Protein AF-0000000078828533 (afdb_homodimer)

Organism: Myxococcus xanthus (strain DK1622) (NCBI:txid246197)

Foldseek 3Di:
DCLPADDPVLVVCCPVPHDPPQKDQPPVVQQVQQAAPQPPARARENIEGEDQDLLVVLVNLQSCLVRLAFEAEGELRHFNFALRHHHPHHYYYYDLNQFDKDQQDPVLQKIKTWFRHQQVVQQVRCVVVQKGQPADDDRSRRGTNQQCQQQQFHDQQCLFVNTQVVFFQWWWWAFSNSDTDTFRPSDPDDDPDDRVSVVRGNNSFLQTGTTMTMTHMDGDDDDKKKKKFADADVVLLLVVLVLVVPDPQKAWRGKKKWAVVLQVLCCVQVVAHDPDPDDHGMMIMTMIGGPHPVVVVVSVVVCVVVVSTPDMDIQPDDVSRVSVVCSVVCRVVSLVVVFDKDKFKKFFDLVCVRVLVVVVVVVCCVPPPPWDWIWMDRSSRRIIMTITGDDPPDDPVRVVVVVVVCVQVSLLSCLVRQMARHDGRHNRQRNQVVRCSNDPPVRLVVVVVSSCVRNVSSNTSANTNHHD/DCLPADDPVLVVCCPVPHDPPQKDQDPVVQQVQQAADQPPARARENIEGEDQDLLVVLVNLQSCLVRLAFEAEGELRHFNFALRHHHPHHYYYYDLNQFDKDQQDPVLQKIKTWFRHQQVVQQVRCVVVQKGQPADDDRSRRGTNQQCQQQQFHDQQCLFVNTQVVFFQWWWWAFSNSDTDTFRPSDPDDDPDDRVSVVRGNNSFLQTGTTMTMTHMDGDDDDKKKKKFADADVVLLLVVLVLVVPDPQKAWRGKKKWAVVLQVLCCVQVVDHDPDPDDHGMMIMTMIGGPHPVVVVVSVVVCVVVVSTPDMDIQPDDVSRVSVVCSVVCRVVSLVVVFDWDKFKKFFDLVCVRVLVVVVVVVCCVPPPPWDWIWMDRSSRRIIMTITGDDPPDDPVRVVVVVVVCVQVSLLSCLVRQMARHDGRHNRQRNQVVRCSNDPPVRLVVVVVSSCVRNVSSNTSANTNHHD

Radius of gyration: 28.6 Å; Cα contacts (8 Å, |Δi|>4): 2169; chains: 2; bounding box: 68×85×72 Å

pLDDT: mean 95.29, std 5.77, range [30.14, 98.94]

InterPro domains:
  IPR004113 FAD-binding oxidoreductase/transferase, type 4, C-terminal [PF02913] (221-465)
  IPR006094 FAD linked oxidase, N-terminal [PF01565] (45-183)
  IPR016164 FAD-linked oxidase-like, C-terminal [SSF55103] (194-466)
  IPR016166 FAD-binding domain, PCMH-type [PS51387] (41-220)
  IPR016167 FAD-binding, type PCMH, subdomain 1 [G3DSA:3.30.43.10] (1-97)
  IPR016169 FAD-binding, type PCMH, subdomain 2 [G3DSA:3.30.465.10] (99-219)
  IPR016171 Vanillyl-alcohol oxidase, C-terminal subdomain 2 [G3DSA:1.10.45.10] (426-466)
  IPR036318 FAD-binding, type PCMH-like superfamily [SSF56176] (9-221)
  IPR051264 FAD-binding Oxidoreductase/Transferase Type 4 [PTHR43716] (22-467)

Nearest PDB structures (foldseek):
  3pm9-assembly3_F  TM=9.648E-01  e=1.696E-54  Rhodopseudomonas palustris
  7qh2-assembly1_F  TM=9.320E-01  e=5.108E-47  Acetobacterium woodii
  5ae3-assembly2_A  TM=8.362E-01  e=2.048E-31  Cavia porcellus
  5ae1-assembly2_C  TM=8.457E-01  e=2.596E-30  Cavia porcellus
  4bc9-assembly2_A  TM=8.239E-01  e=1.025E-30  Cavia porcellus

Structure (mmCIF, N/CA/C/O backbone):
data_AF-0000000078828533-model_v1
#
loop_
_entity.id
_entity.type
_entity.pdbx_description
1 polymer 'Oxidoreductase, FAD-binding'
#
loop_
_atom_site.group_PDB
_atom_site.id
_atom_site.type_symbol
_atom_site.label_atom_id
_atom_site.label_alt_id
_atom_site.label_comp_id
_atom_site.label_asym_id
_atom_site.label_entity_id
_atom_site.label_seq_id
_atom_site.pdbx_PDB_ins_code
_atom_site.Cartn_x
_atom_site.Cartn_y
_atom_site.Cartn_z
_atom_site.occupancy
_atom_site.B_iso_or_equiv
_atom_site.auth_seq_id
_atom_site.auth_comp_id
_atom_site.auth_asym_id
_atom_site.auth_atom_id
_atom_site.pdbx_PDB_model_num
ATOM 1 N N . MET A 1 1 ? -6.504 39.375 -13.406 1 30.14 1 MET A N 1
ATOM 2 C CA . MET A 1 1 ? -6.781 37.969 -13.094 1 30.14 1 MET A CA 1
ATOM 3 C C . MET A 1 1 ? -7.312 37.25 -14.312 1 30.14 1 MET A C 1
ATOM 5 O O . MET A 1 1 ? -8.328 37.625 -14.891 1 30.14 1 MET A O 1
ATOM 9 N N . SER A 1 2 ? -6.484 36.781 -15.164 1 40.72 2 SER A N 1
ATOM 10 C CA . SER A 1 2 ? -6.934 36.469 -16.516 1 40.72 2 SER A CA 1
ATOM 11 C C . SER A 1 2 ? -8.164 35.562 -16.484 1 40.72 2 SER A C 1
ATOM 13 O O . SER A 1 2 ? -8.078 34.406 -16.078 1 40.72 2 SER A O 1
ATOM 15 N N . THR A 1 3 ? -9.172 36 -15.906 1 49.34 3 THR A N 1
ATOM 16 C CA . THR A 1 3 ? -10.508 35.438 -16.031 1 49.34 3 THR A CA 1
ATOM 17 C C . THR A 1 3 ? -10.719 34.844 -17.422 1 49.34 3 THR A C 1
ATOM 19 O O . THR A 1 3 ? -11.234 35.531 -18.312 1 49.34 3 THR A O 1
ATOM 22 N N . ALA A 1 4 ? -9.789 34.125 -17.797 1 56.91 4 ALA A N 1
ATOM 23 C CA . ALA A 1 4 ? -9.836 33.719 -19.188 1 56.91 4 ALA A CA 1
ATOM 24 C C . ALA A 1 4 ? -11.188 33.125 -19.531 1 56.91 4 ALA A C 1
ATOM 26 O O . ALA A 1 4 ? -11.672 32.219 -18.828 1 56.91 4 ALA A O 1
ATOM 27 N N . ALA A 1 5 ? -12 33.75 -20.141 1 81.38 5 ALA A N 1
ATOM 28 C CA . ALA A 1 5 ? -13.297 33.344 -20.672 1 81.38 5 ALA A CA 1
ATOM 29 C C . ALA A 1 5 ? -13.188 32 -21.391 1 81.38 5 ALA A C 1
ATOM 31 O O . ALA A 1 5 ? -12.172 31.719 -22.031 1 81.38 5 ALA A O 1
ATOM 32 N N . LEU A 1 6 ? -13.953 30.953 -20.875 1 94.56 6 LEU A N 1
ATOM 33 C CA . LEU A 1 6 ? -14.07 29.703 -21.609 1 94.56 6 LEU A CA 1
ATOM 34 C C . LEU A 1 6 ? -14.422 29.953 -23.062 1 94.56 6 LEU A C 1
ATOM 36 O O . LEU A 1 6 ? -15.234 30.828 -23.375 1 94.56 6 LEU A O 1
ATOM 40 N N . PRO A 1 7 ? -13.773 29.234 -23.891 1 96.06 7 PRO A N 1
ATOM 41 C CA . PRO A 1 7 ? -14.07 29.406 -25.312 1 96.06 7 PRO A CA 1
ATOM 42 C C . PRO A 1 7 ? -15.539 29.125 -25.641 1 96.06 7 PRO A C 1
ATOM 44 O O . PRO A 1 7 ? -16.141 28.234 -25.062 1 96.06 7 PRO A O 1
ATOM 47 N N . ALA A 1 8 ? -16.016 29.844 -26.672 1 96.12 8 ALA A N 1
ATOM 48 C CA . ALA A 1 8 ? -17.406 29.719 -27.078 1 96.12 8 ALA A CA 1
ATOM 49 C C . ALA A 1 8 ? -17.719 28.312 -27.578 1 96.12 8 ALA A C 1
ATOM 51 O O . ALA A 1 8 ? -18.797 27.781 -27.328 1 96.12 8 ALA A O 1
ATOM 52 N N . ASP A 1 9 ? -16.797 27.781 -28.297 1 96.88 9 ASP A N 1
ATOM 53 C CA . ASP A 1 9 ? -17 26.438 -28.828 1 96.88 9 ASP A CA 1
ATOM 54 C C . ASP A 1 9 ? -17.062 25.406 -27.703 1 96.88 9 ASP A C 1
ATOM 56 O O . ASP A 1 9 ? -17.781 24.406 -27.797 1 96.88 9 ASP A O 1
ATOM 60 N N . PHE A 1 10 ? -16.25 25.609 -26.734 1 97.75 10 PHE A N 1
ATOM 61 C CA . PHE A 1 10 ? -16.297 24.75 -25.562 1 97.75 10 PHE A CA 1
ATOM 62 C C . PHE A 1 10 ? -17.656 24.828 -24.875 1 97.75 10 PHE A C 1
ATOM 64 O O . PHE A 1 10 ? -18.281 23.812 -24.594 1 97.75 10 PHE A O 1
ATOM 71 N N . LEU A 1 11 ? -18.141 26.031 -24.656 1 97.5 11 LEU A N 1
ATOM 72 C CA . LEU A 1 11 ? -19.422 26.234 -24 1 97.5 11 LEU A CA 1
ATOM 73 C C . LEU A 1 11 ? -20.562 25.656 -24.828 1 97.5 11 LEU A C 1
ATOM 75 O O . LEU A 1 11 ? -21.516 25.109 -24.281 1 97.5 11 LEU A O 1
ATOM 79 N N . GLN A 1 12 ? -20.453 25.781 -26.125 1 97.5 12 GLN A N 1
ATOM 80 C CA . GLN A 1 12 ? -21.438 25.203 -27.016 1 97.5 12 GLN A CA 1
ATOM 81 C C . GLN A 1 12 ? -21.453 23.672 -26.906 1 97.5 12 GLN A C 1
ATOM 83 O O . GLN A 1 12 ? -22.516 23.062 -26.828 1 97.5 12 GLN A O 1
ATOM 88 N N . ALA A 1 13 ? -20.219 23.125 -26.859 1 98.06 13 ALA A N 1
ATOM 89 C CA . ALA A 1 13 ? -20.109 21.688 -26.734 1 98.06 13 ALA A CA 1
ATOM 90 C C . ALA A 1 13 ? -20.719 21.203 -25.422 1 98.06 13 ALA A C 1
ATOM 92 O O . ALA A 1 13 ? -21.375 20.156 -25.375 1 98.06 13 ALA A O 1
ATOM 93 N N . ILE A 1 14 ? -20.547 21.922 -24.375 1 98.19 14 ILE A N 1
ATOM 94 C CA . ILE A 1 14 ? -21.109 21.578 -23.062 1 98.19 14 ILE A CA 1
ATOM 95 C C . ILE A 1 14 ? -22.641 21.656 -23.125 1 98.19 14 ILE A C 1
ATOM 97 O O . ILE A 1 14 ? -23.328 20.734 -22.688 1 98.19 14 ILE A O 1
ATOM 101 N N . THR A 1 15 ? -23.156 22.719 -23.719 1 97.19 15 THR A N 1
ATOM 102 C CA . THR A 1 15 ? -24.594 22.922 -23.797 1 97.19 15 THR A CA 1
ATOM 103 C C . THR A 1 15 ? -25.25 21.812 -24.609 1 97.19 15 THR A C 1
ATOM 105 O O . THR A 1 15 ? -26.344 21.359 -24.266 1 97.19 15 THR A O 1
ATOM 108 N N . GLU A 1 16 ? -24.594 21.328 -25.578 1 97.62 16 GLU A N 1
ATOM 109 C CA . GLU A 1 16 ? -25.156 20.328 -26.484 1 97.62 16 GLU A CA 1
ATOM 110 C C . GLU A 1 16 ? -25 18.922 -25.922 1 97.62 16 GLU A C 1
ATOM 112 O O . GLU A 1 16 ? -25.828 18.047 -26.172 1 97.62 16 GLU A O 1
ATOM 117 N N . GLY A 1 17 ? -23.938 18.781 -25.203 1 97.5 17 GLY A N 1
ATOM 118 C CA . GLY A 1 17 ? -23.562 17.406 -24.875 1 97.5 17 GLY A CA 1
ATOM 119 C C . GLY A 1 17 ? -23.891 17.031 -23.453 1 97.5 17 GLY A C 1
ATOM 120 O O . GLY A 1 17 ? -23.828 15.852 -23.094 1 97.5 17 GLY A O 1
ATOM 121 N N . PHE A 1 18 ? -24.234 17.938 -22.609 1 98.38 18 PHE A N 1
ATOM 122 C CA . PHE A 1 18 ? -24.453 17.672 -21.188 1 98.38 18 PHE A CA 1
ATOM 123 C C . PHE A 1 18 ? -25.797 18.25 -20.734 1 98.38 18 PHE A C 1
ATOM 125 O O . PHE A 1 18 ? -26.391 19.078 -21.422 1 98.38 18 PHE A O 1
ATOM 132 N N . PRO A 1 19 ? -26.297 17.766 -19.578 1 97.81 19 PRO A N 1
ATOM 133 C CA . PRO A 1 19 ? -27.531 18.344 -19.031 1 97.81 19 PRO A CA 1
ATOM 134 C C . PRO A 1 19 ? -27.406 19.828 -18.703 1 97.81 19 PRO A C 1
ATOM 136 O O . PRO A 1 19 ? -26.312 20.312 -18.469 1 97.81 19 PRO A O 1
ATOM 139 N N . ALA A 1 20 ? -28.531 20.516 -18.547 1 96.69 20 ALA A N 1
ATOM 140 C CA . ALA A 1 20 ? -28.578 21.969 -18.375 1 96.69 20 ALA A CA 1
ATOM 141 C C . ALA A 1 20 ? -27.938 22.391 -17.062 1 96.69 20 ALA A C 1
ATOM 143 O O . ALA A 1 20 ? -27.359 23.469 -16.953 1 96.69 20 ALA A O 1
ATOM 144 N N . ASP A 1 21 ? -28 21.547 -16.047 1 97.88 21 ASP A N 1
ATOM 145 C CA . ASP A 1 21 ? -27.484 21.891 -14.734 1 97.88 21 ASP A CA 1
ATOM 146 C C . ASP A 1 21 ? -26.062 21.359 -14.531 1 97.88 21 ASP A C 1
ATOM 148 O O . ASP A 1 21 ? -25.578 21.25 -13.398 1 97.88 21 ASP A O 1
ATOM 152 N N . PHE A 1 22 ? -25.422 20.969 -15.648 1 98.38 22 PHE A N 1
ATOM 153 C CA . PHE A 1 22 ? -24.094 20.375 -15.602 1 98.38 22 PHE A CA 1
ATOM 154 C C . PHE A 1 22 ? -23.047 21.422 -15.25 1 98.38 22 PHE A C 1
ATOM 156 O O . PHE A 1 22 ? -22.078 21.141 -14.531 1 98.38 22 PHE A O 1
ATOM 163 N N . LEU A 1 23 ? -23.172 22.562 -15.797 1 98.31 23 LEU A N 1
ATOM 164 C CA . LEU A 1 23 ? -22.188 23.641 -15.648 1 98.31 23 LEU A CA 1
ATOM 165 C C . LEU A 1 23 ? -22.828 24.891 -15.078 1 98.31 23 LEU A C 1
ATOM 167 O O . LEU A 1 23 ? -23.922 25.281 -15.492 1 98.31 23 LEU A O 1
ATOM 171 N N . THR A 1 24 ? -22.188 25.453 -14.094 1 97.62 24 THR A N 1
ATOM 172 C CA . THR A 1 24 ? -22.672 26.719 -13.555 1 97.62 24 THR A CA 1
ATOM 173 C C . THR A 1 24 ? -21.578 27.766 -13.578 1 97.62 24 THR A C 1
ATOM 175 O O . THR A 1 24 ? -20.391 27.453 -13.492 1 97.62 24 THR A O 1
ATOM 178 N N . ARG A 1 25 ? -21.922 29.016 -13.727 1 96.06 25 ARG A N 1
ATOM 179 C CA . ARG A 1 25 ? -21.031 30.172 -13.68 1 96.06 25 ARG A CA 1
ATOM 180 C C . ARG A 1 25 ? -21.578 31.25 -12.75 1 96.06 25 ARG A C 1
ATOM 182 O O . ARG A 1 25 ? -21.172 32.406 -12.844 1 96.06 25 ARG A O 1
ATOM 189 N N . GLU A 1 26 ? -22.484 30.766 -11.898 1 97 26 GLU A N 1
ATOM 190 C CA . GLU A 1 26 ? -23.047 31.672 -10.906 1 97 26 GLU A CA 1
ATOM 191 C C . GLU A 1 26 ? -21.969 32.156 -9.93 1 97 26 GLU A C 1
ATOM 193 O O . GLU A 1 26 ? -21.266 31.328 -9.328 1 97 26 GLU A O 1
ATOM 198 N N . PRO A 1 27 ? -21.875 33.406 -9.719 1 96.44 27 PRO A N 1
ATOM 199 C CA . PRO A 1 27 ? -20.781 33.938 -8.898 1 96.44 27 PRO A CA 1
ATOM 200 C C . PRO A 1 27 ? -20.719 33.312 -7.516 1 96.44 27 PRO A C 1
ATOM 202 O O . PRO A 1 27 ? -19.625 33.031 -7.023 1 96.44 27 PRO A O 1
ATOM 205 N N . GLY A 1 28 ? -21.812 33.125 -6.848 1 96.88 28 GLY A N 1
ATOM 206 C CA . GLY A 1 28 ? -21.812 32.5 -5.535 1 96.88 28 GLY A CA 1
ATOM 207 C C . GLY A 1 28 ? -21.234 31.109 -5.543 1 96.88 28 GLY A C 1
ATOM 208 O O . GLY A 1 28 ? -20.453 30.75 -4.652 1 96.88 28 GLY A O 1
ATOM 209 N N . GLU A 1 29 ? -21.609 30.391 -6.523 1 96.88 29 GLU A N 1
ATOM 210 C CA . GLU A 1 29 ? -21.109 29.031 -6.645 1 96.88 29 GLU A CA 1
ATOM 211 C C . GLU A 1 29 ? -19.641 29.016 -7.031 1 96.88 29 GLU A C 1
ATOM 213 O O . GLU A 1 29 ? -18.875 28.172 -6.559 1 96.88 29 GLU A O 1
ATOM 218 N N . LEU A 1 30 ? -19.281 29.953 -7.891 1 97.44 30 LEU A N 1
ATOM 219 C CA . LEU A 1 30 ? -17.875 30.062 -8.258 1 97.44 30 LEU A CA 1
ATOM 220 C C . LEU A 1 30 ? -17 30.297 -7.027 1 97.44 30 LEU A C 1
ATOM 222 O O . LEU A 1 30 ? -15.977 29.656 -6.848 1 97.44 30 LEU A O 1
ATOM 226 N N . GLN A 1 31 ? -17.438 31.141 -6.145 1 96.06 31 GLN A N 1
ATOM 227 C CA . GLN A 1 31 ? -16.688 31.453 -4.93 1 96.06 31 GLN A CA 1
ATOM 228 C C . GLN A 1 31 ? -16.656 30.281 -3.969 1 96.06 31 GLN A C 1
ATOM 230 O O . GLN A 1 31 ? -15.633 30 -3.348 1 96.06 31 GLN A O 1
ATOM 235 N N . GLU A 1 32 ? -17.75 29.656 -3.914 1 96.19 32 GLU A N 1
ATOM 236 C CA . GLU A 1 32 ? -17.859 28.531 -2.986 1 96.19 32 GLU A CA 1
ATOM 237 C C . GLU A 1 32 ? -17 27.359 -3.434 1 96.19 32 GLU A C 1
ATOM 239 O O . GLU A 1 32 ? -16.203 26.844 -2.65 1 96.19 32 GLU A O 1
ATOM 244 N N . TYR A 1 33 ? -17.109 26.984 -4.691 1 97.56 33 TYR A N 1
ATOM 245 C CA . TYR A 1 33 ? -16.422 25.781 -5.191 1 97.56 33 TYR A CA 1
ATOM 246 C C . TYR A 1 33 ? -14.969 26.078 -5.52 1 97.56 33 TYR A C 1
ATOM 248 O O . TYR A 1 33 ? -14.156 25.156 -5.652 1 97.56 33 TYR A O 1
ATOM 256 N N . GLY A 1 34 ? -14.594 27.328 -5.645 1 97.31 34 GLY A N 1
ATOM 257 C CA . GLY A 1 34 ? -13.242 27.688 -6.043 1 97.31 34 GLY A CA 1
ATOM 258 C C . GLY A 1 34 ? -12.266 27.688 -4.887 1 97.31 34 GLY A C 1
ATOM 259 O O . GLY A 1 34 ? -11.055 27.859 -5.09 1 97.31 34 GLY A O 1
ATOM 260 N N . ARG A 1 35 ? -12.719 27.438 -3.729 1 95.81 35 ARG A N 1
ATOM 261 C CA . ARG A 1 35 ? -11.844 27.516 -2.566 1 95.81 35 ARG A CA 1
ATOM 262 C C . ARG A 1 35 ? -11.914 26.234 -1.741 1 95.81 35 ARG A C 1
ATOM 264 O O . ARG A 1 35 ? -12.828 25.422 -1.909 1 95.81 35 ARG A O 1
ATOM 271 N N . ASP A 1 36 ? -10.922 25.953 -0.98 1 94.56 36 ASP A N 1
ATOM 272 C CA . ASP A 1 36 ? -10.961 24.922 0.059 1 94.56 36 ASP A CA 1
ATOM 273 C C . ASP A 1 36 ? -10.719 25.531 1.438 1 94.56 36 ASP A C 1
ATOM 275 O O . ASP A 1 36 ? -10.883 26.75 1.628 1 94.56 36 ASP A O 1
ATOM 279 N N . TRP A 1 37 ? -10.398 24.812 2.396 1 91 37 TRP A N 1
ATOM 280 C CA . TRP A 1 37 ? -10.422 25.266 3.781 1 91 37 TRP A CA 1
ATOM 281 C C . TRP A 1 37 ? -9.188 26.109 4.098 1 91 37 TRP A C 1
ATOM 283 O O . TRP A 1 37 ? -9.086 26.703 5.176 1 91 37 TRP A O 1
ATOM 293 N N . THR A 1 38 ? -8.164 26.203 3.262 1 87.06 38 THR A N 1
ATOM 294 C CA . THR A 1 38 ? -6.961 26.984 3.496 1 87.06 38 THR A CA 1
ATOM 295 C C . THR A 1 38 ? -7.297 28.484 3.557 1 87.06 38 THR A C 1
ATOM 297 O O . THR A 1 38 ? -6.773 29.203 4.406 1 87.06 38 THR A O 1
ATOM 300 N N . ARG A 1 39 ? -8.047 29.062 2.674 1 82.12 39 ARG A N 1
ATOM 301 C CA . ARG A 1 39 ? -8.57 30.422 2.582 1 82.12 39 ARG A CA 1
ATOM 302 C C . ARG A 1 39 ? -7.438 31.438 2.416 1 82.12 39 ARG A C 1
ATOM 304 O O . ARG A 1 39 ? -7.527 32.562 2.914 1 82.12 39 ARG A O 1
ATOM 311 N N . VAL A 1 40 ? -6.387 31.094 1.858 1 86.25 40 VAL A N 1
ATOM 312 C CA . VAL A 1 40 ? -5.219 31.922 1.622 1 86.25 40 VAL A CA 1
ATOM 313 C C . VAL A 1 40 ? -5.301 32.531 0.226 1 86.25 40 VAL A C 1
ATOM 315 O O . VAL A 1 40 ? -4.902 33.688 0.024 1 86.25 40 VAL A O 1
ATOM 318 N N . TYR A 1 41 ? -5.914 31.828 -0.709 1 91.25 41 TYR A N 1
ATOM 319 C CA . TYR A 1 41 ? -5.957 32.25 -2.105 1 91.25 41 TYR A CA 1
ATOM 320 C C . TYR A 1 41 ? -7.355 32.719 -2.498 1 91.25 41 TYR A C 1
ATOM 322 O O . TYR A 1 41 ? -8.352 32.094 -2.098 1 91.25 41 TYR A O 1
ATOM 330 N N . ALA A 1 42 ? -7.383 33.781 -3.227 1 94.25 42 ALA A N 1
ATOM 331 C CA . ALA A 1 42 ? -8.672 34.219 -3.762 1 94.25 42 ALA A CA 1
ATOM 332 C C . ALA A 1 42 ? -9.133 33.312 -4.891 1 94.25 42 ALA A C 1
ATOM 334 O O . ALA A 1 42 ? -8.406 33.094 -5.867 1 94.25 42 ALA A O 1
ATOM 335 N N . PRO A 1 43 ? -10.281 32.719 -4.738 1 95.69 43 PRO A N 1
ATOM 336 C CA . PRO A 1 43 ? -10.773 31.844 -5.812 1 95.69 43 PRO A CA 1
ATOM 337 C C . PRO A 1 43 ? -11.141 32.625 -7.074 1 95.69 43 PRO A C 1
ATOM 339 O O . PRO A 1 43 ? -11.656 33.75 -6.988 1 95.69 43 PRO A O 1
ATOM 342 N N . ALA A 1 44 ? -10.891 32.094 -8.219 1 96.56 44 ALA A N 1
ATOM 343 C CA . ALA A 1 44 ? -11.219 32.688 -9.508 1 96.56 44 ALA A CA 1
ATOM 344 C C . ALA A 1 44 ? -11.492 31.609 -10.555 1 96.56 44 ALA A C 1
ATOM 346 O O . ALA A 1 44 ? -10.906 31.641 -11.641 1 96.56 44 ALA A O 1
ATOM 347 N N . PRO A 1 45 ? -12.391 30.688 -10.25 1 97.75 45 PRO A N 1
ATOM 348 C CA . PRO A 1 45 ? -12.719 29.672 -11.258 1 97.75 45 PRO A CA 1
ATOM 349 C C . PRO A 1 45 ? -13.523 30.234 -12.422 1 97.75 45 PRO A C 1
ATOM 351 O O . PRO A 1 45 ? -14.281 31.203 -12.25 1 97.75 45 PRO A O 1
ATOM 354 N N . ALA A 1 46 ? -13.328 29.672 -13.594 1 97.5 46 ALA A N 1
ATOM 355 C CA . ALA A 1 46 ? -14.094 30.094 -14.766 1 97.5 46 ALA A CA 1
ATOM 356 C C . ALA A 1 46 ? -15.5 29.516 -14.75 1 97.5 46 ALA A C 1
ATOM 358 O O . ALA A 1 46 ? -16.438 30.125 -15.273 1 97.5 46 ALA A O 1
ATOM 359 N N . ALA A 1 47 ? -15.617 28.328 -14.266 1 98.25 47 ALA A N 1
ATOM 360 C CA . ALA A 1 47 ? -16.875 27.594 -14.18 1 98.25 47 ALA A CA 1
ATOM 361 C C . ALA A 1 47 ? -16.766 26.422 -13.211 1 98.25 47 ALA A C 1
ATOM 363 O O . ALA A 1 47 ? -15.672 26.094 -12.75 1 98.25 47 ALA A O 1
ATOM 364 N N . VAL A 1 48 ? -17.891 25.875 -12.805 1 98.69 48 VAL A N 1
ATOM 365 C CA . VAL A 1 48 ? -17.984 24.656 -12 1 98.69 48 VAL A CA 1
ATOM 366 C C . VAL A 1 48 ? -18.797 23.609 -12.742 1 98.69 48 VAL A C 1
ATOM 368 O O . VAL A 1 48 ? -19.953 23.859 -13.125 1 98.69 48 VAL A O 1
ATOM 371 N N . ALA A 1 49 ? -18.172 22.5 -13.008 1 98.88 49 ALA A N 1
ATOM 372 C CA . ALA A 1 49 ? -18.875 21.359 -13.586 1 98.88 49 ALA A CA 1
ATOM 373 C C . ALA A 1 49 ? -19.328 20.391 -12.5 1 98.88 49 ALA A C 1
ATOM 375 O O . ALA A 1 49 ? -18.609 20.125 -11.539 1 98.88 49 ALA A O 1
ATOM 376 N N . LEU A 1 50 ? -20.562 19.828 -12.625 1 98.75 50 LEU A N 1
ATOM 377 C CA . LEU A 1 50 ? -21.188 18.953 -11.633 1 98.75 50 LEU A CA 1
ATOM 378 C C . LEU A 1 50 ? -21.672 17.656 -12.266 1 98.75 50 LEU A C 1
ATOM 380 O O . LEU A 1 50 ? -22.875 17.422 -12.359 1 98.75 50 LEU A O 1
ATOM 384 N N . PRO A 1 51 ? -20.734 16.766 -12.586 1 98.88 51 PRO A N 1
ATOM 385 C CA . PRO A 1 51 ? -21.125 15.508 -13.219 1 98.88 51 PRO A CA 1
ATOM 386 C C . PRO A 1 51 ? -21.859 14.562 -12.273 1 98.88 51 PRO A C 1
ATOM 388 O O . PRO A 1 51 ? -21.75 14.703 -11.047 1 98.88 51 PRO A O 1
ATOM 391 N N . ARG A 1 52 ? -22.641 13.586 -12.914 1 98.44 52 ARG A N 1
ATOM 392 C CA . ARG A 1 52 ? -23.344 12.562 -12.164 1 98.44 52 ARG A CA 1
ATOM 393 C C . ARG A 1 52 ? -22.797 11.172 -12.469 1 98.44 52 ARG A C 1
ATOM 395 O O . ARG A 1 52 ? -23.078 10.211 -11.758 1 98.44 52 ARG A O 1
ATOM 402 N N . THR A 1 53 ? -21.984 11.109 -13.547 1 98.62 53 THR A N 1
ATOM 403 C CA . THR A 1 53 ? -21.484 9.805 -13.977 1 98.62 53 THR A CA 1
ATOM 404 C C . THR A 1 53 ? -20.031 9.906 -14.43 1 98.62 53 THR A C 1
ATOM 406 O O . THR A 1 53 ? -19.562 10.992 -14.773 1 98.62 53 THR A O 1
ATOM 409 N N . THR A 1 54 ? -19.406 8.742 -14.398 1 98.88 54 THR A N 1
ATOM 410 C CA . THR A 1 54 ? -18.031 8.672 -14.906 1 98.88 54 THR A CA 1
ATOM 411 C C . THR A 1 54 ? -17.984 9.055 -16.375 1 98.88 54 THR A C 1
ATOM 413 O O . THR A 1 54 ? -17.031 9.695 -16.828 1 98.88 54 THR A O 1
ATOM 416 N N . ASP A 1 55 ? -18.953 8.695 -17.109 1 98.75 55 ASP A N 1
ATOM 417 C CA . ASP A 1 55 ? -19.016 9.047 -18.531 1 98.75 55 ASP A CA 1
ATOM 418 C C . ASP A 1 55 ? -19 10.562 -18.719 1 98.75 55 ASP A C 1
ATOM 420 O O . ASP A 1 55 ? -18.297 11.078 -19.594 1 98.75 55 ASP A O 1
ATOM 424 N N . GLU A 1 56 ? -19.781 11.258 -17.906 1 98.88 56 GLU A N 1
ATOM 425 C CA . GLU A 1 56 ? -19.797 12.711 -17.984 1 98.88 56 GLU A CA 1
ATOM 426 C C . GLU A 1 56 ? -18.422 13.297 -17.656 1 98.88 56 GLU A C 1
ATOM 428 O O . GLU A 1 56 ? -17.984 14.242 -18.312 1 98.88 56 GLU A O 1
ATOM 433 N N . VAL A 1 57 ? -17.75 12.758 -16.656 1 98.94 57 VAL A N 1
ATOM 434 C CA . VAL A 1 57 ? -16.406 13.203 -16.312 1 98.94 57 VAL A CA 1
ATOM 435 C C . VAL A 1 57 ? -15.461 12.969 -17.5 1 98.94 57 VAL A C 1
ATOM 437 O O . VAL A 1 57 ? -14.688 13.859 -17.859 1 98.94 57 VAL A O 1
ATOM 440 N N . ALA A 1 58 ? -15.547 11.773 -18.062 1 98.88 58 ALA A N 1
ATOM 441 C CA . ALA A 1 58 ? -14.68 11.398 -19.188 1 98.88 58 ALA A CA 1
ATOM 442 C C . ALA A 1 58 ? -14.875 12.344 -20.375 1 98.88 58 ALA A C 1
ATOM 444 O O . ALA A 1 58 ? -13.898 12.852 -20.938 1 98.88 58 ALA A O 1
ATOM 445 N N . ARG A 1 59 ? -16.078 12.586 -20.75 1 98.75 59 ARG A N 1
ATOM 446 C CA . ARG A 1 59 ? -16.391 13.469 -21.859 1 98.75 59 ARG A CA 1
ATOM 447 C C . ARG A 1 59 ? -15.914 14.891 -21.578 1 98.75 59 ARG A C 1
ATOM 449 O O . ARG A 1 59 ? -15.391 15.562 -22.469 1 98.75 59 ARG A O 1
ATOM 456 N N . LEU A 1 60 ? -16.141 15.336 -20.375 1 98.88 60 LEU A N 1
ATOM 457 C CA . LEU A 1 60 ? -15.688 16.672 -20 1 98.88 60 LEU A CA 1
ATOM 458 C C . LEU A 1 60 ? -14.172 16.797 -20.141 1 98.88 60 LEU A C 1
ATOM 460 O O . LEU A 1 60 ? -13.672 17.75 -20.719 1 98.88 60 LEU A O 1
ATOM 464 N N . LEU A 1 61 ? -13.422 15.852 -19.578 1 98.81 61 LEU A N 1
ATOM 465 C CA . LEU A 1 61 ? -11.961 15.914 -19.609 1 98.81 61 LEU A CA 1
ATOM 466 C C . LEU A 1 61 ? -11.453 15.859 -21.047 1 98.81 61 LEU A C 1
ATOM 468 O O . LEU A 1 61 ? -10.484 16.531 -21.391 1 98.81 61 LEU A O 1
ATOM 472 N N . ALA A 1 62 ? -12.109 15.031 -21.844 1 98.62 62 ALA A N 1
ATOM 473 C CA . ALA A 1 62 ? -11.734 15 -23.266 1 98.62 62 ALA A CA 1
ATOM 474 C C . ALA A 1 62 ? -11.883 16.375 -23.891 1 98.62 62 ALA A C 1
ATOM 476 O O . ALA A 1 62 ? -11 16.812 -24.641 1 98.62 62 ALA A O 1
ATOM 477 N N . LEU A 1 63 ? -12.984 17.047 -23.641 1 98.62 63 LEU A N 1
ATOM 478 C CA . LEU A 1 63 ? -13.219 18.391 -24.156 1 98.62 63 LEU A CA 1
ATOM 479 C C . LEU A 1 63 ? -12.18 19.359 -23.625 1 98.62 63 LEU A C 1
ATOM 481 O O . LEU A 1 63 ? -11.648 20.188 -24.375 1 98.62 63 LEU A O 1
ATOM 485 N N . CYS A 1 64 ? -11.969 19.266 -22.297 1 98.69 64 CYS A N 1
ATOM 486 C CA . CYS A 1 64 ? -10.977 20.141 -21.688 1 98.69 64 CYS A CA 1
ATOM 487 C C . CYS A 1 64 ? -9.602 19.922 -22.297 1 98.69 64 CYS A C 1
ATOM 489 O O . CYS A 1 64 ? -8.859 20.891 -22.531 1 98.69 64 CYS A O 1
ATOM 491 N N . HIS A 1 65 ? -9.266 18.672 -22.5 1 98.19 65 HIS A N 1
ATOM 492 C CA . HIS A 1 65 ? -8 18.328 -23.141 1 98.19 65 HIS A CA 1
ATOM 493 C C . HIS A 1 65 ? -7.906 18.938 -24.531 1 98.19 65 HIS A C 1
ATOM 495 O O . HIS A 1 65 ? -6.871 19.5 -24.906 1 98.19 65 HIS A O 1
ATOM 501 N N . GLN A 1 66 ? -8.938 18.859 -25.281 1 97.62 66 GLN A N 1
ATOM 502 C CA . GLN A 1 66 ? -9 19.391 -26.641 1 97.62 66 GLN A CA 1
ATOM 503 C C . GLN A 1 66 ? -8.859 20.906 -26.641 1 97.62 66 GLN A C 1
ATOM 505 O O . GLN A 1 66 ? -8.18 21.469 -27.5 1 97.62 66 GLN A O 1
ATOM 510 N N . HIS A 1 67 ? -9.43 21.578 -25.703 1 97.62 67 HIS A N 1
ATOM 511 C CA . HIS A 1 67 ? -9.508 23.031 -25.703 1 97.62 67 HIS A CA 1
ATOM 512 C C . HIS A 1 67 ? -8.477 23.641 -24.75 1 97.62 67 HIS A C 1
ATOM 514 O O . HIS A 1 67 ? -8.461 24.844 -24.547 1 97.62 67 HIS A O 1
ATOM 520 N N . HIS A 1 68 ? -7.652 22.812 -24.109 1 97.19 68 HIS A N 1
ATOM 521 C CA . HIS A 1 68 ? -6.598 23.234 -23.203 1 97.19 68 HIS A CA 1
ATOM 522 C C . HIS A 1 68 ? -7.172 24.016 -22.016 1 97.19 68 HIS A C 1
ATOM 524 O O . HIS A 1 68 ? -6.684 25.094 -21.688 1 97.19 68 HIS A O 1
ATOM 530 N N . ILE A 1 69 ? -8.219 23.484 -21.469 1 98.12 69 ILE A N 1
ATOM 531 C CA . ILE A 1 69 ? -8.844 24.078 -20.297 1 98.12 69 ILE A CA 1
ATOM 532 C C . ILE A 1 69 ? -8.336 23.391 -19.031 1 98.12 69 ILE A C 1
ATOM 534 O O . ILE A 1 69 ? -8.453 22.172 -18.891 1 98.12 69 ILE A O 1
ATOM 538 N N . ALA A 1 70 ? -7.75 24.172 -18.156 1 98 70 ALA A N 1
ATOM 539 C CA . ALA A 1 70 ? -7.258 23.656 -16.891 1 98 70 ALA A CA 1
ATOM 540 C C . ALA A 1 70 ? -8.414 23.25 -15.977 1 98 70 ALA A C 1
ATOM 542 O O . ALA A 1 70 ? -9.438 23.938 -15.914 1 98 70 ALA A O 1
ATOM 543 N N . VAL A 1 71 ? -8.219 22.125 -15.305 1 98.69 71 VAL A N 1
ATOM 544 C CA . VAL A 1 71 ? -9.281 21.547 -14.484 1 98.69 71 VAL A CA 1
ATOM 545 C C . VAL A 1 71 ? -8.781 21.344 -13.055 1 98.69 71 VAL A C 1
ATOM 547 O O . VAL A 1 71 ? -7.66 20.859 -12.852 1 98.69 71 VAL A O 1
ATOM 550 N N . VAL A 1 72 ? -9.531 21.719 -12.07 1 98.75 72 VAL A N 1
ATOM 551 C CA . VAL A 1 72 ? -9.258 21.422 -10.664 1 98.75 72 VAL A CA 1
ATOM 552 C C . VAL A 1 72 ? -10.305 20.453 -10.125 1 98.75 72 VAL A C 1
ATOM 554 O O . VAL A 1 72 ? -11.461 20.828 -9.922 1 98.75 72 VAL A O 1
ATOM 557 N N . PRO A 1 73 ? -9.883 19.188 -9.922 1 98.69 73 PRO A N 1
ATOM 558 C CA . PRO A 1 73 ? -10.828 18.281 -9.258 1 98.69 73 PRO A CA 1
ATOM 559 C C . PRO A 1 73 ? -11.172 18.719 -7.84 1 98.69 73 PRO A C 1
ATOM 561 O O . PRO A 1 73 ? -10.305 19.203 -7.113 1 98.69 73 PRO A O 1
ATOM 564 N N . SER A 1 74 ? -12.43 18.531 -7.531 1 98.25 74 SER A N 1
ATOM 565 C CA . SER A 1 74 ? -12.93 19.031 -6.258 1 98.25 74 SER A CA 1
ATOM 566 C C . SER A 1 74 ? -13.789 17.984 -5.555 1 98.25 74 SER A C 1
ATOM 568 O O . SER A 1 74 ? -14.703 17.422 -6.16 1 98.25 74 SER A O 1
ATOM 570 N N . GLY A 1 75 ? -13.461 17.641 -4.336 1 97.12 75 GLY A N 1
ATOM 571 C CA . GLY A 1 75 ? -14.266 16.797 -3.465 1 97.12 75 GLY A CA 1
ATOM 572 C C . GLY A 1 75 ? -14.93 17.578 -2.34 1 97.12 75 GLY A C 1
ATOM 573 O O . GLY A 1 75 ? -15.625 18.562 -2.582 1 97.12 75 GLY A O 1
ATOM 574 N N . GLY A 1 76 ? -14.648 17.203 -1.138 1 96.38 76 GLY A N 1
ATOM 575 C CA . GLY A 1 76 ? -15.258 17.859 0.009 1 96.38 76 GLY A CA 1
ATOM 576 C C . GLY A 1 76 ? -14.609 19.188 0.341 1 96.38 76 GLY A C 1
ATOM 577 O O . GLY A 1 76 ? -15.133 19.953 1.158 1 96.38 76 GLY A O 1
ATOM 578 N N . ARG A 1 77 ? -13.508 19.484 -0.275 1 96.56 77 ARG A N 1
ATOM 579 C CA . ARG A 1 77 ? -12.797 20.75 -0.138 1 96.56 77 ARG A CA 1
ATOM 580 C C . ARG A 1 77 ? -12.469 21.031 1.323 1 96.56 77 ARG A C 1
ATOM 582 O O . ARG A 1 77 ? -12.609 22.172 1.784 1 96.56 77 ARG A O 1
ATOM 589 N N . THR A 1 78 ? -12.062 20.031 2.049 1 94.12 78 THR A N 1
ATOM 590 C CA . THR A 1 78 ? -11.672 20.156 3.449 1 94.12 78 THR A CA 1
ATOM 591 C C . THR A 1 78 ? -10.164 20.297 3.576 1 94.12 78 THR A C 1
ATOM 593 O O . THR A 1 78 ? -9.625 20.328 4.688 1 94.12 78 THR A O 1
ATOM 596 N N . GLY A 1 79 ? -9.477 20.344 2.461 1 93.25 79 GLY A N 1
ATOM 597 C CA . GLY A 1 79 ? -8.023 20.391 2.453 1 93.25 79 GLY A CA 1
ATOM 598 C C . GLY A 1 79 ? -7.469 21.672 3.057 1 93.25 79 GLY A C 1
ATOM 599 O O . GLY A 1 79 ? -8.102 22.719 2.99 1 93.25 79 GLY A O 1
ATOM 600 N N . LEU A 1 80 ? -6.258 21.578 3.549 1 92 80 LEU A N 1
ATOM 601 C CA . LEU A 1 80 ? -5.641 22.688 4.27 1 92 80 LEU A CA 1
ATOM 602 C C . LEU A 1 80 ? -4.359 23.141 3.578 1 92 80 LEU A C 1
ATOM 604 O O . LEU A 1 80 ? -3.572 23.891 4.156 1 92 80 LEU A O 1
ATOM 608 N N . ALA A 1 81 ? -4.176 22.672 2.328 1 94.88 81 ALA A N 1
ATOM 609 C CA . ALA A 1 81 ? -2.926 23.016 1.654 1 94.88 81 ALA A CA 1
ATOM 610 C C . ALA A 1 81 ? -3.189 23.703 0.316 1 94.88 81 ALA A C 1
ATOM 612 O O . ALA A 1 81 ? -2.258 23.984 -0.438 1 94.88 81 ALA A O 1
ATOM 613 N N . GLY A 1 82 ? -4.422 23.953 0.004 1 96.19 82 GLY A N 1
ATOM 614 C CA . GLY A 1 82 ? -4.762 24.641 -1.237 1 96.19 82 GLY A CA 1
ATOM 615 C C . GLY A 1 82 ? -4.793 23.703 -2.436 1 96.19 82 GLY A C 1
ATOM 616 O O . GLY A 1 82 ? -4.617 24.141 -3.572 1 96.19 82 GLY A O 1
ATOM 617 N N . GLY A 1 83 ? -4.996 22.453 -2.195 1 96.44 83 GLY A N 1
ATOM 618 C CA . GLY A 1 83 ? -5.004 21.484 -3.279 1 96.44 83 GLY A CA 1
ATOM 619 C C . GLY A 1 83 ? -6.227 21.578 -4.168 1 96.44 83 GLY A C 1
ATOM 620 O O . GLY A 1 83 ? -6.172 21.25 -5.355 1 96.44 83 GLY A O 1
ATOM 621 N N . ALA A 1 84 ? -7.332 22.062 -3.629 1 97.31 84 ALA A N 1
ATOM 622 C CA . ALA A 1 84 ? -8.586 22.125 -4.379 1 97.31 84 ALA A CA 1
ATOM 623 C C . ALA A 1 84 ? -8.938 23.562 -4.738 1 97.31 84 ALA A C 1
ATOM 625 O O . ALA A 1 84 ? -10.102 23.859 -5.035 1 97.31 84 ALA A O 1
ATOM 626 N N . VAL A 1 85 ? -8 24.469 -4.762 1 97.69 85 VAL A N 1
ATOM 627 C CA . VAL A 1 85 ? -8.266 25.875 -5.035 1 97.69 85 VAL A CA 1
ATOM 628 C C . VAL A 1 85 ? -8.117 26.141 -6.531 1 97.69 85 VAL A C 1
ATOM 630 O O . VAL A 1 85 ? -7.145 25.719 -7.156 1 97.69 85 VAL A O 1
ATOM 633 N N . ALA A 1 86 ? -9.086 26.766 -7.086 1 97.62 86 ALA A N 1
ATOM 634 C CA . ALA A 1 86 ? -9.016 27.312 -8.438 1 97.62 86 ALA A CA 1
ATOM 635 C C . ALA A 1 86 ? -8.82 28.828 -8.391 1 97.62 86 ALA A C 1
ATOM 637 O O . ALA A 1 86 ? -9.766 29.578 -8.133 1 97.62 86 ALA A O 1
ATOM 638 N N . ALA A 1 87 ? -7.602 29.25 -8.742 1 95.19 87 ALA A N 1
ATOM 639 C CA . ALA A 1 87 ? -7.281 30.656 -8.5 1 95.19 87 ALA A CA 1
ATOM 640 C C . ALA A 1 87 ? -6.91 31.359 -9.797 1 95.19 87 ALA A C 1
ATOM 642 O O . ALA A 1 87 ? -6.715 32.594 -9.805 1 95.19 87 ALA A O 1
ATOM 643 N N . ARG A 1 88 ? -6.922 30.656 -10.906 1 95.19 88 ARG A N 1
ATOM 644 C CA . ARG A 1 88 ? -6.371 31.25 -12.117 1 95.19 88 ARG A CA 1
ATOM 645 C C . ARG A 1 88 ? -7.266 30.953 -13.32 1 95.19 88 ARG A C 1
ATOM 647 O O . ARG A 1 88 ? -6.773 30.672 -14.414 1 95.19 88 ARG A O 1
ATOM 654 N N . GLY A 1 89 ? -8.531 30.891 -13.055 1 96.44 89 GLY A N 1
ATOM 655 C CA . GLY A 1 89 ? -9.469 30.719 -14.148 1 96.44 89 GLY A CA 1
ATOM 656 C C . GLY A 1 89 ? -9.688 29.281 -14.539 1 96.44 89 GLY A C 1
ATOM 657 O O . GLY A 1 89 ? -10.203 28.984 -15.617 1 96.44 89 GLY A O 1
ATOM 658 N N . GLU A 1 90 ? -9.352 28.328 -13.695 1 98 90 GLU A N 1
ATOM 659 C CA . GLU A 1 90 ? -9.555 26.906 -13.961 1 98 90 GLU A CA 1
ATOM 660 C C . GLU A 1 90 ? -11.031 26.547 -13.898 1 98 90 GLU A C 1
ATOM 662 O O . GLU A 1 90 ? -11.836 27.266 -13.312 1 98 90 GLU A O 1
ATOM 667 N N . LEU A 1 91 ? -11.344 25.484 -14.578 1 98.62 91 LEU A N 1
ATOM 668 C CA . LEU A 1 91 ? -12.648 24.859 -14.406 1 98.62 91 LEU A CA 1
ATOM 669 C C . LEU A 1 91 ? -12.641 23.922 -13.195 1 98.62 91 LEU A C 1
ATOM 671 O O . LEU A 1 91 ? -11.789 23.047 -13.094 1 98.62 91 LEU A O 1
ATOM 675 N N . VAL A 1 92 ? -13.547 24.156 -12.25 1 98.81 92 VAL A N 1
ATOM 676 C CA . VAL A 1 92 ? -13.68 23.25 -11.117 1 98.81 92 VAL A CA 1
ATOM 677 C C . VAL A 1 92 ? -14.539 22.047 -11.508 1 98.81 92 VAL A C 1
ATOM 679 O O . VAL A 1 92 ? -15.641 22.219 -12.039 1 98.81 92 VAL A O 1
ATOM 682 N N . LEU A 1 93 ? -14 20.875 -11.352 1 98.94 93 LEU A N 1
ATOM 683 C CA . LEU A 1 93 ? -14.75 19.641 -11.539 1 98.94 93 LEU A CA 1
ATOM 684 C C . LEU A 1 93 ? -15.148 19.047 -10.195 1 98.94 93 LEU A C 1
ATOM 686 O O . LEU A 1 93 ? -14.352 18.359 -9.555 1 98.94 93 LEU A O 1
ATOM 690 N N . SER A 1 94 ? -16.359 19.312 -9.758 1 98.81 94 SER A N 1
ATOM 691 C CA . SER A 1 94 ? -16.844 18.828 -8.469 1 98.81 94 SER A CA 1
ATOM 692 C C . SER A 1 94 ? -17.547 17.469 -8.617 1 98.81 94 SER A C 1
ATOM 694 O O . SER A 1 94 ? -18.5 17.344 -9.391 1 98.81 94 SER A O 1
ATOM 696 N N . LEU A 1 95 ? -17.125 16.531 -7.832 1 98.62 95 LEU A N 1
ATOM 697 C CA . LEU A 1 95 ? -17.719 15.188 -7.898 1 98.62 95 LEU A CA 1
ATOM 698 C C . LEU A 1 95 ? -18.797 15.016 -6.84 1 98.62 95 LEU A C 1
ATOM 700 O O . LEU A 1 95 ? -19.234 13.891 -6.57 1 98.62 95 LEU A O 1
ATOM 704 N N . GLN A 1 96 ? -19.312 16.016 -6.305 1 98 96 GLN A N 1
ATOM 705 C CA . GLN A 1 96 ? -20.234 16.016 -5.164 1 98 96 GLN A CA 1
ATOM 706 C C . GLN A 1 96 ? -21.516 15.266 -5.496 1 98 96 GLN A C 1
ATOM 708 O O . GLN A 1 96 ? -22.188 14.75 -4.598 1 98 96 GLN A O 1
ATOM 713 N N . ARG A 1 97 ? -21.875 15.203 -6.797 1 98.56 97 ARG A N 1
ATOM 714 C CA . ARG A 1 97 ? -23.141 14.562 -7.168 1 98.56 97 ARG A CA 1
ATOM 715 C C . ARG A 1 97 ? -22.953 13.07 -7.391 1 98.56 97 ARG A C 1
ATOM 717 O O . ARG A 1 97 ? -23.922 12.344 -7.609 1 98.56 97 ARG A O 1
ATOM 724 N N . MET A 1 98 ? -21.75 12.555 -7.355 1 98.75 98 MET A N 1
ATOM 725 C CA . MET A 1 98 ? -21.438 11.141 -7.527 1 98.75 98 MET A CA 1
ATOM 726 C C . MET A 1 98 ? -21.234 10.461 -6.176 1 98.75 98 MET A C 1
ATOM 728 O O . MET A 1 98 ? -20.109 10.188 -5.773 1 98.75 98 MET A O 1
ATOM 732 N N . THR A 1 99 ? -22.359 10.094 -5.516 1 98.75 99 THR A N 1
ATOM 733 C CA . THR A 1 99 ? -22.297 9.672 -4.121 1 98.75 99 THR A CA 1
ATOM 734 C C . THR A 1 99 ? -22.812 8.242 -3.971 1 98.75 99 THR A C 1
ATOM 736 O O . THR A 1 99 ? -23 7.758 -2.852 1 98.75 99 THR A O 1
ATOM 739 N N . ARG A 1 100 ? -23.047 7.594 -5.027 1 98.69 100 ARG A N 1
ATOM 740 C CA . ARG A 1 100 ? -23.641 6.262 -4.938 1 98.69 100 ARG A CA 1
ATOM 741 C C . ARG A 1 100 ? -22.688 5.289 -4.246 1 98.69 100 ARG A C 1
ATOM 743 O O . ARG A 1 100 ? -21.469 5.336 -4.469 1 98.69 100 ARG A O 1
ATOM 750 N N . MET A 1 101 ? -23.281 4.445 -3.42 1 98.69 101 MET A N 1
ATOM 751 C CA . MET A 1 101 ? -22.578 3.354 -2.762 1 98.69 101 MET A CA 1
ATOM 752 C C . MET A 1 101 ? -23.188 2.004 -3.131 1 98.69 101 MET A C 1
ATOM 754 O O . MET A 1 101 ? -24.391 1.817 -3.023 1 98.69 101 MET A O 1
ATOM 758 N N . GLY A 1 102 ? -22.359 1.106 -3.629 1 98.69 102 GLY A N 1
ATOM 759 C CA . GLY A 1 102 ? -22.828 -0.236 -3.92 1 98.69 102 GLY A CA 1
ATOM 760 C C . GLY A 1 102 ? -23.094 -1.06 -2.674 1 98.69 102 GLY A C 1
ATOM 761 O O . GLY A 1 102 ? -22.906 -0.576 -1.554 1 98.69 102 GLY A O 1
ATOM 762 N N . PRO A 1 103 ? -23.609 -2.293 -2.902 1 98.19 103 PRO A N 1
ATOM 763 C CA . PRO A 1 103 ? -23.797 -3.182 -1.753 1 98.19 103 PRO A CA 1
ATOM 764 C C . PRO A 1 103 ? -22.469 -3.6 -1.115 1 98.19 103 PRO A C 1
ATOM 766 O O . PRO A 1 103 ? -21.453 -3.721 -1.809 1 98.19 103 PRO A O 1
ATOM 769 N N . VAL A 1 104 ? -22.531 -3.805 0.191 1 98.31 104 VAL A N 1
ATOM 770 C CA . VAL A 1 104 ? -21.375 -4.328 0.89 1 98.31 104 VAL A CA 1
ATOM 771 C C . VAL A 1 104 ? -21.203 -5.812 0.577 1 98.31 104 VAL A C 1
ATOM 773 O O . VAL A 1 104 ? -22.141 -6.594 0.722 1 98.31 104 VAL A O 1
ATOM 776 N N . ASP A 1 105 ? -20.031 -6.121 0.043 1 97.31 105 ASP A N 1
ATOM 777 C CA . ASP A 1 105 ? -19.688 -7.523 -0.178 1 97.31 105 ASP A CA 1
ATOM 778 C C . ASP A 1 105 ? -19.188 -8.172 1.109 1 97.31 105 ASP A C 1
ATOM 780 O O . ASP A 1 105 ? -18.047 -7.961 1.514 1 97.31 105 ASP A O 1
ATOM 784 N N . LEU A 1 106 ? -19.938 -9.102 1.673 1 95.19 106 LEU A N 1
ATOM 785 C CA . LEU A 1 106 ? -19.656 -9.656 2.994 1 95.19 106 LEU A CA 1
ATOM 786 C C . LEU A 1 106 ? -18.641 -10.789 2.902 1 95.19 106 LEU A C 1
ATOM 788 O O . LEU A 1 106 ? -18.031 -11.164 3.908 1 95.19 106 LEU A O 1
ATOM 792 N N . LEU A 1 107 ? -18.5 -11.375 1.766 1 94.38 107 LEU A N 1
ATOM 793 C CA . LEU A 1 107 ? -17.484 -12.414 1.6 1 94.38 107 LEU A CA 1
ATOM 794 C C . LEU A 1 107 ? -16.109 -11.805 1.38 1 94.38 107 LEU A C 1
ATOM 796 O O . LEU A 1 107 ? -15.125 -12.242 1.979 1 94.38 107 LEU A O 1
ATOM 800 N N . GLY A 1 108 ? -16.062 -10.75 0.567 1 94.75 108 GLY A N 1
ATOM 801 C CA . GLY A 1 108 ? -14.797 -10.102 0.264 1 94.75 108 GLY A CA 1
ATOM 802 C C . GLY A 1 108 ? -14.461 -8.977 1.22 1 94.75 108 GLY A C 1
ATOM 803 O O . GLY A 1 108 ? -13.328 -8.5 1.247 1 94.75 108 GLY A O 1
ATOM 804 N N . ASN A 1 109 ? -15.461 -8.547 2.047 1 96.94 109 ASN A N 1
ATOM 805 C CA . ASN A 1 109 ? -15.305 -7.355 2.877 1 96.94 109 ASN A CA 1
ATOM 806 C C . ASN A 1 109 ? -14.898 -6.141 2.047 1 96.94 109 ASN A C 1
ATOM 808 O O . ASN A 1 109 ? -13.898 -5.48 2.35 1 96.94 109 ASN A O 1
ATOM 812 N N . THR A 1 110 ? -15.695 -5.82 1.092 1 98.19 110 THR A N 1
ATOM 813 C CA . THR A 1 110 ? -15.438 -4.691 0.21 1 98.19 110 THR A CA 1
ATOM 814 C C . THR A 1 110 ? -16.719 -3.924 -0.087 1 98.19 110 THR A C 1
ATOM 816 O O . THR A 1 110 ? -17.812 -4.434 0.14 1 98.19 110 THR A O 1
ATOM 819 N N . VAL A 1 111 ? -16.578 -2.715 -0.491 1 98.81 111 VAL A N 1
ATOM 820 C CA . VAL A 1 111 ? -17.688 -1.914 -0.99 1 98.81 111 VAL A CA 1
ATOM 821 C C . VAL A 1 111 ? -17.203 -0.994 -2.107 1 98.81 111 VAL A C 1
ATOM 823 O O . VAL A 1 111 ? -16.094 -0.436 -2.027 1 98.81 111 VAL A O 1
ATOM 826 N N . ARG A 1 112 ? -17.906 -0.941 -3.16 1 98.81 112 ARG A N 1
ATOM 827 C CA . ARG A 1 112 ? -17.625 0.001 -4.234 1 98.81 112 ARG A CA 1
ATOM 828 C C . ARG A 1 112 ? -18.438 1.282 -4.074 1 98.81 112 ARG A C 1
ATOM 830 O O . ARG A 1 112 ? -19.656 1.234 -3.92 1 98.81 112 ARG A O 1
ATOM 837 N N . VAL A 1 113 ? -17.766 2.4 -4.094 1 98.88 113 VAL A N 1
ATOM 838 C CA . VAL A 1 113 ? -18.422 3.676 -3.859 1 98.88 113 VAL A CA 1
ATOM 839 C C . VAL A 1 113 ? -17.953 4.703 -4.883 1 98.88 113 VAL A C 1
ATOM 841 O O . VAL A 1 113 ? -16.859 4.57 -5.441 1 98.88 113 VAL A O 1
ATOM 844 N N . GLN A 1 114 ? -18.766 5.664 -5.133 1 98.94 114 GLN A N 1
ATOM 845 C CA . GLN A 1 114 ? -18.375 6.797 -5.969 1 98.94 114 GLN A CA 1
ATOM 846 C C . GLN A 1 114 ? -17.531 7.801 -5.184 1 98.94 114 GLN A C 1
ATOM 848 O O . GLN A 1 114 ? -17.609 7.852 -3.953 1 98.94 114 GLN A O 1
ATOM 853 N N . ALA A 1 115 ? -16.75 8.562 -5.875 1 98.75 115 ALA A N 1
ATOM 854 C CA . ALA A 1 115 ? -15.719 9.43 -5.297 1 98.75 115 ALA A CA 1
ATOM 855 C C . ALA A 1 115 ? -16.344 10.531 -4.449 1 98.75 115 ALA A C 1
ATOM 857 O O . ALA A 1 115 ? -15.711 11.039 -3.516 1 98.75 115 ALA A O 1
ATOM 858 N N . GLY A 1 116 ? -17.5 10.938 -4.711 1 98.81 116 GLY A N 1
ATOM 859 C CA . GLY A 1 116 ? -18.156 12.031 -4 1 98.81 116 GLY A CA 1
ATOM 860 C C . GLY A 1 116 ? -18.797 11.602 -2.699 1 98.81 116 GLY A C 1
ATOM 861 O O . GLY A 1 116 ? -19.312 12.43 -1.951 1 98.81 116 GLY A O 1
ATOM 862 N N . ALA A 1 117 ? -18.75 10.312 -2.418 1 98.81 117 ALA A N 1
ATOM 863 C CA . ALA A 1 117 ? -19.328 9.828 -1.168 1 98.81 117 ALA A CA 1
ATOM 864 C C . ALA A 1 117 ? -18.625 10.438 0.038 1 98.81 117 ALA A C 1
ATOM 866 O O . ALA A 1 117 ? -17.391 10.508 0.078 1 98.81 117 ALA A O 1
ATOM 867 N N . VAL A 1 118 ? -19.453 10.891 0.989 1 98.69 118 VAL A N 1
ATOM 868 C CA . VAL A 1 118 ? -18.922 11.477 2.215 1 98.69 118 VAL A CA 1
ATOM 869 C C . VAL A 1 118 ? -18.359 10.367 3.109 1 98.69 118 VAL A C 1
ATOM 871 O O . VAL A 1 118 ? -18.969 9.312 3.258 1 98.69 118 VAL A O 1
ATOM 874 N N . THR A 1 119 ? -17.25 10.602 3.68 1 98.06 119 THR A N 1
ATOM 875 C CA . THR A 1 119 ? -16.531 9.609 4.469 1 98.06 119 THR A CA 1
ATOM 876 C C . THR A 1 119 ? -17.422 9.039 5.566 1 98.06 119 THR A C 1
ATOM 878 O O . THR A 1 119 ? -17.547 7.82 5.703 1 98.06 119 THR A O 1
ATOM 881 N N . GLU A 1 120 ? -18.078 9.859 6.297 1 97.94 120 GLU A N 1
ATOM 882 C CA . GLU A 1 120 ? -18.938 9.43 7.398 1 97.94 120 GLU A CA 1
ATOM 883 C C . GLU A 1 120 ? -20.094 8.586 6.891 1 97.94 120 GLU A C 1
ATOM 885 O O . GLU A 1 120 ? -20.531 7.641 7.559 1 97.94 120 GLU A O 1
ATOM 890 N N . ALA A 1 121 ? -20.609 8.953 5.789 1 98.56 121 ALA A N 1
ATOM 891 C CA . ALA A 1 121 ? -21.688 8.18 5.203 1 98.56 121 ALA A CA 1
ATOM 892 C C . ALA A 1 121 ? -21.234 6.758 4.879 1 98.56 121 ALA A C 1
ATOM 894 O O . ALA A 1 121 ? -22 5.801 5.027 1 98.56 121 ALA A O 1
ATOM 895 N N . VAL A 1 122 ? -20.016 6.609 4.398 1 98.69 122 VAL A N 1
ATOM 896 C CA . VAL A 1 122 ? -19.453 5.289 4.129 1 98.69 122 VAL A CA 1
ATOM 897 C C . VAL A 1 122 ? -19.375 4.488 5.426 1 98.69 122 VAL A C 1
ATOM 899 O O . VAL A 1 122 ? -19.719 3.299 5.449 1 98.69 122 VAL A O 1
ATOM 902 N N . HIS A 1 123 ? -18.938 5.145 6.508 1 98.12 123 HIS A N 1
ATOM 903 C CA . HIS A 1 123 ? -18.906 4.48 7.809 1 98.12 123 HIS A CA 1
ATOM 904 C C . HIS A 1 123 ? -20.281 3.926 8.18 1 98.12 123 HIS A C 1
ATOM 906 O O . HIS A 1 123 ? -20.406 2.758 8.555 1 98.12 123 HIS A O 1
ATOM 912 N N . HIS A 1 124 ? -21.281 4.746 8.039 1 98.31 124 HIS A N 1
ATOM 913 C CA . HIS A 1 124 ? -22.625 4.336 8.398 1 98.31 124 HIS A CA 1
ATOM 914 C C . HIS A 1 124 ? -23.109 3.195 7.512 1 98.31 124 HIS A C 1
ATOM 916 O O . HIS A 1 124 ? -23.703 2.234 8 1 98.31 124 HIS A O 1
ATOM 922 N N . HIS A 1 125 ? -22.812 3.301 6.215 1 98.56 125 HIS A N 1
ATOM 923 C CA . HIS A 1 125 ? -23.219 2.305 5.234 1 98.56 125 HIS A CA 1
ATOM 924 C C . HIS A 1 125 ? -22.656 0.929 5.574 1 98.56 125 HIS A C 1
ATOM 926 O O . HIS A 1 125 ? -23.344 -0.083 5.406 1 98.56 125 HIS A O 1
ATOM 932 N N . CYS A 1 126 ? -21.484 0.897 6.09 1 98.31 126 CYS A N 1
ATOM 933 C CA . CYS A 1 126 ? -20.781 -0.351 6.367 1 98.31 126 CYS A CA 1
ATOM 934 C C . CYS A 1 126 ? -21.094 -0.854 7.77 1 98.31 126 CYS A C 1
ATOM 936 O O . CYS A 1 126 ? -21.062 -2.061 8.023 1 98.31 126 CYS A O 1
ATOM 938 N N . ALA A 1 127 ? -21.391 0.044 8.688 1 97.62 127 ALA A N 1
ATOM 939 C CA . ALA A 1 127 ? -21.578 -0.288 10.094 1 97.62 127 ALA A CA 1
ATOM 940 C C . ALA A 1 127 ? -22.766 -1.238 10.273 1 97.62 127 ALA A C 1
ATOM 942 O O . ALA A 1 127 ? -22.766 -2.066 11.188 1 97.62 127 ALA A O 1
ATOM 943 N N . GLU A 1 128 ? -23.703 -1.171 9.414 1 95.94 128 GLU A N 1
ATOM 944 C CA . GLU A 1 128 ? -24.875 -2.033 9.461 1 95.94 128 GLU A CA 1
ATOM 945 C C . GLU A 1 128 ? -24.484 -3.504 9.344 1 95.94 128 GLU A C 1
ATOM 947 O O . GLU A 1 128 ? -25.234 -4.387 9.773 1 95.94 128 GLU A O 1
ATOM 952 N N . HIS A 1 129 ? -23.359 -3.736 8.844 1 96.5 129 HIS A N 1
ATOM 953 C CA . HIS A 1 129 ? -22.906 -5.098 8.602 1 96.5 129 HIS A CA 1
ATOM 954 C C . HIS A 1 129 ? -21.766 -5.477 9.547 1 96.5 129 HIS A C 1
ATOM 956 O O . HIS A 1 129 ? -21.094 -6.492 9.352 1 96.5 129 HIS A O 1
ATOM 962 N N . GLY A 1 130 ? -21.453 -4.621 10.508 1 96.19 130 GLY A N 1
ATOM 963 C CA . GLY A 1 130 ? -20.375 -4.879 11.438 1 96.19 130 GLY A CA 1
ATOM 964 C C . GLY A 1 130 ? -19 -4.602 10.852 1 96.19 130 GLY A C 1
ATOM 965 O O . GLY A 1 130 ? -18 -5.086 11.367 1 96.19 130 GLY A O 1
ATOM 966 N N . LEU A 1 131 ? -18.969 -3.904 9.773 1 97.62 131 LEU A N 1
ATOM 967 C CA . LEU A 1 131 ? -17.734 -3.59 9.078 1 97.62 131 LEU A CA 1
ATOM 968 C C . LEU A 1 131 ? -17.484 -2.084 9.055 1 97.62 131 LEU A C 1
ATOM 970 O O . LEU A 1 131 ? -18.375 -1.303 9.398 1 97.62 131 LEU A O 1
ATOM 974 N N . THR A 1 132 ? -16.266 -1.702 8.711 1 97.56 132 THR A N 1
ATOM 975 C CA . THR A 1 132 ? -15.945 -0.285 8.555 1 97.56 132 THR A CA 1
ATOM 976 C C . THR A 1 132 ? -14.797 -0.09 7.578 1 97.56 132 THR A C 1
ATOM 978 O O . THR A 1 132 ? -13.992 -1 7.371 1 97.56 132 THR A O 1
ATOM 981 N N . TRP A 1 133 ? -14.82 1.046 6.875 1 97.75 133 TRP A N 1
ATOM 982 C CA . TRP A 1 133 ? -13.625 1.604 6.254 1 97.75 133 TRP A CA 1
ATOM 983 C C . TRP A 1 133 ? -12.797 2.377 7.273 1 97.75 133 TRP A C 1
ATOM 985 O O . TRP A 1 133 ? -13.25 3.385 7.82 1 97.75 133 TRP A O 1
ATOM 995 N N . PRO A 1 134 ? -11.594 1.906 7.59 1 96.38 134 PRO A N 1
ATOM 996 C CA . PRO A 1 134 ? -10.953 2.414 8.805 1 96.38 134 PRO A CA 1
ATOM 997 C C . PRO A 1 134 ? -10.227 3.74 8.578 1 96.38 134 PRO A C 1
ATOM 999 O O . PRO A 1 134 ? -9.422 4.156 9.406 1 96.38 134 PRO A O 1
ATOM 1002 N N . VAL A 1 135 ? -10.484 4.438 7.531 1 94.38 135 VAL A N 1
ATOM 1003 C CA . VAL A 1 135 ? -10.016 5.801 7.297 1 94.38 135 VAL A CA 1
ATOM 1004 C C . VAL A 1 135 ? -10.898 6.789 8.062 1 94.38 135 VAL A C 1
ATOM 1006 O O . VAL A 1 135 ? -12.094 6.891 7.805 1 94.38 135 VAL A O 1
ATOM 1009 N N . ASP A 1 136 ? -10.227 7.484 8.992 1 89.88 136 ASP A N 1
ATOM 1010 C CA . ASP A 1 136 ? -10.992 8.312 9.914 1 89.88 136 ASP A CA 1
ATOM 1011 C C . ASP A 1 136 ? -10.203 9.555 10.32 1 89.88 136 ASP A C 1
ATOM 1013 O O . ASP A 1 136 ? -9.008 9.469 10.617 1 89.88 136 ASP A O 1
ATOM 1017 N N . PHE A 1 137 ? -10.859 10.625 10.273 1 87.75 137 PHE A N 1
ATOM 1018 C CA . PHE A 1 137 ? -10.281 11.883 10.727 1 87.75 137 PHE A CA 1
ATOM 1019 C C . PHE A 1 137 ? -11.375 12.914 10.977 1 87.75 137 PHE A C 1
ATOM 1021 O O . PHE A 1 137 ? -12.555 12.641 10.781 1 87.75 137 PHE A O 1
ATOM 1028 N N . ALA A 1 138 ? -11.008 14.031 11.5 1 81.12 138 ALA A N 1
ATOM 1029 C CA . ALA A 1 138 ? -11.922 15.031 12.055 1 81.12 138 ALA A CA 1
ATOM 1030 C C . ALA A 1 138 ? -12.922 15.5 11 1 81.12 138 ALA A C 1
ATOM 1032 O O . ALA A 1 138 ? -14.094 15.742 11.305 1 81.12 138 ALA A O 1
ATOM 1033 N N . SER A 1 139 ? -12.562 15.562 9.766 1 89.38 139 SER A N 1
ATOM 1034 C CA . SER A 1 139 ? -13.398 16.125 8.719 1 89.38 139 SER A CA 1
ATOM 1035 C C . SER A 1 139 ? -14.258 15.055 8.055 1 89.38 139 SER A C 1
ATOM 1037 O O . SER A 1 139 ? -14.789 15.266 6.965 1 89.38 139 SER A O 1
ATOM 1039 N N . LYS A 1 140 ? -14.43 13.891 8.641 1 92.81 140 LYS A N 1
ATOM 1040 C CA . LYS A 1 140 ? -15.117 12.758 8.023 1 92.81 140 LYS A CA 1
ATOM 1041 C C . LYS A 1 140 ? -16.562 13.117 7.672 1 92.81 140 LYS A C 1
ATOM 1043 O O . LYS A 1 140 ? -17.156 12.5 6.793 1 92.81 140 LYS A O 1
ATOM 1048 N N . GLY A 1 141 ? -17.125 14.18 8.25 1 95.25 141 GLY A N 1
ATOM 1049 C CA . GLY A 1 141 ? -18.5 14.578 7.973 1 95.25 141 GLY A CA 1
ATOM 1050 C C . GLY A 1 141 ? -18.641 15.32 6.656 1 95.25 141 GLY A C 1
ATOM 1051 O O . GLY A 1 141 ? -19.75 15.438 6.125 1 95.25 141 GLY A O 1
ATOM 1052 N N . SER A 1 142 ? -17.484 15.805 6.164 1 96.19 142 SER A N 1
ATOM 1053 C CA . SER A 1 142 ? -17.578 16.594 4.941 1 96.19 142 SER A CA 1
ATOM 1054 C C . SER A 1 142 ? -16.562 16.141 3.906 1 96.19 142 SER A C 1
ATOM 1056 O O . SER A 1 142 ? -16.703 16.406 2.715 1 96.19 142 SER A O 1
ATOM 1058 N N . SER A 1 143 ? -15.516 15.492 4.324 1 96.5 143 SER A N 1
ATOM 1059 C CA . SER A 1 143 ? -14.562 14.953 3.361 1 96.5 143 SER A CA 1
ATOM 1060 C C . SER A 1 143 ? -15.195 13.852 2.523 1 96.5 143 SER A C 1
ATOM 1062 O O . SER A 1 143 ? -16.156 13.211 2.953 1 96.5 143 SER A O 1
ATOM 1064 N N . THR A 1 144 ? -14.703 13.703 1.348 1 98.25 144 THR A N 1
ATOM 1065 C CA . THR A 1 144 ? -15.242 12.688 0.443 1 98.25 144 THR A CA 1
ATOM 1066 C C . THR A 1 144 ? -14.188 11.641 0.11 1 98.25 144 THR A C 1
ATOM 1068 O O . THR A 1 144 ? -12.992 11.891 0.271 1 98.25 144 THR A O 1
ATOM 1071 N N . VAL A 1 145 ? -14.617 10.484 -0.35 1 98.62 145 VAL A N 1
ATOM 1072 C CA . VAL A 1 145 ? -13.766 9.344 -0.645 1 98.62 145 VAL A CA 1
ATOM 1073 C C . VAL A 1 145 ? -12.703 9.742 -1.67 1 98.62 145 VAL A C 1
ATOM 1075 O O . VAL A 1 145 ? -11.516 9.484 -1.475 1 98.62 145 VAL A O 1
ATOM 1078 N N . GLY A 1 146 ? -13.117 10.398 -2.725 1 98.62 146 GLY A N 1
ATOM 1079 C CA . GLY A 1 146 ? -12.172 10.805 -3.748 1 98.62 146 GLY A CA 1
ATOM 1080 C C . GLY A 1 146 ? -11.07 11.703 -3.219 1 98.62 146 GLY A C 1
ATOM 1081 O O . GLY A 1 146 ? -9.891 11.516 -3.545 1 98.62 146 GLY A O 1
ATOM 1082 N N . GLY A 1 147 ? -11.461 12.695 -2.428 1 97.69 147 GLY A N 1
ATOM 1083 C CA . GLY A 1 147 ? -10.477 13.578 -1.834 1 97.69 147 GLY A CA 1
ATOM 1084 C C . GLY A 1 147 ? -9.523 12.867 -0.893 1 97.69 147 GLY A C 1
ATOM 1085 O O . GLY A 1 147 ? -8.312 13.125 -0.907 1 97.69 147 GLY A O 1
ATOM 1086 N N . ASN A 1 148 ? -10.086 11.961 -0.076 1 97.75 148 ASN A N 1
ATOM 1087 C CA . ASN A 1 148 ? -9.266 11.195 0.853 1 97.75 148 ASN A CA 1
ATOM 1088 C C . ASN A 1 148 ? -8.203 10.383 0.119 1 97.75 148 ASN A C 1
ATOM 1090 O O . ASN A 1 148 ? -7.043 10.336 0.54 1 97.75 148 ASN A O 1
ATOM 1094 N N . ILE A 1 149 ? -8.609 9.742 -0.985 1 98.5 149 ILE A N 1
ATOM 1095 C CA . ILE A 1 149 ? -7.695 8.898 -1.748 1 98.5 149 ILE A CA 1
ATOM 1096 C C . ILE A 1 149 ? -6.672 9.773 -2.471 1 98.5 149 ILE A C 1
ATOM 1098 O O . ILE A 1 149 ? -5.477 9.484 -2.457 1 98.5 149 ILE A O 1
ATOM 1102 N N . ALA A 1 150 ? -7.086 10.922 -3.029 1 97.88 150 ALA A N 1
ATOM 1103 C CA . ALA A 1 150 ? -6.219 11.805 -3.807 1 97.88 150 ALA A CA 1
ATOM 1104 C C . ALA A 1 150 ? -5.141 12.43 -2.924 1 97.88 150 ALA A C 1
ATOM 1106 O O . ALA A 1 150 ? -4.086 12.836 -3.414 1 97.88 150 ALA A O 1
ATOM 1107 N N . THR A 1 151 ? -5.367 12.484 -1.639 1 96.56 151 THR A N 1
ATOM 1108 C CA . THR A 1 151 ? -4.387 13.078 -0.737 1 96.56 151 THR A CA 1
ATOM 1109 C C . THR A 1 151 ? -3.748 12.016 0.148 1 96.56 151 THR A C 1
ATOM 1111 O O . THR A 1 151 ? -2.906 12.32 0.993 1 96.56 151 THR A O 1
ATOM 1114 N N . ASN A 1 152 ? -4.148 10.758 -0.07 1 97.31 152 ASN A N 1
ATOM 1115 C CA . ASN A 1 152 ? -3.715 9.688 0.823 1 97.31 152 ASN A CA 1
ATOM 1116 C C . ASN A 1 152 ? -3.865 10.086 2.289 1 97.31 152 ASN A C 1
ATOM 1118 O O . ASN A 1 152 ? -2.91 10 3.061 1 97.31 152 ASN A O 1
ATOM 1122 N N . ALA A 1 153 ? -4.988 10.492 2.617 1 93.81 153 ALA A N 1
ATOM 1123 C CA . ALA A 1 153 ? -5.262 11.086 3.926 1 93.81 153 ALA A CA 1
ATOM 1124 C C . ALA A 1 153 ? -5.062 10.062 5.043 1 93.81 153 ALA A C 1
ATOM 1126 O O . ALA A 1 153 ? -5.328 8.867 4.855 1 93.81 153 ALA A O 1
ATOM 1127 N N . GLY A 1 154 ? -4.539 10.516 6.137 1 90.25 154 GLY A N 1
ATOM 1128 C CA . GLY A 1 154 ? -4.34 9.727 7.34 1 90.25 154 GLY A CA 1
ATOM 1129 C C . GLY A 1 154 ? -4.578 10.508 8.617 1 90.25 154 GLY A C 1
ATOM 1130 O O . GLY A 1 154 ? -4.25 11.695 8.695 1 90.25 154 GLY A O 1
ATOM 1131 N N . GLY A 1 155 ? -5.176 9.898 9.609 1 86.75 155 GLY A N 1
ATOM 1132 C CA . GLY A 1 155 ? -5.492 10.539 10.875 1 86.75 155 GLY A CA 1
ATOM 1133 C C . GLY A 1 155 ? -4.926 9.805 12.078 1 86.75 155 GLY A C 1
ATOM 1134 O O . GLY A 1 155 ? -3.807 9.281 12.023 1 86.75 155 GLY A O 1
ATOM 1135 N N . VAL A 1 156 ? -5.641 9.836 13.164 1 89.19 156 VAL A N 1
ATOM 1136 C CA . VAL A 1 156 ? -5.172 9.383 14.469 1 89.19 156 VAL A CA 1
ATOM 1137 C C . VAL A 1 156 ? -5.098 7.863 14.5 1 89.19 156 VAL A C 1
ATOM 1139 O O . VAL A 1 156 ? -4.391 7.285 15.328 1 89.19 156 VAL A O 1
ATOM 1142 N N . LYS A 1 157 ? -5.703 7.199 13.555 1 92.62 157 LYS A N 1
ATOM 1143 C CA . LYS A 1 157 ? -5.793 5.742 13.633 1 92.62 157 LYS A CA 1
ATOM 1144 C C . LYS A 1 157 ? -4.773 5.078 12.719 1 92.62 157 LYS A C 1
ATOM 1146 O O . LYS A 1 157 ? -4.762 3.854 12.578 1 92.62 157 LYS A O 1
ATOM 1151 N N . VAL A 1 158 ? -3.896 5.84 12.117 1 94.31 158 VAL A N 1
ATOM 1152 C CA . VAL A 1 158 ? -2.926 5.316 11.164 1 94.31 158 VAL A CA 1
ATOM 1153 C C . VAL A 1 158 ? -2.014 4.305 11.852 1 94.31 158 VAL A C 1
ATOM 1155 O O . VAL A 1 158 ? -1.603 3.314 11.25 1 94.31 158 VAL A O 1
ATOM 1158 N N . ILE A 1 159 ? -1.747 4.535 13.117 1 94.44 159 ILE A N 1
ATOM 1159 C CA . ILE A 1 159 ? -0.854 3.639 13.844 1 94.44 159 ILE A CA 1
ATOM 1160 C C . ILE A 1 159 ? -1.415 2.219 13.828 1 94.44 159 ILE A C 1
ATOM 1162 O O . ILE A 1 159 ? -0.658 1.246 13.812 1 94.44 159 ILE A O 1
ATOM 1166 N N . ARG A 1 160 ? -2.68 2.113 13.773 1 94.5 160 ARG A N 1
ATOM 1167 C CA . ARG A 1 160 ? -3.324 0.805 13.797 1 94.5 160 ARG A CA 1
ATOM 1168 C C . ARG A 1 160 ? -3.615 0.319 12.375 1 94.5 160 ARG A C 1
ATOM 1170 O O . ARG A 1 160 ? -3.34 -0.835 12.047 1 94.5 160 ARG A O 1
ATOM 1177 N N . TYR A 1 161 ? -4.121 1.177 11.547 1 95.19 161 TYR A N 1
ATOM 1178 C CA . TYR A 1 161 ? -4.734 0.726 10.305 1 95.19 161 TYR A CA 1
ATOM 1179 C C . TYR A 1 161 ? -3.904 1.151 9.094 1 95.19 161 TYR A C 1
ATOM 1181 O O . TYR A 1 161 ? -4.168 0.72 7.973 1 95.19 161 TYR A O 1
ATOM 1189 N N . GLY A 1 162 ? -2.91 1.945 9.281 1 94.38 162 GLY A N 1
ATOM 1190 C CA . GLY A 1 162 ? -2.152 2.465 8.156 1 94.38 162 GLY A CA 1
ATOM 1191 C C . GLY A 1 162 ? -2.869 3.58 7.418 1 94.38 162 GLY A C 1
ATOM 1192 O O . GLY A 1 162 ? -3.844 4.141 7.922 1 94.38 162 GLY A O 1
ATOM 1193 N N . LEU A 1 163 ? -2.342 3.928 6.293 1 95.88 163 LEU A N 1
ATOM 1194 C CA . LEU A 1 163 ? -2.842 5.051 5.508 1 95.88 163 LEU A CA 1
ATOM 1195 C C . LEU A 1 163 ? -3.967 4.609 4.582 1 95.88 163 LEU A C 1
ATOM 1197 O O . LEU A 1 163 ? -4.199 3.41 4.406 1 95.88 163 LEU A O 1
ATOM 1201 N N . THR A 1 164 ? -4.652 5.613 3.98 1 97.25 164 THR A N 1
ATOM 1202 C CA . THR A 1 164 ? -5.758 5.383 3.057 1 97.25 164 THR A CA 1
ATOM 1203 C C . THR A 1 164 ? -5.348 4.414 1.952 1 97.25 164 THR A C 1
ATOM 1205 O O . THR A 1 164 ? -6.133 3.551 1.553 1 97.25 164 THR A O 1
ATOM 1208 N N . ARG A 1 165 ? -4.164 4.477 1.511 1 96.94 165 ARG A N 1
ATOM 1209 C CA . ARG A 1 165 ? -3.643 3.674 0.408 1 96.94 165 ARG A CA 1
ATOM 1210 C C . ARG A 1 165 ? -3.836 2.184 0.675 1 96.94 165 ARG A C 1
ATOM 1212 O O . ARG A 1 165 ? -4.09 1.409 -0.25 1 96.94 165 ARG A O 1
ATOM 1219 N N . GLN A 1 166 ? -3.773 1.752 1.852 1 96.12 166 GLN A N 1
ATOM 1220 C CA . GLN A 1 166 ? -3.855 0.342 2.219 1 96.12 166 GLN A CA 1
ATOM 1221 C C . GLN A 1 166 ? -5.293 -0.163 2.15 1 96.12 166 GLN A C 1
ATOM 1223 O O . GLN A 1 166 ? -5.535 -1.372 2.174 1 96.12 166 GLN A O 1
ATOM 1228 N N . TRP A 1 167 ? -6.215 0.715 2.018 1 98 167 TRP A N 1
ATOM 1229 C CA . TRP A 1 167 ? -7.621 0.349 2.143 1 98 167 TRP A CA 1
ATOM 1230 C C . TRP A 1 167 ? -8.375 0.621 0.844 1 98 167 TRP A C 1
ATOM 1232 O O . TRP A 1 167 ? -9.594 0.792 0.85 1 98 167 TRP A O 1
ATOM 1242 N N . VAL A 1 168 ? -7.609 0.762 -0.22 1 98.56 168 VAL A N 1
ATOM 1243 C CA . VAL A 1 168 ? -8.164 0.914 -1.561 1 98.56 168 VAL A CA 1
ATOM 1244 C C . VAL A 1 168 ? -7.762 -0.279 -2.426 1 98.56 168 VAL A C 1
ATOM 1246 O O . VAL A 1 168 ? -6.598 -0.412 -2.809 1 98.56 168 VAL A O 1
ATOM 1249 N N . LEU A 1 169 ? -8.711 -1.093 -2.805 1 98.38 169 LEU A N 1
ATOM 1250 C CA . LEU A 1 169 ? -8.414 -2.262 -3.627 1 98.38 169 LEU A CA 1
ATOM 1251 C C . LEU A 1 169 ? -8.469 -1.913 -5.109 1 98.38 169 LEU A C 1
ATOM 1253 O O . LEU A 1 169 ? -7.703 -2.461 -5.906 1 98.38 169 LEU A O 1
ATOM 1257 N N . GLY A 1 170 ? -9.383 -1.068 -5.438 1 98.62 170 GLY A N 1
ATOM 1258 C CA . GLY A 1 170 ? -9.547 -0.708 -6.836 1 98.62 170 GLY A CA 1
ATOM 1259 C C . GLY A 1 170 ? -9.953 0.741 -7.035 1 98.62 170 GLY A C 1
ATOM 1260 O O . GLY A 1 170 ? -10.484 1.374 -6.125 1 98.62 170 GLY A O 1
ATOM 1261 N N . LEU A 1 171 ? -9.672 1.228 -8.219 1 98.88 171 LEU A N 1
ATOM 1262 C CA . LEU A 1 171 ? -10.039 2.59 -8.594 1 98.88 171 LEU A CA 1
ATOM 1263 C C . LEU A 1 171 ? -10.617 2.627 -10.008 1 98.88 171 LEU A C 1
ATOM 1265 O O . LEU A 1 171 ? -10.188 1.865 -10.875 1 98.88 171 LEU A O 1
ATOM 1269 N N . GLN A 1 172 ? -11.57 3.436 -10.164 1 98.88 172 GLN A N 1
ATOM 1270 C CA . GLN A 1 172 ? -11.906 3.955 -11.492 1 98.88 172 GLN A CA 1
ATOM 1271 C C . GLN A 1 172 ? -11.398 5.383 -11.664 1 98.88 172 GLN A C 1
ATOM 1273 O O . GLN A 1 172 ? -11.648 6.242 -10.812 1 98.88 172 GLN A O 1
ATOM 1278 N N . VAL A 1 173 ? -10.617 5.602 -12.695 1 98.88 173 VAL A N 1
AT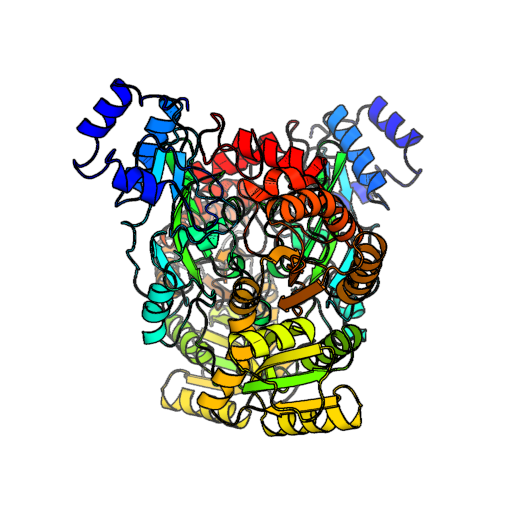OM 1279 C CA . VAL A 1 173 ? -9.969 6.887 -12.906 1 98.88 173 VAL A CA 1
ATOM 1280 C C . VAL A 1 173 ? -10.188 7.352 -14.344 1 98.88 173 VAL A C 1
ATOM 1282 O O . VAL A 1 173 ? -10.18 6.539 -15.273 1 98.88 173 VAL A O 1
ATOM 1285 N N . VAL A 1 174 ? -10.438 8.625 -14.5 1 98.94 174 VAL A N 1
ATOM 1286 C CA . VAL A 1 174 ? -10.469 9.227 -15.828 1 98.94 174 VAL A CA 1
ATOM 1287 C C . VAL A 1 174 ? -9.172 9.992 -16.078 1 98.94 174 VAL A C 1
ATOM 1289 O O . VAL A 1 174 ? -8.781 10.836 -15.273 1 98.94 174 VAL A O 1
ATOM 1292 N N . THR A 1 175 ? -8.484 9.688 -17.141 1 98.5 175 THR A N 1
ATOM 1293 C CA . THR A 1 175 ? -7.227 10.336 -17.484 1 98.5 175 THR A CA 1
ATOM 1294 C C . THR A 1 175 ? -7.473 11.734 -18.062 1 98.5 175 THR A C 1
ATOM 1296 O O . THR A 1 175 ? -8.617 12.109 -18.328 1 98.5 175 THR A O 1
ATOM 1299 N N . ALA A 1 176 ? -6.406 12.453 -18.281 1 98.12 176 ALA A N 1
ATOM 1300 C CA . ALA A 1 176 ? -6.484 13.805 -18.828 1 98.12 176 ALA A CA 1
ATOM 1301 C C . ALA A 1 176 ? -7.098 13.789 -20.219 1 98.12 176 ALA A C 1
ATOM 1303 O O . ALA A 1 176 ? -7.711 14.766 -20.656 1 98.12 176 ALA A O 1
ATOM 1304 N N . GLN A 1 177 ? -7.004 12.672 -20.891 1 97.94 177 GLN A N 1
ATOM 1305 C CA . GLN A 1 177 ? -7.484 12.562 -22.266 1 97.94 177 GLN A CA 1
ATOM 1306 C C . GLN A 1 177 ? -8.914 12.039 -22.312 1 97.94 177 GLN A C 1
ATOM 1308 O O . GLN A 1 177 ? -9.484 11.852 -23.391 1 97.94 177 GLN A O 1
ATOM 1313 N N . GLY A 1 178 ? -9.453 11.758 -21.188 1 98.5 178 GLY A N 1
ATOM 1314 C CA . GLY A 1 178 ? -10.844 11.32 -21.125 1 98.5 178 GLY A CA 1
ATOM 1315 C C . GLY A 1 178 ? -10.992 9.812 -21.172 1 98.5 178 GLY A C 1
ATOM 1316 O O . GLY A 1 178 ? -12.094 9.305 -21.422 1 98.5 178 GLY A O 1
ATOM 1317 N N . GLU A 1 179 ? -9.93 9.117 -20.984 1 98.19 179 GLU A N 1
ATOM 1318 C CA . GLU A 1 179 ? -9.992 7.656 -20.953 1 98.19 179 GLU A CA 1
ATOM 1319 C C . GLU A 1 179 ? -10.352 7.152 -19.547 1 98.19 179 GLU A C 1
ATOM 1321 O O . GLU A 1 179 ? -9.82 7.645 -18.547 1 98.19 179 GLU A O 1
ATOM 1326 N N . VAL A 1 180 ? -11.297 6.18 -19.516 1 98.62 180 VAL A N 1
ATOM 1327 C CA . VAL A 1 180 ? -11.68 5.582 -18.234 1 98.62 180 VAL A CA 1
ATOM 1328 C C . VAL A 1 180 ? -10.812 4.363 -17.953 1 98.62 180 VAL A C 1
ATOM 1330 O O . VAL A 1 180 ? -10.711 3.453 -18.781 1 98.62 180 VAL A O 1
ATOM 1333 N N . LEU A 1 181 ? -10.125 4.355 -16.844 1 98.56 181 LEU A N 1
ATOM 1334 C CA . LEU A 1 181 ? -9.352 3.219 -16.375 1 98.56 181 LEU A CA 1
ATOM 1335 C C . LEU A 1 181 ? -10.086 2.494 -15.25 1 98.56 181 LEU A C 1
ATOM 1337 O O . LEU A 1 181 ? -10.609 3.129 -14.328 1 98.56 181 LEU A O 1
ATOM 1341 N N . GLU A 1 182 ? -10.266 1.213 -15.391 1 98.12 182 GLU A N 1
ATOM 1342 C CA . GLU A 1 182 ? -10.711 0.326 -14.32 1 98.12 182 GLU A CA 1
ATOM 1343 C C . GLU A 1 182 ? -9.547 -0.478 -13.75 1 98.12 182 GLU A C 1
ATOM 1345 O O . GLU A 1 182 ? -9.062 -1.421 -14.383 1 98.12 182 GLU A O 1
ATOM 1350 N N . LEU A 1 183 ? -9.188 -0.1 -12.516 1 98.38 183 LEU A N 1
ATOM 1351 C CA . LEU A 1 183 ? -7.922 -0.6 -11.992 1 98.38 183 LEU A CA 1
ATOM 1352 C C . LEU A 1 183 ? -8.156 -1.593 -10.859 1 98.38 183 LEU A C 1
ATOM 1354 O O . LEU A 1 183 ? -8.805 -1.261 -9.859 1 98.38 183 LEU A O 1
ATOM 1358 N N . ASN A 1 184 ? -7.73 -2.844 -10.984 1 98.06 184 ASN A N 1
ATOM 1359 C CA . ASN A 1 184 ? -7.488 -3.885 -9.992 1 98.06 184 ASN A CA 1
ATOM 1360 C C . ASN A 1 184 ? -8.789 -4.477 -9.469 1 98.06 184 ASN A C 1
ATOM 1362 O O . ASN A 1 184 ? -8.805 -5.594 -8.945 1 98.06 184 ASN A O 1
ATOM 1366 N N . GLY A 1 185 ? -9.961 -3.748 -9.484 1 97.25 185 GLY A N 1
ATOM 1367 C CA . GLY A 1 185 ? -11.211 -4.27 -8.961 1 97.25 185 GLY A CA 1
ATOM 1368 C C . GLY A 1 185 ? -11.141 -4.609 -7.484 1 97.25 185 GLY A C 1
ATOM 1369 O O . GLY A 1 185 ? -10.688 -3.799 -6.672 1 97.25 185 GLY A O 1
ATOM 1370 N N . ALA A 1 186 ? -11.648 -5.777 -7.113 1 97.88 186 ALA A N 1
ATOM 1371 C CA . ALA A 1 186 ? -11.719 -6.191 -5.711 1 97.88 186 ALA A CA 1
ATOM 1372 C C . ALA A 1 186 ? -10.625 -7.211 -5.391 1 97.88 186 ALA A C 1
ATOM 1374 O O . ALA A 1 186 ? -10.742 -7.965 -4.418 1 97.88 186 ALA A O 1
ATOM 1375 N N . LEU A 1 187 ? -9.562 -7.23 -6.156 1 97.69 187 LEU A N 1
ATOM 1376 C CA . LEU A 1 187 ? -8.523 -8.234 -5.988 1 97.69 187 LEU A CA 1
ATOM 1377 C C . LEU A 1 187 ? -7.578 -7.855 -4.852 1 97.69 187 LEU A C 1
ATOM 1379 O O . LEU A 1 187 ? -7.07 -6.73 -4.812 1 97.69 187 LEU A O 1
ATOM 1383 N N . GLU A 1 188 ? -7.336 -8.836 -3.977 1 96.12 188 GLU A N 1
ATOM 1384 C CA . GLU A 1 188 ? -6.289 -8.68 -2.969 1 96.12 188 GLU A CA 1
ATOM 1385 C C . GLU A 1 188 ? -4.906 -8.938 -3.562 1 96.12 188 GLU A C 1
ATOM 1387 O O . GLU A 1 188 ? -3.975 -8.164 -3.344 1 96.12 188 GLU A O 1
ATOM 1392 N N . LYS A 1 189 ? -4.809 -10.031 -4.305 1 96.62 189 LYS A N 1
ATOM 1393 C CA . LYS A 1 189 ? -3.564 -10.406 -4.977 1 96.62 189 LYS A CA 1
ATOM 1394 C C . LYS A 1 189 ? -3.656 -10.164 -6.48 1 96.62 189 LYS A C 1
ATOM 1396 O O . LYS A 1 189 ? -4.594 -10.625 -7.133 1 96.62 189 LYS A O 1
ATOM 1401 N N . ASN A 1 190 ? -2.766 -9.43 -6.992 1 97.19 190 ASN A N 1
ATOM 1402 C CA . ASN A 1 190 ? -2.625 -9.148 -8.414 1 97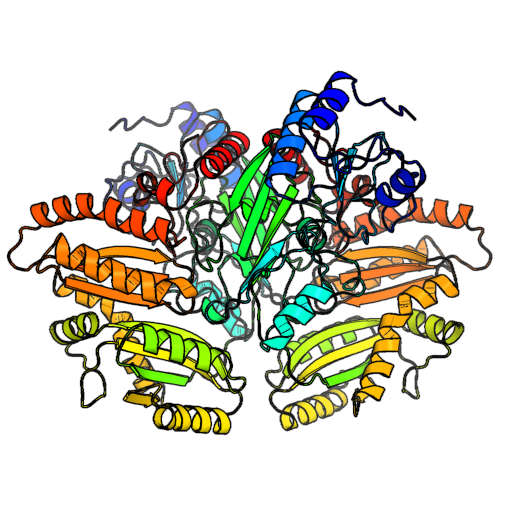.19 190 ASN A CA 1
ATOM 1403 C C . ASN A 1 190 ? -1.187 -8.789 -8.773 1 97.19 190 ASN A C 1
ATOM 1405 O O . ASN A 1 190 ? -0.76 -7.648 -8.594 1 97.19 190 ASN A O 1
ATOM 1409 N N . ASN A 1 191 ? -0.459 -9.766 -9.289 1 96.5 191 ASN A N 1
ATOM 1410 C CA . ASN A 1 191 ? 0.948 -9.562 -9.617 1 96.5 191 ASN A CA 1
ATOM 1411 C C . ASN A 1 191 ? 1.16 -9.469 -11.133 1 96.5 191 ASN A C 1
ATOM 1413 O O . ASN A 1 191 ? 2.033 -10.148 -11.68 1 96.5 191 ASN A O 1
ATOM 1417 N N . THR A 1 192 ? 0.384 -8.617 -11.758 1 96.56 192 THR A N 1
ATOM 1418 C CA . THR A 1 192 ? 0.451 -8.484 -13.211 1 96.56 192 THR A CA 1
ATOM 1419 C C . THR A 1 192 ? 1.122 -7.168 -13.602 1 96.56 192 THR A C 1
ATOM 1421 O O . THR A 1 192 ? 0.629 -6.449 -14.477 1 96.56 192 THR A O 1
ATOM 1424 N N . GLY A 1 193 ? 2.229 -6.883 -12.977 1 93.69 193 GLY A N 1
ATOM 1425 C CA . GLY A 1 193 ? 2.998 -5.695 -13.312 1 93.69 193 GLY A CA 1
ATOM 1426 C C . GLY A 1 193 ? 2.803 -4.562 -12.328 1 93.69 193 GLY A C 1
ATOM 1427 O O . GLY A 1 193 ? 2.357 -4.781 -11.195 1 93.69 193 GLY A O 1
ATOM 1428 N N . THR A 1 194 ? 3.24 -3.379 -12.75 1 95.31 194 THR A N 1
ATOM 1429 C CA . THR A 1 194 ? 3.15 -2.188 -11.914 1 95.31 194 THR A CA 1
ATOM 1430 C C . THR A 1 194 ? 1.702 -1.904 -11.531 1 95.31 194 THR A C 1
ATOM 1432 O O . THR A 1 194 ? 0.805 -1.973 -12.375 1 95.31 194 THR A O 1
ATOM 1435 N N . ASP A 1 195 ? 1.496 -1.635 -10.266 1 97.12 195 ASP A N 1
ATOM 1436 C CA . ASP A 1 195 ? 0.164 -1.318 -9.758 1 97.12 195 ASP A CA 1
ATOM 1437 C C . ASP A 1 195 ? -0.222 0.121 -10.094 1 97.12 195 ASP A C 1
ATOM 1439 O O . ASP A 1 195 ? 0.162 1.052 -9.383 1 97.12 195 ASP A O 1
ATOM 1443 N N . LEU A 1 196 ? -1.033 0.303 -11.047 1 97.94 196 LEU A N 1
ATOM 1444 C CA . LEU A 1 196 ? -1.354 1.621 -11.586 1 97.94 196 LEU A CA 1
ATOM 1445 C C . LEU A 1 196 ? -2.203 2.418 -10.602 1 97.94 196 LEU A C 1
ATOM 1447 O O . LEU A 1 196 ? -2.213 3.65 -10.641 1 97.94 196 LEU A O 1
ATOM 1451 N N . ARG A 1 197 ? -2.955 1.766 -9.688 1 97.12 197 ARG A N 1
ATOM 1452 C CA . ARG A 1 197 ? -3.721 2.471 -8.664 1 97.12 197 ARG A CA 1
ATOM 1453 C C . ARG A 1 197 ? -2.832 3.434 -7.879 1 97.12 197 ARG A C 1
ATOM 1455 O O . ARG A 1 197 ? -3.244 4.551 -7.566 1 97.12 197 ARG A O 1
ATOM 1462 N N . GLN A 1 198 ? -1.685 3.023 -7.664 1 97.62 198 GLN A N 1
ATOM 1463 C CA . GLN A 1 198 ? -0.768 3.715 -6.766 1 97.62 198 GLN A CA 1
ATOM 1464 C C . GLN A 1 198 ? -0.338 5.059 -7.348 1 97.62 198 GLN A C 1
ATOM 1466 O O . GLN A 1 198 ? 0.041 5.969 -6.605 1 97.62 198 GLN A O 1
ATOM 1471 N N . LEU A 1 199 ? -0.427 5.266 -8.648 1 97.5 199 LEU A N 1
ATOM 1472 C CA . LEU A 1 199 ? -0.093 6.527 -9.297 1 97.5 199 LEU A CA 1
ATOM 1473 C C . LEU A 1 199 ? -1.059 7.629 -8.875 1 97.5 199 LEU A C 1
ATOM 1475 O O . LEU A 1 199 ? -0.668 8.789 -8.758 1 97.5 199 LEU A O 1
ATOM 1479 N N . PHE A 1 200 ? -2.248 7.215 -8.633 1 98.44 200 PHE A N 1
ATOM 1480 C CA . PHE A 1 200 ? -3.305 8.203 -8.453 1 98.44 200 PHE A CA 1
ATOM 1481 C C . PHE A 1 200 ? -3.521 8.492 -6.969 1 98.44 200 PHE A C 1
ATOM 1483 O O . PHE A 1 200 ? -3.969 9.586 -6.605 1 98.44 200 PHE A O 1
ATOM 1490 N N . ILE A 1 201 ? -3.201 7.535 -6.152 1 98.31 201 ILE A N 1
ATOM 1491 C CA . ILE A 1 201 ? -3.316 7.738 -4.711 1 98.31 201 ILE A CA 1
ATOM 1492 C C . ILE A 1 201 ? -2.244 8.719 -4.242 1 98.31 201 ILE A C 1
ATOM 1494 O O . ILE A 1 201 ? -1.048 8.469 -4.41 1 98.31 201 ILE A O 1
ATOM 1498 N N . GLY A 1 202 ? -2.674 9.844 -3.67 1 97.44 202 GLY A N 1
ATOM 1499 C CA . GLY A 1 202 ? -1.738 10.844 -3.188 1 97.44 202 GLY A CA 1
ATOM 1500 C C . GLY A 1 202 ? -1.32 11.836 -4.258 1 97.44 202 GLY A C 1
ATOM 1501 O O . GLY A 1 202 ? -0.518 12.734 -4 1 97.44 202 GLY A O 1
ATOM 1502 N N . SER A 1 203 ? -1.96 11.805 -5.43 1 97.56 203 SER A N 1
ATOM 1503 C CA . SER A 1 203 ? -1.52 12.641 -6.547 1 97.56 203 SER A CA 1
ATOM 1504 C C . SER A 1 203 ? -2.16 14.023 -6.488 1 97.56 203 SER A C 1
ATOM 1506 O O . SER A 1 203 ? -1.781 14.914 -7.246 1 97.56 203 SER A O 1
ATOM 1508 N N . GLU A 1 204 ? -3.143 14.203 -5.629 1 97.88 204 GLU A N 1
ATOM 1509 C CA . GLU A 1 204 ? -3.885 15.445 -5.465 1 97.88 204 GLU A CA 1
ATOM 1510 C C . GLU A 1 204 ? -4.578 15.852 -6.762 1 97.88 204 GLU A C 1
ATOM 1512 O O . GLU A 1 204 ? -4.688 17.031 -7.07 1 97.88 204 GLU A O 1
ATOM 1517 N N . GLY A 1 205 ? -4.941 14.82 -7.57 1 97.88 205 GLY A N 1
ATOM 1518 C CA . GLY A 1 205 ? -5.691 15.094 -8.789 1 97.88 205 GLY A CA 1
ATOM 1519 C C . GLY A 1 205 ? -4.82 15.594 -9.922 1 97.88 205 GLY A C 1
ATOM 1520 O O . GLY A 1 205 ? -5.328 16.078 -10.938 1 97.88 205 GLY A O 1
ATOM 1521 N N . THR A 1 206 ? -3.561 15.531 -9.805 1 98.12 206 THR A N 1
ATOM 1522 C CA . THR A 1 206 ? -2.656 16.078 -10.812 1 98.12 206 THR A CA 1
ATOM 1523 C C . THR A 1 206 ? -2.426 15.07 -11.938 1 98.12 206 THR A C 1
ATOM 1525 O O . THR A 1 206 ? -1.892 15.422 -12.992 1 98.12 206 THR A O 1
ATOM 1528 N N . LEU A 1 207 ? -2.889 13.797 -11.727 1 98.06 207 LEU A N 1
ATOM 1529 C CA . LEU A 1 207 ? -2.561 12.773 -12.719 1 98.06 207 LEU A CA 1
ATOM 1530 C C . LEU A 1 207 ? -3.824 12.148 -13.289 1 98.06 207 LEU A C 1
ATOM 1532 O O . LEU A 1 207 ? -3.77 11.445 -14.305 1 98.06 207 LEU A O 1
ATOM 1536 N N . GLY A 1 208 ? -4.875 12.359 -12.719 1 98.44 208 GLY A N 1
ATOM 1537 C CA . GLY A 1 208 ? -6.164 11.805 -13.109 1 98.44 208 GLY A CA 1
ATOM 1538 C C . GLY A 1 208 ? -7.266 12.109 -12.109 1 98.44 208 GLY A C 1
ATOM 1539 O O . GLY A 1 208 ? -7 12.602 -11.008 1 98.44 208 GLY A O 1
ATOM 1540 N N . VAL A 1 209 ? -8.484 11.844 -12.531 1 98.88 209 VAL A N 1
ATOM 1541 C CA . VAL A 1 209 ? -9.641 12.102 -11.672 1 98.88 209 VAL A CA 1
ATOM 1542 C C . VAL A 1 209 ? -10.25 10.781 -11.219 1 98.88 209 VAL A C 1
ATOM 1544 O O . VAL A 1 209 ? -10.703 9.984 -12.047 1 98.88 209 VAL A O 1
ATOM 1547 N N . ILE A 1 210 ? -10.25 10.555 -9.93 1 98.94 210 ILE A N 1
ATOM 1548 C CA . ILE A 1 210 ? -10.867 9.367 -9.352 1 98.94 210 ILE A CA 1
ATOM 1549 C C . ILE A 1 210 ? -12.391 9.523 -9.352 1 98.94 210 ILE A C 1
ATOM 1551 O O . ILE A 1 210 ? -12.914 10.516 -8.836 1 98.94 210 ILE A O 1
ATOM 1555 N N . THR A 1 211 ? -13.078 8.531 -9.922 1 98.94 211 THR A N 1
ATOM 1556 C CA . THR A 1 211 ? -14.531 8.641 -9.969 1 98.94 211 THR A CA 1
ATOM 1557 C C . THR A 1 211 ? -15.188 7.59 -9.078 1 98.94 211 THR A C 1
ATOM 1559 O O . THR A 1 211 ? -16.281 7.816 -8.547 1 98.94 211 THR A O 1
ATOM 1562 N N . GLU A 1 212 ? -14.531 6.441 -8.938 1 98.88 212 GLU A N 1
ATOM 1563 C CA . GLU A 1 212 ? -15.016 5.387 -8.047 1 98.88 212 GLU A CA 1
ATOM 1564 C C . GLU A 1 212 ? -13.852 4.656 -7.387 1 98.88 212 GLU A C 1
ATOM 1566 O O . GLU A 1 212 ? -12.711 4.738 -7.852 1 98.88 212 GLU A O 1
ATOM 1571 N N . ALA A 1 213 ? -14.195 4.012 -6.301 1 98.88 213 ALA A N 1
ATOM 1572 C CA . ALA A 1 213 ? -13.203 3.209 -5.586 1 98.88 213 ALA A CA 1
ATOM 1573 C C . ALA A 1 213 ? -13.836 1.954 -4.992 1 98.88 213 ALA A C 1
ATOM 1575 O O . ALA A 1 213 ? -14.992 1.983 -4.547 1 98.88 213 ALA A O 1
ATOM 1576 N N . THR A 1 214 ? -13.141 0.831 -5.086 1 98.88 214 THR A N 1
ATOM 1577 C CA . THR A 1 214 ? -13.43 -0.348 -4.273 1 98.88 214 THR A CA 1
ATOM 1578 C C . THR A 1 214 ? -12.633 -0.321 -2.975 1 98.88 214 THR A C 1
ATOM 1580 O O . THR A 1 214 ? -11.406 -0.42 -2.992 1 98.88 214 THR A O 1
ATOM 1583 N N . LEU A 1 215 ? -13.375 -0.185 -1.916 1 98.88 215 LEU A N 1
ATOM 1584 C CA . LEU A 1 215 ? -12.75 -0.016 -0.608 1 98.88 215 LEU A CA 1
ATOM 1585 C C . LEU A 1 215 ? -12.688 -1.346 0.136 1 98.88 215 LEU A C 1
ATOM 1587 O O . LEU A 1 215 ? -13.633 -2.131 0.102 1 98.88 215 LEU A O 1
ATOM 1591 N N . LYS A 1 216 ? -11.555 -1.612 0.678 1 98.31 216 LYS A N 1
ATOM 1592 C CA . LYS A 1 216 ? -11.375 -2.736 1.593 1 98.31 216 LYS A CA 1
ATOM 1593 C C . LYS A 1 216 ? -11.914 -2.404 2.982 1 98.31 216 LYS A C 1
ATOM 1595 O O . LYS A 1 216 ? -11.703 -1.302 3.49 1 98.31 216 LYS A O 1
ATOM 1600 N N . LEU A 1 217 ? -12.664 -3.322 3.555 1 98 217 LEU A N 1
ATOM 1601 C CA . LEU A 1 217 ? -13.297 -3.1 4.852 1 98 217 LEU A CA 1
ATOM 1602 C C . LEU A 1 217 ? -12.695 -4.012 5.914 1 98 217 LEU A C 1
ATOM 1604 O O . LEU A 1 217 ? -12.07 -5.023 5.586 1 98 217 LEU A O 1
ATOM 1608 N N . THR A 1 218 ? -12.812 -3.674 7.121 1 96.31 218 THR A N 1
ATOM 1609 C CA . THR A 1 218 ? -12.43 -4.477 8.273 1 96.31 218 THR A CA 1
ATOM 1610 C C . THR A 1 218 ? -13.523 -4.453 9.344 1 96.31 218 THR A C 1
ATOM 1612 O O . THR A 1 218 ? -14.508 -3.73 9.203 1 96.31 218 THR A O 1
ATOM 1615 N N . GLN A 1 219 ? -13.375 -5.238 10.336 1 95 219 GLN A N 1
ATOM 1616 C CA . GLN A 1 219 ? -14.359 -5.312 11.406 1 95 219 GLN A CA 1
ATOM 1617 C C . GLN A 1 219 ? -14.414 -4.008 12.195 1 95 219 GLN A C 1
ATOM 1619 O O . GLN A 1 219 ? -13.383 -3.354 12.391 1 95 219 GLN A O 1
ATOM 1624 N N . LEU A 1 220 ? -15.586 -3.646 12.648 1 94.56 220 LEU A N 1
ATOM 1625 C CA . LEU A 1 220 ? -15.688 -2.559 13.617 1 94.56 220 LEU A CA 1
ATOM 1626 C C . LEU A 1 220 ? -14.836 -2.844 14.852 1 94.56 220 LEU A C 1
ATOM 1628 O O . LEU A 1 220 ? -14.844 -3.961 15.367 1 94.56 220 LEU A O 1
ATOM 1632 N N . PRO A 1 221 ? -14.062 -1.866 15.188 1 90.75 221 PRO A N 1
ATOM 1633 C CA . PRO A 1 221 ? -13.273 -2.109 16.406 1 90.75 221 PRO A CA 1
ATOM 1634 C C . PRO A 1 221 ? -14.148 -2.354 17.625 1 90.75 221 PRO A C 1
ATOM 1636 O O . PRO A 1 221 ? -15.266 -1.833 17.703 1 90.75 221 PRO A O 1
ATOM 1639 N N . GLY A 1 222 ? -13.641 -3.139 18.547 1 89.25 222 GLY A N 1
ATOM 1640 C CA . GLY A 1 222 ? -14.32 -3.357 19.812 1 89.25 222 GLY A CA 1
ATOM 1641 C C . GLY A 1 222 ? -14.195 -2.189 20.766 1 89.25 222 GLY A C 1
ATOM 1642 O O . GLY A 1 222 ? -13.984 -1.052 20.344 1 89.25 222 GLY A O 1
ATOM 1643 N N . LYS A 1 223 ? -14.43 -2.465 22.031 1 91.19 223 LYS A N 1
ATOM 1644 C CA . LYS A 1 223 ? -14.297 -1.445 23.062 1 91.19 223 LYS A CA 1
ATOM 1645 C C . LYS A 1 223 ? -12.883 -0.878 23.109 1 91.19 223 LYS A C 1
ATOM 1647 O O . LYS A 1 223 ? -11.906 -1.632 23.109 1 91.19 223 LYS A O 1
ATOM 1652 N N . GLN A 1 224 ? -12.828 0.429 23.141 1 94.44 224 GLN A N 1
ATOM 1653 C CA . GLN A 1 224 ? -11.555 1.127 23.219 1 94.44 224 GLN A CA 1
ATOM 1654 C C . GLN A 1 224 ? -11.305 1.675 24.625 1 94.44 224 GLN A C 1
ATOM 1656 O O . GLN A 1 224 ? -12.141 2.385 25.172 1 94.44 224 GLN A O 1
ATOM 1661 N N . ASP A 1 225 ? -10.18 1.327 25.156 1 96.88 225 ASP A N 1
ATOM 1662 C CA . ASP A 1 225 ? -9.727 1.932 26.406 1 96.88 225 ASP A CA 1
ATOM 1663 C C . ASP A 1 225 ? -8.891 3.18 26.141 1 96.88 225 ASP A C 1
ATOM 1665 O O . ASP A 1 225 ? -8.086 3.207 25.203 1 96.88 225 ASP A O 1
ATOM 1669 N N . VAL A 1 226 ? -9.148 4.188 26.922 1 97.88 226 VAL A N 1
ATOM 1670 C CA . VAL A 1 226 ? -8.43 5.445 26.766 1 97.88 226 VAL A CA 1
ATOM 1671 C C . VAL A 1 226 ? -7.613 5.75 28.016 1 97.88 226 VAL A C 1
ATOM 1673 O O . VAL A 1 226 ? -8.125 5.648 29.141 1 97.88 226 VAL A O 1
ATOM 1676 N N . PHE A 1 227 ? -6.395 6.086 27.844 1 97.94 227 PHE A N 1
ATOM 1677 C CA . PHE A 1 227 ? -5.461 6.402 28.922 1 97.94 227 PHE A CA 1
ATOM 1678 C C . PHE A 1 227 ? -4.816 7.766 28.703 1 97.94 227 PHE A C 1
ATOM 1680 O O . PHE A 1 227 ? -4.605 8.172 27.547 1 97.94 227 PHE A O 1
ATOM 1687 N N . LEU A 1 228 ? -4.582 8.438 29.75 1 98.31 228 LEU A N 1
ATOM 1688 C CA . LEU A 1 228 ? -3.744 9.633 29.734 1 98.31 228 LEU A CA 1
ATOM 1689 C C . LEU A 1 228 ? -2.562 9.477 30.688 1 98.31 228 LEU A C 1
ATOM 1691 O O . LEU A 1 228 ? -2.74 9.102 31.844 1 98.31 228 LEU A O 1
ATOM 1695 N N . PHE A 1 229 ? -1.369 9.734 30.172 1 98.38 229 PHE A N 1
ATOM 1696 C CA . PHE A 1 229 ? -0.16 9.617 30.969 1 98.38 229 PHE A CA 1
ATOM 1697 C C . PHE A 1 229 ? 0.593 10.938 31.016 1 98.38 229 PHE A C 1
ATOM 1699 O O . PHE A 1 229 ? 0.646 11.664 30.031 1 98.38 229 PHE A O 1
ATOM 1706 N N . ALA A 1 230 ? 1.143 11.281 32.188 1 98.06 230 ALA A N 1
ATOM 1707 C CA . ALA A 1 230 ? 2.123 12.352 32.312 1 98.06 230 ALA A CA 1
ATOM 1708 C C . ALA A 1 230 ? 3.547 11.805 32.25 1 98.06 230 ALA A C 1
ATOM 1710 O O . ALA A 1 230 ? 3.873 10.82 32.906 1 98.06 230 ALA A O 1
ATOM 1711 N N . VAL A 1 231 ? 4.344 12.367 31.406 1 97.88 231 VAL A N 1
ATOM 1712 C CA . VAL A 1 231 ? 5.734 11.961 31.25 1 97.88 231 VAL A CA 1
ATOM 1713 C C . VAL A 1 231 ? 6.637 13.188 31.219 1 97.88 231 VAL A C 1
ATOM 1715 O O . VAL A 1 231 ? 6.207 14.273 30.812 1 97.88 231 VAL A O 1
ATOM 1718 N N . PRO A 1 232 ? 7.914 13.07 31.609 1 96.19 232 PRO A N 1
ATOM 1719 C CA . PRO A 1 232 ? 8.727 14.25 31.891 1 96.19 232 PRO A CA 1
ATOM 1720 C C . PRO A 1 232 ? 9.234 14.93 30.609 1 96.19 232 PRO A C 1
ATOM 1722 O O . PRO A 1 232 ? 9.57 16.109 30.625 1 96.19 232 PRO A O 1
ATOM 1725 N N . ASP A 1 233 ? 9.422 14.18 29.531 1 96.19 233 ASP A N 1
ATOM 1726 C CA . ASP A 1 233 ? 10 14.742 28.312 1 96.19 233 ASP A CA 1
ATOM 1727 C C . ASP A 1 233 ? 9.68 13.867 27.109 1 96.19 233 ASP A C 1
ATOM 1729 O O . ASP A 1 233 ? 8.984 12.852 27.234 1 96.19 233 ASP A O 1
ATOM 1733 N N . VAL A 1 234 ? 10.164 14.305 25.922 1 96.62 234 VAL A N 1
ATOM 1734 C CA . VAL A 1 234 ? 9.883 13.609 24.672 1 96.62 234 VAL A CA 1
ATOM 1735 C C . VAL A 1 234 ? 10.523 12.227 24.688 1 96.62 234 VAL A C 1
ATOM 1737 O O . VAL A 1 234 ? 9.961 11.266 24.172 1 96.62 234 VAL A O 1
ATOM 1740 N N . ALA A 1 235 ? 11.711 12.141 25.234 1 96.44 235 ALA A N 1
ATOM 1741 C CA . ALA A 1 235 ? 12.367 10.844 25.359 1 96.44 235 ALA A CA 1
ATOM 1742 C C . ALA A 1 235 ? 11.484 9.844 26.094 1 96.44 235 ALA A C 1
ATOM 1744 O O . ALA A 1 235 ? 11.398 8.68 25.703 1 96.44 235 ALA A O 1
ATOM 1745 N N . ALA A 1 236 ? 10.867 10.32 27.156 1 97.19 236 ALA A N 1
ATOM 1746 C CA . ALA A 1 236 ? 9.969 9.461 27.938 1 97.19 236 ALA A CA 1
ATOM 1747 C C . ALA A 1 236 ? 8.734 9.086 27.125 1 97.19 236 ALA A C 1
ATOM 1749 O O . ALA A 1 236 ? 8.211 7.98 27.266 1 97.19 236 ALA A O 1
ATOM 1750 N N . VAL A 1 237 ? 8.203 10 26.312 1 98.06 237 VAL A N 1
ATOM 1751 C CA . VAL A 1 237 ? 7.086 9.711 25.406 1 98.06 237 VAL A CA 1
ATOM 1752 C C . VAL A 1 237 ? 7.434 8.516 24.531 1 98.06 237 VAL A C 1
ATOM 1754 O O . VAL A 1 237 ? 6.633 7.59 24.375 1 98.06 237 VAL A O 1
ATOM 1757 N N . LEU A 1 238 ? 8.648 8.508 24 1 97.38 238 LEU A N 1
ATOM 1758 C CA . LEU A 1 238 ? 9.07 7.488 23.047 1 97.38 238 LEU A CA 1
ATOM 1759 C C . LEU A 1 238 ? 9.398 6.18 23.75 1 97.38 238 LEU A C 1
ATOM 1761 O O . LEU A 1 238 ? 9.172 5.098 23.203 1 97.38 238 LEU A O 1
ATOM 1765 N N . ARG A 1 239 ? 9.945 6.246 24.938 1 96.69 239 ARG A N 1
ATOM 1766 C CA . ARG A 1 239 ? 10.18 5.039 25.734 1 96.69 239 ARG A CA 1
ATOM 1767 C C . ARG A 1 239 ? 8.867 4.332 26.047 1 96.69 239 ARG A C 1
ATOM 1769 O O . ARG A 1 239 ? 8.773 3.105 25.953 1 96.69 239 ARG A O 1
ATOM 1776 N N . LEU A 1 240 ? 7.902 5.133 26.453 1 97.88 240 LEU A N 1
ATOM 1777 C CA . LEU A 1 240 ? 6.578 4.578 26.719 1 97.88 240 LEU A CA 1
ATOM 1778 C C . LEU A 1 240 ? 6 3.939 25.453 1 97.88 240 LEU A C 1
ATOM 1780 O O . LEU A 1 240 ? 5.402 2.863 25.516 1 97.88 240 LEU A O 1
ATOM 1784 N N . PHE A 1 241 ? 6.227 4.578 24.375 1 97.62 241 PHE A N 1
ATOM 1785 C CA . PHE A 1 241 ? 5.738 4.062 23.109 1 97.62 241 PHE A CA 1
ATOM 1786 C C . PHE A 1 241 ? 6.355 2.701 22.812 1 97.62 241 PHE A C 1
ATOM 1788 O O . PHE A 1 241 ? 5.645 1.759 22.453 1 97.62 241 PHE A O 1
ATOM 1795 N N . ARG A 1 242 ? 7.633 2.635 22.875 1 96 242 ARG A N 1
ATOM 1796 C CA . ARG A 1 242 ? 8.352 1.39 22.609 1 96 242 ARG A CA 1
ATOM 1797 C C . ARG A 1 242 ? 7.844 0.272 23.516 1 96 242 ARG A C 1
ATOM 1799 O O . ARG A 1 242 ? 7.637 -0.856 23.062 1 96 242 ARG A O 1
ATOM 1806 N N . ASP A 1 243 ? 7.633 0.614 24.734 1 96.69 243 ASP A N 1
ATOM 1807 C CA . ASP A 1 243 ? 7.156 -0.369 25.703 1 96.69 243 ASP A CA 1
ATOM 1808 C C . ASP A 1 243 ? 5.738 -0.831 25.359 1 96.69 243 ASP A C 1
ATOM 1810 O O . ASP A 1 243 ? 5.445 -2.027 25.406 1 96.69 243 ASP A O 1
ATOM 1814 N N . ALA A 1 244 ? 4.863 0.106 25.047 1 96.56 244 ALA A N 1
ATOM 1815 C CA . ALA A 1 244 ? 3.475 -0.201 24.719 1 96.56 244 ALA A CA 1
ATOM 1816 C C . ALA A 1 244 ? 3.383 -1.086 23.484 1 96.56 244 ALA A C 1
ATOM 1818 O O . ALA A 1 244 ? 2.592 -2.031 23.453 1 96.56 244 ALA A O 1
ATOM 1819 N N . ARG A 1 245 ? 4.148 -0.83 22.5 1 94.38 245 ARG A N 1
ATOM 1820 C CA . ARG A 1 245 ? 4.082 -1.524 21.219 1 94.38 245 ARG A CA 1
ATOM 1821 C C . ARG A 1 245 ? 4.512 -2.98 21.375 1 94.38 245 ARG A C 1
ATOM 1823 O O . ARG A 1 245 ? 4.168 -3.82 20.531 1 94.38 245 ARG A O 1
ATOM 1830 N N . ARG A 1 246 ? 5.227 -3.283 22.391 1 92.38 246 ARG A N 1
ATOM 1831 C CA . ARG A 1 246 ? 5.734 -4.637 22.609 1 92.38 246 ARG A CA 1
ATOM 1832 C C . ARG A 1 246 ? 4.699 -5.504 23.312 1 92.38 246 ARG A C 1
ATOM 1834 O O . ARG A 1 246 ? 4.855 -6.723 23.391 1 92.38 246 ARG A O 1
ATOM 1841 N N . GLN A 1 247 ? 3.66 -4.828 23.766 1 91.62 247 GLN A N 1
ATOM 1842 C CA . GLN A 1 247 ? 2.668 -5.574 24.531 1 91.62 247 GLN A CA 1
ATOM 1843 C C . GLN A 1 247 ? 1.74 -6.363 23.625 1 91.62 247 GLN A C 1
ATOM 1845 O O . GLN A 1 247 ? 1.313 -5.859 22.578 1 91.62 247 GLN A O 1
ATOM 1850 N N . ASN A 1 248 ? 1.421 -7.562 24.016 1 87.5 248 ASN A N 1
ATOM 1851 C CA . ASN A 1 248 ? 0.431 -8.375 23.312 1 87.5 248 ASN A CA 1
ATOM 1852 C C . ASN A 1 248 ? -0.946 -8.258 23.953 1 87.5 248 ASN A C 1
ATOM 1854 O O . ASN A 1 248 ? -1.944 -8.703 23.375 1 87.5 248 ASN A O 1
ATOM 1858 N N . ALA A 1 249 ? -0.965 -7.617 25.078 1 90.31 249 ALA A N 1
ATOM 1859 C CA . ALA A 1 249 ? -2.182 -7.539 25.875 1 90.31 249 ALA A CA 1
ATOM 1860 C C . ALA A 1 249 ? -3.213 -6.625 25.234 1 90.31 249 ALA A C 1
ATOM 1862 O O . ALA A 1 249 ? -4.395 -6.656 25.578 1 90.31 249 ALA A O 1
ATOM 1863 N N . PHE A 1 250 ? -2.809 -5.777 24.344 1 93 250 PHE A N 1
ATOM 1864 C CA . PHE A 1 250 ? -3.719 -4.848 23.688 1 93 250 PHE A CA 1
ATOM 1865 C C . PHE A 1 250 ? -3.178 -4.43 22.328 1 93 250 PHE A C 1
ATOM 1867 O O . PHE A 1 250 ? -2.016 -4.691 22 1 93 250 PHE A O 1
ATOM 1874 N N . SER A 1 251 ? -4.008 -3.887 21.516 1 93.19 251 SER A N 1
ATOM 1875 C CA . SER A 1 251 ? -3.652 -3.275 20.25 1 93.19 251 SER A CA 1
ATOM 1876 C C . SER A 1 251 ? -3.846 -1.763 20.281 1 93.19 251 SER A C 1
ATOM 1878 O O . SER A 1 251 ? -4.93 -1.279 20.609 1 93.19 251 SER A O 1
ATOM 1880 N N . ILE A 1 252 ? -2.809 -1.049 19.969 1 96.44 252 ILE A N 1
ATOM 1881 C CA . ILE A 1 252 ? -2.85 0.408 20.031 1 96.44 252 ILE A CA 1
ATOM 1882 C C . ILE A 1 252 ? -3.668 0.953 18.859 1 96.44 252 ILE A C 1
ATOM 1884 O O . ILE A 1 252 ? -3.443 0.576 17.703 1 96.44 252 ILE A O 1
ATOM 1888 N N . SER A 1 253 ? -4.629 1.836 19.125 1 95.81 253 SER A N 1
ATOM 1889 C CA . SER A 1 253 ? -5.438 2.473 18.094 1 95.81 253 SER A CA 1
ATOM 1890 C C . SER A 1 253 ? -5.039 3.932 17.906 1 95.81 253 SER A C 1
ATOM 1892 O O . SER A 1 253 ? -5.238 4.5 16.828 1 95.81 253 SER A O 1
ATOM 1894 N N . ALA A 1 254 ? -4.52 4.5 18.906 1 96.56 254 ALA A N 1
ATOM 1895 C CA . ALA A 1 254 ? -4.023 5.871 18.844 1 96.56 254 ALA A CA 1
ATOM 1896 C C . ALA A 1 254 ? -2.922 6.102 19.875 1 96.56 254 ALA A C 1
ATOM 1898 O O . ALA A 1 254 ? -2.984 5.574 20.984 1 96.56 254 ALA A O 1
ATOM 1899 N N . TYR A 1 255 ? -1.945 6.824 19.562 1 97.81 255 TYR A N 1
ATOM 1900 C CA . TYR A 1 255 ? -0.858 7.262 20.422 1 97.81 255 TYR A CA 1
ATOM 1901 C C . TYR A 1 255 ? -0.525 8.727 20.188 1 97.81 255 TYR A C 1
ATOM 1903 O O . TYR A 1 255 ? 0.32 9.047 19.344 1 97.81 255 TYR A O 1
ATOM 1911 N N . GLU A 1 256 ? -1.087 9.578 21 1 97.75 256 GLU A N 1
ATOM 1912 C CA . GLU A 1 256 ? -1.007 11.023 20.828 1 97.75 256 GLU A CA 1
ATOM 1913 C C . GLU A 1 256 ? -0.075 11.648 21.859 1 97.75 256 GLU A C 1
ATOM 1915 O O . GLU A 1 256 ? 0.065 11.125 22.969 1 97.75 256 GLU A O 1
ATOM 1920 N N . PHE A 1 257 ? 0.534 12.711 21.375 1 96.88 257 PHE A N 1
ATOM 1921 C CA . PHE A 1 257 ? 1.477 13.461 22.188 1 96.88 257 PHE A CA 1
ATOM 1922 C C . PHE A 1 257 ? 1.133 14.945 22.188 1 96.88 257 PHE A C 1
ATOM 1924 O O . PHE A 1 257 ? 0.735 15.492 21.156 1 96.88 257 PHE A O 1
ATOM 1931 N N . PHE A 1 258 ? 1.197 15.586 23.406 1 98 258 PHE A N 1
ATOM 1932 C CA . PHE A 1 258 ? 1.154 17.047 23.438 1 98 258 PHE A CA 1
ATOM 1933 C C . PHE A 1 258 ? 1.934 17.578 24.641 1 98 258 PHE A C 1
ATOM 1935 O O . PHE A 1 258 ? 2.111 16.875 25.641 1 98 258 PHE A O 1
ATOM 1942 N N . THR A 1 259 ? 2.389 18.797 24.609 1 97.75 259 THR A N 1
ATOM 1943 C CA . THR A 1 259 ? 3.258 19.391 25.625 1 97.75 259 THR A CA 1
ATOM 1944 C C . THR A 1 259 ? 2.449 20.219 26.609 1 97.75 259 THR A C 1
ATOM 1946 O O . THR A 1 259 ? 1.266 20.484 26.391 1 97.75 259 THR A O 1
ATOM 1949 N N . ASP A 1 260 ? 3.146 20.641 27.656 1 96.88 260 ASP A N 1
ATOM 1950 C CA . ASP A 1 260 ? 2.564 21.5 28.688 1 96.88 260 ASP A CA 1
ATOM 1951 C C . ASP A 1 260 ? 2.123 22.844 28.125 1 96.88 260 ASP A C 1
ATOM 1953 O O . ASP A 1 260 ? 1.155 23.438 28.594 1 96.88 260 ASP A O 1
ATOM 1957 N N . ARG A 1 261 ? 2.783 23.281 27.125 1 96.25 261 ARG A N 1
ATOM 1958 C CA . ARG A 1 261 ? 2.4 24.531 26.484 1 96.25 261 ARG A CA 1
ATOM 1959 C C . ARG A 1 261 ? 1.028 24.422 25.828 1 96.25 261 ARG A C 1
ATOM 1961 O O . ARG A 1 261 ? 0.23 25.359 25.891 1 96.25 261 ARG A O 1
ATOM 1968 N N . CYS A 1 262 ? 0.758 23.281 25.156 1 97.44 262 CYS A N 1
ATOM 1969 C CA . CYS A 1 262 ? -0.576 23.031 24.641 1 97.44 262 CYS A CA 1
ATOM 1970 C C . CYS A 1 262 ? -1.611 23.016 25.75 1 97.44 262 CYS A C 1
ATOM 1972 O O . CYS A 1 262 ? -2.682 23.609 25.625 1 97.44 262 CYS A O 1
ATOM 1974 N N . MET A 1 263 ? -1.256 22.406 26.844 1 96.38 263 MET A N 1
ATOM 1975 C CA . MET A 1 263 ? -2.164 22.281 27.984 1 96.38 263 MET A CA 1
ATOM 1976 C C . MET A 1 263 ? -2.486 23.656 28.578 1 96.38 263 MET A C 1
ATOM 1978 O O . MET A 1 263 ? -3.625 23.906 28.969 1 96.38 263 MET A O 1
ATOM 1982 N N . ALA A 1 264 ? -1.508 24.469 28.656 1 95.56 264 ALA A N 1
ATOM 1983 C CA . ALA A 1 264 ? -1.707 25.812 29.172 1 95.56 264 ALA A CA 1
ATOM 1984 C C . ALA A 1 264 ? -2.719 26.578 28.328 1 95.56 264 ALA A C 1
ATOM 1986 O O . ALA A 1 264 ? -3.559 27.312 28.859 1 95.56 264 ALA A O 1
ATOM 1987 N N . ARG A 1 265 ? -2.602 26.406 27.031 1 96.19 265 ARG A N 1
ATOM 1988 C CA . ARG A 1 265 ? -3.525 27.078 26.141 1 96.19 265 ARG A CA 1
ATOM 1989 C C . ARG A 1 265 ? -4.934 26.516 26.266 1 96.19 265 ARG A C 1
ATOM 1991 O O . ARG A 1 265 ? -5.918 27.25 26.172 1 96.19 265 ARG A O 1
ATOM 1998 N N . LEU A 1 266 ? -5.062 25.25 26.406 1 96.38 266 LEU A N 1
ATOM 1999 C CA . LEU A 1 266 ? -6.348 24.609 26.672 1 96.38 266 LEU A CA 1
ATOM 2000 C C . LEU A 1 266 ? -6.984 25.172 27.938 1 96.38 266 LEU A C 1
ATOM 2002 O O . LEU A 1 266 ? -8.188 25.438 27.969 1 96.38 266 LEU A O 1
ATOM 2006 N N . GLY A 1 267 ? -6.176 25.344 28.938 1 95.88 267 GLY A N 1
ATOM 2007 C CA . GLY A 1 267 ? -6.645 25.922 30.188 1 95.88 267 GLY A CA 1
ATOM 2008 C C . GLY A 1 267 ? -7.16 27.328 30.031 1 95.88 267 GLY A C 1
ATOM 2009 O O . GLY A 1 267 ? -8.203 27.688 30.594 1 95.88 267 GLY A O 1
ATOM 2010 N N . ARG A 1 268 ? -6.508 28.125 29.297 1 94.88 268 ARG A N 1
ATOM 2011 C CA . ARG A 1 268 ? -6.871 29.516 29.094 1 94.88 268 ARG A CA 1
ATOM 2012 C C . ARG A 1 268 ? -8.156 29.641 28.281 1 94.88 268 ARG A C 1
ATOM 2014 O O . ARG A 1 268 ? -8.977 30.516 28.531 1 94.88 268 ARG A O 1
ATOM 2021 N N . HIS A 1 269 ? -8.289 28.781 27.297 1 95.38 269 HIS A N 1
ATOM 2022 C CA . HIS A 1 269 ? -9.391 28.891 26.344 1 95.38 269 HIS A CA 1
ATOM 2023 C C . HIS A 1 269 ? -10.609 28.109 26.828 1 95.38 269 HIS A C 1
ATOM 2025 O O . HIS A 1 269 ? -11.703 28.672 26.938 1 95.38 269 HIS A O 1
ATOM 2031 N N . ARG A 1 270 ? -10.43 26.859 27.219 1 95.12 270 ARG A N 1
ATOM 2032 C CA . ARG A 1 270 ? -11.547 25.953 27.453 1 95.12 270 ARG A CA 1
ATOM 2033 C C . ARG A 1 270 ? -11.641 25.594 28.938 1 95.12 270 ARG A C 1
ATOM 2035 O O . ARG A 1 270 ? -12.492 24.797 29.328 1 95.12 270 ARG A O 1
ATOM 2042 N N . LYS A 1 271 ? -10.766 26 29.719 1 94.31 271 LYS A N 1
ATOM 2043 C CA . LYS A 1 271 ? -10.703 25.719 31.141 1 94.31 271 LYS A CA 1
ATOM 2044 C C . LYS A 1 271 ? -10.508 24.219 31.391 1 94.31 271 LYS A C 1
ATOM 2046 O O . LYS A 1 271 ? -11.094 23.672 32.344 1 94.31 271 LYS A O 1
ATOM 2051 N N . LEU A 1 272 ? -9.828 23.625 30.516 1 92.06 272 LEU A N 1
ATOM 2052 C CA . LEU A 1 272 ? -9.508 22.203 30.656 1 92.06 272 LEU A CA 1
ATOM 2053 C C . LEU A 1 272 ? -8.164 22.031 31.359 1 92.06 272 LEU A C 1
ATOM 2055 O O . LEU A 1 272 ? -7.23 22.797 31.141 1 92.06 272 LEU A O 1
ATOM 2059 N N . ARG A 1 273 ? -8.164 21.078 32.281 1 89.19 273 ARG A N 1
ATOM 2060 C CA . ARG A 1 273 ? -6.945 20.719 33 1 89.19 273 ARG A CA 1
ATOM 2061 C C . ARG A 1 273 ? -6.738 19.203 32.969 1 89.19 273 ARG A C 1
ATOM 2063 O O . ARG A 1 273 ? -7.703 18.438 32.906 1 89.19 273 ARG A O 1
ATOM 2070 N N . PRO A 1 274 ? -5.43 18.891 32.969 1 87.44 274 PRO A N 1
ATOM 2071 C CA . PRO A 1 274 ? -5.223 17.438 33.125 1 87.44 274 PRO A CA 1
ATOM 2072 C C . PRO A 1 274 ? -5.652 16.938 34.5 1 87.44 274 PRO A C 1
ATOM 2074 O O . PRO A 1 274 ? -5.625 17.688 35.469 1 87.44 274 PRO A O 1
ATOM 2077 N N . PRO A 1 275 ? -6.039 15.695 34.469 1 91.06 275 PRO A N 1
ATOM 2078 C CA . PRO A 1 275 ? -6.484 15.109 35.719 1 91.06 275 PRO A CA 1
ATOM 2079 C C . PRO A 1 275 ? -5.32 14.68 36.625 1 91.06 275 PRO A C 1
ATOM 2081 O O . PRO A 1 275 ? -5.344 13.586 37.188 1 91.06 275 PRO A O 1
ATOM 2084 N N . PHE A 1 276 ? -4.312 15.469 36.688 1 93.81 276 PHE A N 1
ATOM 2085 C CA . PHE A 1 276 ? -3.137 15.188 37.5 1 93.81 276 PHE A CA 1
ATOM 2086 C C . PHE A 1 276 ? -2.879 16.328 38.469 1 93.81 276 PHE A C 1
ATOM 2088 O O . PHE A 1 276 ? -3.188 17.484 38.188 1 93.81 276 PHE A O 1
ATOM 2095 N N . GLU A 1 277 ? -2.342 15.992 39.594 1 89.81 277 GLU A N 1
ATOM 2096 C CA . GLU A 1 277 ? -2.037 16.984 40.625 1 89.81 277 GLU A CA 1
ATOM 2097 C C . GLU A 1 277 ? -0.831 17.828 40.219 1 89.81 277 GLU A C 1
ATOM 2099 O O . GLU A 1 277 ? -0.818 19.047 40.438 1 89.81 277 GLU A O 1
ATOM 2104 N N . THR A 1 278 ? 0.11 17.203 39.656 1 90.38 278 THR A N 1
ATOM 2105 C CA . THR A 1 278 ? 1.344 17.875 39.25 1 90.38 278 THR A CA 1
ATOM 2106 C C . THR A 1 278 ? 1.431 17.984 37.75 1 90.38 278 THR A C 1
ATOM 2108 O O . THR A 1 278 ? 1.235 16.984 37.031 1 90.38 278 THR A O 1
ATOM 2111 N N . PRO A 1 279 ? 1.706 19.203 37.344 1 91.12 279 PRO A N 1
ATOM 2112 C CA . PRO A 1 279 ? 1.897 19.359 35.906 1 91.12 279 PRO A CA 1
ATOM 2113 C C . PRO A 1 279 ? 3.125 18.609 35.375 1 91.12 279 PRO A C 1
ATOM 2115 O O . PRO A 1 279 ? 4.059 18.344 36.156 1 91.12 279 PRO A O 1
ATOM 2118 N N . SER A 1 280 ? 3.082 18.234 34.156 1 96.31 280 SER A N 1
ATOM 2119 C CA . SER A 1 280 ? 4.188 17.562 33.469 1 96.31 280 SER A CA 1
ATOM 2120 C C . SER A 1 280 ? 4.535 18.281 32.188 1 96.31 280 SER A C 1
ATOM 2122 O O . SER A 1 280 ? 3.727 19.031 31.641 1 96.31 280 SER A O 1
ATOM 2124 N N . GLU A 1 281 ? 5.691 18.031 31.672 1 96.5 281 GLU A N 1
ATOM 2125 C CA . GLU A 1 281 ? 6.117 18.688 30.438 1 96.5 281 GLU A CA 1
ATOM 2126 C C . GLU A 1 281 ? 5.434 18.062 29.219 1 96.5 281 GLU A C 1
ATOM 2128 O O . GLU A 1 281 ? 5.176 18.75 28.234 1 96.5 281 GLU A O 1
ATOM 2133 N N . CYS A 1 282 ? 5.184 16.781 29.297 1 97.81 282 CYS A N 1
ATOM 2134 C CA . CYS A 1 282 ? 4.559 16.062 28.188 1 97.81 282 CYS A CA 1
ATOM 2135 C C . CYS A 1 282 ? 3.414 15.188 28.672 1 97.81 282 CYS A C 1
ATOM 2137 O O . CYS A 1 282 ? 3.4 14.766 29.828 1 97.81 282 CYS A O 1
ATOM 2139 N N . TYR A 1 283 ? 2.512 14.953 27.797 1 98.31 283 TYR A N 1
ATOM 2140 C CA . TYR A 1 283 ? 1.371 14.07 28.031 1 98.31 283 TYR A CA 1
ATOM 2141 C C . TYR A 1 283 ? 1.172 13.125 26.859 1 98.31 283 TYR A C 1
ATOM 2143 O O . TYR A 1 283 ? 1.445 13.477 25.703 1 98.31 283 TYR A O 1
ATOM 2151 N N . VAL A 1 284 ? 0.759 11.891 27.156 1 98.56 284 VAL A N 1
ATOM 2152 C CA . VAL A 1 284 ? 0.46 10.883 26.141 1 98.56 284 VAL A CA 1
ATOM 2153 C C . VAL A 1 284 ? -0.987 10.422 26.297 1 98.56 284 VAL A C 1
ATOM 2155 O O . VAL A 1 284 ? -1.396 9.969 27.359 1 98.56 284 VAL A O 1
ATOM 2158 N N . LEU A 1 285 ? -1.754 10.641 25.281 1 98.25 285 LEU A N 1
ATOM 2159 C CA . LEU A 1 285 ? -3.076 10.031 25.172 1 98.25 285 LEU A CA 1
ATOM 2160 C C . LEU A 1 285 ? -3.018 8.734 24.375 1 98.25 285 LEU A C 1
ATOM 2162 O O . LEU A 1 285 ? -2.66 8.75 23.188 1 98.25 285 LEU A O 1
ATOM 2166 N N . LEU A 1 286 ? -3.305 7.621 25 1 98.19 286 LEU A N 1
ATOM 2167 C CA . LEU A 1 286 ? -3.238 6.293 24.406 1 98.19 286 LEU A CA 1
ATOM 2168 C C . LEU A 1 286 ? -4.625 5.66 24.328 1 98.19 286 LEU A C 1
ATOM 2170 O O . LEU A 1 286 ? -5.367 5.66 25.312 1 98.19 286 LEU A O 1
ATOM 2174 N N . GLU A 1 287 ? -5.023 5.309 23.172 1 97.44 287 GLU A N 1
ATOM 2175 C CA . GLU A 1 287 ? -6.223 4.504 22.953 1 97.44 287 GLU A CA 1
ATOM 2176 C C . GLU A 1 287 ? -5.863 3.1 22.469 1 97.44 287 GLU A C 1
ATOM 2178 O O . GLU A 1 287 ? -5.008 2.936 21.594 1 97.44 287 GLU A O 1
ATOM 2183 N N . ALA A 1 288 ? -6.465 2.086 23.109 1 96.69 288 ALA A N 1
ATOM 2184 C CA . ALA A 1 288 ? -6.109 0.708 22.781 1 96.69 288 ALA A CA 1
ATOM 2185 C C . ALA A 1 288 ? -7.301 -0.226 22.984 1 96.69 288 ALA A C 1
ATOM 2187 O O . ALA A 1 288 ? -8.219 0.086 23.734 1 96.69 288 ALA A O 1
ATOM 2188 N N . GLU A 1 289 ? -7.297 -1.248 22.219 1 93.69 289 GLU A N 1
ATOM 2189 C CA . GLU A 1 289 ? -8.25 -2.342 22.391 1 93.69 289 GLU A CA 1
ATOM 2190 C C . GLU A 1 289 ? -7.641 -3.482 23.203 1 93.69 289 GLU A C 1
ATOM 2192 O O . GLU A 1 289 ? -6.695 -4.133 22.75 1 93.69 289 GLU A O 1
ATOM 2197 N N . ALA A 1 290 ? -8.234 -3.777 24.328 1 92.38 290 ALA A N 1
ATOM 2198 C CA . ALA A 1 290 ? -7.695 -4.793 25.234 1 92.38 290 ALA A CA 1
ATOM 2199 C C . ALA A 1 290 ? -8.008 -6.199 24.719 1 92.38 290 ALA A C 1
ATOM 2201 O O . ALA A 1 290 ? -9.117 -6.465 24.266 1 92.38 290 ALA A O 1
ATOM 2202 N N . LYS A 1 291 ? -7.047 -7.031 24.781 1 85.06 291 LYS A N 1
ATOM 2203 C CA . LYS A 1 291 ? -7.195 -8.461 24.531 1 85.06 291 LYS A CA 1
ATOM 2204 C C . LYS A 1 291 ? -7.219 -9.242 25.844 1 85.06 291 LYS A C 1
ATOM 2206 O O . LYS A 1 291 ? -7.832 -10.305 25.938 1 85.06 291 LYS A O 1
ATOM 2211 N N . ASP A 1 292 ? -6.512 -8.719 26.781 1 88.25 292 ASP A N 1
ATOM 2212 C CA . ASP A 1 292 ? -6.402 -9.281 28.125 1 88.25 292 ASP A CA 1
ATOM 2213 C C . ASP A 1 292 ? -6.414 -8.18 29.172 1 88.25 292 ASP A C 1
ATOM 2215 O O . ASP A 1 292 ? -5.375 -7.598 29.484 1 88.25 292 ASP A O 1
ATOM 2219 N N . ALA A 1 293 ? -7.578 -7.98 29.766 1 89.44 293 ALA A N 1
ATOM 2220 C CA . ALA A 1 293 ? -7.77 -6.875 30.703 1 89.44 293 ALA A CA 1
ATOM 2221 C C . ALA A 1 293 ? -6.82 -6.988 31.891 1 89.44 293 ALA A C 1
ATOM 2223 O O . ALA A 1 293 ? -6.293 -5.98 32.375 1 89.44 293 ALA A O 1
ATOM 2224 N N . ALA A 1 294 ? -6.66 -8.18 32.312 1 92 294 ALA A N 1
ATOM 2225 C CA . ALA A 1 294 ? -5.781 -8.391 33.469 1 92 294 ALA A CA 1
ATOM 2226 C C . ALA A 1 294 ? -4.336 -8.047 33.094 1 92 294 ALA A C 1
ATOM 2228 O O . ALA A 1 294 ? -3.623 -7.441 33.906 1 92 294 ALA A O 1
ATOM 2229 N N . ALA A 1 295 ? -3.939 -8.445 31.953 1 92.25 295 ALA A N 1
ATOM 2230 C CA . ALA A 1 295 ? -2.582 -8.141 31.516 1 92.25 295 ALA A CA 1
ATOM 2231 C C . ALA A 1 295 ? -2.389 -6.641 31.312 1 92.25 295 ALA A C 1
ATOM 2233 O O . ALA A 1 295 ? -1.303 -6.109 31.578 1 92.25 295 ALA A O 1
ATOM 2234 N N . VAL A 1 296 ? -3.396 -5.953 30.875 1 94.5 296 VAL A N 1
ATOM 2235 C CA . VAL A 1 296 ? -3.342 -4.504 30.719 1 94.5 296 VAL A CA 1
ATOM 2236 C C . VAL A 1 296 ? -3.141 -3.844 32.094 1 94.5 296 VAL A C 1
ATOM 2238 O O . VAL A 1 296 ? -2.312 -2.939 32.219 1 94.5 296 VAL A O 1
ATOM 2241 N N . GLU A 1 297 ? -3.879 -4.27 33.031 1 93.94 297 GLU A N 1
ATOM 2242 C CA . GLU A 1 297 ? -3.736 -3.736 34.375 1 93.94 297 GLU A CA 1
ATOM 2243 C C . GLU A 1 297 ? -2.326 -3.965 34.938 1 93.94 297 GLU A C 1
ATOM 2245 O O . GLU A 1 297 ? -1.754 -3.088 35.562 1 93.94 297 GLU A O 1
ATOM 2250 N N . GLY A 1 298 ? -1.882 -5.168 34.688 1 95.19 298 GLY A N 1
ATOM 2251 C CA . GLY A 1 298 ? -0.513 -5.461 35.094 1 95.19 298 GLY A CA 1
ATOM 2252 C C . GLY A 1 298 ? 0.504 -4.547 34.438 1 95.19 298 GLY A C 1
ATOM 2253 O O . GLY A 1 298 ? 1.433 -4.066 35.094 1 95.19 298 GLY A O 1
ATOM 2254 N N . TRP A 1 299 ? 0.307 -4.289 33.156 1 96.06 299 TRP A N 1
ATOM 2255 C CA . TRP A 1 299 ? 1.182 -3.389 32.406 1 96.06 299 TRP A CA 1
ATOM 2256 C C . TRP A 1 299 ? 1.135 -1.98 33 1 96.06 299 TRP A C 1
ATOM 2258 O O . TRP A 1 299 ? 2.178 -1.371 33.25 1 96.06 299 TRP A O 1
ATOM 2268 N N . LEU A 1 300 ? -0.012 -1.51 33.281 1 95.38 300 LEU A N 1
ATOM 2269 C CA . LEU A 1 300 ? -0.183 -0.175 33.844 1 95.38 300 LEU A CA 1
ATOM 2270 C C . LEU A 1 300 ? 0.553 -0.049 35.188 1 95.38 300 LEU A C 1
ATOM 2272 O O . LEU A 1 300 ? 1.243 0.943 35.438 1 95.38 300 LEU A O 1
ATOM 2276 N N . GLY A 1 301 ? 0.361 -1.025 35.969 1 94.56 301 GLY A N 1
ATOM 2277 C CA . GLY A 1 301 ? 1.068 -1.028 37.25 1 94.56 301 GLY A CA 1
ATOM 2278 C C . GLY A 1 301 ? 2.576 -1.021 37.094 1 94.56 301 GLY A C 1
ATOM 2279 O O . GLY A 1 301 ? 3.281 -0.346 37.844 1 94.56 301 GLY A O 1
ATOM 2280 N N . SER A 1 302 ? 3.051 -1.718 36.156 1 96.06 302 SER A N 1
ATOM 2281 C CA . SER A 1 302 ? 4.488 -1.846 35.938 1 96.06 302 SER A CA 1
ATOM 2282 C C . SER A 1 302 ? 5.102 -0.529 35.469 1 96.06 302 SER A C 1
ATOM 2284 O O . SER A 1 302 ? 6.297 -0.297 35.656 1 96.06 302 SER A O 1
ATOM 2286 N N . LEU A 1 303 ? 4.301 0.279 34.812 1 96.31 303 LEU A N 1
ATOM 2287 C CA . LEU A 1 303 ? 4.801 1.537 34.25 1 96.31 303 LEU A CA 1
ATOM 2288 C C . LEU A 1 303 ? 5.309 2.447 35.375 1 96.31 303 LEU A C 1
ATOM 2290 O O . LEU A 1 303 ? 6.32 3.133 35.219 1 96.31 303 LEU A O 1
ATOM 2294 N N . PHE A 1 304 ? 4.621 2.404 36.438 1 92.38 304 PHE A N 1
ATOM 2295 C CA . PHE A 1 304 ? 4.992 3.227 37.594 1 92.38 304 PHE A CA 1
ATOM 2296 C C . PHE A 1 304 ? 6.246 2.684 38.281 1 92.38 304 PHE A C 1
ATOM 2298 O O . PHE A 1 304 ? 7.152 3.445 38.625 1 92.38 304 PHE A O 1
ATOM 2305 N N . GLU A 1 305 ? 6.191 1.388 38.375 1 93.94 305 GLU A N 1
ATOM 2306 C CA . GLU A 1 305 ? 7.328 0.733 39 1 93.94 305 GLU A CA 1
ATOM 2307 C C . GLU A 1 305 ? 8.617 0.979 38.219 1 93.94 305 GLU A C 1
ATOM 2309 O O . GLU A 1 305 ? 9.68 1.157 38.812 1 93.94 305 GLU A O 1
ATOM 2314 N N . ARG A 1 306 ? 8.477 1.027 36.969 1 94.88 306 ARG A N 1
ATOM 2315 C CA . ARG A 1 306 ? 9.641 1.176 36.094 1 94.88 306 ARG A CA 1
ATOM 2316 C C . ARG A 1 306 ? 9.891 2.643 35.75 1 94.88 306 ARG A C 1
ATOM 2318 O O . ARG A 1 306 ? 10.742 2.959 34.938 1 94.88 306 ARG A O 1
ATOM 2325 N N . GLU A 1 307 ? 9.164 3.535 36.312 1 93.56 307 GLU A N 1
ATOM 2326 C CA . GLU A 1 307 ? 9.289 4.984 36.188 1 93.56 307 GLU A CA 1
ATOM 2327 C C . GLU A 1 307 ? 9.195 5.434 34.75 1 93.56 307 GLU A C 1
ATOM 2329 O O . GLU A 1 307 ? 9.953 6.305 34.312 1 93.56 307 GLU A O 1
ATOM 2334 N N . LEU A 1 308 ? 8.359 4.766 34.031 1 95.44 308 LEU A N 1
ATOM 2335 C CA . LEU A 1 308 ? 8.133 5.145 32.625 1 95.44 308 LEU A CA 1
ATOM 2336 C C . LEU A 1 308 ? 7.133 6.293 32.531 1 95.44 308 LEU A C 1
ATOM 2338 O O . LEU A 1 308 ? 7.062 6.98 31.516 1 95.44 308 LEU A O 1
ATOM 2342 N N . VAL A 1 309 ? 6.328 6.41 33.594 1 97 309 VAL A N 1
ATOM 2343 C CA . VAL A 1 309 ? 5.375 7.512 33.688 1 97 309 VAL A CA 1
ATOM 2344 C C . VAL A 1 309 ? 5.426 8.125 35.062 1 97 309 VAL A C 1
ATOM 2346 O O . VAL A 1 309 ? 5.816 7.461 36.031 1 97 309 VAL A O 1
ATOM 2349 N N . THR A 1 310 ? 5.113 9.391 35.156 1 96.12 310 THR A N 1
ATOM 2350 C CA . THR A 1 310 ? 5.062 10.055 36.438 1 96.12 310 THR A CA 1
ATOM 2351 C C . THR A 1 310 ? 3.645 10.016 37.031 1 96.12 310 THR A C 1
ATOM 2353 O O . THR A 1 310 ? 3.457 10.086 38.25 1 96.12 310 THR A O 1
ATOM 2356 N N . ASP A 1 311 ? 2.652 9.945 36.125 1 96.44 311 ASP A N 1
ATOM 2357 C CA . ASP A 1 311 ? 1.244 9.828 36.5 1 96.44 311 ASP A CA 1
ATOM 2358 C C . ASP A 1 311 ? 0.424 9.258 35.344 1 96.44 311 ASP A C 1
ATOM 2360 O O . ASP A 1 311 ? 0.906 9.172 34.219 1 96.44 311 ASP A O 1
ATOM 2364 N N . GLY A 1 312 ? -0.8 8.727 35.688 1 96.19 312 GLY A N 1
ATOM 2365 C CA . GLY A 1 312 ? -1.643 8.133 34.688 1 96.19 312 GLY A CA 1
ATOM 2366 C C . GLY A 1 312 ? -3.07 7.902 35.125 1 96.19 312 GLY A C 1
ATOM 2367 O O . GLY A 1 312 ? -3.32 7.691 36.312 1 96.19 312 GLY A O 1
ATOM 2368 N N . VAL A 1 313 ? -3.965 8.008 34.219 1 95.69 313 VAL A N 1
ATOM 2369 C CA . VAL A 1 313 ? -5.367 7.73 34.5 1 95.69 313 VAL A CA 1
ATOM 2370 C C . VAL A 1 313 ? -5.977 6.918 33.344 1 95.69 313 VAL A C 1
ATOM 2372 O O . VAL A 1 313 ? -5.633 7.121 32.188 1 95.69 313 VAL A O 1
ATOM 2375 N N . GLN A 1 314 ? -6.793 6 33.625 1 96 314 GLN A N 1
ATOM 2376 C CA . GLN A 1 314 ? -7.621 5.262 32.688 1 96 314 GLN A CA 1
ATOM 2377 C C . GLN A 1 314 ? -9.07 5.73 32.75 1 96 314 GLN A C 1
ATOM 2379 O O . GLN A 1 314 ? -9.656 5.828 33.844 1 96 314 GLN A O 1
ATOM 2384 N N . ALA A 1 315 ? -9.609 5.969 31.578 1 96.94 315 ALA A N 1
ATOM 2385 C CA . ALA A 1 315 ? -11.016 6.352 31.531 1 96.94 315 ALA A CA 1
ATOM 2386 C C . ALA A 1 315 ? -11.906 5.203 32 1 96.94 315 ALA A C 1
ATOM 2388 O O . ALA A 1 315 ? -11.727 4.059 31.594 1 96.94 315 ALA A O 1
ATOM 2389 N N . GLN A 1 316 ? -12.875 5.441 32.875 1 92.56 316 GLN A N 1
ATOM 2390 C CA . GLN A 1 316 ? -13.773 4.434 33.438 1 92.56 316 GLN A CA 1
ATOM 2391 C C . GLN A 1 316 ? -15.07 4.363 32.625 1 92.56 316 GLN A C 1
ATOM 2393 O O . GLN A 1 316 ? -15.961 3.574 32.938 1 92.56 316 GLN A O 1
ATOM 2398 N N . GLY A 1 317 ? -15.203 4.961 31.562 1 92.56 317 GLY A N 1
ATOM 2399 C CA . GLY A 1 317 ? -16.375 4.961 30.703 1 92.56 317 GLY A CA 1
ATOM 2400 C C . GLY A 1 317 ? -16.266 5.914 29.531 1 92.56 317 GLY A C 1
ATOM 2401 O O . GLY A 1 317 ? -15.242 6.586 29.375 1 92.56 317 GLY A O 1
ATOM 2402 N N . ALA A 1 318 ? -17.344 5.918 28.844 1 93.88 318 ALA A N 1
ATOM 2403 C CA . ALA A 1 318 ? -17.359 6.676 27.594 1 93.88 318 ALA A CA 1
ATOM 2404 C C . ALA A 1 318 ? -17.219 8.172 27.859 1 93.88 318 ALA A C 1
ATOM 2406 O O . ALA A 1 318 ? -16.562 8.891 27.109 1 93.88 318 ALA A O 1
ATOM 2407 N N . ALA A 1 319 ? -17.859 8.641 28.844 1 95.25 319 ALA A N 1
ATOM 2408 C CA . ALA A 1 319 ? -17.828 10.062 29.172 1 95.25 319 ALA A CA 1
ATOM 2409 C C . ALA A 1 319 ? -16.406 10.508 29.531 1 95.25 319 ALA A C 1
ATOM 2411 O O . ALA A 1 319 ? -15.938 11.531 29.047 1 95.25 319 ALA A O 1
ATOM 2412 N N . GLN A 1 320 ? -15.805 9.758 30.391 1 96.12 320 GLN A N 1
ATOM 2413 C CA . GLN A 1 320 ? -14.438 10.094 30.781 1 96.12 320 GLN A CA 1
ATOM 2414 C C . GLN A 1 320 ? -13.477 9.977 29.594 1 96.12 320 GLN A C 1
ATOM 2416 O O . GLN A 1 320 ? -12.531 10.75 29.484 1 96.12 320 GLN A O 1
ATOM 2421 N N . ALA A 1 321 ? -13.695 8.938 28.812 1 97.06 321 ALA A N 1
ATOM 2422 C CA . ALA A 1 321 ? -12.906 8.805 27.594 1 97.06 321 ALA A CA 1
ATOM 2423 C C . ALA A 1 321 ? -13.023 10.047 26.719 1 97.06 321 ALA A C 1
ATOM 2425 O O . ALA A 1 321 ? -12.023 10.555 26.219 1 97.06 321 ALA A O 1
ATOM 2426 N N . ALA A 1 322 ? -14.203 10.508 26.562 1 95.38 322 ALA A N 1
ATOM 2427 C CA . ALA A 1 322 ? -14.453 11.703 25.766 1 95.38 322 ALA A CA 1
ATOM 2428 C C . ALA A 1 322 ? -13.75 12.922 26.375 1 95.38 322 ALA A C 1
ATOM 2430 O O . ALA A 1 322 ? -13.258 13.781 25.656 1 95.38 322 ALA A O 1
ATOM 2431 N N . GLU A 1 323 ? -13.734 13.016 27.625 1 95.81 323 GLU A N 1
ATOM 2432 C CA . GLU A 1 323 ? -13.062 14.117 28.312 1 95.81 323 GLU A CA 1
ATOM 2433 C C . GLU A 1 323 ? -11.562 14.102 28.047 1 95.81 323 GLU A C 1
ATOM 2435 O O . GLU A 1 323 ? -10.953 15.148 27.828 1 95.81 323 GLU A O 1
ATOM 2440 N N . LEU A 1 324 ? -11.023 12.953 28.156 1 97.12 324 LEU A N 1
ATOM 2441 C CA . LEU A 1 324 ? -9.594 12.836 27.891 1 97.12 324 LEU A CA 1
ATOM 2442 C C . LEU A 1 324 ? -9.281 13.188 26.438 1 97.12 324 LEU A C 1
ATOM 2444 O O . LEU A 1 324 ? -8.32 13.914 26.172 1 97.12 324 LEU A O 1
ATOM 2448 N N . TRP A 1 325 ? -10.102 12.719 25.547 1 96 325 TRP A N 1
ATOM 2449 C CA . TRP A 1 325 ? -9.898 13.016 24.141 1 96 325 TRP A CA 1
ATOM 2450 C C . TRP A 1 325 ? -10.078 14.508 23.859 1 96 325 TRP A C 1
ATOM 2452 O O . TRP A 1 325 ? -9.422 15.07 22.984 1 96 325 TRP A O 1
ATOM 2462 N N . ALA A 1 326 ? -10.93 15.125 24.578 1 95.12 326 ALA A N 1
ATOM 2463 C CA . ALA A 1 326 ? -11.195 16.547 24.406 1 95.12 326 ALA A CA 1
ATOM 2464 C C . ALA A 1 326 ? -9.922 17.375 24.625 1 95.12 326 ALA A C 1
ATOM 2466 O O . ALA A 1 326 ? -9.742 18.422 24 1 95.12 326 ALA A O 1
ATOM 2467 N N . LEU A 1 327 ? -9.055 16.906 25.516 1 96.19 327 LEU A N 1
ATOM 2468 C CA . LEU A 1 327 ? -7.773 17.578 25.719 1 96.19 327 LEU A CA 1
ATOM 2469 C C . LEU A 1 327 ? -6.977 17.656 24.422 1 96.19 327 LEU A C 1
ATOM 2471 O O . LEU A 1 327 ? -6.465 18.703 24.062 1 96.19 327 LEU A O 1
ATOM 2475 N N . ARG A 1 328 ? -6.945 16.531 23.766 1 95.44 328 ARG A N 1
ATOM 2476 C CA . ARG A 1 328 ? -6.184 16.453 22.516 1 95.44 328 ARG A CA 1
ATOM 2477 C C . ARG A 1 328 ? -6.922 17.156 21.391 1 95.44 328 ARG A C 1
ATOM 2479 O O . ARG A 1 328 ? -6.316 17.906 20.625 1 95.44 328 ARG A O 1
ATOM 2486 N N . GLU A 1 329 ? -8.156 16.938 21.203 1 92.12 329 GLU A N 1
ATOM 2487 C CA . GLU A 1 329 ? -8.953 17.422 20.094 1 92.12 329 GLU A CA 1
ATOM 2488 C C . GLU A 1 329 ? -9.18 18.938 20.188 1 92.12 329 GLU A C 1
ATOM 2490 O O . GLU A 1 329 ? -9.445 19.594 19.188 1 92.12 329 GLU A O 1
ATOM 2495 N N . GLY A 1 330 ? -9.062 19.469 21.344 1 93.75 330 GLY A N 1
ATOM 2496 C CA . GLY A 1 330 ? -9.312 20.875 21.562 1 93.75 330 GLY A CA 1
ATOM 2497 C C . GLY A 1 330 ? -8.078 21.734 21.344 1 93.75 330 GLY A C 1
ATOM 2498 O O . GLY A 1 330 ? -8.164 22.969 21.344 1 93.75 330 GLY A O 1
ATOM 2499 N N . ILE A 1 331 ? -6.949 21.141 21.125 1 96 331 ILE A N 1
ATOM 2500 C CA . ILE A 1 331 ? -5.676 21.859 21.125 1 96 331 ILE A CA 1
ATOM 2501 C C . ILE A 1 331 ? -5.652 22.875 19.984 1 96 331 ILE A C 1
ATOM 2503 O O . ILE A 1 331 ? -5.426 24.062 20.219 1 96 331 ILE A O 1
ATOM 2507 N N . SER A 1 332 ? -5.898 22.469 18.766 1 93.25 332 SER A N 1
ATOM 2508 C CA . SER A 1 332 ? -5.789 23.359 17.625 1 93.25 332 SER A CA 1
ATOM 2509 C C . SER A 1 332 ? -6.676 24.578 17.781 1 93.25 332 SER A C 1
ATOM 2511 O O . SER A 1 332 ? -6.23 25.719 17.562 1 93.25 332 SER A O 1
ATOM 2513 N N . GLU A 1 333 ? -7.879 24.359 18.188 1 93.12 333 GLU A N 1
ATOM 2514 C CA . GLU A 1 333 ? -8.805 25.469 18.406 1 93.12 333 GLU A CA 1
ATOM 2515 C C . GLU A 1 333 ? -8.312 26.391 19.516 1 93.12 333 GLU A C 1
ATOM 2517 O O . GLU A 1 333 ? -8.414 27.609 19.406 1 93.12 333 GLU A O 1
ATOM 2522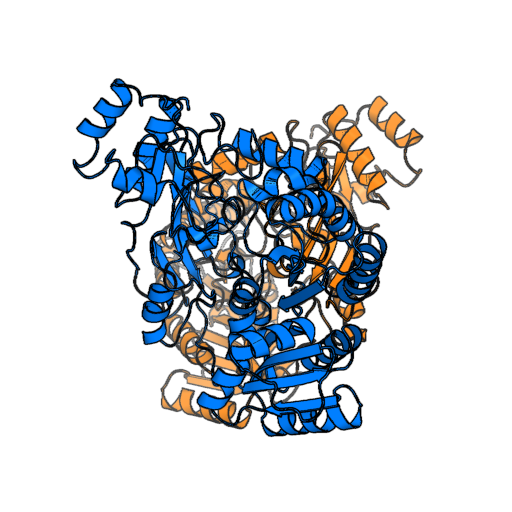 N N . SER A 1 334 ? -7.832 25.797 20.562 1 96.31 334 SER A N 1
ATOM 2523 C CA . SER A 1 334 ? -7.367 26.578 21.719 1 96.31 334 SER A CA 1
ATOM 2524 C C . SER A 1 334 ? -6.148 27.422 21.344 1 96.31 334 SER A C 1
ATOM 2526 O O . SER A 1 334 ? -5.996 28.547 21.844 1 96.31 334 SER A O 1
ATOM 2528 N N . LEU A 1 335 ? -5.262 26.875 20.547 1 96.19 335 LEU A N 1
ATOM 2529 C CA . LEU A 1 335 ? -4.125 27.656 20.078 1 96.19 335 LEU A CA 1
ATOM 2530 C C . LEU A 1 335 ? -4.586 28.875 19.297 1 96.19 335 LEU A C 1
ATOM 2532 O O . LEU A 1 335 ? -4.121 30 19.531 1 96.19 335 LEU A O 1
ATOM 2536 N N . SER A 1 336 ? -5.496 28.672 18.438 1 93.12 336 SER A N 1
ATOM 2537 C CA . SER A 1 336 ? -6.016 29.766 17.609 1 93.12 336 SER A CA 1
ATOM 2538 C C . SER A 1 336 ? -6.766 30.781 18.453 1 93.12 336 SER A C 1
ATOM 2540 O O . SER A 1 336 ? -6.703 31.984 18.172 1 93.12 336 SER A O 1
ATOM 2542 N N . ALA A 1 337 ? -7.449 30.328 19.422 1 93.81 337 ALA A N 1
ATOM 2543 C CA . ALA A 1 337 ? -8.266 31.188 20.266 1 93.81 337 ALA A CA 1
ATOM 2544 C C . ALA A 1 337 ? -7.391 32.031 21.188 1 93.81 337 ALA A C 1
ATOM 2546 O O . ALA A 1 337 ? -7.785 33.125 21.609 1 93.81 337 ALA A O 1
ATOM 2547 N N . THR A 1 338 ? -6.277 31.562 21.516 1 93.81 338 THR A N 1
ATOM 2548 C CA . THR A 1 338 ? -5.457 32.25 22.516 1 93.81 338 THR A CA 1
ATOM 2549 C C . THR A 1 338 ? -4.273 32.938 21.859 1 93.81 338 THR A C 1
ATOM 2551 O O . THR A 1 338 ? -3.459 33.562 22.547 1 93.81 338 THR A O 1
ATOM 2554 N N . GLY A 1 339 ? -4.227 32.844 20.656 1 90.69 339 GLY A N 1
ATOM 2555 C CA . GLY A 1 339 ? -3.176 33.469 19.859 1 90.69 339 GLY A CA 1
ATOM 2556 C C . GLY A 1 339 ? -3.158 33 18.422 1 90.69 339 GLY A C 1
ATOM 2557 O O . GLY A 1 339 ? -3.922 32.125 18.031 1 90.69 339 GLY A O 1
ATOM 2558 N N . LEU A 1 340 ? -2.348 33.625 17.578 1 90.25 340 LEU A N 1
ATOM 2559 C CA . LEU A 1 340 ? -2.195 33.25 16.188 1 90.25 340 LEU A CA 1
ATOM 2560 C C . LEU A 1 340 ? -1.061 32.219 16.031 1 90.25 340 LEU A C 1
ATOM 2562 O O . LEU A 1 340 ? 0.105 32.562 16.266 1 90.25 340 LEU A O 1
ATOM 2566 N N . PRO A 1 341 ? -1.433 30.984 15.688 1 93.69 341 PRO A N 1
ATOM 2567 C CA . PRO A 1 341 ? -0.376 30 15.453 1 93.69 341 PRO A CA 1
ATOM 2568 C C . PRO A 1 341 ? 0.121 29.984 14.008 1 93.69 341 PRO A C 1
ATOM 2570 O O . PRO A 1 341 ? -0.657 30.25 13.086 1 93.69 341 PRO A O 1
ATOM 2573 N N . HIS A 1 342 ? 1.386 29.859 13.844 1 93.56 342 HIS A N 1
ATOM 2574 C CA . HIS A 1 342 ? 1.968 29.406 12.586 1 93.56 342 HIS A CA 1
ATOM 2575 C C . HIS A 1 342 ? 2.168 27.891 12.57 1 93.56 342 HIS A C 1
ATOM 2577 O O . HIS A 1 342 ? 3.1 27.391 13.195 1 93.56 342 HIS A O 1
ATOM 2583 N N . LYS A 1 343 ? 1.318 27.266 11.836 1 92.94 343 LYS A N 1
ATOM 2584 C CA . LYS A 1 343 ? 1.171 25.812 11.961 1 92.94 343 LYS A CA 1
ATOM 2585 C C . LYS A 1 343 ? 2.002 25.078 10.906 1 92.94 343 LYS A C 1
ATOM 2587 O O . LYS A 1 343 ? 2.041 25.5 9.742 1 92.94 343 LYS A O 1
ATOM 2592 N N . ASN A 1 344 ? 2.672 24.031 11.312 1 94.19 344 ASN A N 1
ATOM 2593 C CA . ASN A 1 344 ? 3.346 23.078 10.43 1 94.19 344 ASN A CA 1
ATOM 2594 C C . ASN A 1 344 ? 3.01 21.641 10.789 1 94.19 344 ASN A C 1
ATOM 2596 O O . ASN A 1 344 ? 3.025 21.266 11.969 1 94.19 344 ASN A O 1
ATOM 2600 N N . ASP A 1 345 ? 2.598 20.953 9.805 1 95.75 345 ASP A N 1
ATOM 2601 C CA . ASP A 1 345 ? 2.336 19.516 9.898 1 95.75 345 ASP A CA 1
ATOM 2602 C C . ASP A 1 345 ? 3.445 18.719 9.227 1 95.75 345 ASP A C 1
ATOM 2604 O O . ASP A 1 345 ? 3.449 18.547 8 1 95.75 345 ASP A O 1
ATOM 2608 N N . ILE A 1 346 ? 4.379 18.156 10.039 1 97.44 346 ILE A N 1
ATOM 2609 C CA . ILE A 1 346 ? 5.543 17.469 9.492 1 97.44 346 ILE A CA 1
ATOM 2610 C C . ILE A 1 346 ? 5.562 16.016 9.961 1 97.44 346 ILE A C 1
ATOM 2612 O O . ILE A 1 346 ? 4.797 15.633 10.852 1 97.44 346 ILE A O 1
ATOM 2616 N N . SER A 1 347 ? 6.324 15.227 9.305 1 97.94 347 SER A N 1
ATOM 2617 C CA . SER A 1 347 ? 6.57 13.859 9.75 1 97.94 347 SER A CA 1
ATOM 2618 C C . SER A 1 347 ? 8.062 13.555 9.812 1 97.94 347 SER A C 1
ATOM 2620 O O . SER A 1 347 ? 8.859 14.156 9.078 1 97.94 347 SER A O 1
ATOM 2622 N N . LEU A 1 348 ? 8.43 12.742 10.734 1 98.12 348 LEU A N 1
ATOM 2623 C CA . LEU A 1 348 ? 9.797 12.273 10.961 1 98.12 348 LEU A CA 1
ATOM 2624 C C . LEU A 1 348 ? 9.82 10.773 11.211 1 98.12 348 LEU A C 1
ATOM 2626 O O . LEU A 1 348 ? 8.828 10.195 11.664 1 98.12 348 LEU A O 1
ATOM 2630 N N . PRO A 1 349 ? 11 10.148 10.805 1 97.75 349 PRO A N 1
ATOM 2631 C CA . PRO A 1 349 ? 11.172 8.828 11.422 1 97.75 349 PRO A CA 1
ATOM 2632 C C . PRO A 1 349 ? 11.078 8.867 12.945 1 97.75 349 PRO A C 1
ATOM 2634 O O . PRO A 1 349 ? 11.625 9.781 13.578 1 97.75 349 PRO A O 1
ATOM 2637 N N . VAL A 1 350 ? 10.383 7.906 13.477 1 96.75 350 VAL A N 1
ATOM 2638 C CA . VAL A 1 350 ? 10.125 7.902 14.914 1 96.75 350 VAL A CA 1
ATOM 2639 C C . VAL A 1 350 ? 11.453 7.945 15.672 1 96.75 350 VAL A C 1
ATOM 2641 O O . VAL A 1 350 ? 11.57 8.656 16.672 1 96.75 350 VAL A O 1
ATOM 2644 N N . ALA A 1 351 ? 12.43 7.309 15.156 1 94.25 351 ALA A N 1
ATOM 2645 C CA . ALA A 1 351 ? 13.734 7.227 15.797 1 94.25 351 ALA A CA 1
ATOM 2646 C C . ALA A 1 351 ? 14.398 8.602 15.867 1 94.25 351 ALA A C 1
ATOM 2648 O O . ALA A 1 351 ? 15.281 8.828 16.703 1 94.25 351 ALA A O 1
ATOM 2649 N N . GLY A 1 352 ? 14.008 9.523 15.039 1 95.12 352 GLY A N 1
ATOM 2650 C CA . GLY A 1 352 ? 14.641 10.836 14.977 1 95.12 352 GLY A CA 1
ATOM 2651 C C . GLY A 1 352 ? 13.875 11.906 15.727 1 95.12 352 GLY A C 1
ATOM 2652 O O . GLY A 1 352 ? 14.352 13.031 15.867 1 95.12 352 GLY A O 1
ATOM 2653 N N . LEU A 1 353 ? 12.773 11.57 16.359 1 97.12 353 LEU A N 1
ATOM 2654 C CA . LEU A 1 353 ? 11.852 12.555 16.906 1 97.12 353 LEU A CA 1
ATOM 2655 C C . LEU A 1 353 ? 12.477 13.273 18.094 1 97.12 353 LEU A C 1
ATOM 2657 O O . LEU A 1 353 ? 12.359 14.5 18.219 1 97.12 353 LEU A O 1
ATOM 2661 N N . GLU A 1 354 ? 13.164 12.531 19.016 1 96.56 354 GLU A N 1
ATOM 2662 C CA . GLU A 1 354 ? 13.766 13.148 20.188 1 96.56 354 GLU A CA 1
ATOM 2663 C C . GLU A 1 354 ? 14.82 14.172 19.797 1 96.56 354 GLU A C 1
ATOM 2665 O O . GLU A 1 354 ? 14.781 15.32 20.25 1 96.56 354 GLU A O 1
ATOM 2670 N N . ALA A 1 355 ? 15.695 13.75 18.922 1 97.75 355 ALA A N 1
ATOM 2671 C CA . ALA A 1 355 ? 16.766 14.641 18.469 1 97.75 355 ALA A CA 1
ATOM 2672 C C . ALA A 1 355 ? 16.188 15.844 17.734 1 97.75 355 ALA A C 1
ATOM 2674 O O . ALA A 1 355 ? 16.656 16.969 17.906 1 97.75 355 ALA A O 1
ATOM 2675 N N . PHE A 1 356 ? 15.219 15.648 16.922 1 98.06 356 PHE A N 1
ATOM 2676 C CA . PHE A 1 356 ? 14.594 16.734 16.188 1 98.06 356 PHE A CA 1
ATOM 2677 C C . PHE A 1 356 ? 13.984 17.766 17.125 1 98.06 356 PHE A C 1
ATOM 2679 O O . PHE A 1 356 ? 14.227 18.953 16.984 1 98.06 356 PHE A O 1
ATOM 2686 N N . CYS A 1 357 ? 13.172 17.281 18.078 1 97.12 357 CYS A N 1
ATOM 2687 C CA . CYS A 1 357 ? 12.5 18.188 19 1 97.12 357 CYS A CA 1
ATOM 2688 C C . CYS A 1 357 ? 13.508 19.016 19.797 1 97.12 357 CYS A C 1
ATOM 2690 O O . CYS A 1 357 ? 13.32 20.219 20 1 97.12 357 CYS A O 1
ATOM 2692 N N . ALA A 1 358 ? 14.562 18.375 20.25 1 96.94 358 ALA A N 1
ATOM 2693 C CA . ALA A 1 358 ? 15.602 19.062 20.984 1 96.94 358 ALA A CA 1
ATOM 2694 C C . ALA A 1 358 ? 16.266 20.141 20.141 1 96.94 358 ALA A C 1
ATOM 2696 O O . ALA A 1 358 ? 16.453 21.281 20.594 1 96.94 358 ALA A O 1
ATOM 2697 N N . GLU A 1 359 ? 16.562 19.828 18.922 1 97.44 359 GLU A N 1
ATOM 2698 C CA . GLU A 1 359 ? 17.219 20.766 18.047 1 97.44 359 GLU A CA 1
ATOM 2699 C C . GLU A 1 359 ? 16.281 21.906 17.641 1 97.44 359 GLU A C 1
ATOM 2701 O O . GLU A 1 359 ? 16.703 23.047 17.484 1 97.44 359 GLU A O 1
ATOM 2706 N N . LEU A 1 360 ? 15.031 21.531 17.375 1 96.25 360 LEU A N 1
ATOM 2707 C CA . LEU A 1 360 ? 14.031 22.547 17.078 1 96.25 360 LEU A CA 1
ATOM 2708 C C . LEU A 1 360 ? 13.945 23.578 18.188 1 96.25 360 LEU A C 1
ATOM 2710 O O . LEU A 1 360 ? 13.953 24.781 17.922 1 96.25 360 LEU A O 1
ATOM 2714 N N . GLU A 1 361 ? 13.859 23.094 19.406 1 94.06 361 GLU A N 1
ATOM 2715 C CA . GLU A 1 361 ? 13.781 24 20.562 1 94.06 361 GLU A CA 1
ATOM 2716 C C . GLU A 1 361 ? 15.016 24.875 20.656 1 94.06 361 GLU A C 1
ATOM 2718 O O . GLU A 1 361 ? 14.914 26.078 20.906 1 94.06 361 GLU A O 1
ATOM 2723 N N . ALA A 1 362 ? 16.141 24.281 20.516 1 94.94 362 ALA A N 1
ATOM 2724 C CA . ALA A 1 362 ? 17.391 25.016 20.594 1 94.94 362 ALA A CA 1
ATOM 2725 C C . ALA A 1 362 ? 17.453 26.094 19.5 1 94.94 362 ALA A C 1
ATOM 2727 O O . ALA A 1 362 ? 17.859 27.234 19.766 1 94.94 362 ALA A O 1
ATOM 2728 N N . LEU A 1 363 ? 17.109 25.734 18.344 1 93.44 363 LEU A N 1
ATOM 2729 C CA . LEU A 1 363 ? 17.141 26.641 17.203 1 93.44 363 LEU A CA 1
ATOM 2730 C C . LEU A 1 363 ? 16.203 27.828 17.422 1 93.44 363 LEU A C 1
ATOM 2732 O O . LEU A 1 363 ? 16.609 28.984 17.219 1 93.44 363 LEU A O 1
ATOM 2736 N N . PHE A 1 364 ? 15 27.578 17.797 1 90.5 364 PHE A N 1
ATOM 2737 C CA . PHE A 1 364 ? 14.008 28.641 17.953 1 90.5 364 PHE A CA 1
ATOM 2738 C C . PHE A 1 364 ? 14.328 29.516 19.156 1 90.5 364 PHE A C 1
ATOM 2740 O O . PHE A 1 364 ? 14.109 30.719 19.125 1 90.5 364 PHE A O 1
ATOM 2747 N N . SER A 1 365 ? 14.844 28.906 20.203 1 90.94 365 SER A N 1
ATOM 2748 C CA . SER A 1 365 ? 15.242 29.672 21.375 1 90.94 365 SER A CA 1
ATOM 2749 C C . SER A 1 365 ? 16.359 30.656 21.047 1 90.94 365 SER A C 1
ATOM 2751 O O . SER A 1 365 ? 16.406 31.766 21.578 1 90.94 365 SER A O 1
ATOM 2753 N N . ALA A 1 366 ? 17.188 30.25 20.203 1 92.38 366 ALA A N 1
ATOM 2754 C CA . ALA A 1 366 ? 18.328 31.078 19.828 1 92.38 366 ALA A CA 1
ATOM 2755 C C . ALA A 1 366 ? 17.922 32.188 18.844 1 92.38 366 ALA A C 1
ATOM 2757 O O . ALA A 1 366 ? 18.297 33.344 19.016 1 92.38 366 ALA A O 1
ATOM 2758 N N . ARG A 1 367 ? 17.141 31.906 17.906 1 89.88 367 ARG A N 1
ATOM 2759 C CA . ARG A 1 367 ? 16.859 32.812 16.812 1 89.88 367 ARG A CA 1
ATOM 2760 C C . ARG A 1 367 ? 15.633 33.656 17.094 1 89.88 367 ARG A C 1
ATOM 2762 O O . ARG A 1 367 ? 15.539 34.812 16.641 1 89.88 367 ARG A O 1
ATOM 2769 N N . TYR A 1 368 ? 14.734 33.031 17.812 1 87.19 368 TYR A N 1
ATOM 2770 C CA . TYR A 1 368 ? 13.469 33.719 18.078 1 87.19 368 TYR A CA 1
ATOM 2771 C C . TYR A 1 368 ? 13.141 33.688 19.562 1 87.19 368 TYR A C 1
ATOM 2773 O O . TYR A 1 368 ? 12.125 33.094 19.969 1 87.19 368 TYR A O 1
ATOM 2781 N N . PRO A 1 369 ? 13.984 34.438 20.328 1 87.06 369 PRO A N 1
ATOM 2782 C CA . PRO A 1 369 ? 13.75 34.406 21.766 1 87.06 369 PRO A CA 1
ATOM 2783 C C . PRO A 1 369 ? 12.359 34.906 22.156 1 87.06 369 PRO A C 1
ATOM 2785 O O . PRO A 1 369 ? 11.883 35.906 21.609 1 87.06 369 PRO A O 1
ATOM 2788 N N . GLY A 1 370 ? 11.672 34.125 23.016 1 85.06 370 GLY A N 1
ATOM 2789 C CA . GLY A 1 370 ? 10.359 34.5 23.516 1 85.06 370 GLY A CA 1
ATOM 2790 C C . GLY A 1 370 ? 9.219 33.844 22.766 1 85.06 370 GLY A C 1
ATOM 2791 O O . GLY A 1 370 ? 8.07 33.906 23.203 1 85.06 370 GLY A O 1
ATOM 2792 N N . TRP A 1 371 ? 9.531 33.281 21.594 1 89.44 371 TRP A N 1
ATOM 2793 C CA . TRP A 1 371 ? 8.484 32.594 20.859 1 89.44 371 TRP A CA 1
ATOM 2794 C C . TRP A 1 371 ? 8.125 31.281 21.531 1 89.44 371 TRP A C 1
ATOM 2796 O O . TRP A 1 371 ? 9.008 30.562 22.031 1 89.44 371 TRP A O 1
ATOM 2806 N N . GLU A 1 372 ? 6.902 31.094 21.641 1 93.12 372 GLU A N 1
ATOM 2807 C CA . GLU A 1 372 ? 6.406 29.844 22.203 1 93.12 372 GLU A CA 1
ATOM 2808 C C . GLU A 1 372 ? 6.117 28.828 21.109 1 93.12 372 GLU A C 1
ATOM 2810 O O . GLU A 1 372 ? 5.512 29.156 20.078 1 93.12 372 GLU A O 1
ATOM 2815 N N . ILE A 1 373 ? 6.637 27.609 21.297 1 95.38 373 ILE A N 1
ATOM 2816 C CA . ILE A 1 373 ? 6.348 26.5 20.391 1 95.38 373 ILE A CA 1
ATOM 2817 C C . ILE A 1 373 ? 5.449 25.484 21.094 1 95.38 373 ILE A C 1
ATOM 2819 O O . ILE A 1 373 ? 5.82 24.922 22.125 1 95.38 373 ILE A O 1
ATOM 2823 N N . CYS A 1 374 ? 4.293 25.281 20.562 1 97.19 374 CYS A N 1
ATOM 2824 C CA . CYS A 1 374 ? 3.381 24.234 21.016 1 97.19 374 CYS A CA 1
ATOM 2825 C C . CYS A 1 374 ? 3.467 23 20.125 1 97.19 374 CYS A C 1
ATOM 2827 O O . CYS A 1 374 ? 3.227 23.078 18.922 1 97.19 374 CYS A O 1
ATOM 2829 N N . LEU A 1 375 ? 3.816 21.891 20.734 1 97.75 375 LEU A N 1
ATOM 2830 C CA . LEU A 1 375 ? 3.977 20.641 20 1 97.75 375 LEU A CA 1
ATOM 2831 C C . LEU A 1 375 ? 2.898 19.625 20.406 1 97.75 375 LEU A C 1
ATOM 2833 O O . LEU A 1 375 ? 2.602 19.469 21.578 1 97.75 375 LEU A O 1
ATOM 2837 N N . PHE A 1 376 ? 2.26 19.047 19.438 1 97.56 376 PHE A N 1
ATOM 2838 C CA . PHE A 1 376 ? 1.391 17.891 19.609 1 97.56 376 PHE A CA 1
ATOM 2839 C C . PHE A 1 376 ? 1.335 17.062 18.328 1 97.56 376 PHE A C 1
ATOM 2841 O O . PHE A 1 376 ? 1.864 17.469 17.297 1 97.56 376 PHE A O 1
ATOM 2848 N N . GLY A 1 377 ? 0.808 15.828 18.406 1 95.88 377 GLY A N 1
ATOM 2849 C CA . GLY A 1 377 ? 0.684 15.07 17.172 1 95.88 377 GLY A CA 1
ATOM 2850 C C . GLY A 1 377 ? 0.492 13.586 17.391 1 95.88 377 GLY A C 1
ATOM 2851 O O . GLY A 1 377 ? 0.406 13.133 18.531 1 95.88 377 GLY A O 1
ATOM 2852 N N . HIS A 1 378 ? 0.315 12.891 16.25 1 95 378 HIS A N 1
ATOM 2853 C CA . HIS A 1 378 ? 0.3 11.43 16.203 1 95 378 HIS A CA 1
ATOM 2854 C C . HIS A 1 378 ? 1.716 10.859 16.203 1 95 378 HIS A C 1
ATOM 2856 O O . HIS A 1 378 ? 2.154 10.258 15.227 1 95 378 HIS A O 1
ATOM 2862 N N . ILE A 1 379 ? 2.355 10.969 17.312 1 93.75 379 ILE A N 1
ATOM 2863 C CA . ILE A 1 379 ? 3.801 10.789 17.375 1 93.75 379 ILE A CA 1
ATOM 2864 C C . ILE A 1 379 ? 4.148 9.32 17.125 1 93.75 379 ILE A C 1
ATOM 2866 O O . ILE A 1 379 ? 5.25 9.008 16.672 1 93.75 379 ILE A O 1
ATOM 2870 N N . GLY A 1 380 ? 3.207 8.469 17.375 1 92.75 380 GLY A N 1
ATOM 2871 C CA . GLY A 1 380 ? 3.428 7.051 17.141 1 92.75 380 GLY A CA 1
ATOM 2872 C C . GLY A 1 380 ? 3.668 6.715 15.68 1 92.75 380 G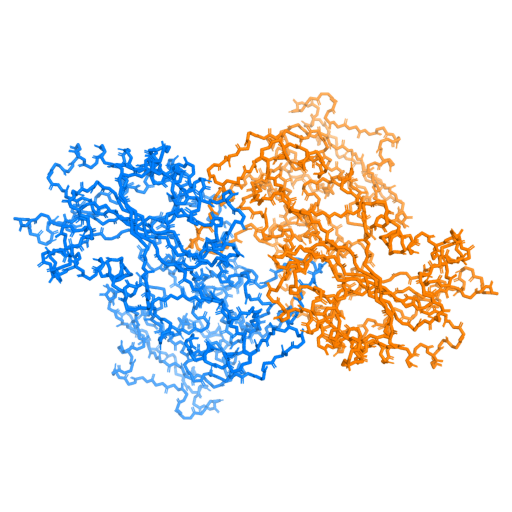LY A C 1
ATOM 2873 O O . GLY A 1 380 ? 4.211 5.656 15.359 1 92.75 380 GLY A O 1
ATOM 2874 N N . ASP A 1 381 ? 3.215 7.555 14.844 1 94.56 381 ASP A N 1
ATOM 2875 C CA . ASP A 1 381 ? 3.477 7.32 13.43 1 94.56 381 ASP A CA 1
ATOM 2876 C C . ASP A 1 381 ? 4.355 8.422 12.844 1 94.56 381 ASP A C 1
ATOM 2878 O O . ASP A 1 381 ? 4.406 8.602 11.625 1 94.56 381 ASP A O 1
ATOM 2882 N N . GLY A 1 382 ? 4.988 9.18 13.695 1 96.69 382 GLY A N 1
ATOM 2883 C CA . GLY A 1 382 ? 6.016 10.125 13.289 1 96.69 382 GLY A CA 1
ATOM 2884 C C . GLY A 1 382 ? 5.457 11.484 12.898 1 96.69 382 GLY A C 1
ATOM 2885 O O . GLY A 1 382 ? 6.188 12.344 12.406 1 96.69 382 GLY A O 1
ATOM 2886 N N . ASN A 1 383 ? 4.195 11.711 13.141 1 97.44 383 ASN A N 1
ATOM 2887 C CA . ASN A 1 383 ? 3.533 12.961 12.773 1 97.44 383 ASN A CA 1
ATOM 2888 C C . ASN A 1 383 ? 3.613 13.984 13.898 1 97.44 383 ASN A C 1
ATOM 2890 O O . ASN A 1 383 ? 3.189 13.719 15.023 1 97.44 383 ASN A O 1
ATOM 2894 N N . LEU A 1 384 ? 4.156 15.133 13.602 1 97.44 384 LEU A N 1
ATOM 2895 C CA . LEU A 1 384 ? 4.344 16.203 14.586 1 97.44 384 LEU A CA 1
ATOM 2896 C C . LEU A 1 384 ? 3.76 17.516 14.07 1 97.44 384 LEU A C 1
ATOM 2898 O O . LEU A 1 384 ? 4.098 17.969 12.969 1 97.44 384 LEU A O 1
ATOM 2902 N N . HIS A 1 385 ? 2.854 18.016 14.836 1 97.06 385 HIS A N 1
ATOM 2903 C CA . HIS A 1 385 ? 2.357 19.375 14.594 1 97.06 385 HIS A CA 1
ATOM 2904 C C . HIS A 1 385 ? 3.184 20.406 15.344 1 97.06 385 HIS A C 1
ATOM 2906 O O . HIS A 1 385 ? 3.199 20.406 16.578 1 97.06 385 HIS A O 1
ATOM 2912 N N . VAL A 1 386 ? 3.807 21.234 14.609 1 96.94 386 VAL A N 1
ATOM 2913 C CA . VAL A 1 386 ? 4.625 22.312 15.164 1 96.94 386 VAL A CA 1
ATOM 2914 C C . VAL A 1 386 ? 3.887 23.641 15.031 1 96.94 386 VAL A C 1
ATOM 2916 O O . VAL A 1 386 ? 3.637 24.109 13.914 1 96.94 386 VAL A O 1
ATOM 2919 N N . ASN A 1 387 ? 3.561 24.219 16.156 1 96.5 387 ASN A N 1
ATOM 2920 C CA . ASN A 1 387 ? 2.852 25.484 16.156 1 96.5 387 ASN A CA 1
ATOM 2921 C C . ASN A 1 387 ? 3.676 26.578 16.844 1 96.5 387 ASN A C 1
ATOM 2923 O O . ASN A 1 387 ? 3.889 26.547 18.047 1 96.5 387 ASN A O 1
ATOM 2927 N N . VAL A 1 388 ? 4.141 27.516 16.062 1 94.62 388 VAL A N 1
ATOM 2928 C CA . VAL A 1 388 ? 4.801 28.688 16.594 1 94.62 388 VAL A CA 1
ATOM 2929 C C . VAL A 1 388 ? 3.758 29.766 16.922 1 94.62 388 VAL A C 1
ATOM 2931 O O . VAL A 1 388 ? 3.025 30.219 16.047 1 94.62 388 VAL A O 1
ATOM 2934 N N . MET A 1 389 ? 3.754 30.156 18.156 1 95.31 389 MET A N 1
ATOM 2935 C CA . MET A 1 389 ? 2.719 31.078 18.609 1 95.31 389 MET A CA 1
ATOM 2936 C C . MET A 1 389 ? 3.193 32.531 18.484 1 95.31 389 MET A C 1
ATOM 2938 O O . MET A 1 389 ? 4.328 32.844 18.844 1 95.31 389 MET A O 1
ATOM 2942 N N . LYS A 1 390 ? 2.314 33.344 18 1 93.25 390 LYS A N 1
ATOM 2943 C CA . LYS A 1 390 ? 2.613 34.75 17.969 1 93.25 390 LYS A CA 1
ATOM 2944 C C . LYS A 1 390 ? 2.768 35.344 19.375 1 93.25 390 LYS A C 1
ATOM 2946 O O . LYS A 1 390 ? 1.883 35.156 20.219 1 93.25 390 LYS A O 1
ATOM 2951 N N . PRO A 1 391 ? 3.85 36.031 19.562 1 91.5 391 PRO A N 1
ATOM 2952 C CA . PRO A 1 391 ? 3.908 36.781 20.828 1 91.5 391 PRO A CA 1
ATOM 2953 C C . PRO A 1 391 ? 2.793 37.812 20.969 1 91.5 391 PRO A C 1
ATOM 2955 O O . PRO A 1 391 ? 2.424 38.438 19.984 1 91.5 391 PRO A O 1
ATOM 2958 N N . ASP A 1 392 ? 2.336 37.969 22.156 1 88.06 392 ASP A N 1
ATOM 2959 C CA . ASP A 1 392 ? 1.19 38.844 22.391 1 88.06 392 ASP A CA 1
ATOM 2960 C C . ASP A 1 392 ? 1.474 40.25 21.906 1 88.06 392 ASP A C 1
ATOM 2962 O O . ASP A 1 392 ? 0.597 40.906 21.344 1 88.06 392 ASP A O 1
ATOM 2966 N N . ALA A 1 393 ? 2.652 40.719 22.062 1 89.62 393 ALA A N 1
ATOM 2967 C CA . ALA A 1 393 ? 2.992 42.125 21.797 1 89.62 393 ALA A CA 1
ATOM 2968 C C . ALA A 1 393 ? 3.354 42.312 20.328 1 89.62 393 ALA A C 1
ATOM 2970 O O . ALA A 1 393 ? 3.457 43.469 19.844 1 89.62 393 ALA A O 1
ATOM 2971 N N . MET A 1 394 ? 3.457 41.312 19.594 1 91.56 394 MET A N 1
ATOM 2972 C CA . MET A 1 394 ? 3.908 41.406 18.203 1 91.56 394 MET A CA 1
ATOM 2973 C C . MET A 1 394 ? 2.725 41.562 17.266 1 91.56 394 MET A C 1
ATOM 2975 O O . MET A 1 394 ? 1.678 40.938 17.453 1 91.56 394 MET A O 1
ATOM 2979 N N . ASP A 1 395 ? 2.914 42.438 16.312 1 93.69 395 ASP A N 1
ATOM 2980 C CA . ASP A 1 395 ? 1.902 42.625 15.281 1 93.69 395 ASP A CA 1
ATOM 2981 C C . ASP A 1 395 ? 1.789 41.406 14.375 1 93.69 395 ASP A C 1
ATOM 2983 O O . ASP A 1 395 ? 2.785 40.75 14.102 1 93.69 395 ASP A O 1
ATOM 2987 N N . LYS A 1 396 ? 0.56 41.188 13.914 1 91 396 LYS A N 1
ATOM 2988 C CA . LYS A 1 396 ? 0.277 40.031 13.07 1 91 396 LYS A CA 1
ATOM 2989 C C . LYS A 1 396 ? 1.16 40 11.828 1 91 396 LYS A C 1
ATOM 2991 O O . LYS A 1 396 ? 1.742 39 11.477 1 91 396 LYS A O 1
ATOM 2996 N N . ALA A 1 397 ? 1.246 41.094 11.148 1 91.69 397 ALA A N 1
ATOM 2997 C CA . ALA A 1 397 ? 2.02 41.188 9.914 1 91.69 397 ALA A CA 1
ATOM 2998 C C . ALA A 1 397 ? 3.498 40.906 10.172 1 91.69 397 ALA A C 1
ATOM 3000 O O . ALA A 1 397 ? 4.164 40.25 9.367 1 91.69 397 ALA A O 1
ATOM 3001 N N . GLU A 1 398 ? 3.959 41.469 11.258 1 92.06 398 GLU A N 1
ATOM 3002 C CA . GLU A 1 398 ? 5.344 41.219 11.648 1 92.06 398 GLU A CA 1
ATOM 3003 C C . GLU A 1 398 ? 5.582 39.75 11.953 1 92.06 398 GLU A C 1
ATOM 3005 O O . GLU A 1 398 ? 6.594 39.156 11.531 1 92.06 398 GLU A O 1
ATOM 3010 N N . PHE A 1 399 ? 4.664 39.156 12.672 1 92.56 399 PHE A N 1
ATOM 3011 C CA . PHE A 1 399 ? 4.754 37.75 13.008 1 92.56 399 PHE A CA 1
ATOM 3012 C C . PHE A 1 399 ? 4.777 36.906 11.75 1 92.56 399 PHE A C 1
ATOM 3014 O O . PHE A 1 399 ? 5.621 36 11.609 1 92.56 399 PHE A O 1
ATOM 3021 N N . LEU A 1 400 ? 3.947 37.156 10.789 1 88.56 400 LEU A N 1
ATOM 3022 C CA . LEU A 1 400 ? 3.857 36.406 9.547 1 88.56 400 LEU A CA 1
ATOM 3023 C C . LEU A 1 400 ? 5.137 36.562 8.734 1 88.56 400 LEU A C 1
ATOM 3025 O O . LEU A 1 400 ? 5.594 35.594 8.102 1 88.56 400 LEU A O 1
ATOM 3029 N N . ALA A 1 401 ? 5.691 37.719 8.758 1 89.31 401 ALA A N 1
ATOM 3030 C CA . ALA A 1 401 ? 6.953 37.938 8.055 1 89.31 401 ALA A CA 1
ATOM 3031 C C . ALA A 1 401 ? 8.086 37.125 8.664 1 89.31 401 ALA A C 1
ATOM 3033 O O . ALA A 1 401 ? 8.898 36.562 7.945 1 89.31 401 ALA A O 1
ATOM 3034 N N . HIS A 1 402 ? 8.047 37.094 9.961 1 88.75 402 HIS A N 1
ATOM 3035 C CA . HIS A 1 402 ? 9.094 36.344 10.656 1 88.75 402 HIS A CA 1
ATOM 3036 C C . HIS A 1 402 ? 8.938 34.844 10.438 1 88.75 402 HIS A C 1
ATOM 3038 O O . HIS A 1 402 ? 9.93 34.125 10.305 1 88.75 402 HIS A O 1
ATOM 3044 N N . THR A 1 403 ? 7.699 34.438 10.461 1 88.88 403 THR A N 1
ATOM 3045 C CA . THR A 1 403 ? 7.477 33 10.281 1 88.88 403 THR A CA 1
ATOM 3046 C C . THR A 1 403 ? 7.848 32.562 8.867 1 88.88 403 THR A C 1
ATOM 3048 O O . THR A 1 403 ? 8.336 31.438 8.664 1 88.88 403 THR A O 1
ATOM 3051 N N . LYS A 1 404 ? 7.637 33.344 7.934 1 86.38 404 LYS A N 1
ATOM 3052 C CA . LYS A 1 404 ? 8.062 33.031 6.566 1 86.38 404 LYS A CA 1
ATOM 3053 C C . LYS A 1 404 ? 9.578 32.875 6.484 1 86.38 404 LYS A C 1
ATOM 3055 O O . LYS A 1 404 ? 10.07 32.062 5.707 1 86.38 404 LYS A O 1
ATOM 3060 N N . GLN A 1 405 ? 10.195 33.625 7.293 1 87.25 405 GLN A N 1
ATOM 3061 C CA . GLN A 1 405 ? 11.656 33.531 7.336 1 87.25 405 GLN A CA 1
ATOM 3062 C C . GLN A 1 405 ? 12.094 32.312 8.141 1 87.25 405 GLN A C 1
ATOM 3064 O O . GLN A 1 405 ? 13.18 31.766 7.906 1 87.25 405 GLN A O 1
ATOM 3069 N N . ALA A 1 406 ? 11.305 31.891 9.031 1 90.38 406 ALA A N 1
ATOM 3070 C CA . ALA A 1 406 ? 11.641 30.781 9.914 1 90.38 406 ALA A CA 1
ATOM 3071 C C . ALA A 1 406 ? 11.367 29.438 9.25 1 90.38 406 ALA A C 1
ATOM 3073 O O . ALA A 1 406 ? 12.016 28.438 9.562 1 90.38 406 ALA A O 1
ATOM 3074 N N . ASP A 1 407 ? 10.492 29.391 8.281 1 93.06 407 ASP A N 1
ATOM 3075 C CA . ASP A 1 407 ? 10.047 28.141 7.652 1 93.06 407 ASP A CA 1
ATOM 3076 C C . ASP A 1 407 ? 11.219 27.422 6.996 1 93.06 407 ASP A C 1
ATOM 3078 O O . ASP A 1 407 ? 11.43 26.234 7.238 1 93.06 407 ASP A O 1
ATOM 3082 N N . PRO A 1 408 ? 12.047 28.125 6.223 1 93.44 408 PRO A N 1
ATOM 3083 C CA . PRO A 1 408 ? 13.188 27.422 5.617 1 93.44 408 PRO A CA 1
ATOM 3084 C C . PRO A 1 408 ? 14.102 26.781 6.656 1 93.44 408 PRO A C 1
ATOM 3086 O O . PRO A 1 408 ? 14.625 25.672 6.43 1 93.44 408 PRO A O 1
ATOM 3089 N N . THR A 1 409 ? 14.273 27.469 7.742 1 92.69 409 THR A N 1
ATOM 3090 C CA . THR A 1 409 ? 15.109 26.922 8.805 1 92.69 409 THR A CA 1
ATOM 3091 C C . THR A 1 409 ? 14.484 25.656 9.398 1 92.69 409 THR A C 1
ATOM 3093 O O . THR A 1 409 ? 15.18 24.672 9.617 1 92.69 409 THR A O 1
ATOM 3096 N N . MET A 1 410 ? 13.266 25.766 9.664 1 94.5 410 MET A N 1
ATOM 3097 C CA . MET A 1 410 ? 12.547 24.609 10.203 1 94.5 410 MET A CA 1
ATOM 3098 C C . MET A 1 410 ? 12.57 23.453 9.211 1 94.5 410 MET A C 1
ATOM 3100 O O . MET A 1 410 ? 12.859 22.312 9.594 1 94.5 410 MET A O 1
ATOM 3104 N N . PHE A 1 411 ? 12.328 23.688 7.934 1 97.25 411 PHE A N 1
ATOM 3105 C CA . PHE A 1 411 ? 12.25 22.625 6.934 1 97.25 411 PHE A CA 1
ATOM 3106 C C . PHE A 1 411 ? 13.633 22.047 6.656 1 97.25 411 PHE A C 1
ATOM 3108 O O . PHE A 1 411 ? 13.758 20.844 6.359 1 97.25 411 PHE A O 1
ATOM 3115 N N . ALA A 1 412 ? 14.672 22.875 6.742 1 97.19 412 ALA A N 1
ATOM 3116 C CA . ALA A 1 412 ? 16.031 22.344 6.652 1 97.19 412 ALA A CA 1
ATOM 3117 C C . ALA A 1 412 ? 16.297 21.344 7.77 1 97.19 412 ALA A C 1
ATOM 3119 O O . ALA A 1 412 ? 16.984 20.328 7.555 1 97.19 412 ALA A O 1
ATOM 3120 N N . LEU A 1 413 ? 15.805 21.703 8.938 1 97.5 413 LEU A N 1
ATOM 3121 C CA . LEU A 1 413 ? 15.945 20.781 10.07 1 97.5 413 LEU A CA 1
ATOM 3122 C C . LEU A 1 413 ? 15.172 19.5 9.812 1 97.5 413 LEU A C 1
ATOM 3124 O O . LEU A 1 413 ? 15.664 18.406 10.117 1 97.5 413 LEU A O 1
ATOM 3128 N N . VAL A 1 414 ? 13.938 19.609 9.273 1 98.25 414 VAL A N 1
ATOM 3129 C CA . VAL A 1 414 ? 13.141 18.438 8.906 1 98.25 414 VAL A CA 1
ATOM 3130 C C . VAL A 1 414 ? 13.914 17.578 7.914 1 98.25 414 VAL A C 1
ATOM 3132 O O . VAL A 1 414 ? 14.008 16.359 8.086 1 98.25 414 VAL A O 1
ATOM 3135 N N . GLN A 1 415 ? 14.477 18.188 6.941 1 98.12 415 GLN A N 1
ATOM 3136 C CA . GLN A 1 415 ? 15.273 17.5 5.93 1 98.12 415 GLN A CA 1
ATOM 3137 C C . GLN A 1 415 ? 16.469 16.797 6.559 1 98.12 415 GLN A C 1
ATOM 3139 O O . GLN A 1 415 ? 16.75 15.641 6.23 1 98.12 415 GLN A O 1
ATOM 3144 N N . LYS A 1 416 ? 17.156 17.484 7.457 1 97.94 416 LYS A N 1
ATOM 3145 C CA . LYS A 1 416 ? 18.328 16.938 8.141 1 97.94 416 LYS A CA 1
ATOM 3146 C C . LYS A 1 416 ? 17.984 15.633 8.844 1 97.94 416 LYS A C 1
ATOM 3148 O O . LYS A 1 416 ? 18.797 14.703 8.859 1 97.94 416 LYS A O 1
ATOM 3153 N N . HIS A 1 417 ? 16.797 15.586 9.344 1 98 417 HIS A N 1
ATOM 3154 C CA . HIS A 1 417 ? 16.406 14.422 10.133 1 98 417 HIS A CA 1
ATOM 3155 C C . HIS A 1 417 ? 15.633 13.414 9.289 1 98 417 HIS A C 1
ATOM 3157 O O . HIS A 1 417 ? 15.008 12.5 9.828 1 98 417 HIS A O 1
ATOM 3163 N N . GLY A 1 418 ? 15.656 13.555 7.977 1 97.44 418 GLY A N 1
ATOM 3164 C CA . GLY A 1 418 ? 15.016 12.609 7.074 1 97.44 418 GLY A CA 1
ATOM 3165 C C . GLY A 1 418 ? 13.5 12.672 7.125 1 97.44 418 GLY A C 1
ATOM 3166 O O . GLY A 1 418 ? 12.828 11.656 6.914 1 97.44 418 GLY A O 1
ATOM 3167 N N . GLY A 1 419 ? 12.961 13.844 7.441 1 98.19 419 GLY A N 1
ATOM 3168 C CA . GLY A 1 419 ? 11.516 13.992 7.57 1 98.19 419 GLY A CA 1
ATOM 3169 C C . GLY A 1 419 ? 10.852 14.508 6.309 1 98.19 419 GLY A C 1
ATOM 3170 O O . GLY A 1 419 ? 11.453 14.477 5.23 1 98.19 419 GLY A O 1
ATOM 3171 N N . SER A 1 420 ? 9.57 14.805 6.453 1 98.25 420 SER A N 1
ATOM 3172 C CA . SER A 1 420 ? 8.734 15.344 5.383 1 98.25 420 SER A CA 1
ATOM 3173 C C . SER A 1 420 ? 8.016 16.609 5.828 1 98.25 420 SER A C 1
ATOM 3175 O O . SER A 1 420 ? 7.598 16.734 6.984 1 98.25 420 SER A O 1
ATOM 3177 N N . ILE A 1 421 ? 7.844 17.5 4.895 1 97.81 421 ILE A N 1
ATOM 3178 C CA . ILE A 1 421 ? 7.238 18.797 5.203 1 97.81 421 ILE A CA 1
ATOM 3179 C C . ILE A 1 421 ? 5.719 18.656 5.25 1 97.81 421 ILE A C 1
ATOM 3181 O O . ILE A 1 421 ? 5.012 19.594 5.594 1 97.81 421 ILE A O 1
ATOM 3185 N N . SER A 1 422 ? 5.211 17.484 4.906 1 97.19 422 SER A N 1
ATOM 3186 C CA . SER A 1 422 ? 3.775 17.234 4.949 1 97.19 422 SER A CA 1
ATOM 3187 C C . SER A 1 422 ? 3.475 15.805 5.395 1 97.19 422 SER A C 1
ATOM 3189 O O . SER A 1 422 ? 3.818 14.844 4.699 1 97.19 422 SER A O 1
ATOM 3191 N N . ALA A 1 423 ? 2.732 15.727 6.484 1 95.75 423 ALA A N 1
ATOM 3192 C CA . ALA A 1 423 ? 2.365 14.414 7.012 1 95.75 423 ALA A CA 1
ATOM 3193 C C . ALA A 1 423 ? 0.973 14.008 6.543 1 95.75 423 ALA A C 1
ATOM 3195 O O . ALA A 1 423 ? 0.7 12.82 6.348 1 95.75 423 ALA A O 1
ATOM 3196 N N . GLU A 1 424 ? 0.078 14.961 6.363 1 91.12 424 GLU A N 1
ATOM 3197 C CA . GLU A 1 424 ? -1.322 14.578 6.219 1 91.12 424 GLU A CA 1
ATOM 3198 C C . GLU A 1 424 ? -2.008 15.391 5.125 1 91.12 424 GLU A C 1
ATOM 3200 O O . GLU A 1 424 ? -2.834 14.859 4.379 1 91.12 424 GLU A O 1
ATOM 3205 N N . HIS A 1 425 ? -1.594 16.609 4.906 1 89.81 425 HIS A N 1
ATOM 3206 C CA . HIS A 1 425 ? -2.479 17.547 4.211 1 89.81 425 HIS A CA 1
ATOM 3207 C C . HIS A 1 425 ? -2.043 17.734 2.764 1 89.81 425 HIS A C 1
ATOM 3209 O O . HIS A 1 425 ? -2.553 18.625 2.074 1 89.81 425 HIS A O 1
ATOM 3215 N N . GLY A 1 426 ? -1.105 17.031 2.357 1 95 426 GLY A N 1
ATOM 3216 C CA . GLY A 1 426 ? -0.644 17.188 0.988 1 95 426 GLY A CA 1
ATOM 3217 C C . GLY A 1 426 ? 0.253 18.391 0.793 1 95 426 GLY A C 1
ATOM 3218 O O . GLY A 1 426 ? 0.763 18.953 1.764 1 95 426 GLY A O 1
ATOM 3219 N N . VAL A 1 427 ? 0.503 18.75 -0.443 1 97.06 427 VAL A N 1
ATOM 3220 C CA . VAL A 1 427 ? 1.389 19.844 -0.81 1 97.06 427 VAL A CA 1
ATOM 3221 C C . VAL A 1 427 ? 0.561 21.047 -1.274 1 97.06 427 VAL A C 1
ATOM 3223 O O . VAL A 1 427 ? 0.717 22.156 -0.758 1 97.06 427 VAL A O 1
ATOM 3226 N N . GLY A 1 428 ? -0.377 20.719 -2.182 1 96.25 428 GLY A N 1
ATOM 3227 C CA . GLY A 1 428 ? -1.193 21.797 -2.738 1 96.25 428 GLY A CA 1
ATOM 3228 C C . GLY A 1 428 ? -0.375 22.953 -3.268 1 96.25 428 GLY A C 1
ATOM 3229 O O . GLY A 1 428 ? 0.646 22.75 -3.93 1 96.25 428 GLY A O 1
ATOM 3230 N N . LEU A 1 429 ? -0.96 24.125 -3.16 1 95.44 429 LEU A N 1
ATOM 3231 C CA . LEU A 1 429 ? -0.294 25.359 -3.545 1 95.44 429 LEU A CA 1
ATOM 3232 C C . LEU A 1 429 ? 0.631 25.859 -2.434 1 95.44 429 LEU A C 1
ATOM 3234 O O . LEU A 1 429 ? 1.702 26.406 -2.707 1 95.44 429 LEU A O 1
ATOM 3238 N N . LEU A 1 430 ? 0.318 25.531 -1.237 1 93 430 LEU A N 1
ATOM 3239 C CA . LEU A 1 430 ? 0.907 26.172 -0.066 1 93 430 LEU A CA 1
ATOM 3240 C C . LEU A 1 430 ? 2.316 25.656 0.189 1 93 430 LEU A C 1
ATOM 3242 O O . LEU A 1 430 ? 3.189 26.391 0.637 1 93 430 LEU A O 1
ATOM 3246 N N . LYS A 1 431 ? 2.521 24.406 -0.066 1 94.56 431 LYS A N 1
ATOM 3247 C CA . LYS A 1 431 ? 3.787 23.797 0.342 1 94.56 431 LYS A CA 1
ATOM 3248 C C . LYS A 1 431 ? 4.676 23.516 -0.866 1 94.56 431 LYS A C 1
ATOM 3250 O O . LYS A 1 431 ? 5.785 23 -0.719 1 94.56 431 LYS A O 1
ATOM 3255 N N . LYS A 1 432 ? 4.246 23.859 -1.996 1 95.19 432 LYS A N 1
ATOM 3256 C CA . LYS A 1 432 ? 4.93 23.531 -3.242 1 95.19 432 LYS A CA 1
ATOM 3257 C C . LYS A 1 432 ? 6.363 24.062 -3.238 1 95.19 432 LYS A C 1
ATOM 3259 O O . LYS A 1 432 ? 7.297 23.344 -3.598 1 95.19 432 LYS A O 1
ATOM 3264 N N . ASP A 1 433 ? 6.57 25.25 -2.773 1 94.31 433 ASP A N 1
ATOM 3265 C CA . ASP A 1 433 ? 7.875 25.906 -2.824 1 94.31 433 ASP A CA 1
ATOM 3266 C C . ASP A 1 433 ? 8.859 25.234 -1.86 1 94.31 433 ASP A C 1
ATOM 3268 O O . ASP A 1 433 ? 10.07 25.438 -1.963 1 94.31 433 ASP A O 1
ATOM 3272 N N . TYR A 1 434 ? 8.359 24.484 -0.917 1 95.94 434 TYR A N 1
ATOM 3273 C CA . TYR A 1 434 ? 9.203 23.875 0.103 1 95.94 434 TYR A CA 1
ATOM 3274 C C . TYR A 1 434 ? 9.414 22.391 -0.178 1 95.94 434 TYR A C 1
ATOM 3276 O O . TYR A 1 434 ? 10.109 21.703 0.569 1 95.94 434 TYR A O 1
ATOM 3284 N N . LEU A 1 435 ? 8.859 21.891 -1.266 1 97 435 LEU A N 1
ATOM 3285 C CA . LEU A 1 435 ? 8.852 20.469 -1.571 1 97 435 LEU A CA 1
ATOM 3286 C C . LEU A 1 435 ? 10.266 19.922 -1.646 1 97 435 LEU A C 1
ATOM 3288 O O . LEU A 1 435 ? 10.508 18.75 -1.311 1 97 435 LEU A O 1
ATOM 3292 N N . GLY A 1 436 ? 11.211 20.766 -2.027 1 97.06 436 GLY A N 1
ATOM 3293 C CA . GLY A 1 436 ? 12.594 20.359 -2.18 1 97.06 436 GLY A CA 1
ATOM 3294 C C . GLY A 1 436 ? 13.234 19.891 -0.878 1 97.06 436 GLY A C 1
ATOM 3295 O O . GLY A 1 436 ? 14.242 19.188 -0.888 1 97.06 436 GLY A O 1
ATOM 3296 N N . TYR A 1 437 ? 12.648 20.266 0.27 1 97.5 437 TYR A N 1
ATOM 3297 C CA . TYR A 1 437 ? 13.18 19.844 1.564 1 97.5 437 TYR A CA 1
ATOM 3298 C C . TYR A 1 437 ? 12.82 18.406 1.863 1 97.5 437 TYR A C 1
ATOM 3300 O O . TYR A 1 437 ? 13.422 17.781 2.74 1 97.5 437 TYR A O 1
ATOM 3308 N N . SER A 1 438 ? 11.828 17.875 1.153 1 96.5 438 SER A N 1
ATOM 3309 C CA . SER A 1 438 ? 11.391 16.5 1.374 1 96.5 438 SER A CA 1
ATOM 3310 C C . SER A 1 438 ? 11.727 15.617 0.183 1 96.5 438 SER A C 1
ATOM 3312 O O . SER A 1 438 ? 11.82 14.391 0.319 1 96.5 438 SER A O 1
ATOM 3314 N N . ARG A 1 439 ? 11.797 16.203 -0.947 1 96.81 439 ARG A N 1
ATOM 3315 C CA . ARG A 1 439 ? 12.047 15.461 -2.18 1 96.81 439 ARG A CA 1
ATOM 3316 C C . ARG A 1 439 ? 13.352 15.906 -2.832 1 96.81 439 ARG A C 1
ATOM 3318 O O . ARG A 1 439 ? 13.547 17.094 -3.078 1 96.81 439 ARG A O 1
ATOM 3325 N N . ALA A 1 440 ? 14.195 14.898 -3.152 1 96.81 440 ALA A N 1
ATOM 3326 C CA . ALA A 1 440 ? 15.445 15.211 -3.832 1 96.81 440 ALA A CA 1
ATOM 3327 C C . ALA A 1 440 ? 15.195 15.656 -5.27 1 96.81 440 ALA A C 1
ATOM 3329 O O . ALA A 1 440 ? 14.141 15.367 -5.84 1 96.81 440 ALA A O 1
ATOM 3330 N N . PRO A 1 441 ? 16.172 16.391 -5.855 1 96.75 441 PRO A N 1
ATOM 3331 C CA . PRO A 1 441 ? 16.016 16.875 -7.23 1 96.75 441 PRO A CA 1
ATOM 3332 C C . PRO A 1 441 ? 15.672 15.75 -8.211 1 96.75 441 PRO A C 1
ATOM 3334 O O . PRO A 1 441 ? 14.82 15.93 -9.094 1 96.75 441 PRO A O 1
ATOM 3337 N N . ALA A 1 442 ? 16.297 14.625 -8.062 1 96.62 442 ALA A N 1
ATOM 3338 C CA . ALA A 1 442 ? 16.031 13.492 -8.953 1 96.62 442 ALA A CA 1
ATOM 3339 C C . ALA A 1 442 ? 14.594 13 -8.805 1 96.62 442 ALA A C 1
ATOM 3341 O O . ALA A 1 442 ? 13.969 12.586 -9.781 1 96.62 442 ALA A O 1
ATOM 3342 N N . GLU A 1 443 ? 14.094 12.992 -7.609 1 97 443 GLU A N 1
ATOM 3343 C CA . GLU A 1 443 ? 12.703 12.625 -7.383 1 97 443 GLU A CA 1
ATOM 3344 C C . GLU A 1 443 ? 11.75 13.602 -8.062 1 97 443 GLU A C 1
ATOM 3346 O O . GLU A 1 443 ? 10.781 13.195 -8.703 1 97 443 GLU A O 1
ATOM 3351 N N . LEU A 1 444 ? 12.055 14.867 -7.844 1 97.19 444 LEU A N 1
ATOM 3352 C CA . LEU A 1 444 ? 11.219 15.898 -8.445 1 97.19 444 LEU A CA 1
ATOM 3353 C C . LEU A 1 444 ? 11.219 15.789 -9.961 1 97.19 444 LEU A C 1
ATOM 3355 O O . LEU A 1 444 ? 10.18 15.961 -10.602 1 97.19 444 LEU A O 1
ATOM 3359 N N . ALA A 1 445 ? 12.359 15.5 -10.531 1 96.75 445 ALA A N 1
ATOM 3360 C CA . ALA A 1 445 ? 12.453 15.297 -11.977 1 96.75 445 ALA A CA 1
ATOM 3361 C C . ALA A 1 445 ? 11.57 14.133 -12.43 1 96.75 445 ALA A C 1
ATOM 3363 O O . ALA A 1 445 ? 10.914 14.219 -13.469 1 96.75 445 ALA A O 1
ATOM 3364 N N . LEU A 1 446 ? 11.578 13.117 -11.656 1 96.44 446 LEU A N 1
ATOM 3365 C CA . LEU A 1 446 ? 10.758 11.961 -11.992 1 96.44 446 LEU A CA 1
ATOM 3366 C C . LEU A 1 446 ? 9.273 12.297 -11.883 1 96.44 446 LEU A C 1
ATOM 3368 O O . LEU A 1 446 ? 8.477 11.875 -12.727 1 96.44 446 LEU A O 1
ATOM 3372 N N . LEU A 1 447 ? 8.891 13.031 -10.844 1 97 447 LEU A N 1
ATOM 3373 C CA . LEU A 1 447 ? 7.5 13.469 -10.711 1 97 447 LEU A CA 1
ATOM 3374 C C . LEU A 1 447 ? 7.07 14.281 -11.93 1 97 447 LEU A C 1
ATOM 3376 O O . LEU A 1 447 ? 5.965 14.102 -12.445 1 97 447 LEU A O 1
ATOM 3380 N N . ARG A 1 448 ? 7.938 15.141 -12.367 1 96.94 448 ARG A N 1
ATOM 3381 C CA . ARG A 1 448 ? 7.641 15.945 -13.555 1 96.94 448 ARG A CA 1
ATOM 3382 C C . ARG A 1 448 ? 7.516 15.062 -14.789 1 96.94 448 ARG A C 1
ATOM 3384 O O . ARG A 1 448 ? 6.645 15.289 -15.633 1 96.94 448 ARG A O 1
ATOM 3391 N N . THR A 1 449 ? 8.406 14.086 -14.883 1 96.06 449 THR A N 1
ATOM 3392 C CA . THR A 1 449 ? 8.336 13.133 -15.984 1 96.06 449 THR A CA 1
ATOM 3393 C C . THR A 1 449 ? 6.98 12.43 -16.016 1 96.06 449 THR A C 1
ATOM 3395 O O . THR A 1 449 ? 6.355 12.32 -17.062 1 96.06 449 THR A O 1
ATOM 3398 N N . LEU A 1 450 ? 6.516 12.016 -14.891 1 96.12 450 LEU A N 1
ATOM 3399 C CA . LEU A 1 450 ? 5.227 11.336 -14.781 1 96.12 450 LEU A CA 1
ATOM 3400 C C . LEU A 1 450 ? 4.086 12.289 -15.141 1 96.12 450 LEU A C 1
ATOM 3402 O O . LEU A 1 450 ? 3.166 11.914 -15.867 1 96.12 450 LEU A O 1
ATOM 3406 N N . LYS A 1 451 ? 4.188 13.523 -14.609 1 97.44 451 LYS A N 1
ATOM 3407 C CA . LYS A 1 451 ? 3.166 14.531 -14.898 1 97.44 451 LYS A CA 1
ATOM 3408 C C . LYS A 1 451 ? 3.053 14.781 -16.406 1 97.44 451 LYS A C 1
ATOM 3410 O O . LYS A 1 451 ? 1.949 14.789 -16.953 1 97.44 451 LYS A O 1
ATOM 3415 N N . ARG A 1 452 ? 4.133 14.883 -17.078 1 96.38 452 ARG A N 1
ATOM 3416 C CA . ARG A 1 452 ? 4.141 15.141 -18.516 1 96.38 452 ARG A CA 1
ATOM 3417 C C . ARG A 1 452 ? 3.602 13.938 -19.281 1 96.38 452 ARG A C 1
ATOM 3419 O O . ARG A 1 452 ? 2.896 14.102 -20.281 1 96.38 452 ARG A O 1
ATOM 3426 N N . ALA A 1 453 ? 3.953 12.812 -18.781 1 95.19 453 ALA A N 1
ATOM 3427 C CA . ALA A 1 453 ? 3.557 11.594 -19.484 1 95.19 453 ALA A CA 1
ATOM 3428 C C . ALA A 1 453 ? 2.055 11.352 -19.359 1 95.19 453 ALA A C 1
ATOM 3430 O O . ALA A 1 453 ? 1.414 10.898 -20.312 1 95.19 453 ALA A O 1
ATOM 3431 N N . LEU A 1 454 ? 1.466 11.656 -18.234 1 96.62 454 LEU A N 1
ATOM 3432 C CA . LEU A 1 454 ? 0.077 11.305 -17.969 1 96.62 454 LEU A CA 1
ATOM 3433 C C . LEU A 1 454 ? -0.852 12.477 -18.266 1 96.62 454 LEU A C 1
ATOM 3435 O O . LEU A 1 454 ? -2.053 12.289 -18.469 1 96.62 454 LEU A O 1
ATOM 3439 N N . ASP A 1 455 ? -0.364 13.617 -18.281 1 97.12 455 ASP A N 1
ATOM 3440 C CA . ASP A 1 455 ? -1.101 14.844 -18.562 1 97.12 455 ASP A CA 1
ATOM 3441 C C . ASP A 1 455 ? -0.316 15.75 -19.516 1 97.12 455 ASP A C 1
ATOM 3443 O O . ASP A 1 455 ? 0.097 16.844 -19.141 1 97.12 455 ASP A O 1
ATOM 3447 N N . PRO A 1 456 ? -0.228 15.336 -20.734 1 95.62 456 PRO A N 1
ATOM 3448 C CA . PRO A 1 456 ? 0.678 16 -21.672 1 95.62 456 PRO A CA 1
ATOM 3449 C C . PRO A 1 456 ? 0.301 17.453 -21.922 1 95.62 456 PRO A C 1
ATOM 3451 O O . PRO A 1 456 ? 1.159 18.266 -22.281 1 95.62 456 PRO A O 1
ATOM 3454 N N . ARG A 1 457 ? -0.919 17.859 -21.75 1 96.88 457 ARG A N 1
ATOM 3455 C CA . ARG A 1 457 ? -1.319 19.25 -21.969 1 96.88 457 ARG A CA 1
ATOM 3456 C C . ARG A 1 457 ? -1.331 20.031 -20.656 1 96.88 457 ARG A C 1
ATOM 3458 O O . ARG A 1 457 ? -1.614 21.234 -20.641 1 96.88 457 ARG A O 1
ATOM 3465 N N . GLY A 1 458 ? -1.104 19.375 -19.547 1 97.31 458 GLY A N 1
ATOM 3466 C CA . GLY A 1 458 ? -0.983 20.016 -18.25 1 97.31 458 GLY A CA 1
ATOM 3467 C C . GLY A 1 458 ? -2.297 20.578 -17.734 1 97.31 458 GLY A C 1
ATOM 3468 O O . GLY A 1 458 ? -2.32 21.641 -17.109 1 97.31 458 GLY A O 1
ATOM 3469 N N . ILE A 1 459 ? -3.355 19.906 -18.016 1 98.06 459 ILE A N 1
ATOM 3470 C CA . ILE A 1 459 ? -4.645 20.5 -17.703 1 98.06 459 ILE A CA 1
ATOM 3471 C C . ILE A 1 459 ? -5.074 20.094 -16.297 1 98.06 459 ILE A C 1
ATOM 3473 O O . ILE A 1 459 ? -5.934 20.734 -15.688 1 98.06 459 ILE A O 1
ATOM 3477 N N . LEU A 1 460 ? -4.516 19.031 -15.742 1 98.5 460 LEU A N 1
ATOM 3478 C CA . LEU A 1 460 ? -5.031 18.5 -14.492 1 98.5 460 LEU A CA 1
ATOM 3479 C C . LEU A 1 460 ? -4.387 19.188 -13.289 1 98.5 460 LEU A C 1
ATOM 3481 O O . LEU A 1 460 ? -3.184 19.047 -13.062 1 98.5 460 LEU A O 1
ATOM 3485 N N . ASN A 1 461 ? -5.141 19.891 -12.578 1 98.25 461 ASN A N 1
ATOM 3486 C CA . ASN A 1 461 ? -4.797 20.594 -11.344 1 98.25 461 ASN A CA 1
ATOM 3487 C C . ASN A 1 461 ? -3.441 21.281 -11.461 1 98.25 461 ASN A C 1
ATOM 3489 O O . ASN A 1 461 ? -2.566 21.094 -10.617 1 98.25 461 ASN A O 1
ATOM 3493 N N . PRO A 1 462 ? -3.348 22.141 -12.391 1 96.81 462 PRO A N 1
ATOM 3494 C CA . PRO A 1 462 ? -2.053 22.781 -12.633 1 96.81 462 PRO A CA 1
ATOM 3495 C C . PRO A 1 462 ? -1.585 23.625 -11.461 1 96.81 462 PRO A C 1
ATOM 3497 O O . PRO A 1 462 ? -2.402 24.281 -10.797 1 96.81 462 PRO A O 1
ATOM 3500 N N . GLY A 1 463 ? -0.295 23.641 -11.266 1 95.06 463 GLY A N 1
ATOM 3501 C CA . GLY A 1 463 ? 0.31 24.484 -10.234 1 95.06 463 GLY A CA 1
ATOM 3502 C C . GLY A 1 463 ? 0.461 23.766 -8.906 1 95.06 463 GLY A C 1
ATOM 3503 O O . GLY A 1 463 ? 1.17 24.25 -8.016 1 95.06 463 GLY A O 1
ATOM 3504 N N . LYS A 1 464 ? -0.187 22.688 -8.758 1 97 464 LYS A N 1
ATOM 3505 C CA . LYS A 1 464 ? -0.102 21.938 -7.508 1 97 464 LYS A CA 1
ATOM 3506 C C . LYS A 1 464 ? 1.008 20.891 -7.562 1 97 464 LYS A C 1
ATOM 3508 O O . LYS A 1 464 ? 1.206 20.25 -8.594 1 97 464 LYS A O 1
ATOM 3513 N N . VAL A 1 465 ? 1.776 20.656 -6.473 1 95.88 465 VAL A N 1
ATOM 3514 C CA . VAL A 1 465 ? 2.85 19.688 -6.266 1 95.88 465 VAL A CA 1
ATOM 3515 C C . VAL A 1 465 ? 4.008 20 -7.215 1 95.88 465 VAL A C 1
ATOM 3517 O O . VAL A 1 465 ? 4.945 20.719 -6.852 1 95.88 465 VAL A O 1
ATOM 3520 N N . VAL A 1 466 ? 3.857 19.672 -8.516 1 93.62 466 VAL A N 1
ATOM 3521 C CA . VAL A 1 466 ? 4.898 19.969 -9.492 1 93.62 466 VAL A CA 1
ATOM 3522 C C . VAL A 1 466 ? 4.273 20.562 -10.75 1 93.62 466 VAL A C 1
ATOM 3524 O O . VAL A 1 466 ? 3.125 20.266 -11.086 1 93.62 466 VAL A O 1
ATOM 3527 N N . ASP A 1 467 ? 5.082 21.422 -11.367 1 88.75 467 ASP A N 1
ATOM 3528 C CA . ASP A 1 467 ? 4.699 21.922 -12.68 1 88.75 467 ASP A CA 1
ATOM 3529 C C . ASP A 1 467 ? 5.223 21.016 -13.789 1 88.75 467 ASP A C 1
ATOM 3531 O O . ASP A 1 467 ? 6.219 20.312 -13.609 1 88.75 467 ASP A O 1
ATOM 3535 N N . ALA A 1 468 ? 4.398 20.906 -14.852 1 79.62 468 ALA A N 1
ATOM 3536 C CA . ALA A 1 468 ? 4.871 20.078 -15.945 1 79.62 468 ALA A CA 1
ATOM 3537 C C . ALA A 1 468 ? 6.227 20.547 -16.469 1 79.62 468 ALA A C 1
ATOM 3539 O O . ALA A 1 468 ? 6.559 21.734 -16.344 1 79.62 468 ALA A O 1
ATOM 3540 N N . MET B 1 1 ? 21.312 -17.391 -32.281 1 30.36 1 MET B N 1
ATOM 3541 C CA . MET B 1 1 ? 21.109 -16.766 -30.969 1 30.36 1 MET B CA 1
ATOM 3542 C C . MET B 1 1 ? 21.938 -15.5 -30.828 1 30.36 1 MET B C 1
ATOM 3544 O O . MET B 1 1 ? 23.172 -15.539 -30.984 1 30.36 1 MET B O 1
ATOM 3548 N N . SER B 1 2 ? 21.484 -14.422 -31.312 1 40.59 2 SER B N 1
ATOM 3549 C CA . SER B 1 2 ? 22.406 -13.32 -31.547 1 40.59 2 SER B CA 1
ATOM 3550 C C . SER B 1 2 ? 23.25 -13.023 -30.312 1 40.59 2 SER B C 1
ATOM 3552 O O . SER B 1 2 ? 22.734 -12.57 -29.297 1 40.59 2 SER B O 1
ATOM 3554 N N . THR B 1 3 ? 23.969 -13.945 -29.875 1 49.53 3 THR B N 1
ATOM 3555 C CA . THR B 1 3 ? 25.047 -13.789 -28.922 1 49.53 3 THR B CA 1
ATOM 3556 C C . THR B 1 3 ? 25.734 -12.438 -29.078 1 49.53 3 THR B C 1
ATOM 3558 O O . THR B 1 3 ? 26.75 -12.328 -29.766 1 49.53 3 THR B O 1
ATOM 3561 N N . ALA B 1 4 ? 24.938 -11.492 -29.172 1 57.22 4 ALA B N 1
ATOM 3562 C CA . ALA B 1 4 ? 25.516 -10.211 -29.547 1 57.22 4 ALA B CA 1
ATOM 3563 C C . ALA B 1 4 ? 26.703 -9.852 -28.656 1 57.22 4 ALA B C 1
ATOM 3565 O O . ALA B 1 4 ? 26.578 -9.898 -27.422 1 57.22 4 ALA B O 1
ATOM 3566 N N . ALA B 1 5 ? 27.812 -9.969 -29.062 1 81.31 5 ALA B N 1
ATOM 3567 C CA . ALA B 1 5 ? 29.078 -9.602 -28.422 1 81.31 5 ALA B CA 1
ATOM 3568 C C . ALA B 1 5 ? 29.016 -8.188 -27.859 1 81.31 5 ALA B C 1
ATOM 3570 O O . ALA B 1 5 ? 28.375 -7.305 -28.438 1 81.31 5 ALA B O 1
ATOM 3571 N N . LEU B 1 6 ? 29.188 -8.07 -26.469 1 94.62 6 LEU B N 1
ATOM 3572 C CA . LEU B 1 6 ? 29.328 -6.754 -25.859 1 94.62 6 LEU B CA 1
ATOM 3573 C C . LEU B 1 6 ? 30.375 -5.926 -26.609 1 94.62 6 LEU B C 1
ATOM 3575 O O . LEU B 1 6 ? 31.406 -6.449 -27.016 1 94.62 6 LEU B O 1
ATOM 3579 N N . PRO B 1 7 ? 30.031 -4.711 -26.797 1 96 7 PRO B N 1
ATOM 3580 C CA . PRO B 1 7 ? 31 -3.846 -27.484 1 96 7 PRO B CA 1
ATOM 3581 C C . PRO B 1 7 ? 32.344 -3.76 -26.766 1 96 7 PRO B C 1
ATOM 3583 O O . PRO B 1 7 ? 32.375 -3.754 -25.531 1 96 7 PRO B O 1
ATOM 3586 N N . ALA B 1 8 ? 33.406 -3.578 -27.578 1 96.06 8 ALA B N 1
ATOM 3587 C CA . ALA B 1 8 ? 34.75 -3.529 -27.047 1 96.06 8 ALA B CA 1
ATOM 3588 C C . ALA B 1 8 ? 34.938 -2.324 -26.125 1 96.06 8 ALA B C 1
ATOM 3590 O O . ALA B 1 8 ? 35.594 -2.416 -25.094 1 96.06 8 ALA B O 1
ATOM 3591 N N . ASP B 1 9 ? 34.375 -1.254 -26.516 1 96.88 9 ASP B N 1
ATOM 3592 C CA . ASP B 1 9 ? 34.5 -0.045 -25.703 1 96.88 9 ASP B CA 1
ATOM 3593 C C . ASP B 1 9 ? 33.781 -0.202 -24.359 1 96.88 9 ASP B C 1
ATOM 3595 O O . ASP B 1 9 ? 34.219 0.334 -23.344 1 96.88 9 ASP B O 1
ATOM 3599 N N . PHE B 1 10 ? 32.656 -0.857 -24.406 1 97.75 10 PHE B N 1
ATOM 3600 C CA . PHE B 1 10 ? 31.969 -1.172 -23.172 1 97.75 10 PHE B CA 1
ATOM 3601 C C . PHE B 1 10 ? 32.812 -2.035 -22.266 1 97.75 10 PHE B C 1
ATOM 3603 O O . PHE B 1 10 ? 33 -1.728 -21.078 1 97.75 10 PHE B O 1
ATOM 3610 N N . LEU B 1 11 ? 33.406 -3.076 -22.781 1 97.56 11 LEU B N 1
ATOM 3611 C CA . LEU B 1 11 ? 34.25 -3.986 -22.016 1 97.56 11 LEU B CA 1
ATOM 3612 C C . LEU B 1 11 ? 35.469 -3.264 -21.469 1 97.56 11 LEU B C 1
ATOM 3614 O O . LEU B 1 11 ? 35.906 -3.529 -20.344 1 97.56 11 LEU B O 1
ATOM 3618 N N . GLN B 1 12 ? 36 -2.387 -22.266 1 97.5 12 GLN B N 1
ATOM 3619 C CA . GLN B 1 12 ? 37.156 -1.587 -21.812 1 97.5 12 GLN B CA 1
ATOM 3620 C C . GLN B 1 12 ? 36.75 -0.687 -20.641 1 97.5 12 GLN B C 1
ATOM 3622 O O . GLN B 1 12 ? 37.5 -0.587 -19.656 1 97.5 12 GLN B O 1
ATOM 3627 N N . ALA B 1 13 ? 35.562 -0.073 -20.797 1 98.06 13 ALA B N 1
ATOM 3628 C CA . ALA B 1 13 ? 35.062 0.787 -19.734 1 98.06 13 ALA B CA 1
ATOM 3629 C C . ALA B 1 13 ? 34.875 -0.004 -18.438 1 98.06 13 ALA B C 1
ATOM 3631 O O . ALA B 1 13 ? 35.188 0.49 -17.344 1 98.06 13 ALA B O 1
ATOM 3632 N N . ILE B 1 14 ? 34.406 -1.193 -18.531 1 98.19 14 ILE B N 1
ATOM 3633 C CA . ILE B 1 14 ? 34.188 -2.051 -17.359 1 98.19 14 ILE B CA 1
ATOM 3634 C C . ILE B 1 14 ? 35.531 -2.396 -16.734 1 98.19 14 ILE B C 1
ATOM 3636 O O . ILE B 1 14 ? 35.719 -2.277 -15.523 1 98.19 14 ILE B O 1
ATOM 3640 N N . THR B 1 15 ? 36.5 -2.775 -17.562 1 97.19 15 THR B N 1
ATOM 3641 C CA . THR B 1 15 ? 37.812 -3.17 -17.094 1 97.19 15 THR B CA 1
ATOM 3642 C C . THR B 1 15 ? 38.5 -2.014 -16.359 1 97.19 15 THR B C 1
ATOM 3644 O O . THR B 1 15 ? 39.188 -2.217 -15.352 1 97.19 15 THR B O 1
ATOM 3647 N N . GLU B 1 16 ? 38.281 -0.86 -16.797 1 97.62 16 GLU B N 1
ATOM 3648 C CA . GLU B 1 16 ? 38.969 0.316 -16.266 1 97.62 16 GLU B CA 1
ATOM 3649 C C . GLU B 1 16 ? 38.25 0.853 -15.031 1 97.62 16 GLU B C 1
ATOM 3651 O O . GLU B 1 16 ? 38.875 1.408 -14.133 1 97.62 16 GLU B O 1
ATOM 3656 N N . GLY B 1 17 ? 36.969 0.68 -15.062 1 97.5 17 GLY B N 1
ATOM 3657 C CA . GLY B 1 17 ? 36.188 1.406 -14.07 1 97.5 17 GLY B CA 1
ATOM 3658 C C . GLY B 1 17 ? 35.719 0.533 -12.922 1 97.5 17 GLY B C 1
ATOM 3659 O O . GLY B 1 17 ? 35.219 1.038 -11.914 1 97.5 17 GLY B O 1
ATOM 3660 N N . PHE B 1 18 ? 35.812 -0.76 -13.008 1 98.38 18 PHE B N 1
ATOM 3661 C CA . PHE B 1 18 ? 35.281 -1.675 -12 1 98.38 18 PHE B CA 1
ATOM 3662 C C . PHE B 1 18 ? 36.344 -2.686 -11.578 1 98.38 18 PHE B C 1
ATOM 3664 O O . PHE B 1 18 ? 37.375 -2.848 -12.258 1 98.38 18 PHE B O 1
ATOM 3671 N N . PRO B 1 19 ? 36.125 -3.324 -10.414 1 97.81 19 PRO B N 1
ATOM 3672 C CA . PRO B 1 19 ? 37.062 -4.371 -9.984 1 97.81 19 PRO B CA 1
ATOM 3673 C C . PRO B 1 19 ? 37.125 -5.535 -10.961 1 97.81 19 PRO B C 1
ATOM 3675 O O . PRO B 1 19 ? 36.188 -5.777 -11.719 1 97.81 19 PRO B O 1
ATOM 3678 N N . ALA B 1 20 ? 38.188 -6.359 -10.859 1 96.75 20 ALA B N 1
ATOM 3679 C CA . ALA B 1 20 ? 38.469 -7.43 -11.812 1 96.75 20 ALA B CA 1
ATOM 3680 C C . ALA B 1 20 ? 37.406 -8.508 -11.766 1 96.75 20 ALA B C 1
ATOM 3682 O O . ALA B 1 20 ? 37.094 -9.148 -12.773 1 96.75 20 ALA B O 1
ATOM 3683 N N . ASP B 1 21 ? 36.781 -8.711 -10.617 1 97.88 21 ASP B N 1
ATOM 3684 C CA . ASP B 1 21 ? 35.812 -9.781 -10.445 1 97.88 21 ASP B CA 1
ATOM 3685 C C . ASP B 1 21 ? 34.375 -9.266 -10.617 1 97.88 21 ASP B C 1
ATOM 3687 O O . ASP B 1 21 ? 33.406 -9.914 -10.211 1 97.88 21 ASP B O 1
ATOM 3691 N N . PHE B 1 22 ? 34.281 -8.062 -11.195 1 98.38 22 PHE B N 1
ATOM 3692 C CA . PHE B 1 22 ? 32.969 -7.41 -11.352 1 98.38 22 PHE B CA 1
ATOM 3693 C C . PHE B 1 22 ? 32.156 -8.102 -12.438 1 98.38 22 PHE B C 1
ATOM 3695 O O . PHE B 1 22 ? 30.938 -8.219 -12.312 1 98.38 22 PHE B O 1
ATOM 3702 N N . LEU B 1 23 ? 32.781 -8.469 -13.492 1 98.31 23 LEU B N 1
ATOM 3703 C CA . LEU B 1 23 ? 32.094 -9.031 -14.664 1 98.31 23 LEU B CA 1
ATOM 3704 C C . LEU B 1 23 ? 32.656 -10.406 -15 1 98.31 23 LEU B C 1
ATOM 3706 O O . LEU B 1 23 ? 33.875 -10.602 -14.992 1 98.31 23 LEU B O 1
ATOM 3710 N N . THR B 1 24 ? 31.781 -11.336 -15.211 1 97.69 24 THR B N 1
ATOM 3711 C CA . THR B 1 24 ? 32.25 -12.656 -15.641 1 97.69 24 THR B CA 1
ATOM 3712 C C . THR B 1 24 ? 31.547 -13.062 -16.938 1 97.69 24 THR B C 1
ATOM 3714 O O . THR B 1 24 ? 30.422 -12.648 -17.203 1 97.69 24 THR B O 1
ATOM 3717 N N . ARG B 1 25 ? 32.219 -13.844 -17.75 1 96.12 25 ARG B N 1
ATOM 3718 C CA . ARG B 1 25 ? 31.688 -14.414 -19 1 96.12 25 ARG B CA 1
ATOM 3719 C C . ARG B 1 25 ? 31.969 -15.914 -19.062 1 96.12 25 ARG B C 1
ATOM 3721 O O . ARG B 1 25 ? 31.938 -16.5 -20.141 1 96.12 25 ARG B O 1
ATOM 3728 N N . GLU B 1 26 ? 32.219 -16.438 -17.859 1 97 26 GLU B N 1
ATOM 3729 C CA . GLU B 1 26 ? 32.438 -17.875 -17.766 1 97 26 GLU B CA 1
ATOM 3730 C C . GLU B 1 26 ? 31.172 -18.641 -18.125 1 97 26 GLU B C 1
ATOM 3732 O O . GLU B 1 26 ? 30.109 -18.391 -17.562 1 97 26 GLU B O 1
ATOM 3737 N N . PRO B 1 27 ? 31.281 -19.594 -18.969 1 96.5 27 PRO B N 1
ATOM 3738 C CA . PRO B 1 27 ? 30.094 -20.297 -19.469 1 96.5 27 PRO B CA 1
ATOM 3739 C C . PRO B 1 27 ? 29.234 -20.875 -18.359 1 96.5 27 PRO B C 1
ATOM 3741 O O . PRO B 1 27 ? 28.016 -20.797 -18.406 1 96.5 27 PRO B O 1
ATOM 3744 N N . GLY B 1 28 ? 29.828 -21.5 -17.375 1 96.88 28 GLY B N 1
ATOM 3745 C CA . GLY B 1 28 ? 29.062 -22.062 -16.266 1 96.88 28 GLY B CA 1
ATOM 3746 C C . GLY B 1 28 ? 28.25 -21.016 -15.523 1 96.88 28 GLY B C 1
ATOM 3747 O O . GLY B 1 28 ? 27.094 -21.25 -15.18 1 96.88 28 GLY B O 1
ATOM 3748 N N . GLU B 1 29 ? 28.875 -19.922 -15.305 1 96.88 29 GLU B N 1
ATOM 3749 C CA . GLU B 1 29 ? 28.203 -18.828 -14.609 1 96.88 29 GLU B CA 1
ATOM 3750 C C . GLU B 1 29 ? 27.109 -18.203 -15.484 1 96.88 29 GLU B C 1
ATOM 3752 O O . GLU B 1 29 ? 26.047 -17.844 -14.992 1 96.88 29 GLU B O 1
ATOM 3757 N N . LEU B 1 30 ? 27.422 -18.109 -16.766 1 97.44 30 LEU B N 1
ATOM 3758 C CA . LEU B 1 30 ? 26.422 -17.578 -17.672 1 97.44 30 LEU B CA 1
ATOM 3759 C C . LEU B 1 30 ? 25.156 -18.438 -17.641 1 97.44 30 LEU B C 1
ATOM 3761 O O . LEU B 1 30 ? 24.047 -17.922 -17.562 1 97.44 30 LEU B O 1
ATOM 3765 N N . GLN B 1 31 ? 25.297 -19.719 -17.609 1 96 31 GLN B N 1
ATOM 3766 C CA . GLN B 1 31 ? 24.172 -20.656 -17.594 1 96 31 GLN B CA 1
ATOM 3767 C C . GLN B 1 31 ? 23.438 -20.578 -16.25 1 96 31 GLN B C 1
ATOM 3769 O O . GLN B 1 31 ? 22.203 -20.625 -16.219 1 96 31 GLN B O 1
ATOM 3774 N N . GLU B 1 32 ? 24.188 -20.469 -15.273 1 96.12 32 GLU B N 1
ATOM 3775 C CA . GLU B 1 32 ? 23.594 -20.438 -13.938 1 96.12 32 GLU B CA 1
ATOM 3776 C C . GLU B 1 32 ? 22.797 -19.156 -13.711 1 96.12 32 GLU B C 1
ATOM 3778 O O . GLU B 1 32 ? 21.641 -19.203 -13.305 1 96.12 32 GLU B O 1
ATOM 3783 N N . TYR B 1 33 ? 23.391 -18.031 -14.016 1 97.56 33 TYR B N 1
ATOM 3784 C CA . TYR B 1 33 ? 22.781 -16.734 -13.711 1 97.56 33 TYR B CA 1
ATOM 3785 C C . TYR B 1 33 ? 21.766 -16.359 -14.773 1 97.56 33 TYR B C 1
ATOM 3787 O O . TYR B 1 33 ? 20.922 -15.477 -14.547 1 97.56 33 TYR B O 1
ATOM 3795 N N . GLY B 1 34 ? 21.781 -16.969 -15.914 1 97.25 34 GLY B N 1
ATOM 3796 C CA . GLY B 1 34 ? 20.891 -16.609 -17 1 97.25 34 GLY B CA 1
ATOM 3797 C C . GLY B 1 34 ? 19.516 -17.234 -16.891 1 97.25 34 GLY B C 1
ATOM 3798 O O . GLY B 1 34 ? 18.625 -16.938 -17.688 1 97.25 34 GLY B O 1
ATOM 3799 N N . ARG B 1 35 ? 19.297 -18.016 -15.914 1 95.75 35 ARG B N 1
ATOM 3800 C CA . ARG B 1 35 ? 18.031 -18.719 -15.797 1 95.75 35 ARG B CA 1
ATOM 3801 C C . ARG B 1 35 ? 17.406 -18.516 -14.422 1 95.75 35 ARG B C 1
ATOM 3803 O O . ARG B 1 35 ? 18.094 -18.094 -13.484 1 95.75 35 ARG B O 1
ATOM 3810 N N . ASP B 1 36 ? 16.156 -18.672 -14.305 1 94.38 36 ASP B N 1
ATOM 3811 C CA . ASP B 1 36 ? 15.461 -18.781 -13.023 1 94.38 36 ASP B CA 1
ATOM 3812 C C . ASP B 1 36 ? 14.75 -20.125 -12.891 1 94.38 36 ASP B C 1
ATOM 3814 O O . ASP B 1 36 ? 15.094 -21.078 -13.594 1 94.38 36 ASP B O 1
ATOM 3818 N N . TRP B 1 37 ? 13.844 -20.281 -12.039 1 90.88 37 TRP B N 1
ATOM 3819 C CA . TRP B 1 37 ? 13.328 -21.609 -11.68 1 90.88 37 TRP B CA 1
ATOM 3820 C C . TRP B 1 37 ? 12.328 -22.094 -12.711 1 90.88 37 TRP B C 1
ATOM 3822 O O . TRP B 1 37 ? 11.891 -23.25 -12.664 1 90.88 37 TRP B O 1
ATOM 3832 N N . THR B 1 38 ? 11.852 -21.344 -13.688 1 86.94 38 THR B N 1
ATOM 3833 C CA . THR B 1 38 ? 10.898 -21.766 -14.711 1 86.94 38 THR B CA 1
ATOM 3834 C C . THR B 1 38 ? 11.508 -22.828 -15.617 1 86.94 38 THR B C 1
ATOM 3836 O O . THR B 1 38 ? 10.844 -23.797 -15.977 1 86.94 38 THR B O 1
ATOM 3839 N N . ARG B 1 39 ? 12.695 -22.719 -16.125 1 81.5 39 ARG B N 1
ATOM 3840 C CA . ARG B 1 39 ? 13.5 -23.641 -16.938 1 81.5 39 ARG B CA 1
ATOM 3841 C C . ARG B 1 39 ? 12.844 -23.891 -18.281 1 81.5 39 ARG B C 1
ATOM 3843 O O . ARG B 1 39 ? 12.977 -24.984 -18.844 1 81.5 39 ARG B O 1
ATOM 3850 N N . VAL B 1 40 ? 12.109 -23.016 -18.781 1 86.06 40 VAL B N 1
ATOM 3851 C CA . VAL B 1 40 ? 11.414 -23.109 -20.062 1 86.06 40 VAL B CA 1
ATOM 3852 C C . VAL B 1 40 ? 12.281 -22.516 -21.172 1 86.06 40 VAL B C 1
ATOM 3854 O O . VAL B 1 40 ? 12.289 -23 -22.297 1 86.06 40 VAL B O 1
ATOM 3857 N N . TYR B 1 41 ? 13.078 -21.516 -20.828 1 91.06 41 TYR B N 1
ATOM 3858 C CA . TYR B 1 41 ? 13.875 -20.781 -21.812 1 91.06 41 TYR B CA 1
ATOM 3859 C C . TYR B 1 41 ? 15.352 -21.109 -21.672 1 91.06 41 TYR B C 1
ATOM 3861 O O . TYR B 1 41 ? 15.867 -21.234 -20.562 1 91.06 41 TYR B O 1
ATOM 3869 N N . ALA B 1 42 ? 15.977 -21.266 -22.797 1 94.12 42 ALA B N 1
ATOM 3870 C CA . ALA B 1 42 ? 17.422 -21.453 -22.766 1 94.12 42 ALA B CA 1
ATOM 3871 C C . ALA B 1 42 ? 18.141 -20.141 -22.438 1 94.12 42 ALA B C 1
ATOM 3873 O O . ALA B 1 42 ? 17.938 -19.125 -23.109 1 94.12 42 ALA B O 1
ATOM 3874 N N . PRO B 1 43 ? 18.906 -20.141 -21.391 1 95.62 43 PRO B N 1
ATOM 3875 C CA . PRO B 1 43 ? 19.641 -18.922 -21.062 1 95.62 43 PRO B CA 1
ATOM 3876 C C . PRO B 1 43 ? 20.719 -18.578 -22.094 1 95.62 43 PRO B C 1
ATOM 3878 O O . PRO B 1 43 ? 21.375 -19.469 -22.625 1 95.62 43 PRO B O 1
ATOM 3881 N N . ALA B 1 44 ? 20.906 -17.344 -22.406 1 96.44 44 ALA B N 1
ATOM 3882 C CA . ALA B 1 44 ? 21.938 -16.859 -23.328 1 96.44 44 ALA B CA 1
ATOM 3883 C C . ALA B 1 44 ? 22.406 -15.461 -22.938 1 96.44 44 ALA B C 1
ATOM 3885 O O . ALA B 1 44 ? 22.422 -14.547 -23.766 1 96.44 44 ALA B O 1
ATOM 3886 N N . PRO B 1 45 ? 22.828 -15.281 -21.688 1 97.75 45 PRO B N 1
ATOM 3887 C CA . PRO B 1 45 ? 23.344 -13.969 -21.297 1 97.75 45 PRO B CA 1
ATOM 3888 C C . PRO B 1 45 ? 24.703 -13.664 -21.922 1 97.75 45 PRO B C 1
ATOM 3890 O O . PRO B 1 45 ? 25.484 -14.586 -22.188 1 97.75 45 PRO B O 1
ATOM 3893 N N . ALA B 1 46 ? 24.953 -12.391 -22.156 1 97.5 46 ALA B N 1
ATOM 3894 C CA . ALA B 1 46 ? 26.234 -11.977 -22.703 1 97.5 46 ALA B CA 1
ATOM 3895 C C . ALA B 1 46 ? 27.312 -11.945 -21.609 1 97.5 46 ALA B C 1
ATOM 3897 O O . ALA B 1 46 ? 28.484 -12.164 -21.891 1 97.5 46 ALA B O 1
ATOM 3898 N N . ALA B 1 47 ? 26.906 -11.578 -20.469 1 98.31 47 ALA B N 1
ATOM 3899 C CA . ALA B 1 47 ? 27.781 -11.453 -19.297 1 98.31 47 ALA B CA 1
ATOM 3900 C C . ALA B 1 47 ? 26.969 -11.383 -18.016 1 98.31 47 ALA B C 1
ATOM 3902 O O . ALA B 1 47 ? 25.75 -11.258 -18.047 1 98.31 47 ALA B O 1
ATOM 3903 N N . VAL B 1 48 ? 27.625 -11.57 -16.875 1 98.69 48 VAL B N 1
ATOM 3904 C CA . VAL B 1 48 ? 27.047 -11.398 -15.547 1 98.69 48 VAL B CA 1
ATOM 3905 C C . VAL B 1 48 ? 27.844 -10.367 -14.766 1 98.69 48 VAL B C 1
ATOM 3907 O O . VAL B 1 48 ? 29.062 -10.508 -14.602 1 98.69 48 VAL B O 1
ATOM 3910 N N . ALA B 1 49 ? 27.172 -9.312 -14.375 1 98.88 49 ALA B N 1
ATOM 3911 C CA . ALA B 1 49 ? 27.797 -8.32 -13.508 1 98.88 49 ALA B CA 1
ATOM 3912 C C . ALA B 1 49 ? 27.453 -8.586 -12.039 1 98.88 49 ALA B C 1
ATOM 3914 O O . ALA B 1 49 ? 26.328 -8.945 -11.719 1 98.88 49 ALA B O 1
ATOM 3915 N N . LEU B 1 50 ? 28.438 -8.406 -11.117 1 98.75 50 LEU B N 1
ATOM 3916 C CA . LEU B 1 50 ? 28.312 -8.719 -9.695 1 98.75 50 LEU B CA 1
ATOM 3917 C C . LEU B 1 50 ? 28.719 -7.527 -8.836 1 98.75 50 LEU B C 1
ATOM 3919 O O . LEU B 1 50 ? 29.734 -7.582 -8.141 1 98.75 50 LEU B O 1
ATOM 3923 N N . PRO B 1 51 ? 27.891 -6.504 -8.789 1 98.88 51 PRO B N 1
ATOM 3924 C CA . PRO B 1 51 ? 28.219 -5.316 -8.008 1 98.88 51 PRO B CA 1
ATOM 3925 C C . PRO B 1 51 ? 28.203 -5.574 -6.5 1 98.88 51 PRO B C 1
ATOM 3927 O O . PRO B 1 51 ? 27.562 -6.531 -6.047 1 98.88 51 PRO B O 1
ATOM 3930 N N . ARG B 1 52 ? 28.938 -4.656 -5.75 1 98.5 52 ARG B N 1
ATOM 3931 C CA . ARG B 1 52 ? 28.969 -4.703 -4.293 1 98.5 52 ARG B CA 1
ATOM 3932 C C . ARG B 1 52 ? 28.312 -3.461 -3.689 1 98.5 52 ARG B C 1
ATOM 3934 O O . ARG B 1 52 ? 28.016 -3.428 -2.494 1 98.5 52 ARG B O 1
ATOM 3941 N N . THR B 1 53 ? 28.125 -2.447 -4.543 1 98.62 53 THR B N 1
ATOM 3942 C CA . THR B 1 53 ? 27.594 -1.183 -4.035 1 98.62 53 THR B CA 1
ATOM 3943 C C . THR B 1 53 ? 26.594 -0.584 -5.016 1 98.62 53 THR B C 1
ATOM 3945 O O . THR B 1 53 ? 26.594 -0.922 -6.199 1 98.62 53 THR B O 1
ATOM 3948 N N . THR B 1 54 ? 25.766 0.284 -4.449 1 98.88 54 THR B N 1
ATOM 3949 C CA . THR B 1 54 ? 24.812 1.009 -5.289 1 98.88 54 THR B CA 1
ATOM 3950 C C . THR B 1 54 ? 25.547 1.85 -6.332 1 98.88 54 THR B C 1
ATOM 3952 O O . THR B 1 54 ? 25.094 1.975 -7.469 1 98.88 54 THR B O 1
ATOM 3955 N N . ASP B 1 55 ? 26.641 2.391 -5.977 1 98.75 55 ASP B N 1
ATOM 3956 C CA . ASP B 1 55 ? 27.438 3.184 -6.91 1 98.75 55 ASP B CA 1
ATOM 3957 C C . ASP B 1 55 ? 27.859 2.352 -8.117 1 98.75 55 ASP B C 1
ATOM 3959 O O . ASP B 1 55 ? 27.781 2.82 -9.258 1 98.75 55 ASP B O 1
ATOM 3963 N N . GLU B 1 56 ? 28.297 1.132 -7.852 1 98.81 56 GLU B N 1
ATOM 3964 C CA . GLU B 1 56 ? 28.688 0.245 -8.945 1 98.81 56 GLU B CA 1
ATOM 3965 C C . GLU B 1 56 ? 27.5 -0.053 -9.859 1 98.81 56 GLU B C 1
ATOM 3967 O O . GLU B 1 56 ? 27.641 -0.082 -11.078 1 98.81 56 GLU B O 1
ATOM 3972 N N . VAL B 1 57 ? 26.328 -0.275 -9.281 1 98.94 57 VAL B N 1
ATOM 3973 C CA . VAL B 1 57 ? 25.109 -0.512 -10.062 1 98.94 57 VAL B CA 1
ATOM 3974 C C . VAL B 1 57 ? 24.812 0.713 -10.922 1 98.94 57 VAL B C 1
ATOM 3976 O O . VAL B 1 57 ? 24.516 0.585 -12.117 1 98.94 57 VAL B O 1
ATOM 3979 N N . ALA B 1 58 ? 24.875 1.886 -10.289 1 98.88 58 ALA B N 1
ATOM 3980 C CA . ALA B 1 58 ? 24.578 3.139 -10.977 1 98.88 58 ALA B CA 1
ATOM 3981 C C . ALA B 1 58 ? 25.5 3.352 -12.172 1 98.88 58 ALA B C 1
ATOM 3983 O O . ALA B 1 58 ? 25.047 3.656 -13.273 1 98.88 58 ALA B O 1
ATOM 3984 N N . ARG B 1 59 ? 26.766 3.195 -11.969 1 98.75 59 ARG B N 1
ATOM 3985 C CA . ARG B 1 59 ? 27.75 3.377 -13.031 1 98.75 59 ARG B CA 1
ATOM 3986 C C . ARG B 1 59 ? 27.547 2.361 -14.156 1 98.75 59 ARG B C 1
ATOM 3988 O O . ARG B 1 59 ? 27.672 2.697 -15.336 1 98.75 59 ARG B O 1
ATOM 3995 N N . LEU B 1 60 ? 27.266 1.133 -13.773 1 98.88 60 LEU B N 1
ATOM 3996 C CA . LEU B 1 60 ? 27.016 0.108 -14.781 1 98.88 60 LEU B CA 1
ATOM 3997 C C . LEU B 1 60 ? 25.812 0.483 -15.641 1 98.88 60 LEU B C 1
ATOM 3999 O O . LEU B 1 60 ? 25.875 0.398 -16.875 1 98.88 60 LEU B O 1
ATOM 4003 N N . LEU B 1 61 ? 24.688 0.85 -15.016 1 98.81 61 LEU B N 1
ATOM 4004 C CA . LEU B 1 61 ? 23.469 1.167 -15.758 1 98.81 61 LEU B CA 1
ATOM 4005 C C . LEU B 1 61 ? 23.688 2.367 -16.672 1 98.81 61 LEU B C 1
ATOM 4007 O O . LEU B 1 61 ? 23.188 2.404 -17.797 1 98.81 61 LEU B O 1
ATOM 4011 N N . ALA B 1 62 ? 24.438 3.336 -16.156 1 98.62 62 ALA B N 1
ATOM 4012 C CA . ALA B 1 62 ? 24.781 4.477 -17.016 1 98.62 62 ALA B CA 1
ATOM 4013 C C . ALA B 1 62 ? 25.5 4.023 -18.266 1 98.62 62 ALA B C 1
ATOM 4015 O O . ALA B 1 62 ? 25.203 4.484 -19.375 1 98.62 62 ALA B O 1
ATOM 4016 N N . LEU B 1 63 ? 26.484 3.15 -18.109 1 98.62 63 LEU B N 1
ATOM 4017 C CA . LEU B 1 63 ? 27.234 2.615 -19.25 1 98.62 63 LEU B CA 1
ATOM 4018 C C . LEU B 1 63 ? 26.312 1.824 -20.172 1 98.62 63 LEU B C 1
ATOM 4020 O O . LEU B 1 63 ? 26.391 1.961 -21.406 1 98.62 63 LEU B O 1
ATOM 4024 N N . CYS B 1 64 ? 25.5 0.97 -19.547 1 98.69 64 CYS B N 1
ATOM 4025 C CA . CYS B 1 64 ? 24.562 0.184 -20.344 1 98.69 64 CYS B CA 1
ATOM 4026 C C . CYS B 1 64 ? 23.625 1.089 -21.141 1 98.69 64 CYS B C 1
ATOM 4028 O O . CYS B 1 64 ? 23.312 0.806 -22.297 1 98.69 64 CYS B O 1
ATOM 4030 N N . HIS B 1 65 ? 23.141 2.119 -20.484 1 98.19 65 HIS B N 1
ATOM 4031 C CA . HIS B 1 65 ? 22.281 3.09 -21.141 1 98.19 65 HIS B CA 1
ATOM 4032 C C . HIS B 1 65 ? 22.984 3.736 -22.328 1 98.19 65 HIS B C 1
ATOM 4034 O O . HIS B 1 65 ? 22.406 3.885 -23.406 1 98.19 65 HIS B O 1
ATOM 4040 N N . GLN B 1 66 ? 24.203 4.102 -22.156 1 97.62 66 GLN B N 1
ATOM 4041 C CA . GLN B 1 66 ? 25.016 4.738 -23.203 1 97.62 66 GLN B CA 1
ATOM 4042 C C . GLN B 1 66 ? 25.234 3.793 -24.375 1 97.62 66 GLN B C 1
ATOM 4044 O O . GLN B 1 66 ? 25.188 4.211 -25.531 1 97.62 66 GLN B O 1
ATOM 4049 N N . HIS B 1 67 ? 25.422 2.553 -24.125 1 97.62 67 HIS B N 1
ATOM 4050 C CA . HIS B 1 67 ? 25.828 1.596 -25.156 1 97.62 67 HIS B CA 1
ATOM 4051 C C . HIS B 1 67 ? 24.641 0.748 -25.594 1 97.62 67 HIS B C 1
ATOM 4053 O O . HIS B 1 67 ? 24.797 -0.186 -26.391 1 97.62 67 HIS B O 1
ATOM 4059 N N . HIS B 1 68 ? 23.453 0.995 -25.062 1 97.25 68 HIS B N 1
ATOM 4060 C CA . HIS B 1 68 ? 22.219 0.295 -25.422 1 97.25 68 HIS B CA 1
ATOM 4061 C C . HIS B 1 68 ? 22.328 -1.197 -25.125 1 97.25 68 HIS B C 1
ATOM 4063 O O . HIS B 1 68 ? 22 -2.029 -25.969 1 97.25 68 HIS B O 1
ATOM 4069 N N . ILE B 1 69 ? 22.859 -1.494 -23.969 1 98.12 69 ILE B N 1
ATOM 4070 C CA . ILE B 1 69 ? 22.969 -2.877 -23.531 1 98.12 69 ILE B CA 1
ATOM 4071 C C . ILE B 1 69 ? 21.797 -3.232 -22.625 1 98.12 69 ILE B C 1
ATOM 4073 O O . ILE B 1 69 ? 21.562 -2.578 -21.609 1 98.12 69 ILE B O 1
ATOM 4077 N N . ALA B 1 70 ? 21.062 -4.262 -23.031 1 98.06 70 ALA B N 1
ATOM 4078 C CA . ALA B 1 70 ? 19.938 -4.734 -22.25 1 98.06 70 ALA B CA 1
ATOM 4079 C C . ALA B 1 70 ? 20.406 -5.402 -20.969 1 98.06 70 ALA B C 1
ATOM 4081 O O . ALA B 1 70 ? 21.406 -6.125 -20.953 1 98.06 70 ALA B O 1
ATOM 4082 N N . VAL B 1 71 ? 19.672 -5.113 -19.891 1 98.69 71 VAL B N 1
ATOM 4083 C CA . VAL B 1 71 ? 20.062 -5.594 -18.578 1 98.69 71 VAL B CA 1
ATOM 4084 C C . VAL B 1 71 ? 18.922 -6.379 -17.938 1 98.69 71 VAL B C 1
ATOM 4086 O O . VAL B 1 71 ? 17.766 -5.961 -18 1 98.69 71 VAL B O 1
ATOM 4089 N N . VAL B 1 72 ? 19.188 -7.52 -17.375 1 98.75 72 VAL B N 1
ATOM 4090 C CA . VAL B 1 72 ? 18.234 -8.297 -16.578 1 98.75 72 VAL B CA 1
ATOM 4091 C C . VAL B 1 72 ? 18.656 -8.297 -15.117 1 98.75 72 VAL B C 1
ATOM 4093 O O . VAL B 1 72 ? 19.625 -8.945 -14.75 1 98.75 72 VAL B O 1
ATOM 4096 N N . PRO B 1 73 ? 17.906 -7.527 -14.289 1 98.69 73 PRO B N 1
ATOM 4097 C CA . PRO B 1 73 ? 18.203 -7.641 -12.859 1 98.69 73 PRO B CA 1
ATOM 4098 C C . PRO B 1 73 ? 17.938 -9.039 -12.305 1 98.69 73 PRO B C 1
ATOM 4100 O O . PRO B 1 73 ? 16.969 -9.688 -12.711 1 98.69 73 PRO B O 1
ATOM 4103 N N . SER B 1 74 ? 18.812 -9.438 -11.438 1 98.25 74 SER B N 1
ATOM 4104 C CA . SER B 1 74 ? 18.766 -10.805 -10.93 1 98.25 74 SER B CA 1
ATOM 4105 C C . SER B 1 74 ? 18.938 -10.836 -9.414 1 98.25 74 SER B C 1
ATOM 4107 O O . SER B 1 74 ? 19.875 -10.242 -8.875 1 98.25 74 SER B O 1
ATOM 4109 N N . GLY B 1 75 ? 18 -11.43 -8.703 1 97.19 75 GLY B N 1
ATOM 4110 C CA . GLY B 1 75 ? 18.109 -11.711 -7.281 1 97.19 75 GLY B CA 1
ATOM 4111 C C . GLY B 1 75 ? 18.328 -13.18 -6.977 1 97.19 75 GLY B C 1
ATOM 4112 O O . GLY B 1 75 ? 19.25 -13.797 -7.496 1 97.19 75 GLY B O 1
ATOM 4113 N N . GLY B 1 76 ? 17.438 -13.758 -6.238 1 96.38 76 GLY B N 1
ATOM 4114 C CA . GLY B 1 76 ? 17.578 -15.156 -5.871 1 96.38 76 GLY B CA 1
ATOM 4115 C C . GLY B 1 76 ? 17.172 -16.109 -6.98 1 96.38 76 GLY B C 1
ATOM 4116 O O . GLY B 1 76 ? 17.406 -17.312 -6.887 1 96.38 76 GLY B O 1
ATOM 4117 N N . ARG B 1 77 ? 16.578 -15.594 -8.016 1 96.56 77 ARG B N 1
ATOM 4118 C CA . ARG B 1 77 ? 16.188 -16.344 -9.203 1 96.56 77 ARG B CA 1
ATOM 4119 C C . ARG B 1 77 ? 15.297 -17.531 -8.836 1 96.56 77 ARG B C 1
ATOM 4121 O O . ARG B 1 77 ? 15.461 -18.625 -9.367 1 96.56 77 ARG B O 1
ATOM 4128 N N . THR B 1 78 ? 14.383 -17.328 -7.922 1 94.12 78 THR B N 1
ATOM 4129 C CA . THR B 1 78 ? 13.43 -18.344 -7.504 1 94.12 78 THR B CA 1
ATOM 4130 C C . THR B 1 78 ? 12.109 -18.188 -8.25 1 94.12 78 THR B C 1
ATOM 4132 O O . THR B 1 78 ? 11.141 -18.891 -7.965 1 94.12 78 THR B O 1
ATOM 4135 N N . GLY B 1 79 ? 12.055 -17.25 -9.156 1 93.25 79 GLY B N 1
ATOM 4136 C CA . GLY B 1 79 ? 10.82 -16.938 -9.867 1 93.25 79 GLY B CA 1
ATOM 4137 C C . GLY B 1 79 ? 10.352 -18.062 -10.766 1 93.25 79 GLY B C 1
ATOM 4138 O O . GLY B 1 79 ? 11.164 -18.844 -11.281 1 93.25 79 GLY B O 1
ATOM 4139 N N . LEU B 1 80 ? 9.062 -18.094 -11.016 1 92 80 LEU B N 1
ATOM 4140 C CA . LEU B 1 80 ? 8.445 -19.188 -11.75 1 92 80 LEU B CA 1
ATOM 4141 C C . LEU B 1 80 ? 7.781 -18.688 -13.023 1 92 80 LEU B C 1
ATOM 4143 O O . LEU B 1 80 ? 7.008 -19.406 -13.656 1 92 80 LEU B O 1
ATOM 4147 N N . ALA B 1 81 ? 8.102 -17.438 -13.398 1 94.88 81 ALA B N 1
ATOM 4148 C CA . ALA B 1 81 ? 7.422 -16.875 -14.562 1 94.88 81 ALA B CA 1
ATOM 4149 C C . ALA B 1 81 ? 8.43 -16.406 -15.609 1 94.88 81 ALA B C 1
ATOM 4151 O O . ALA B 1 81 ? 8.047 -15.828 -16.625 1 94.88 81 ALA B O 1
ATOM 4152 N N . GLY B 1 82 ? 9.695 -16.625 -15.383 1 96.12 82 GLY B N 1
ATOM 4153 C CA . GLY B 1 82 ? 10.719 -16.234 -16.344 1 96.12 82 GLY B CA 1
ATOM 4154 C C . GLY B 1 82 ? 11.094 -14.758 -16.234 1 96.12 82 GLY B C 1
ATOM 4155 O O . GLY B 1 82 ? 11.57 -14.172 -17.219 1 96.12 82 GLY B O 1
ATOM 4156 N N . GLY B 1 83 ? 10.859 -14.172 -15.102 1 96.44 83 GLY B N 1
ATOM 4157 C CA . GLY B 1 83 ? 11.156 -12.758 -14.938 1 96.44 83 GLY B CA 1
ATOM 4158 C C . GLY B 1 83 ? 12.641 -12.461 -14.891 1 96.44 83 GLY B C 1
ATOM 4159 O O . GLY B 1 83 ? 13.07 -11.367 -15.266 1 96.44 83 GLY B O 1
ATOM 4160 N N . ALA B 1 84 ? 13.445 -13.406 -14.453 1 97.25 84 ALA B N 1
ATOM 4161 C CA . ALA B 1 84 ? 14.875 -13.18 -14.289 1 97.25 84 ALA B CA 1
ATOM 4162 C C . ALA B 1 84 ? 15.672 -13.93 -15.352 1 97.25 84 ALA B C 1
ATOM 4164 O O . ALA B 1 84 ? 16.875 -14.18 -15.18 1 97.25 84 ALA B O 1
ATOM 4165 N N . VAL B 1 85 ? 15.094 -14.281 -16.469 1 97.62 85 VAL B N 1
ATOM 4166 C CA . VAL B 1 85 ? 15.766 -15.047 -17.516 1 97.62 85 VAL B CA 1
ATOM 4167 C C . VAL B 1 85 ? 16.406 -14.094 -18.516 1 97.62 85 VAL B C 1
ATOM 4169 O O . VAL B 1 85 ? 15.766 -13.141 -18.969 1 97.62 85 VAL B O 1
ATOM 4172 N N . ALA B 1 86 ? 17.625 -14.312 -18.797 1 97.62 86 ALA B N 1
ATOM 4173 C CA . ALA B 1 86 ? 18.312 -13.68 -19.906 1 97.62 86 ALA B CA 1
ATOM 4174 C C . ALA B 1 86 ? 18.484 -14.641 -21.078 1 97.62 86 ALA B C 1
ATOM 4176 O O . ALA B 1 86 ? 19.328 -15.531 -21.047 1 97.62 86 ALA B O 1
ATOM 4177 N N . ALA B 1 87 ? 17.703 -14.383 -22.141 1 95.06 87 ALA B N 1
ATOM 4178 C CA . ALA B 1 87 ? 17.641 -15.391 -23.188 1 95.06 87 ALA B CA 1
ATOM 4179 C C . ALA B 1 87 ? 18.094 -14.82 -24.531 1 95.06 87 ALA B C 1
ATOM 4181 O O . ALA B 1 87 ? 18.203 -15.547 -25.516 1 95.06 87 ALA B O 1
ATOM 4182 N N . ARG B 1 88 ? 18.453 -13.555 -24.547 1 95.12 88 ARG B N 1
ATOM 4183 C CA . ARG B 1 88 ? 18.688 -12.922 -25.844 1 95.12 88 ARG B CA 1
ATOM 4184 C C . ARG B 1 88 ? 19.953 -12.055 -25.812 1 95.12 88 ARG B C 1
ATOM 4186 O O . ARG B 1 88 ? 19.969 -10.969 -26.391 1 95.12 88 ARG B O 1
ATOM 4193 N N . GLY B 1 89 ? 20.891 -12.484 -25.031 1 96.38 89 GLY B N 1
ATOM 4194 C CA . GLY B 1 89 ? 22.156 -11.789 -25.016 1 96.38 89 GLY B CA 1
ATOM 4195 C C . GLY B 1 89 ? 22.203 -10.625 -24.047 1 96.38 89 GLY B C 1
ATOM 4196 O O . GLY B 1 89 ? 23.078 -9.773 -24.141 1 96.38 89 GLY B O 1
ATOM 4197 N N . GLU B 1 90 ? 21.297 -10.562 -23.094 1 98 90 GLU B N 1
ATOM 4198 C CA . GLU B 1 90 ? 21.266 -9.492 -22.109 1 98 90 GLU B CA 1
ATOM 4199 C C . GLU B 1 90 ? 22.422 -9.633 -21.109 1 98 90 GLU B C 1
ATOM 4201 O O . GLU B 1 90 ? 23 -10.719 -20.984 1 98 90 GLU B O 1
ATOM 4206 N N . LEU B 1 91 ? 22.766 -8.523 -20.531 1 98.62 91 LEU B N 1
ATOM 4207 C CA . LEU B 1 91 ? 23.656 -8.547 -19.375 1 98.62 91 LEU B CA 1
ATOM 4208 C C . LEU B 1 91 ? 22.875 -8.828 -18.094 1 98.62 91 LEU B C 1
ATOM 4210 O O . LEU B 1 91 ? 21.891 -8.141 -17.797 1 98.62 91 LEU B O 1
ATOM 4214 N N . VAL B 1 92 ? 23.25 -9.875 -17.375 1 98.81 92 VAL B N 1
ATOM 4215 C CA . VAL B 1 92 ? 22.641 -10.148 -16.094 1 98.81 92 VAL B CA 1
ATOM 4216 C C . VAL B 1 92 ? 23.281 -9.289 -15.008 1 98.81 92 VAL B C 1
ATOM 4218 O O . VAL B 1 92 ? 24.516 -9.266 -14.875 1 98.81 92 VAL B O 1
ATOM 4221 N N . LEU B 1 93 ? 22.484 -8.523 -14.328 1 98.94 93 LEU B N 1
ATOM 4222 C CA . LEU B 1 93 ? 22.938 -7.762 -13.164 1 98.94 93 LEU B CA 1
ATOM 4223 C C . LEU B 1 93 ? 22.5 -8.445 -11.867 1 98.94 93 LEU B C 1
ATOM 4225 O O . LEU B 1 93 ? 21.375 -8.273 -11.414 1 98.94 93 LEU B O 1
ATOM 4229 N N . SER B 1 94 ? 23.406 -9.211 -11.273 1 98.81 94 SER B N 1
ATOM 4230 C CA . SER B 1 94 ? 23.094 -9.945 -10.047 1 98.81 94 SER B CA 1
ATOM 4231 C C . SER B 1 94 ? 23.453 -9.125 -8.812 1 98.81 94 SER B C 1
ATOM 4233 O O . SER B 1 94 ? 24.594 -8.688 -8.664 1 98.81 94 SER B O 1
ATOM 4235 N N . LEU B 1 95 ? 22.516 -9 -7.922 1 98.69 95 LEU B N 1
ATOM 4236 C CA . LEU B 1 95 ? 22.75 -8.227 -6.707 1 98.69 95 LEU B CA 1
ATOM 4237 C C . LEU B 1 95 ? 23.141 -9.133 -5.547 1 98.69 95 LEU B C 1
ATOM 4239 O O . LEU B 1 95 ? 23.125 -8.711 -4.391 1 98.69 95 LEU B O 1
ATOM 4243 N N . GLN B 1 96 ? 23.562 -10.297 -5.773 1 97.94 96 GLN B N 1
ATOM 4244 C CA . GLN B 1 96 ? 23.812 -11.328 -4.773 1 97.94 96 GLN B CA 1
ATOM 4245 C C . GLN B 1 96 ? 24.891 -10.906 -3.789 1 97.94 96 GLN B C 1
ATOM 4247 O O . GLN B 1 96 ? 24.922 -11.383 -2.652 1 97.94 96 GLN B O 1
ATOM 4252 N N . ARG B 1 97 ? 25.781 -9.992 -4.23 1 98.56 97 ARG B N 1
ATOM 4253 C CA . ARG B 1 97 ? 26.891 -9.602 -3.359 1 98.56 97 ARG B CA 1
ATOM 4254 C C . ARG B 1 97 ? 26.5 -8.43 -2.463 1 98.56 97 ARG B C 1
ATOM 4256 O O . ARG B 1 97 ? 27.266 -8.031 -1.584 1 98.56 97 ARG B O 1
ATOM 4263 N N . MET B 1 98 ? 25.344 -7.848 -2.635 1 98.75 98 MET B N 1
ATOM 4264 C CA . MET B 1 98 ? 24.828 -6.742 -1.831 1 98.75 98 MET B CA 1
ATOM 4265 C C . MET B 1 98 ? 23.875 -7.25 -0.755 1 98.75 98 MET B C 1
ATOM 4267 O O . MET B 1 98 ? 22.656 -7.109 -0.886 1 98.75 98 MET B O 1
ATOM 4271 N N . THR B 1 99 ? 24.438 -7.75 0.372 1 98.75 99 THR B N 1
ATOM 4272 C CA . THR B 1 99 ? 23.641 -8.477 1.35 1 98.75 99 THR B CA 1
ATOM 4273 C C . THR B 1 99 ? 23.688 -7.789 2.711 1 98.75 99 THR B C 1
ATOM 4275 O O . THR B 1 99 ? 23.219 -8.336 3.707 1 98.75 99 THR B O 1
ATOM 4278 N N . ARG B 1 100 ? 24.25 -6.656 2.766 1 98.69 100 ARG B N 1
ATOM 4279 C CA . ARG B 1 100 ? 24.406 -5.996 4.059 1 98.69 100 ARG B CA 1
ATOM 4280 C C . ARG B 1 100 ? 23.047 -5.66 4.664 1 98.69 100 ARG B C 1
ATOM 4282 O O . ARG B 1 100 ? 22.125 -5.246 3.955 1 98.69 100 ARG B O 1
ATOM 4289 N N . MET B 1 101 ? 22.969 -5.855 5.969 1 98.69 101 MET B N 1
ATOM 4290 C CA . MET B 1 101 ? 21.797 -5.465 6.762 1 98.69 101 MET B CA 1
ATOM 4291 C C . MET B 1 101 ? 22.188 -4.469 7.848 1 98.69 101 MET B C 1
ATOM 4293 O O . MET B 1 101 ? 23.141 -4.707 8.602 1 98.69 101 MET B O 1
ATOM 4297 N N . GLY B 1 102 ? 21.531 -3.338 7.867 1 98.69 102 GLY B N 1
ATOM 4298 C CA . GLY B 1 102 ? 21.766 -2.371 8.93 1 98.69 102 GLY B CA 1
ATOM 4299 C C . GLY B 1 102 ? 21.219 -2.809 10.273 1 98.69 102 GLY B C 1
ATOM 4300 O O . GLY B 1 102 ? 20.641 -3.895 10.391 1 98.69 102 GLY B O 1
ATOM 4301 N N . PRO B 1 103 ? 21.484 -1.966 11.297 1 98.19 103 PRO B N 1
ATOM 4302 C CA . PRO B 1 103 ? 20.891 -2.273 12.609 1 98.19 103 PRO B CA 1
ATOM 4303 C C . PRO B 1 103 ? 19.375 -2.17 12.617 1 98.19 103 PRO B C 1
ATOM 4305 O O . PRO B 1 103 ? 18.797 -1.353 11.891 1 98.19 103 PRO B O 1
ATOM 4308 N N . VAL B 1 104 ? 18.766 -3.002 13.445 1 98.31 104 VAL B N 1
ATOM 4309 C CA . VAL B 1 104 ? 17.328 -2.91 13.633 1 98.31 104 VAL B CA 1
ATOM 4310 C C . VAL B 1 104 ? 17 -1.687 14.484 1 98.31 104 VAL B C 1
ATOM 4312 O O . VAL B 1 104 ? 17.547 -1.506 15.57 1 98.31 104 VAL B O 1
ATOM 4315 N N . ASP B 1 105 ? 16.188 -0.83 13.898 1 97.31 105 ASP B N 1
ATOM 4316 C CA . ASP B 1 105 ? 15.672 0.313 14.648 1 97.31 105 ASP B CA 1
ATOM 4317 C C . ASP B 1 105 ? 14.492 -0.092 15.531 1 97.31 105 ASP B C 1
ATOM 4319 O O . ASP B 1 105 ? 13.375 -0.266 15.039 1 97.31 105 ASP B O 1
ATOM 4323 N N . LEU B 1 106 ? 14.664 -0.081 16.844 1 95.19 106 LEU B N 1
ATOM 4324 C CA . LEU B 1 106 ? 13.68 -0.624 17.766 1 95.19 106 LEU B CA 1
ATOM 4325 C C . LEU B 1 106 ? 12.602 0.408 18.078 1 95.19 106 LEU B C 1
ATOM 4327 O O . LEU B 1 106 ? 11.523 0.058 18.562 1 95.19 106 LEU B O 1
ATOM 4331 N N . LEU B 1 107 ? 12.883 1.65 17.875 1 94.31 107 LEU B N 1
ATOM 4332 C CA . LEU B 1 107 ? 11.867 2.674 18.078 1 94.31 107 LEU B CA 1
ATOM 4333 C C . LEU B 1 107 ? 10.93 2.756 16.891 1 94.31 107 LEU B C 1
ATOM 4335 O O . LEU B 1 107 ? 9.703 2.83 17.047 1 94.31 107 LEU B O 1
ATOM 4339 N N . GLY B 1 108 ? 11.5 2.676 15.688 1 94.75 108 GLY B N 1
ATOM 4340 C CA . GLY B 1 108 ? 10.703 2.77 14.469 1 94.75 108 GLY B CA 1
ATOM 4341 C C . GLY B 1 108 ? 10.219 1.423 13.969 1 94.75 108 GLY B C 1
ATOM 4342 O O . GLY B 1 108 ? 9.344 1.354 13.109 1 94.75 108 GLY B O 1
ATOM 4343 N N . ASN B 1 109 ? 10.789 0.314 14.539 1 96.94 109 ASN B N 1
ATOM 4344 C CA . ASN B 1 109 ? 10.531 -1.023 14.016 1 96.94 109 ASN B CA 1
ATOM 4345 C C . ASN B 1 109 ? 10.852 -1.106 12.523 1 96.94 109 ASN B C 1
ATOM 4347 O O . ASN B 1 109 ? 10.008 -1.528 11.727 1 96.94 109 ASN B O 1
ATOM 4351 N N . THR B 1 110 ? 12.055 -0.797 12.18 1 98.19 110 THR B N 1
ATOM 4352 C CA . THR B 1 110 ? 12.492 -0.822 10.789 1 98.19 110 THR B CA 1
ATOM 4353 C C . THR B 1 110 ? 13.906 -1.393 10.68 1 98.19 110 THR B C 1
ATOM 4355 O O . THR B 1 110 ? 14.625 -1.478 11.68 1 98.19 110 THR B O 1
ATOM 4358 N N . VAL B 1 111 ? 14.234 -1.843 9.531 1 98.81 111 VAL B N 1
ATOM 4359 C CA . VAL B 1 111 ? 15.602 -2.246 9.211 1 98.81 111 VAL B CA 1
ATOM 4360 C C . VAL B 1 111 ? 15.914 -1.909 7.758 1 98.81 111 VAL B C 1
ATOM 4362 O O . VAL B 1 111 ? 15.07 -2.076 6.875 1 98.81 111 VAL B O 1
ATOM 4365 N N . ARG B 1 112 ? 17.031 -1.34 7.527 1 98.81 112 ARG B N 1
ATOM 4366 C CA . ARG B 1 112 ? 17.5 -1.094 6.168 1 98.81 112 ARG B CA 1
ATOM 4367 C C . ARG B 1 112 ? 18.406 -2.221 5.691 1 98.81 112 ARG B C 1
ATOM 4369 O O . ARG B 1 112 ? 19.375 -2.578 6.371 1 98.81 112 ARG B O 1
ATOM 4376 N N . VAL B 1 113 ? 18.094 -2.779 4.555 1 98.88 113 VAL B N 1
ATOM 4377 C CA . VAL B 1 113 ? 18.844 -3.924 4.051 1 98.88 113 VAL B CA 1
ATOM 4378 C C . VAL B 1 113 ? 19.141 -3.732 2.566 1 98.88 113 VAL B C 1
ATOM 4380 O O . VAL B 1 113 ? 18.438 -2.988 1.876 1 98.88 113 VAL B O 1
ATOM 4383 N N . GLN B 1 114 ? 20.172 -4.355 2.117 1 98.94 114 GLN B N 1
ATOM 4384 C CA . GLN B 1 114 ? 20.5 -4.383 0.693 1 98.94 114 GLN B CA 1
ATOM 4385 C C . GLN B 1 114 ? 19.641 -5.414 -0.04 1 98.94 114 GLN B C 1
ATOM 4387 O O . GLN B 1 114 ? 19.141 -6.363 0.569 1 98.94 114 GLN B O 1
ATOM 4392 N N . ALA B 1 115 ? 19.453 -5.219 -1.312 1 98.75 115 ALA B N 1
ATOM 4393 C CA . ALA B 1 115 ? 18.516 -5.965 -2.133 1 98.75 115 ALA B CA 1
ATOM 4394 C C . ALA B 1 115 ? 18.906 -7.438 -2.227 1 98.75 115 ALA B C 1
ATOM 4396 O O . ALA B 1 115 ? 18.047 -8.297 -2.424 1 98.75 115 ALA B O 1
ATOM 4397 N N . GLY B 1 116 ? 20.109 -7.766 -2.107 1 98.81 116 GLY B N 1
ATOM 4398 C CA . GLY B 1 116 ? 20.578 -9.133 -2.25 1 98.81 116 GLY B CA 1
ATOM 4399 C C . GLY B 1 116 ? 20.422 -9.953 -0.983 1 98.81 116 GLY B C 1
ATOM 4400 O O . GLY B 1 116 ? 20.703 -11.156 -0.973 1 98.81 116 GLY B O 1
ATOM 4401 N N . ALA B 1 117 ? 19.953 -9.32 0.077 1 98.81 117 ALA B N 1
ATOM 4402 C CA . ALA B 1 117 ? 19.766 -10.055 1.324 1 98.81 117 ALA B CA 1
ATOM 4403 C C . ALA B 1 117 ? 18.734 -11.172 1.146 1 98.81 117 ALA B C 1
ATOM 4405 O O . ALA B 1 117 ? 17.672 -10.961 0.543 1 98.81 117 ALA B O 1
ATOM 4406 N N . VAL B 1 118 ? 19.094 -12.352 1.673 1 98.69 118 VAL B N 1
ATOM 4407 C CA . VAL B 1 118 ? 18.203 -13.5 1.609 1 98.69 118 VAL B CA 1
ATOM 4408 C C . VAL B 1 118 ? 17.062 -13.312 2.6 1 98.69 118 VAL B C 1
ATOM 4410 O O . VAL B 1 118 ? 17.266 -12.883 3.734 1 98.69 118 VAL B O 1
ATOM 4413 N N . THR B 1 119 ? 15.898 -13.625 2.189 1 98.12 119 THR B N 1
ATOM 4414 C CA . THR B 1 119 ? 14.688 -13.398 2.973 1 98.12 119 THR B CA 1
ATOM 4415 C C . THR B 1 119 ? 14.812 -14.039 4.352 1 98.12 119 THR B C 1
ATOM 4417 O O . THR B 1 119 ? 14.578 -13.375 5.367 1 98.12 119 THR B O 1
ATOM 4420 N N . GLU B 1 120 ? 15.203 -15.25 4.434 1 98 120 GLU B N 1
ATOM 4421 C CA . GLU B 1 120 ? 15.328 -15.969 5.695 1 98 120 GLU B CA 1
ATOM 4422 C C . GLU B 1 120 ? 16.375 -15.32 6.602 1 98 120 GLU B C 1
ATOM 4424 O O . GLU B 1 120 ? 16.219 -15.297 7.824 1 98 120 GLU B O 1
ATOM 4429 N N . ALA B 1 121 ? 17.406 -14.875 6.02 1 98.62 121 ALA B N 1
ATOM 4430 C CA . ALA B 1 121 ? 18.438 -14.188 6.801 1 98.62 121 ALA B CA 1
ATOM 4431 C C . ALA B 1 121 ? 17.875 -12.93 7.465 1 98.62 121 ALA B C 1
ATOM 4433 O O . ALA B 1 121 ? 18.234 -12.594 8.594 1 98.62 121 ALA B O 1
ATOM 4434 N N . VAL B 1 122 ? 17.016 -12.211 6.762 1 98.69 122 VAL B N 1
ATOM 4435 C CA . VAL B 1 122 ? 16.359 -11.031 7.328 1 98.69 122 VAL B CA 1
ATOM 4436 C C . VAL B 1 122 ? 15.508 -11.445 8.523 1 98.69 122 VAL B C 1
ATOM 4438 O O . VAL B 1 122 ? 15.508 -10.773 9.555 1 98.69 122 VAL B O 1
ATOM 4441 N N . HIS B 1 123 ? 14.781 -12.562 8.383 1 98.19 123 HIS B N 1
ATOM 4442 C CA . HIS B 1 123 ? 14 -13.078 9.492 1 98.19 123 HIS B CA 1
ATOM 4443 C C . HIS B 1 123 ? 14.875 -13.305 10.727 1 98.19 123 HIS B C 1
ATOM 4445 O O . HIS B 1 123 ? 14.531 -12.852 11.82 1 98.19 123 HIS B O 1
ATOM 4451 N N . HIS B 1 124 ? 15.969 -13.953 10.523 1 98.31 124 HIS B N 1
ATOM 4452 C CA . HIS B 1 124 ? 16.859 -14.266 11.633 1 98.31 124 HIS B CA 1
ATOM 4453 C C . HIS B 1 124 ? 17.438 -12.992 12.25 1 98.31 124 HIS B C 1
ATOM 4455 O O . HIS B 1 124 ? 17.5 -12.867 13.477 1 98.31 124 HIS B O 1
ATOM 4461 N N . HIS B 1 125 ? 17.797 -12.047 11.383 1 98.56 125 HIS B N 1
ATOM 4462 C CA . HIS B 1 125 ? 18.391 -10.781 11.812 1 98.56 125 HIS B CA 1
ATOM 4463 C C . HIS B 1 125 ? 17.438 -10.016 12.727 1 98.56 125 HIS B C 1
ATOM 4465 O O . HIS B 1 125 ? 17.859 -9.398 13.703 1 98.56 125 HIS B O 1
ATOM 4471 N N . CYS B 1 126 ? 16.172 -10.094 12.453 1 98.31 126 CYS B N 1
ATOM 4472 C CA . CYS B 1 126 ? 15.164 -9.336 13.18 1 98.31 126 CYS B CA 1
ATOM 4473 C C . CYS B 1 126 ? 14.664 -10.109 14.391 1 98.31 126 CYS B C 1
ATOM 4475 O O . CYS B 1 126 ? 14.258 -9.508 15.391 1 98.31 126 CYS B O 1
ATOM 4477 N N . ALA B 1 127 ? 14.695 -11.422 14.336 1 97.62 127 ALA B N 1
ATOM 4478 C CA . ALA B 1 127 ? 14.133 -12.281 15.367 1 97.62 127 ALA B CA 1
ATOM 4479 C C . ALA B 1 127 ? 14.844 -12.07 16.703 1 97.62 127 ALA B C 1
ATOM 4481 O O . ALA B 1 127 ? 14.234 -12.211 17.766 1 97.62 127 ALA B O 1
ATOM 4482 N N . GLU B 1 128 ? 16.047 -11.703 16.656 1 95.94 128 GLU B N 1
ATOM 4483 C CA . GLU B 1 128 ? 16.844 -11.453 17.859 1 95.94 128 GLU B CA 1
ATOM 4484 C C . GLU B 1 128 ? 16.234 -10.336 18.703 1 95.94 128 GLU B C 1
ATOM 4486 O O . GLU B 1 128 ? 16.469 -10.25 19.906 1 95.94 128 GLU B O 1
ATOM 4491 N N . HIS B 1 129 ? 15.438 -9.57 18.109 1 96.5 129 HIS B N 1
ATOM 4492 C CA . HIS B 1 129 ? 14.852 -8.414 18.766 1 96.5 129 HIS B CA 1
ATOM 4493 C C . HIS B 1 129 ? 13.352 -8.602 18.984 1 96.5 129 HIS B C 1
ATOM 4495 O O . HIS B 1 129 ? 12.641 -7.652 19.312 1 96.5 129 HIS B O 1
ATOM 4501 N N . GLY B 1 130 ? 12.844 -9.781 18.688 1 96.25 130 GLY B N 1
ATOM 4502 C CA . GLY B 1 130 ? 11.422 -10.055 18.828 1 96.25 130 GLY B CA 1
ATOM 4503 C C . GLY B 1 130 ? 10.594 -9.484 17.688 1 96.25 130 GLY B C 1
ATOM 4504 O O . GLY B 1 130 ? 9.375 -9.32 17.828 1 96.25 130 GLY B O 1
ATOM 4505 N N . LEU B 1 131 ? 11.219 -9.133 16.625 1 97.62 131 LEU B N 1
ATOM 4506 C CA . LEU B 1 131 ? 10.555 -8.547 15.469 1 97.62 131 LEU B CA 1
ATOM 4507 C C . LEU B 1 131 ? 10.703 -9.438 14.242 1 97.62 131 LEU B C 1
ATOM 4509 O O . LEU B 1 131 ? 11.484 -10.391 14.25 1 97.62 131 LEU B O 1
ATOM 4513 N N . THR B 1 132 ? 9.914 -9.148 13.227 1 97.62 132 THR B N 1
ATOM 4514 C CA . THR B 1 132 ? 10.047 -9.875 11.969 1 97.62 132 THR B CA 1
ATOM 4515 C C . THR B 1 132 ? 9.555 -9.031 10.797 1 97.62 132 THR B C 1
ATOM 4517 O O . THR B 1 132 ? 8.758 -8.109 10.984 1 97.62 132 THR B O 1
ATOM 4520 N N . TRP B 1 133 ? 10.172 -9.25 9.633 1 97.75 133 TRP B N 1
ATOM 4521 C CA . TRP B 1 133 ? 9.562 -8.891 8.352 1 97.75 133 TRP B CA 1
ATOM 4522 C C . TRP B 1 133 ? 8.555 -9.945 7.91 1 97.75 133 TRP B C 1
ATOM 4524 O O . TRP B 1 133 ? 8.922 -11.094 7.66 1 97.75 133 TRP B O 1
ATOM 4534 N N . PRO B 1 134 ? 7.273 -9.602 7.852 1 96.44 134 PRO B N 1
ATOM 4535 C CA . PRO B 1 134 ? 6.273 -10.664 7.789 1 96.44 134 PRO B CA 1
ATOM 4536 C C . PRO B 1 134 ? 6.062 -11.195 6.371 1 96.44 134 PRO B C 1
ATOM 4538 O O . PRO B 1 134 ? 5.082 -11.898 6.109 1 96.44 134 PRO B O 1
ATOM 4541 N N . VAL B 1 135 ? 6.922 -10.938 5.457 1 94.5 135 VAL B N 1
ATOM 4542 C CA . VAL B 1 135 ? 6.934 -11.539 4.125 1 94.5 135 VAL B CA 1
ATOM 4543 C C . VAL B 1 135 ? 7.547 -12.938 4.195 1 94.5 135 VAL B C 1
ATOM 4545 O O . VAL B 1 135 ? 8.719 -13.094 4.562 1 94.5 135 VAL B O 1
ATOM 4548 N N . ASP B 1 136 ? 6.707 -13.898 3.838 1 90.06 136 ASP B N 1
ATOM 4549 C CA . ASP B 1 136 ? 7.109 -15.289 4.051 1 90.06 136 ASP B CA 1
ATOM 4550 C C . ASP B 1 136 ? 6.527 -16.203 2.971 1 90.06 136 ASP B C 1
ATOM 4552 O O . ASP B 1 136 ? 5.352 -16.094 2.625 1 90.06 136 ASP B O 1
ATOM 4556 N N . PHE B 1 137 ? 7.355 -17.016 2.465 1 87.81 137 PHE B N 1
ATOM 4557 C CA . PHE B 1 137 ? 6.938 -18.016 1.497 1 87.81 137 PHE B CA 1
ATOM 4558 C C . PHE B 1 137 ? 7.98 -19.125 1.374 1 87.81 137 PHE B C 1
ATOM 4560 O O . PHE B 1 137 ? 9.023 -19.078 2.035 1 87.81 137 PHE B O 1
ATOM 4567 N N . ALA B 1 138 ? 7.695 -20.125 0.642 1 81.56 138 ALA B N 1
ATOM 4568 C CA . ALA B 1 138 ? 8.438 -21.391 0.619 1 81.56 138 ALA B CA 1
ATOM 4569 C C . ALA B 1 138 ? 9.898 -21.156 0.224 1 81.56 138 ALA B C 1
ATOM 4571 O O . ALA B 1 138 ? 10.805 -21.797 0.753 1 81.56 138 ALA B O 1
ATOM 4572 N N . SER B 1 139 ? 10.18 -20.219 -0.597 1 89.5 139 SER B N 1
ATOM 4573 C CA . SER B 1 139 ? 11.523 -20.016 -1.134 1 89.5 139 SER B CA 1
ATOM 4574 C C . SER B 1 139 ? 12.312 -19.031 -0.282 1 89.5 139 SER B C 1
ATOM 4576 O O . SER B 1 139 ? 13.32 -18.484 -0.734 1 89.5 139 SER B O 1
ATOM 4578 N N . LYS B 1 140 ? 11.93 -18.734 0.943 1 93 140 LYS B N 1
ATOM 4579 C CA . LYS B 1 140 ? 12.547 -17.719 1.776 1 93 140 LYS B CA 1
ATOM 4580 C C . LYS B 1 140 ? 14.023 -18.016 2.014 1 93 140 LYS B C 1
ATOM 4582 O O . LYS B 1 140 ? 14.805 -17.109 2.309 1 93 140 LYS B O 1
ATOM 4587 N N . GLY B 1 141 ? 14.477 -19.25 1.793 1 95.38 141 GLY B N 1
ATOM 4588 C CA . GLY B 1 141 ? 15.875 -19.609 2.004 1 95.38 141 GLY B CA 1
ATOM 4589 C C . GLY B 1 141 ? 16.781 -19.156 0.879 1 95.38 141 GLY B C 1
ATOM 4590 O O . GLY B 1 141 ? 18 -19.078 1.048 1 95.38 141 GLY B O 1
ATOM 4591 N N . SER B 1 142 ? 16.141 -18.844 -0.263 1 96.19 142 SER B N 1
ATOM 4592 C CA . SER B 1 142 ? 16.969 -18.469 -1.406 1 96.19 142 SER B CA 1
ATOM 4593 C C . SER B 1 142 ? 16.469 -17.188 -2.062 1 96.19 142 SER B C 1
ATOM 4595 O O . SER B 1 142 ? 17.203 -16.531 -2.789 1 96.19 142 SER B O 1
ATOM 4597 N N . SER B 1 143 ? 15.234 -16.859 -1.872 1 96.56 143 SER B N 1
ATOM 4598 C CA . SER B 1 143 ? 14.742 -15.586 -2.4 1 96.56 143 SER B CA 1
ATOM 4599 C C . SER B 1 143 ? 15.422 -14.406 -1.717 1 96.56 143 SER B C 1
ATOM 4601 O O . SER B 1 143 ? 15.906 -14.523 -0.59 1 96.56 143 SER B O 1
ATOM 4603 N N . THR B 1 144 ? 15.516 -13.328 -2.416 1 98.31 144 THR B N 1
ATOM 4604 C CA . THR B 1 144 ? 16.172 -12.141 -1.882 1 98.31 144 THR B CA 1
ATOM 4605 C C . THR B 1 144 ? 15.188 -10.984 -1.778 1 98.31 144 THR B C 1
ATOM 4607 O O . THR B 1 144 ? 14.148 -10.984 -2.439 1 98.31 144 THR B O 1
ATOM 4610 N N . VAL B 1 145 ? 15.508 -10.008 -0.958 1 98.69 145 VAL B N 1
ATOM 4611 C CA . VAL B 1 145 ? 14.648 -8.859 -0.671 1 98.69 145 VAL B CA 1
ATOM 4612 C C . VAL B 1 145 ? 14.312 -8.133 -1.968 1 98.69 145 VAL B C 1
ATOM 4614 O O . VAL B 1 145 ? 13.148 -7.836 -2.24 1 98.69 145 VAL B O 1
ATOM 4617 N N . GLY B 1 146 ? 15.312 -7.875 -2.781 1 98.62 146 GLY B N 1
ATOM 4618 C CA . GLY B 1 146 ? 15.07 -7.172 -4.031 1 98.62 146 GLY B CA 1
ATOM 4619 C C . GLY B 1 146 ? 14.086 -7.883 -4.938 1 98.62 146 GLY B C 1
ATOM 4620 O O . GLY B 1 146 ? 13.195 -7.254 -5.508 1 98.62 146 GLY B O 1
ATOM 4621 N N . GLY B 1 147 ? 14.281 -9.188 -5.078 1 97.69 147 GLY B N 1
ATOM 4622 C CA . GLY B 1 147 ? 13.367 -9.969 -5.895 1 97.69 147 GLY B CA 1
ATOM 4623 C C . GLY B 1 147 ? 11.945 -9.977 -5.348 1 97.69 147 GLY B C 1
ATOM 4624 O O . GLY B 1 147 ? 10.984 -9.867 -6.109 1 97.69 147 GLY B O 1
ATOM 4625 N N . ASN B 1 148 ? 11.844 -10.117 -4.016 1 97.75 148 ASN B N 1
ATOM 4626 C CA . ASN B 1 148 ? 10.531 -10.117 -3.377 1 97.75 148 ASN B CA 1
ATOM 4627 C C . ASN B 1 148 ? 9.781 -8.812 -3.645 1 97.75 148 ASN B C 1
ATOM 4629 O O . ASN B 1 148 ? 8.586 -8.836 -3.949 1 97.75 148 ASN B O 1
ATOM 4633 N N . ILE B 1 149 ? 10.5 -7.691 -3.537 1 98.5 149 ILE B N 1
ATOM 4634 C CA . ILE B 1 149 ? 9.883 -6.383 -3.732 1 98.5 149 ILE B CA 1
ATOM 4635 C C . ILE B 1 149 ? 9.539 -6.188 -5.207 1 98.5 149 ILE B C 1
ATOM 4637 O O . ILE B 1 149 ? 8.445 -5.734 -5.543 1 98.5 149 ILE B O 1
ATOM 4641 N N . ALA B 1 150 ? 10.406 -6.613 -6.133 1 97.88 150 ALA B N 1
ATOM 4642 C CA . ALA B 1 150 ? 10.234 -6.414 -7.566 1 97.88 150 ALA B CA 1
ATOM 4643 C C . ALA B 1 150 ? 9.047 -7.219 -8.086 1 97.88 150 ALA B C 1
ATOM 4645 O O . ALA B 1 150 ? 8.469 -6.887 -9.125 1 97.88 150 ALA B O 1
ATOM 4646 N N . THR B 1 151 ? 8.648 -8.242 -7.383 1 96.56 151 THR B N 1
ATOM 4647 C CA . THR B 1 151 ? 7.523 -9.062 -7.824 1 96.56 151 THR B CA 1
ATOM 4648 C C . THR B 1 151 ? 6.324 -8.875 -6.902 1 96.56 151 THR B C 1
ATOM 4650 O O . THR B 1 151 ? 5.277 -9.5 -7.102 1 96.56 151 THR B O 1
ATOM 4653 N N . ASN B 1 152 ? 6.488 -8.008 -5.898 1 97.31 152 ASN B N 1
ATOM 4654 C CA . ASN B 1 152 ? 5.461 -7.871 -4.871 1 97.31 152 ASN B CA 1
ATOM 4655 C C . ASN B 1 152 ? 5 -9.227 -4.355 1 97.31 152 ASN B C 1
ATOM 4657 O O . ASN B 1 152 ? 3.801 -9.523 -4.344 1 97.31 152 ASN B O 1
ATOM 4661 N N . ALA B 1 153 ? 5.898 -9.984 -3.965 1 93.88 153 ALA B N 1
ATOM 4662 C CA . ALA B 1 153 ? 5.66 -11.383 -3.611 1 93.88 153 ALA B CA 1
ATOM 4663 C C . ALA B 1 153 ? 4.738 -11.492 -2.4 1 93.88 153 ALA B C 1
ATOM 4665 O O . ALA B 1 153 ? 4.77 -10.641 -1.51 1 93.88 153 ALA B O 1
ATOM 4666 N N . GLY B 1 154 ? 3.9 -12.484 -2.424 1 90.25 154 GLY B N 1
ATOM 4667 C CA . GLY B 1 154 ? 2.99 -12.812 -1.335 1 90.25 154 GLY B CA 1
ATOM 4668 C C . GLY B 1 154 ? 2.771 -14.297 -1.165 1 90.25 154 GLY B C 1
ATOM 4669 O O . GLY B 1 154 ? 2.734 -15.047 -2.148 1 90.25 154 GLY B O 1
ATOM 4670 N N . GLY B 1 155 ? 2.662 -14.758 0.058 1 86.88 155 GLY B N 1
ATOM 4671 C CA . GLY B 1 155 ? 2.482 -16.172 0.367 1 86.88 155 GLY B CA 1
ATOM 4672 C C . GLY B 1 155 ? 1.269 -16.438 1.236 1 86.88 155 GLY B C 1
ATOM 4673 O O . GLY B 1 155 ? 0.225 -15.805 1.068 1 86.88 155 GLY B O 1
ATOM 4674 N N . VAL B 1 156 ? 1.374 -17.422 2.08 1 89.31 156 VAL B N 1
ATOM 4675 C CA . VAL B 1 156 ? 0.258 -17.984 2.834 1 89.31 156 VAL B CA 1
ATOM 4676 C C . VAL B 1 156 ? -0.165 -17 3.932 1 89.31 156 VAL B C 1
ATOM 4678 O O . VAL B 1 156 ? -1.286 -17.078 4.441 1 89.31 156 VAL B O 1
ATOM 4681 N N . LYS B 1 157 ? 0.656 -16.031 4.23 1 92.69 157 LYS B N 1
ATOM 4682 C CA . LYS B 1 157 ? 0.366 -15.172 5.375 1 92.69 157 LYS B CA 1
ATOM 4683 C C . LYS B 1 157 ? -0.23 -13.844 4.926 1 92.69 157 LYS B C 1
ATOM 4685 O O . LYS B 1 157 ? -0.447 -12.945 5.742 1 92.69 157 LYS B O 1
ATOM 4690 N N . VAL B 1 158 ? -0.533 -13.695 3.656 1 94.25 158 VAL B N 1
ATOM 4691 C CA . VAL B 1 158 ? -1.036 -12.438 3.107 1 94.25 158 VAL B CA 1
ATOM 4692 C C . VAL B 1 158 ? -2.365 -12.086 3.768 1 94.25 158 VAL B C 1
ATOM 4694 O O . VAL B 1 158 ? -2.656 -10.906 3.998 1 94.25 158 VAL B O 1
ATOM 4697 N N . ILE B 1 159 ? -3.135 -13.086 4.105 1 94.5 159 ILE B N 1
ATOM 4698 C CA . ILE B 1 159 ? -4.441 -12.836 4.703 1 94.5 159 ILE B CA 1
ATOM 4699 C C . ILE B 1 159 ? -4.273 -12.031 5.992 1 94.5 159 ILE B C 1
ATOM 4701 O O . ILE B 1 159 ? -5.137 -11.227 6.348 1 94.5 159 ILE B O 1
ATOM 4705 N N . ARG B 1 160 ? -3.191 -12.219 6.637 1 94.56 160 ARG B N 1
ATOM 4706 C CA . ARG B 1 160 ? -2.945 -11.539 7.898 1 94.56 160 ARG B CA 1
ATOM 4707 C C . ARG B 1 160 ? -2.143 -10.258 7.684 1 94.56 160 ARG B C 1
ATOM 4709 O O . ARG B 1 160 ? -2.477 -9.211 8.234 1 94.56 160 ARG B O 1
ATOM 4716 N N . TYR B 1 161 ? -1.127 -10.32 6.871 1 95.19 161 TYR B N 1
ATOM 4717 C CA . TYR B 1 161 ? -0.122 -9.266 6.871 1 95.19 161 TYR B CA 1
ATOM 4718 C C . TYR B 1 161 ? -0.17 -8.469 5.57 1 95.19 161 TYR B C 1
ATOM 4720 O O . TYR B 1 161 ? 0.486 -7.43 5.445 1 95.19 161 TYR B O 1
ATOM 4728 N N . GLY B 1 162 ? -0.936 -8.891 4.617 1 94.38 162 GLY B N 1
ATOM 4729 C CA . GLY B 1 162 ? -0.935 -8.227 3.322 1 94.38 162 GLY B CA 1
ATOM 4730 C C . GLY B 1 162 ? 0.275 -8.578 2.477 1 94.38 162 GLY B C 1
ATOM 4731 O O . GLY B 1 162 ? 0.992 -9.531 2.773 1 94.38 162 GLY B O 1
ATOM 4732 N N . LEU B 1 163 ? 0.434 -7.855 1.418 1 95.94 163 LEU B N 1
ATOM 4733 C CA . LEU B 1 163 ? 1.485 -8.117 0.441 1 95.94 163 LEU B CA 1
ATOM 4734 C C . LEU B 1 163 ? 2.779 -7.41 0.828 1 95.94 163 LEU B C 1
ATOM 4736 O O . LEU B 1 163 ? 2.785 -6.57 1.73 1 95.94 163 LEU B O 1
ATOM 4740 N N . THR B 1 164 ? 3.875 -7.766 0.115 1 97.31 164 THR B N 1
ATOM 4741 C CA . THR B 1 164 ? 5.195 -7.188 0.338 1 97.31 164 THR B CA 1
ATOM 4742 C C . THR B 1 164 ? 5.137 -5.664 0.306 1 97.31 164 THR B C 1
ATOM 4744 O O . THR B 1 164 ? 5.797 -4.996 1.104 1 97.31 164 THR B O 1
ATOM 4747 N N . ARG B 1 165 ? 4.34 -5.109 -0.502 1 97.06 165 ARG B N 1
ATOM 4748 C CA . ARG B 1 165 ? 4.219 -3.67 -0.706 1 97.06 165 ARG B CA 1
ATOM 4749 C C . ARG B 1 165 ? 3.924 -2.955 0.608 1 97.06 165 ARG B C 1
ATOM 4751 O O . ARG B 1 165 ? 4.398 -1.839 0.834 1 97.06 165 ARG B O 1
ATOM 4758 N N . GLN B 1 166 ? 3.219 -3.52 1.478 1 96.12 166 GLN B N 1
ATOM 4759 C CA . GLN B 1 166 ? 2.797 -2.902 2.73 1 96.12 166 GLN B CA 1
ATOM 4760 C C . GLN B 1 166 ? 3.947 -2.852 3.732 1 96.12 166 GLN B C 1
ATOM 4762 O O . GLN B 1 166 ? 3.869 -2.145 4.738 1 96.12 166 GLN B O 1
ATOM 4767 N N . TRP B 1 167 ? 4.996 -3.525 3.447 1 98 167 TRP B N 1
ATOM 4768 C CA . TRP B 1 167 ? 6.059 -3.701 4.434 1 98 167 TRP B CA 1
ATOM 4769 C C . TRP B 1 167 ? 7.367 -3.096 3.936 1 98 167 TRP B C 1
ATOM 4771 O O . TRP B 1 167 ? 8.445 -3.484 4.387 1 98 167 TRP B O 1
ATOM 4781 N N . VAL B 1 168 ? 7.242 -2.236 2.945 1 98.56 168 VAL B N 1
ATOM 4782 C CA . VAL B 1 168 ? 8.375 -1.482 2.422 1 98.56 168 VAL B CA 1
ATOM 4783 C C . VAL B 1 168 ? 8.164 0.008 2.676 1 98.56 168 VAL B C 1
ATOM 4785 O O . VAL B 1 168 ? 7.316 0.639 2.043 1 98.56 168 VAL B O 1
ATOM 4788 N N . LEU B 1 169 ? 8.969 0.597 3.518 1 98.31 169 LEU B N 1
ATOM 4789 C CA . LEU B 1 169 ? 8.836 2.016 3.826 1 98.31 169 LEU B CA 1
ATOM 4790 C C . LEU B 1 169 ? 9.656 2.863 2.857 1 98.31 169 LEU B C 1
ATOM 4792 O O . LEU B 1 169 ? 9.258 3.977 2.51 1 98.31 169 LEU B O 1
ATOM 4796 N N . GLY B 1 170 ? 10.781 2.346 2.508 1 98.62 170 GLY B N 1
ATOM 4797 C CA . GLY B 1 170 ? 11.664 3.098 1.624 1 98.62 170 GLY B CA 1
ATOM 4798 C C . GLY B 1 170 ? 12.43 2.219 0.653 1 98.62 170 GLY B C 1
ATOM 4799 O O . GLY B 1 170 ? 12.602 1.022 0.894 1 98.62 170 GLY B O 1
ATOM 4800 N N . LEU B 1 171 ? 12.859 2.83 -0.417 1 98.88 171 LEU B N 1
ATOM 4801 C CA . LEU B 1 171 ? 13.656 2.145 -1.428 1 98.88 171 LEU B CA 1
ATOM 4802 C C . LEU B 1 171 ? 14.812 3.02 -1.892 1 98.88 171 LEU B C 1
ATOM 4804 O O . LEU B 1 171 ? 14.68 4.242 -1.971 1 98.88 171 LEU B O 1
ATOM 4808 N N . GLN B 1 172 ? 15.898 2.4 -2.117 1 98.88 172 GLN B N 1
ATOM 4809 C CA . GLN B 1 172 ? 16.906 2.957 -3.002 1 98.88 172 GLN B CA 1
ATOM 4810 C C . GLN B 1 172 ? 16.891 2.279 -4.367 1 98.88 172 GLN B C 1
ATOM 4812 O O . GLN B 1 172 ? 16.891 1.05 -4.457 1 98.88 172 GLN B O 1
ATOM 4817 N N . VAL B 1 173 ? 16.75 3.07 -5.402 1 98.88 173 VAL B N 1
ATOM 4818 C CA . VAL B 1 173 ? 16.578 2.543 -6.754 1 98.88 173 VAL B CA 1
ATOM 4819 C C . VAL B 1 173 ? 17.547 3.242 -7.703 1 98.88 173 VAL B C 1
ATOM 4821 O O . VAL B 1 173 ? 17.797 4.445 -7.582 1 98.88 173 VAL B O 1
ATOM 4824 N N . VAL B 1 174 ? 18.125 2.484 -8.594 1 98.88 174 VAL B N 1
ATOM 4825 C CA . VAL B 1 174 ? 18.906 3.055 -9.68 1 98.88 174 VAL B CA 1
ATOM 4826 C C . VAL B 1 174 ? 18.094 3.037 -10.969 1 98.88 174 VAL B C 1
ATOM 4828 O O . VAL B 1 174 ? 17.578 1.994 -11.367 1 98.88 174 VAL B O 1
ATOM 4831 N N . THR B 1 175 ? 17.938 4.148 -11.602 1 98.5 175 THR B N 1
ATOM 4832 C CA . THR B 1 175 ? 17.172 4.273 -12.836 1 98.5 175 THR B CA 1
ATOM 4833 C C . THR B 1 175 ? 17.953 3.738 -14.023 1 98.5 175 THR B C 1
ATOM 4835 O O . THR B 1 175 ? 19.141 3.43 -13.898 1 98.5 175 THR B O 1
ATOM 4838 N N . ALA B 1 176 ? 17.312 3.686 -15.164 1 98.12 176 ALA B N 1
ATOM 4839 C CA . ALA B 1 176 ? 17.938 3.203 -16.391 1 98.12 176 ALA B CA 1
ATOM 4840 C C . ALA B 1 176 ? 19.109 4.094 -16.797 1 98.12 176 ALA B C 1
ATOM 4842 O O . ALA B 1 176 ? 20.062 3.633 -17.438 1 98.12 176 ALA B O 1
ATOM 4843 N N . GLN B 1 177 ? 19.094 5.316 -16.344 1 98 177 GLN B N 1
ATOM 4844 C CA . GLN B 1 177 ? 20.125 6.285 -16.734 1 98 177 GLN B CA 1
ATOM 4845 C C . GLN B 1 177 ? 21.25 6.324 -15.695 1 98 177 GLN B C 1
ATOM 4847 O O . GLN B 1 177 ? 22.188 7.098 -15.836 1 98 177 GLN B O 1
ATOM 4852 N N . GLY B 1 178 ? 21.109 5.555 -14.688 1 98.5 178 GLY B N 1
ATOM 4853 C CA . GLY B 1 178 ? 22.172 5.473 -13.688 1 98.5 178 GLY B CA 1
ATOM 4854 C C . GLY B 1 178 ? 21.984 6.449 -12.547 1 98.5 178 GLY B C 1
ATOM 4855 O O . GLY B 1 178 ? 22.922 6.699 -11.781 1 98.5 178 GLY B O 1
ATOM 4856 N N . GLU B 1 179 ? 20.828 7.016 -12.438 1 98.19 179 GLU B N 1
ATOM 4857 C CA . GLU B 1 179 ? 20.547 7.914 -11.32 1 98.19 179 GLU B CA 1
ATOM 4858 C C . GLU B 1 179 ? 20.078 7.137 -10.094 1 98.19 179 GLU B C 1
ATOM 4860 O O . GLU B 1 179 ? 19.281 6.211 -10.195 1 98.19 179 GLU B O 1
ATOM 4865 N N . VAL B 1 180 ? 20.641 7.523 -8.922 1 98.56 180 VAL B N 1
ATOM 4866 C CA . VAL B 1 180 ? 20.25 6.891 -7.668 1 98.56 180 VAL B CA 1
ATOM 4867 C C . VAL B 1 180 ? 19.094 7.668 -7.039 1 98.56 180 VAL B C 1
ATOM 4869 O O . VAL B 1 180 ? 19.188 8.875 -6.828 1 98.56 180 VAL B O 1
ATOM 4872 N N . LEU B 1 181 ? 17.984 7.02 -6.801 1 98.56 181 LEU B N 1
ATOM 4873 C CA . LEU B 1 181 ? 16.844 7.578 -6.09 1 98.56 181 LEU B CA 1
ATOM 4874 C C . LEU B 1 181 ? 16.797 7.059 -4.656 1 98.56 181 LEU B C 1
ATOM 4876 O O . LEU B 1 181 ? 16.953 5.859 -4.418 1 98.56 181 LEU B O 1
ATOM 4880 N N . GLU B 1 182 ? 16.703 7.949 -3.711 1 98.12 182 GLU B N 1
ATOM 4881 C CA . GLU B 1 182 ? 16.391 7.637 -2.322 1 98.12 182 GLU B CA 1
ATOM 4882 C C . GLU B 1 182 ? 14.945 8 -1.994 1 98.12 182 GLU B C 1
ATOM 4884 O O . GLU B 1 182 ? 14.617 9.18 -1.84 1 98.12 182 GLU B O 1
ATOM 4889 N N . LEU B 1 183 ? 14.148 6.938 -1.826 1 98.44 183 LEU B N 1
ATOM 4890 C CA . LEU B 1 183 ? 12.703 7.16 -1.789 1 98.44 183 LEU B CA 1
ATOM 4891 C C . LEU B 1 183 ? 12.156 6.918 -0.389 1 98.44 183 LEU B C 1
ATOM 4893 O O . LEU B 1 183 ? 12.305 5.824 0.161 1 98.44 183 LEU B O 1
ATOM 4897 N N . ASN B 1 184 ? 11.57 7.922 0.264 1 98.06 184 ASN B N 1
ATOM 4898 C CA . ASN B 1 184 ? 10.656 7.926 1.404 1 98.06 184 ASN B CA 1
ATOM 4899 C C . ASN B 1 184 ? 11.391 7.621 2.707 1 98.06 184 ASN B C 1
ATOM 4901 O O . ASN B 1 184 ? 10.906 7.949 3.791 1 98.06 184 ASN B O 1
ATOM 4905 N N . GLY B 1 185 ? 12.562 6.91 2.713 1 97.31 185 GLY B N 1
ATOM 4906 C CA . GLY B 1 185 ? 13.266 6.574 3.941 1 97.31 185 GLY B CA 1
ATOM 4907 C C . GLY B 1 185 ? 12.438 5.734 4.895 1 97.31 185 GLY B C 1
ATOM 4908 O O . GLY B 1 185 ? 11.859 4.723 4.496 1 97.31 185 GLY B O 1
ATOM 4909 N N . ALA B 1 186 ? 12.43 6.094 6.172 1 97.88 186 ALA B N 1
ATOM 4910 C CA . ALA B 1 186 ? 11.742 5.324 7.203 1 97.88 186 ALA B CA 1
ATOM 4911 C C . ALA B 1 186 ? 10.43 5.996 7.602 1 97.88 186 ALA B C 1
ATOM 4913 O O . ALA B 1 186 ? 9.906 5.75 8.688 1 97.88 186 ALA B O 1
ATOM 4914 N N . LEU B 1 187 ? 9.875 6.812 6.734 1 97.69 187 LEU B N 1
ATOM 4915 C CA . LEU B 1 187 ? 8.672 7.574 7.066 1 97.69 187 LEU B CA 1
ATOM 4916 C C . LEU B 1 187 ? 7.426 6.715 6.914 1 97.69 187 LEU B C 1
ATOM 4918 O O . LEU B 1 187 ? 7.23 6.07 5.879 1 97.69 187 LEU B O 1
ATOM 4922 N N . GLU B 1 188 ? 6.594 6.77 7.957 1 96.12 188 GLU B N 1
ATOM 4923 C CA . GLU B 1 188 ? 5.27 6.168 7.859 1 96.12 188 GLU B CA 1
ATOM 4924 C C . GLU B 1 188 ? 4.305 7.082 7.109 1 96.12 188 GLU B C 1
ATOM 4926 O O . GLU B 1 188 ? 3.582 6.633 6.219 1 96.12 188 GLU B O 1
ATOM 4931 N N . LYS B 1 189 ? 4.312 8.352 7.488 1 96.62 189 LYS B N 1
ATOM 4932 C CA . LYS B 1 189 ? 3.479 9.359 6.844 1 96.62 189 LYS B CA 1
ATOM 4933 C C . LYS B 1 189 ? 4.312 10.281 5.961 1 96.62 189 LYS B C 1
ATOM 4935 O O . LYS B 1 189 ? 5.312 10.844 6.406 1 96.62 189 LYS B O 1
ATOM 4940 N N . ASN B 1 190 ? 3.961 10.383 4.754 1 97.12 190 ASN B N 1
ATOM 4941 C CA . ASN B 1 190 ? 4.574 11.273 3.768 1 97.12 190 ASN B CA 1
ATOM 4942 C C . ASN B 1 190 ? 3.592 11.633 2.658 1 97.12 190 ASN B C 1
ATOM 4944 O O . ASN B 1 190 ? 3.391 10.859 1.723 1 97.12 190 ASN B O 1
ATOM 4948 N N . ASN B 1 191 ? 2.992 12.805 2.771 1 96.44 191 ASN B N 1
ATOM 4949 C CA . ASN B 1 191 ? 1.991 13.242 1.806 1 96.44 191 ASN B CA 1
ATOM 4950 C C . ASN B 1 191 ? 2.535 14.336 0.892 1 96.44 191 ASN B C 1
ATOM 4952 O O . ASN B 1 191 ? 1.897 15.375 0.712 1 96.44 191 ASN B O 1
ATOM 4956 N N . THR B 1 192 ? 3.674 14.062 0.294 1 96.56 192 THR B N 1
ATOM 4957 C CA . THR B 1 192 ? 4.328 15.047 -0.557 1 96.56 192 THR B CA 1
ATOM 4958 C C . THR B 1 192 ? 4.23 14.648 -2.025 1 96.56 192 THR B C 1
ATOM 4960 O O . THR B 1 192 ? 5.223 14.703 -2.758 1 96.56 192 THR B O 1
ATOM 4963 N N . GLY B 1 193 ? 3.059 14.258 -2.428 1 93.62 193 GLY B N 1
ATOM 4964 C CA . GLY B 1 193 ? 2.824 13.906 -3.82 1 93.62 193 GLY B CA 1
ATOM 4965 C C . GLY B 1 193 ? 2.791 12.414 -4.062 1 93.62 193 GLY B C 1
ATOM 4966 O O . GLY B 1 193 ? 2.605 11.633 -3.129 1 93.62 193 GLY B O 1
ATOM 4967 N N . THR B 1 194 ? 2.873 12.062 -5.344 1 95.38 194 THR B N 1
ATOM 4968 C CA . THR B 1 194 ? 2.832 10.664 -5.75 1 95.38 194 THR B CA 1
ATOM 4969 C C . THR B 1 194 ? 3.957 9.875 -5.09 1 95.38 194 THR B C 1
ATOM 4971 O O . THR B 1 194 ? 5.102 10.328 -5.047 1 95.38 194 THR B O 1
ATOM 4974 N N . ASP B 1 195 ? 3.604 8.727 -4.559 1 97.12 195 ASP B N 1
ATOM 4975 C CA . ASP B 1 195 ? 4.582 7.855 -3.918 1 97.12 195 ASP B CA 1
ATOM 4976 C C . ASP B 1 195 ? 5.395 7.082 -4.953 1 97.12 195 ASP B C 1
ATOM 4978 O O . ASP B 1 195 ? 4.949 6.051 -5.457 1 97.12 195 ASP B O 1
ATOM 4982 N N . LEU B 1 196 ? 6.582 7.48 -5.188 1 97.88 196 LEU B N 1
ATOM 4983 C CA . LEU B 1 196 ? 7.406 6.953 -6.27 1 97.88 196 LEU B CA 1
ATOM 4984 C C . LEU B 1 196 ? 7.855 5.527 -5.965 1 97.88 196 LEU B C 1
ATOM 4986 O O . LEU B 1 196 ? 8.164 4.762 -6.883 1 97.88 196 LEU B O 1
ATOM 4990 N N . ARG B 1 197 ? 7.922 5.117 -4.676 1 97.12 197 ARG B N 1
ATOM 4991 C CA . ARG B 1 197 ? 8.266 3.742 -4.324 1 97.12 197 ARG B CA 1
ATOM 4992 C C . ARG B 1 197 ? 7.359 2.75 -5.047 1 97.12 197 ARG B C 1
ATOM 4994 O O . ARG B 1 197 ? 7.82 1.71 -5.52 1 97.12 197 ARG B O 1
ATOM 5001 N N . GLN B 1 198 ? 6.184 3.105 -5.168 1 97.62 198 GLN B N 1
ATOM 5002 C CA . GLN B 1 198 ? 5.141 2.207 -5.652 1 97.62 198 GLN B CA 1
ATOM 5003 C C . GLN B 1 198 ? 5.352 1.86 -7.125 1 97.62 198 GLN B C 1
ATOM 5005 O O . GLN B 1 198 ? 4.898 0.814 -7.594 1 97.62 198 GLN B O 1
ATOM 5010 N N . LEU B 1 199 ? 6.078 2.662 -7.891 1 97.5 199 LEU B N 1
ATOM 5011 C CA . LEU B 1 199 ? 6.383 2.396 -9.289 1 97.5 199 LEU B CA 1
ATOM 5012 C C . LEU B 1 199 ? 7.262 1.157 -9.43 1 97.5 199 LEU B C 1
ATOM 5014 O O . LEU B 1 199 ? 7.141 0.415 -10.406 1 97.5 199 LEU B O 1
ATOM 5018 N N . PHE B 1 200 ? 8.07 0.973 -8.453 1 98.44 200 PHE B N 1
ATOM 5019 C CA . PHE B 1 200 ? 9.109 -0.037 -8.594 1 98.44 200 PHE B CA 1
ATOM 5020 C C . PHE B 1 200 ? 8.672 -1.355 -7.965 1 98.44 200 PHE B C 1
ATOM 5022 O O . PHE B 1 200 ? 9.141 -2.424 -8.367 1 98.44 200 PHE B O 1
ATOM 5029 N N . ILE B 1 201 ? 7.785 -1.268 -7.012 1 98.31 201 ILE B N 1
ATOM 5030 C CA . ILE B 1 201 ? 7.258 -2.477 -6.391 1 98.31 201 ILE B CA 1
ATOM 5031 C C . ILE B 1 201 ? 6.348 -3.207 -7.371 1 98.31 201 ILE B C 1
ATOM 5033 O O . ILE B 1 201 ? 5.344 -2.652 -7.832 1 98.31 201 ILE B O 1
ATOM 5037 N N . GLY B 1 202 ? 6.699 -4.449 -7.707 1 97.5 202 GLY B N 1
ATOM 5038 C CA . GLY B 1 202 ? 5.902 -5.234 -8.641 1 97.5 202 GLY B CA 1
ATOM 5039 C C . GLY B 1 202 ? 6.273 -4.996 -10.086 1 97.5 202 GLY B C 1
ATOM 5040 O O . GLY B 1 202 ? 5.676 -5.578 -10.992 1 97.5 202 GLY B O 1
ATOM 5041 N N . SER B 1 203 ? 7.355 -4.262 -10.352 1 97.5 203 SER B N 1
ATOM 5042 C CA . SER B 1 203 ? 7.691 -3.879 -11.719 1 97.5 203 SER B CA 1
ATOM 5043 C C . SER B 1 203 ? 8.523 -4.953 -12.406 1 97.5 203 SER B C 1
ATOM 5045 O O . SER B 1 203 ? 8.758 -4.887 -13.617 1 97.5 203 SER B O 1
ATOM 5047 N N . GLU B 1 204 ? 9.008 -5.922 -11.656 1 97.88 204 GLU B N 1
ATOM 5048 C CA . GLU B 1 204 ? 9.852 -7.016 -12.141 1 97.88 204 GLU B CA 1
ATOM 5049 C C . GLU B 1 204 ? 11.141 -6.488 -12.758 1 97.88 204 GLU B C 1
ATOM 5051 O O . GLU B 1 204 ? 11.648 -7.051 -13.727 1 97.88 204 GLU B O 1
ATOM 5056 N N . GLY B 1 205 ? 11.594 -5.312 -12.227 1 97.88 205 GLY B N 1
ATOM 5057 C CA . GLY B 1 205 ? 12.867 -4.773 -12.688 1 97.88 205 GLY B CA 1
ATOM 5058 C C . GLY B 1 205 ? 12.773 -4.074 -14.031 1 97.88 205 GLY B C 1
ATOM 5059 O O . GLY B 1 205 ? 13.789 -3.762 -14.648 1 97.88 205 GLY B O 1
ATOM 5060 N N . THR B 1 206 ? 11.633 -3.822 -14.516 1 98.19 206 THR B N 1
ATOM 5061 C CA . THR B 1 206 ? 11.453 -3.234 -15.836 1 98.19 206 THR B CA 1
ATOM 5062 C C . THR B 1 206 ? 11.555 -1.713 -15.766 1 98.19 206 THR B C 1
ATOM 5064 O O . THR B 1 206 ? 11.672 -1.047 -16.797 1 98.19 206 THR B O 1
ATOM 5067 N N . LEU B 1 207 ? 11.562 -1.151 -14.516 1 98.06 207 LEU B N 1
ATOM 5068 C CA . LEU B 1 207 ? 11.508 0.302 -14.414 1 98.06 207 LEU B CA 1
ATOM 5069 C C . LEU B 1 207 ? 12.719 0.837 -13.648 1 98.06 207 LEU B C 1
ATOM 5071 O O . LEU B 1 207 ? 12.984 2.041 -13.664 1 98.06 207 LEU B O 1
ATOM 5075 N N . GLY B 1 208 ? 13.398 0.043 -13.031 1 98.5 208 GLY B N 1
ATOM 5076 C CA . GLY B 1 208 ? 14.555 0.389 -12.219 1 98.5 208 GLY B CA 1
ATOM 5077 C C . GLY B 1 208 ? 15.102 -0.785 -11.43 1 98.5 208 GLY B C 1
ATOM 5078 O O . GLY B 1 208 ? 14.469 -1.84 -11.359 1 98.5 208 GLY B O 1
ATOM 5079 N N . VAL B 1 209 ? 16.266 -0.587 -10.875 1 98.88 209 VAL B N 1
ATOM 5080 C CA . VAL B 1 209 ? 16.906 -1.642 -10.094 1 98.88 209 VAL B CA 1
ATOM 5081 C C . VAL B 1 209 ? 16.922 -1.26 -8.617 1 98.88 209 VAL B C 1
ATOM 5083 O O . VAL B 1 209 ? 17.516 -0.249 -8.234 1 98.88 209 VAL B O 1
ATOM 5086 N N . ILE B 1 210 ? 16.281 -2.057 -7.812 1 98.94 210 ILE B N 1
ATOM 5087 C CA . ILE B 1 210 ? 16.266 -1.855 -6.371 1 98.94 210 ILE B CA 1
ATOM 5088 C C . ILE B 1 210 ? 17.594 -2.305 -5.773 1 98.94 210 ILE B C 1
ATOM 5090 O O . ILE B 1 210 ? 18.031 -3.434 -5.996 1 98.94 210 ILE B O 1
ATOM 5094 N N . THR B 1 211 ? 18.219 -1.403 -5.012 1 98.94 211 THR B N 1
ATOM 5095 C CA . THR B 1 211 ? 19.516 -1.771 -4.438 1 98.94 211 THR B CA 1
ATOM 5096 C C . THR B 1 211 ? 19.422 -1.901 -2.92 1 98.94 211 THR B C 1
ATOM 5098 O O . THR B 1 211 ? 20.141 -2.682 -2.309 1 98.94 211 THR B O 1
ATOM 5101 N N . GLU B 1 212 ? 18.531 -1.106 -2.318 1 98.88 212 GLU B N 1
ATOM 5102 C CA . GLU B 1 212 ? 18.281 -1.189 -0.882 1 98.88 212 GLU B CA 1
ATOM 5103 C C . GLU B 1 212 ? 16.812 -0.938 -0.562 1 98.88 212 GLU B C 1
ATOM 5105 O O . GLU B 1 212 ? 16.078 -0.398 -1.389 1 98.88 212 GLU B O 1
ATOM 5110 N N . ALA B 1 213 ? 16.453 -1.391 0.614 1 98.88 213 ALA B N 1
ATOM 5111 C CA . ALA B 1 213 ? 15.094 -1.169 1.091 1 98.88 213 ALA B CA 1
ATOM 5112 C C . ALA B 1 213 ? 15.07 -0.942 2.6 1 98.88 213 ALA B C 1
ATOM 5114 O O . ALA B 1 213 ? 15.844 -1.55 3.338 1 98.88 213 ALA B O 1
ATOM 5115 N N . THR B 1 214 ? 14.25 0.008 3.045 1 98.88 214 THR B N 1
ATOM 5116 C CA . THR B 1 214 ? 13.852 0.109 4.445 1 98.88 214 THR B CA 1
ATOM 5117 C C . THR B 1 214 ? 12.57 -0.677 4.699 1 98.88 214 THR B C 1
ATOM 5119 O O . THR B 1 214 ? 11.508 -0.32 4.191 1 98.88 214 THR B O 1
ATOM 5122 N N . LEU B 1 215 ? 12.75 -1.709 5.477 1 98.88 215 LEU B N 1
ATOM 5123 C CA . LEU B 1 215 ? 11.641 -2.629 5.719 1 98.88 215 LEU B CA 1
ATOM 5124 C C . LEU B 1 215 ? 10.938 -2.301 7.031 1 98.88 215 LEU B C 1
ATOM 5126 O O . LEU B 1 215 ? 11.586 -1.988 8.031 1 98.88 215 LEU B O 1
ATOM 5130 N N . LYS B 1 216 ? 9.664 -2.264 6.969 1 98.25 216 LYS B N 1
ATOM 5131 C CA . LYS B 1 216 ? 8.828 -2.172 8.164 1 98.25 216 LYS B CA 1
ATOM 5132 C C . LYS B 1 216 ? 8.719 -3.523 8.867 1 98.25 216 LYS B C 1
ATOM 5134 O O . LYS B 1 216 ? 8.555 -4.555 8.211 1 98.25 216 LYS B O 1
ATOM 5139 N N . LEU B 1 217 ? 8.875 -3.518 10.172 1 98 217 LEU B N 1
ATOM 5140 C CA . LEU B 1 217 ? 8.859 -4.754 10.945 1 98 217 LEU B CA 1
ATOM 5141 C C . LEU B 1 217 ? 7.645 -4.809 11.867 1 98 217 LEU B C 1
ATOM 5143 O O . LEU B 1 217 ? 7.031 -3.777 12.148 1 98 217 LEU B O 1
ATOM 5147 N N . THR B 1 218 ? 7.258 -5.941 12.273 1 96.31 218 THR B N 1
ATOM 5148 C CA . THR B 1 218 ? 6.207 -6.18 13.258 1 96.31 218 THR B CA 1
ATOM 5149 C C . THR B 1 218 ? 6.652 -7.223 14.273 1 96.31 218 THR B C 1
ATOM 5151 O O . THR B 1 218 ? 7.727 -7.812 14.141 1 96.31 218 THR B O 1
ATOM 5154 N N . GLN B 1 219 ? 5.887 -7.414 15.281 1 95.06 219 GLN B N 1
ATOM 5155 C CA . GLN B 1 219 ? 6.215 -8.375 16.328 1 95.06 219 GLN B CA 1
ATOM 5156 C C . GLN B 1 219 ? 6.184 -9.805 15.789 1 95.06 219 GLN B C 1
ATOM 5158 O O . GLN B 1 219 ? 5.367 -10.133 14.93 1 95.06 219 GLN B O 1
ATOM 5163 N N . LEU B 1 220 ? 7.059 -10.633 16.297 1 94.62 220 LEU B N 1
ATOM 5164 C CA . LEU B 1 220 ? 6.949 -12.062 16.031 1 94.62 220 LEU B CA 1
ATOM 5165 C C . LEU B 1 220 ? 5.582 -12.594 16.453 1 94.62 220 LEU B C 1
ATOM 5167 O O . LEU B 1 220 ? 5.086 -12.258 17.531 1 94.62 220 LEU B O 1
ATOM 5171 N N . PRO B 1 221 ? 4.988 -13.297 15.539 1 90.81 221 PRO B N 1
ATOM 5172 C CA . PRO B 1 221 ? 3.695 -13.852 15.945 1 90.81 221 PRO B CA 1
ATOM 5173 C C . PRO B 1 221 ? 3.811 -14.789 17.156 1 90.81 221 PRO B C 1
ATOM 5175 O O . PRO B 1 221 ? 4.844 -15.438 17.328 1 90.81 221 PRO B O 1
ATOM 5178 N N . GLY B 1 222 ? 2.756 -14.828 17.938 1 89.31 222 GLY B N 1
ATOM 5179 C CA . GLY B 1 222 ? 2.695 -15.766 19.047 1 89.31 222 GLY B CA 1
ATOM 5180 C C . GLY B 1 222 ? 2.4 -17.188 18.625 1 89.31 222 GLY B C 1
ATOM 5181 O O . GLY B 1 222 ? 2.674 -17.562 17.484 1 89.31 222 GLY B O 1
ATOM 5182 N N . LYS B 1 223 ? 1.961 -17.984 19.547 1 91.38 223 LYS B N 1
ATOM 5183 C CA . LYS B 1 223 ? 1.603 -19.359 19.266 1 91.38 223 LYS B CA 1
ATOM 5184 C C . LYS B 1 223 ? 0.5 -19.453 18.219 1 91.38 223 LYS B C 1
ATOM 5186 O O . LYS B 1 223 ? -0.507 -18.734 18.312 1 91.38 223 LYS B O 1
ATOM 5191 N N . GLN B 1 224 ? 0.728 -20.297 17.25 1 94.56 224 GLN B N 1
ATOM 5192 C CA . GLN B 1 224 ? -0.241 -20.516 16.188 1 94.56 224 GLN B CA 1
ATOM 5193 C C . GLN B 1 224 ? -0.984 -21.828 16.375 1 94.56 224 GLN B C 1
ATOM 5195 O O . GLN B 1 224 ? -0.361 -22.891 16.516 1 94.56 224 GLN B O 1
ATOM 5200 N N . ASP B 1 225 ? -2.266 -21.75 16.375 1 96.88 225 ASP B N 1
ATOM 5201 C CA . ASP B 1 225 ? -3.098 -22.953 16.344 1 96.88 225 ASP B CA 1
ATOM 5202 C C . ASP B 1 225 ? -3.408 -23.359 14.906 1 96.88 225 ASP B C 1
ATOM 5204 O O . ASP B 1 225 ? -3.654 -22.516 14.047 1 96.88 225 ASP B O 1
ATOM 5208 N N . VAL B 1 226 ? -3.328 -24.641 14.695 1 97.88 226 VAL B N 1
ATOM 5209 C CA . VAL B 1 226 ? -3.582 -25.172 13.352 1 97.88 226 VAL B CA 1
ATOM 5210 C C . VAL B 1 226 ? -4.793 -26.094 13.383 1 97.88 226 VAL B C 1
ATOM 5212 O O . VAL B 1 226 ? -4.895 -26.969 14.25 1 97.88 226 VAL B O 1
ATOM 5215 N N . PHE B 1 227 ? -5.68 -25.906 12.484 1 97.94 227 PHE B N 1
ATOM 5216 C CA . PHE B 1 227 ? -6.902 -26.688 12.352 1 97.94 227 PHE B CA 1
ATOM 5217 C C . PHE B 1 227 ? -7.043 -27.25 10.945 1 97.94 227 PHE B C 1
ATOM 5219 O O . PHE B 1 227 ? -6.594 -26.625 9.977 1 97.94 227 PHE B O 1
ATOM 5226 N N . LEU B 1 228 ? -7.574 -28.406 10.859 1 98.31 228 LEU B N 1
ATOM 5227 C CA . LEU B 1 228 ? -8.016 -28.969 9.586 1 98.31 228 LEU B CA 1
ATOM 5228 C C . LEU B 1 228 ? -9.5 -29.297 9.625 1 98.31 228 LEU B C 1
ATOM 5230 O O . LEU B 1 228 ? -9.977 -29.953 10.562 1 98.31 228 LEU B O 1
ATOM 5234 N N . PHE B 1 229 ? -10.227 -28.812 8.625 1 98.38 229 PHE B N 1
ATOM 5235 C CA . PHE B 1 229 ? -11.664 -29.047 8.555 1 98.38 229 PHE B CA 1
ATOM 5236 C C . PHE B 1 229 ? -12.031 -29.766 7.258 1 98.38 229 PHE B C 1
ATOM 5238 O O . PHE B 1 229 ? -11.445 -29.5 6.207 1 98.38 229 PHE B O 1
ATOM 5245 N N . ALA B 1 230 ? -12.961 -30.703 7.328 1 98.06 230 ALA B N 1
ATOM 5246 C CA . ALA B 1 230 ? -13.625 -31.266 6.16 1 98.06 230 ALA B CA 1
ATOM 5247 C C . ALA B 1 230 ? -14.93 -30.547 5.859 1 98.06 230 ALA B C 1
ATOM 5249 O O . ALA B 1 230 ? -15.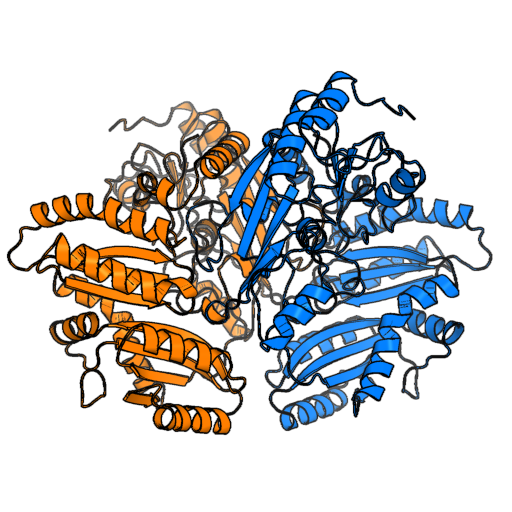75 -30.328 6.758 1 98.06 230 ALA B O 1
ATOM 5250 N N . VAL B 1 231 ? -15.094 -30.109 4.656 1 97.88 231 VAL B N 1
ATOM 5251 C CA . VAL B 1 231 ? -16.312 -29.406 4.23 1 97.88 231 VAL B CA 1
ATOM 5252 C C . VAL B 1 231 ? -16.781 -29.969 2.893 1 97.88 231 VAL B C 1
ATOM 5254 O O . VAL B 1 231 ? -15.977 -30.453 2.096 1 97.88 231 VAL B O 1
ATOM 5257 N N . PRO B 1 232 ? -18.078 -29.891 2.58 1 96.12 232 PRO B N 1
ATOM 5258 C CA . PRO B 1 232 ? -18.625 -30.672 1.471 1 96.12 232 PRO B CA 1
ATOM 5259 C C . PRO B 1 232 ? -18.312 -30.062 0.107 1 96.12 232 PRO B C 1
ATOM 5261 O O . PRO B 1 232 ? -18.344 -30.766 -0.908 1 96.12 232 PRO B O 1
ATOM 5264 N N . ASP B 1 233 ? -18.156 -28.75 0.031 1 96.12 233 ASP B N 1
ATOM 5265 C CA . ASP B 1 233 ? -17.953 -28.078 -1.255 1 96.12 233 ASP B CA 1
ATOM 5266 C C . ASP B 1 233 ? -17.312 -26.703 -1.072 1 96.12 233 ASP B C 1
ATOM 5268 O O . ASP B 1 233 ? -17 -26.297 0.052 1 96.12 233 ASP B O 1
ATOM 5272 N N . VAL B 1 234 ? -17.078 -26.016 -2.211 1 96.56 234 VAL B N 1
ATOM 5273 C CA . VAL B 1 234 ? -16.406 -24.719 -2.199 1 96.56 234 VAL B CA 1
ATOM 5274 C C . VAL B 1 234 ? -17.281 -23.703 -1.475 1 96.56 234 VAL B C 1
ATOM 5276 O O . VAL B 1 234 ? -16.766 -22.828 -0.763 1 96.56 234 VAL B O 1
ATOM 5279 N N . ALA B 1 235 ? -18.562 -23.766 -1.691 1 96.44 235 ALA B N 1
ATOM 5280 C CA . ALA B 1 235 ? -19.484 -22.875 -0.99 1 96.44 235 ALA B CA 1
ATOM 5281 C C . ALA B 1 235 ? -19.297 -22.969 0.521 1 96.44 235 ALA B C 1
ATOM 5283 O O . ALA B 1 235 ? -19.297 -21.953 1.22 1 96.44 235 ALA B O 1
ATOM 5284 N N . ALA B 1 236 ? -19.141 -24.188 0.999 1 97.19 236 ALA B N 1
ATOM 5285 C CA . ALA B 1 236 ? -18.938 -24.406 2.428 1 97.19 236 ALA B CA 1
ATOM 5286 C C . ALA B 1 236 ? -17.594 -23.859 2.877 1 97.19 236 ALA B C 1
ATOM 5288 O O . ALA B 1 236 ? -17.453 -23.359 4 1 97.19 236 ALA B O 1
ATOM 5289 N N . VAL B 1 237 ? -16.547 -23.984 2.051 1 98.06 237 VAL B N 1
ATOM 5290 C CA . VAL B 1 237 ? -15.242 -23.391 2.332 1 98.06 237 VAL B CA 1
ATOM 5291 C C . VAL B 1 237 ? -15.398 -21.891 2.6 1 98.06 237 VAL B C 1
ATOM 5293 O O . VAL B 1 237 ? -14.859 -21.375 3.58 1 98.06 237 VAL B O 1
ATOM 5296 N N . LEU B 1 238 ? -16.188 -21.219 1.78 1 97.44 238 LEU B N 1
ATOM 5297 C CA . LEU B 1 238 ? -16.328 -19.781 1.848 1 97.44 238 LEU B CA 1
ATOM 5298 C C . LEU B 1 238 ? -17.25 -19.375 3.006 1 97.44 238 LEU B C 1
ATOM 5300 O O . LEU B 1 238 ? -17.047 -18.328 3.627 1 97.44 238 LEU B O 1
ATOM 5304 N N . ARG B 1 239 ? -18.266 -20.156 3.297 1 96.69 239 ARG B N 1
ATOM 5305 C CA . ARG B 1 239 ? -19.094 -19.906 4.461 1 96.69 239 ARG B CA 1
ATOM 5306 C C . ARG B 1 239 ? -18.281 -19.984 5.75 1 96.69 239 ARG B C 1
ATOM 5308 O O . ARG B 1 239 ? -18.453 -19.141 6.641 1 96.69 239 ARG B O 1
ATOM 5315 N N . LEU B 1 240 ? -17.453 -21.016 5.809 1 97.88 240 LEU B N 1
ATOM 5316 C CA . LEU B 1 240 ? -16.578 -21.156 6.961 1 97.88 240 LEU B CA 1
ATOM 5317 C C . LEU B 1 240 ? -15.641 -19.953 7.074 1 97.88 240 LEU B C 1
ATOM 5319 O O . LEU B 1 240 ? -15.406 -19.453 8.172 1 97.88 240 LEU B O 1
ATOM 5323 N N . PHE B 1 241 ? -15.172 -19.531 5.977 1 97.62 241 PHE B N 1
ATOM 5324 C CA . PHE B 1 241 ? -14.273 -18.375 5.945 1 97.62 241 PHE B CA 1
ATOM 5325 C C . PHE B 1 241 ? -14.969 -17.141 6.504 1 97.62 241 PHE B C 1
ATOM 5327 O O . PHE B 1 241 ? -14.414 -16.438 7.344 1 97.62 241 PHE B O 1
ATOM 5334 N N . ARG B 1 242 ? -16.125 -16.844 5.98 1 95.94 242 ARG B N 1
ATOM 5335 C CA . ARG B 1 242 ? -16.891 -15.703 6.43 1 95.94 242 ARG B CA 1
ATOM 5336 C C . ARG B 1 242 ? -17.141 -15.758 7.934 1 95.94 242 ARG B C 1
ATOM 5338 O O . ARG B 1 242 ? -17 -14.75 8.625 1 95.94 242 ARG B O 1
ATOM 5345 N N . ASP B 1 243 ? -17.469 -16.922 8.391 1 96.75 243 ASP B N 1
ATOM 5346 C CA . ASP B 1 243 ? -17.734 -17.094 9.812 1 96.75 243 ASP B CA 1
ATOM 5347 C C . ASP B 1 243 ? -16.469 -16.875 10.641 1 96.75 243 ASP B C 1
ATOM 5349 O O . ASP B 1 243 ? -16.516 -16.203 11.672 1 96.75 243 ASP B O 1
ATOM 5353 N N . ALA B 1 244 ? -15.367 -17.453 10.211 1 96.56 244 ALA B N 1
ATOM 5354 C CA . ALA B 1 244 ? -14.102 -17.344 10.93 1 96.56 244 ALA B CA 1
ATOM 5355 C C . ALA B 1 244 ? -13.641 -15.891 11 1 96.56 244 ALA B C 1
ATOM 5357 O O . ALA B 1 244 ? -13.164 -15.438 12.039 1 96.56 244 ALA B O 1
ATOM 5358 N N . ARG B 1 245 ? -13.781 -15.164 9.969 1 94.38 245 ARG B N 1
ATOM 5359 C CA . ARG B 1 245 ? -13.281 -13.797 9.867 1 94.38 245 ARG B CA 1
ATOM 5360 C C . ARG B 1 245 ? -14.039 -12.867 10.805 1 94.38 245 ARG B C 1
ATOM 5362 O O . ARG B 1 245 ? -13.547 -11.797 11.172 1 94.38 245 ARG B O 1
ATOM 5369 N N . ARG B 1 246 ? -15.195 -13.242 11.203 1 92.44 246 ARG B N 1
ATOM 5370 C CA . ARG B 1 246 ? -16.031 -12.414 12.055 1 92.44 246 ARG B CA 1
ATOM 5371 C C . ARG B 1 246 ? -15.688 -12.609 13.523 1 92.44 246 ARG B C 1
ATOM 5373 O O . ARG B 1 246 ? -16.125 -11.844 14.383 1 92.44 246 ARG B O 1
ATOM 5380 N N . GLN B 1 247 ? -14.859 -13.617 13.75 1 91.69 247 GLN B N 1
ATOM 5381 C CA . GLN B 1 247 ? -14.547 -13.93 15.141 1 91.69 247 GLN B CA 1
ATOM 5382 C C . GLN B 1 247 ? -13.5 -12.969 15.695 1 91.69 247 GLN B C 1
ATOM 5384 O O . GLN B 1 247 ? -12.523 -12.648 15.016 1 91.69 247 GLN B O 1
ATOM 5389 N N . ASN B 1 248 ? -13.695 -12.547 16.906 1 87.69 248 ASN B N 1
ATOM 5390 C CA . ASN B 1 248 ? -12.703 -11.742 17.609 1 87.69 248 ASN B CA 1
ATOM 5391 C C . ASN B 1 248 ? -11.805 -12.602 18.484 1 87.69 248 ASN B C 1
ATOM 5393 O O . ASN B 1 248 ? -10.781 -12.133 18.984 1 87.69 248 ASN B O 1
ATOM 5397 N N . ALA B 1 249 ? -12.156 -13.836 18.578 1 90.44 249 ALA B N 1
ATOM 5398 C CA . ALA B 1 249 ? -11.477 -14.758 19.5 1 90.44 249 ALA B CA 1
ATOM 5399 C C . ALA B 1 249 ? -10.078 -15.102 18.984 1 90.44 249 ALA B C 1
ATOM 5401 O O . ALA B 1 249 ? -9.242 -15.602 19.734 1 90.44 249 ALA B O 1
ATOM 5402 N N . PHE B 1 250 ? -9.82 -14.906 17.734 1 93.06 250 PHE B N 1
ATOM 5403 C CA . PHE B 1 250 ? -8.523 -15.227 17.156 1 93.06 250 PHE B CA 1
ATOM 5404 C C . PHE B 1 250 ? -8.258 -14.383 15.914 1 93.06 250 PHE B C 1
ATOM 5406 O O . PHE B 1 250 ? -9.156 -13.711 15.406 1 93.06 250 PHE B O 1
ATOM 5413 N N . SER B 1 251 ? -7.043 -14.328 15.5 1 93.19 251 SER B N 1
ATOM 5414 C CA . SER B 1 251 ? -6.613 -13.711 14.25 1 93.19 251 SER B CA 1
ATOM 5415 C C . SER B 1 251 ? -6.117 -14.75 13.258 1 93.19 251 SER B C 1
ATOM 5417 O O . SER B 1 251 ? -5.23 -15.547 13.578 1 93.19 251 SER B O 1
ATOM 5419 N N . ILE B 1 252 ? -6.691 -14.742 12.102 1 96.5 252 ILE B N 1
ATOM 5420 C CA . ILE B 1 252 ? -6.355 -15.734 11.086 1 96.5 252 ILE B CA 1
ATOM 5421 C C . ILE B 1 252 ? -4.988 -15.414 10.484 1 96.5 252 ILE B C 1
ATOM 5423 O O . ILE B 1 252 ? -4.734 -14.281 10.078 1 96.5 252 ILE B O 1
ATOM 5427 N N . SER B 1 253 ? -4.082 -16.391 10.414 1 95.81 253 SER B N 1
ATOM 5428 C CA . SER B 1 253 ? -2.768 -16.219 9.805 1 95.81 253 SER B CA 1
ATOM 5429 C C . SER B 1 253 ? -2.686 -16.938 8.461 1 95.81 253 SER B C 1
ATOM 5431 O O . SER B 1 253 ? -1.888 -16.562 7.598 1 95.81 253 SER B O 1
ATOM 5433 N N . ALA B 1 254 ? -3.471 -17.938 8.312 1 96.56 254 ALA B N 1
ATOM 5434 C CA . ALA B 1 254 ? -3.555 -18.656 7.047 1 96.56 254 ALA B CA 1
ATOM 5435 C C . ALA B 1 254 ? -4.926 -19.312 6.883 1 96.56 254 ALA B C 1
ATOM 5437 O O . ALA B 1 254 ? -5.512 -19.797 7.852 1 96.56 254 ALA B O 1
ATOM 5438 N N . TYR B 1 255 ? -5.445 -19.312 5.742 1 97.81 255 TYR B N 1
ATOM 5439 C CA . TYR B 1 255 ? -6.68 -19.984 5.348 1 97.81 255 TYR B CA 1
ATOM 5440 C C . TYR B 1 255 ? -6.516 -20.672 3.996 1 97.81 255 TYR B C 1
ATOM 5442 O O . TYR B 1 255 ? -6.766 -20.062 2.951 1 97.81 255 TYR B O 1
ATOM 5450 N N . GLU B 1 256 ? -6.211 -21.938 4.047 1 97.75 256 GLU B N 1
ATOM 5451 C CA . GLU B 1 256 ? -5.875 -22.734 2.871 1 97.75 256 GLU B CA 1
ATOM 5452 C C . GLU B 1 256 ? -7.016 -23.672 2.496 1 97.75 256 GLU B C 1
ATOM 5454 O O . GLU B 1 256 ? -7.773 -24.109 3.363 1 97.75 256 GLU B O 1
ATOM 5459 N N . PHE B 1 257 ? -7.059 -23.875 1.185 1 96.94 257 PHE B N 1
ATOM 5460 C CA . PHE B 1 257 ? -8.078 -24.734 0.608 1 96.94 257 PHE B CA 1
ATOM 5461 C C . PHE B 1 257 ? -7.453 -25.766 -0.319 1 96.94 257 PHE B C 1
ATOM 5463 O O . PHE B 1 257 ? -6.504 -25.469 -1.046 1 96.94 257 PHE B O 1
ATOM 5470 N N . PHE B 1 258 ? -7.93 -27.047 -0.215 1 98.06 258 PHE B N 1
ATOM 5471 C CA . PHE B 1 258 ? -7.578 -28.031 -1.245 1 98.06 258 PHE B CA 1
ATOM 5472 C C . PHE B 1 258 ? -8.68 -29.062 -1.404 1 98.06 258 PHE B C 1
ATOM 5474 O O . PHE B 1 258 ? -9.453 -29.297 -0.477 1 98.06 258 PHE B O 1
ATOM 5481 N N . THR B 1 259 ? -8.781 -29.719 -2.52 1 97.75 259 THR B N 1
ATOM 5482 C CA . THR B 1 259 ? -9.867 -30.641 -2.85 1 97.75 259 THR B CA 1
ATOM 5483 C C . THR B 1 259 ? -9.445 -32.094 -2.594 1 97.75 259 THR B C 1
ATOM 5485 O O . THR B 1 259 ? -8.273 -32.375 -2.35 1 97.75 259 THR B O 1
ATOM 5488 N N . ASP B 1 260 ? -10.438 -32.969 -2.703 1 96.88 260 ASP B N 1
ATOM 5489 C CA . ASP B 1 260 ? -10.234 -34.406 -2.537 1 96.88 260 ASP B CA 1
ATOM 5490 C C . ASP B 1 260 ? -9.281 -34.938 -3.602 1 96.88 260 ASP B C 1
ATOM 5492 O O . ASP B 1 260 ? -8.547 -35.906 -3.352 1 96.88 260 ASP B O 1
ATOM 5496 N N . ARG B 1 261 ? -9.289 -34.344 -4.73 1 96.38 261 ARG B N 1
ATOM 5497 C CA . ARG B 1 261 ? -8.375 -34.781 -5.785 1 96.38 261 ARG B CA 1
ATOM 5498 C C . ARG B 1 261 ? -6.926 -34.531 -5.391 1 96.38 261 ARG B C 1
ATOM 5500 O O . ARG B 1 261 ? -6.055 -35.375 -5.676 1 96.38 261 ARG B O 1
ATOM 5507 N N . CYS B 1 262 ? -6.637 -33.375 -4.766 1 97.5 262 CYS B N 1
ATOM 5508 C CA . CYS B 1 262 ? -5.309 -33.125 -4.219 1 97.5 262 CYS B CA 1
ATOM 5509 C C . CYS B 1 262 ? -4.945 -34.188 -3.168 1 97.5 262 CYS B C 1
ATOM 5511 O O . CYS B 1 262 ? -3.834 -34.719 -3.17 1 97.5 262 CYS B O 1
ATOM 5513 N N . MET B 1 263 ? -5.902 -34.5 -2.34 1 96.44 263 MET B N 1
ATOM 5514 C CA . MET B 1 263 ? -5.684 -35.469 -1.264 1 96.44 263 MET B CA 1
ATOM 5515 C C . MET B 1 263 ? -5.367 -36.844 -1.827 1 96.44 263 MET B C 1
ATOM 5517 O O . MET B 1 263 ? -4.52 -37.562 -1.291 1 96.44 263 MET B O 1
ATOM 5521 N N . ALA B 1 264 ? -6.059 -37.219 -2.836 1 95.69 264 ALA B N 1
ATOM 5522 C CA . ALA B 1 264 ? -5.824 -38.5 -3.477 1 95.69 264 ALA B CA 1
ATOM 5523 C C . ALA B 1 264 ? -4.391 -38.594 -3.99 1 95.69 264 ALA B C 1
ATOM 5525 O O . ALA B 1 264 ? -3.754 -39.656 -3.865 1 95.69 264 ALA B O 1
ATOM 5526 N N . ARG B 1 265 ? -3.934 -37.531 -4.555 1 96.31 265 ARG B N 1
ATOM 5527 C CA . ARG B 1 265 ? -2.568 -37.5 -5.074 1 96.31 265 ARG B CA 1
ATOM 5528 C C . ARG B 1 265 ? -1.552 -37.562 -3.938 1 96.31 265 ARG B C 1
ATOM 5530 O O . ARG B 1 265 ? -0.502 -38.188 -4.066 1 96.31 265 ARG B O 1
ATOM 5537 N N . LEU B 1 266 ? -1.791 -36.875 -2.875 1 96.5 266 LEU B N 1
ATOM 5538 C CA . LEU B 1 266 ? -0.961 -36.938 -1.678 1 96.5 266 LEU B CA 1
ATOM 5539 C C . LEU B 1 266 ? -0.878 -38.375 -1.163 1 96.5 266 LEU B C 1
ATOM 5541 O O . LEU B 1 266 ? 0.198 -38.844 -0.783 1 96.5 266 LEU B O 1
ATOM 5545 N N . GLY B 1 267 ? -2 -39.031 -1.172 1 95.94 267 GLY B N 1
ATOM 5546 C CA . GLY B 1 267 ? -2.049 -40.438 -0.75 1 95.94 267 GLY B CA 1
ATOM 5547 C C . GLY B 1 267 ? -1.217 -41.344 -1.624 1 95.94 267 GLY B C 1
ATOM 5548 O O . GLY B 1 267 ? -0.502 -42.219 -1.117 1 95.94 267 GLY B O 1
ATOM 5549 N N . ARG B 1 268 ? -1.261 -41.156 -2.871 1 95 268 ARG B N 1
ATOM 5550 C CA . ARG B 1 268 ? -0.535 -42 -3.828 1 95 268 ARG B CA 1
ATOM 5551 C C . ARG B 1 268 ? 0.969 -41.781 -3.721 1 95 268 ARG B C 1
ATOM 5553 O O . ARG B 1 268 ? 1.756 -42.719 -3.852 1 95 268 ARG B O 1
ATOM 5560 N N . HIS B 1 269 ? 1.343 -40.562 -3.516 1 95.5 269 HIS B N 1
ATOM 5561 C CA . HIS B 1 269 ? 2.752 -40.156 -3.562 1 95.5 269 HIS B CA 1
ATOM 5562 C C . HIS B 1 269 ? 3.4 -40.281 -2.188 1 95.5 269 HIS B C 1
ATOM 5564 O O . HIS B 1 269 ? 4.414 -40.969 -2.033 1 95.5 269 HIS B O 1
ATOM 5570 N N . ARG B 1 270 ? 2.779 -39.75 -1.164 1 95.19 270 ARG B N 1
ATOM 5571 C CA . ARG B 1 270 ? 3.42 -39.594 0.14 1 95.19 270 ARG B CA 1
ATOM 5572 C C . ARG B 1 270 ? 2.719 -40.438 1.19 1 95.19 270 ARG B C 1
ATOM 5574 O O . ARG B 1 270 ? 3.088 -40.438 2.365 1 95.19 270 ARG B O 1
ATOM 5581 N N . LYS B 1 271 ? 1.702 -41.094 0.867 1 94.38 271 LYS B N 1
ATOM 5582 C CA . LYS B 1 271 ? 0.917 -41.938 1.762 1 94.38 271 LYS B CA 1
ATOM 5583 C C . LYS B 1 271 ? 0.301 -41.094 2.893 1 94.38 271 LYS B C 1
ATOM 5585 O O . LYS B 1 271 ? 0.231 -41.562 4.035 1 94.38 271 LYS B O 1
ATOM 5590 N N . LEU B 1 272 ? 0.009 -39.906 2.568 1 92.25 272 LEU B N 1
ATOM 5591 C CA . LEU B 1 272 ? -0.657 -39.062 3.529 1 92.25 272 LEU B CA 1
ATOM 5592 C C . LEU B 1 272 ? -2.172 -39.125 3.387 1 92.25 272 LEU B C 1
ATOM 5594 O O . LEU B 1 272 ? -2.691 -39.25 2.273 1 92.25 272 LEU B O 1
ATOM 5598 N N . ARG B 1 273 ? -2.83 -39.188 4.527 1 89.5 273 ARG B N 1
ATOM 5599 C CA . ARG B 1 273 ? -4.289 -39.188 4.586 1 89.5 273 ARG B CA 1
ATOM 5600 C C . ARG B 1 273 ? -4.801 -38.156 5.594 1 89.5 273 ARG B C 1
ATOM 5602 O O . ARG B 1 273 ? -4.105 -37.844 6.559 1 89.5 273 ARG B O 1
ATOM 5609 N N . PRO B 1 274 ? -5.984 -37.656 5.227 1 87.88 274 PRO B N 1
ATOM 5610 C CA . PRO B 1 274 ? -6.559 -36.781 6.27 1 87.88 274 PRO B CA 1
ATOM 5611 C C . PRO B 1 274 ? -6.949 -37.562 7.523 1 87.88 274 PRO B C 1
ATOM 5613 O O . PRO B 1 274 ? -7.25 -38.781 7.441 1 87.88 274 PRO B O 1
ATOM 5616 N N . PRO B 1 275 ? -6.879 -36.844 8.586 1 91.12 275 PRO B N 1
ATOM 5617 C CA . PRO B 1 275 ? -7.219 -37.5 9.852 1 91.12 275 PRO B CA 1
ATOM 5618 C C . PRO B 1 275 ? -8.727 -37.625 10.062 1 91.12 275 PRO B C 1
ATOM 5620 O O . PRO B 1 275 ? -9.227 -37.344 11.156 1 91.12 275 PRO B O 1
ATOM 5623 N N . PHE B 1 276 ? -9.438 -37.906 9.039 1 93.81 276 PHE B N 1
ATOM 5624 C CA . PHE B 1 276 ? -10.883 -38.062 9.094 1 93.81 276 PHE B CA 1
ATOM 5625 C C . PHE B 1 276 ? -11.297 -39.469 8.633 1 93.81 276 PHE B C 1
ATOM 5627 O O . PHE B 1 276 ? -10.641 -40.062 7.781 1 93.81 276 PHE B O 1
ATOM 5634 N N . GLU B 1 277 ? -12.344 -39.938 9.172 1 89.81 277 GLU B N 1
ATOM 5635 C CA . GLU B 1 277 ? -12.852 -41.281 8.805 1 89.81 277 GLU B CA 1
ATOM 5636 C C . GLU B 1 277 ? -13.508 -41.25 7.43 1 89.81 277 GLU B C 1
ATOM 5638 O O . GLU B 1 277 ? -13.344 -42.188 6.641 1 89.81 277 GLU B O 1
ATOM 5643 N N . THR B 1 278 ? -14.211 -40.25 7.176 1 90.5 278 THR B N 1
ATOM 5644 C CA . THR B 1 278 ? -14.93 -40.094 5.918 1 90.5 278 THR B CA 1
ATOM 5645 C C . THR B 1 278 ? -14.273 -39.031 5.043 1 90.5 278 THR B C 1
ATOM 5647 O O . THR B 1 278 ? -14 -37.906 5.504 1 90.5 278 THR B O 1
ATOM 5650 N N . PRO B 1 279 ? -14.055 -39.469 3.818 1 91.19 279 PRO B N 1
ATOM 5651 C CA . PRO B 1 279 ? -13.508 -38.438 2.902 1 91.19 279 PRO B CA 1
ATOM 5652 C C . PRO B 1 279 ? -14.492 -37.312 2.631 1 91.19 279 PRO B C 1
ATOM 5654 O O . PRO B 1 279 ? -15.703 -37.5 2.764 1 91.19 279 PRO B O 1
ATOM 5657 N N . SER B 1 280 ? -13.969 -36.188 2.316 1 96.31 280 SER B N 1
ATOM 5658 C CA . SER B 1 280 ? -14.742 -35 1.951 1 96.31 280 SER B CA 1
ATOM 5659 C C . SER B 1 280 ? -14.273 -34.438 0.622 1 96.31 280 SER B C 1
ATOM 5661 O O . SER B 1 280 ? -13.156 -34.688 0.178 1 96.31 280 SER B O 1
ATOM 5663 N N . GLU B 1 281 ? -15.086 -33.625 0.015 1 96.56 281 GLU B N 1
ATOM 5664 C CA . GLU B 1 281 ? -14.727 -33.062 -1.274 1 96.56 281 GLU B CA 1
ATOM 5665 C C . GLU B 1 281 ? -13.711 -31.922 -1.105 1 96.56 281 GLU B C 1
ATOM 5667 O O . GLU B 1 281 ? -12.875 -31.703 -1.98 1 96.56 281 GLU B O 1
ATOM 5672 N N . CYS B 1 282 ? -13.828 -31.203 -0.013 1 97.88 282 CYS B N 1
ATOM 5673 C CA . CYS B 1 282 ? -12.938 -30.078 0.243 1 97.88 282 CYS B CA 1
ATOM 5674 C C . CYS B 1 282 ? -12.391 -30.141 1.664 1 97.88 282 CYS B C 1
ATOM 5676 O O . CYS B 1 282 ? -13.016 -30.719 2.555 1 97.88 282 CYS B O 1
ATOM 5678 N N . TYR B 1 283 ? -11.258 -29.547 1.824 1 98.38 283 TYR B N 1
ATOM 5679 C CA . TYR B 1 283 ? -10.594 -29.406 3.113 1 98.38 283 TYR B CA 1
ATOM 5680 C C . TYR B 1 283 ? -10.086 -27.984 3.316 1 98.38 283 TYR B C 1
ATOM 5682 O O . TYR B 1 283 ? -9.703 -27.312 2.355 1 98.38 283 TYR B O 1
ATOM 5690 N N . VAL B 1 284 ? -10.156 -27.516 4.551 1 98.62 284 VAL B N 1
ATOM 5691 C CA . VAL B 1 284 ? -9.656 -26.188 4.922 1 98.62 284 VAL B CA 1
ATOM 5692 C C . VAL B 1 284 ? -8.594 -26.328 6.012 1 98.62 284 VAL B C 1
ATOM 5694 O O . VAL B 1 284 ? -8.852 -26.906 7.066 1 98.62 284 VAL B O 1
ATOM 5697 N N . LEU B 1 285 ? -7.406 -25.906 5.707 1 98.31 285 LEU B N 1
ATOM 5698 C CA . LEU B 1 285 ? -6.363 -25.75 6.711 1 98.31 285 LEU B CA 1
ATOM 5699 C C . LEU B 1 285 ? -6.336 -24.312 7.238 1 98.31 285 LEU B C 1
ATOM 5701 O O . LEU B 1 285 ? -6.086 -23.375 6.477 1 98.31 285 LEU B O 1
ATOM 5705 N N . LEU B 1 286 ? -6.645 -24.125 8.5 1 98.25 286 LEU B N 1
ATOM 5706 C CA . LEU B 1 286 ? -6.727 -22.812 9.141 1 98.25 286 LEU B CA 1
ATOM 5707 C C . LEU B 1 286 ? -5.648 -22.656 10.211 1 98.25 286 LEU B C 1
ATOM 5709 O O . LEU B 1 286 ? -5.477 -23.547 11.055 1 98.25 286 LEU B O 1
ATOM 5713 N N . GLU B 1 287 ? -4.848 -21.672 10.078 1 97.5 287 GLU B N 1
ATOM 5714 C CA . GLU B 1 287 ? -3.904 -21.281 11.117 1 97.5 287 GLU B CA 1
ATOM 5715 C C . GLU B 1 287 ? -4.305 -19.938 11.734 1 97.5 287 GLU B C 1
ATOM 5717 O O . GLU B 1 287 ? -4.664 -19 11.023 1 97.5 287 GLU B O 1
ATOM 5722 N N . ALA B 1 288 ? -4.324 -19.891 13.062 1 96.69 288 ALA B N 1
ATOM 5723 C CA . ALA B 1 288 ? -4.793 -18.688 13.75 1 96.69 288 ALA B CA 1
ATOM 5724 C C . ALA B 1 288 ? -4.078 -18.5 15.086 1 96.69 288 ALA B C 1
ATOM 5726 O O . ALA B 1 288 ? -3.57 -19.469 15.664 1 96.69 288 ALA B O 1
ATOM 5727 N N . GLU B 1 289 ? -3.959 -17.281 15.453 1 93.69 289 GLU B N 1
ATOM 5728 C CA . GLU B 1 289 ? -3.473 -16.922 16.781 1 93.69 289 GLU B CA 1
ATOM 5729 C C . GLU B 1 289 ? -4.629 -16.641 17.734 1 93.69 289 GLU B C 1
ATOM 5731 O O . GLU B 1 289 ? -5.387 -15.688 17.547 1 93.69 289 GLU B O 1
ATOM 5736 N N . ALA B 1 290 ? -4.723 -17.406 18.797 1 92.44 290 ALA B N 1
ATOM 5737 C CA . ALA B 1 290 ? -5.836 -17.297 19.734 1 92.44 290 ALA B CA 1
ATOM 5738 C C . ALA B 1 290 ? -5.656 -16.078 20.656 1 92.44 290 ALA B C 1
ATOM 5740 O O . ALA B 1 290 ? -4.547 -15.82 21.125 1 92.44 290 ALA B O 1
ATOM 5741 N N . LYS B 1 291 ? -6.688 -15.375 20.844 1 85.44 291 LYS B N 1
ATOM 5742 C CA . LYS B 1 291 ? -6.781 -14.305 21.828 1 85.44 291 LYS B CA 1
ATOM 5743 C C . LYS B 1 291 ? -7.547 -14.773 23.078 1 85.44 291 LYS B C 1
ATOM 5745 O O . LYS B 1 291 ? -7.305 -14.289 24.172 1 85.44 291 LYS B O 1
ATOM 5750 N N . ASP B 1 292 ? -8.461 -15.617 22.828 1 88.44 292 ASP B N 1
ATOM 5751 C CA . ASP B 1 292 ? -9.305 -16.219 23.859 1 88.44 292 ASP B CA 1
ATOM 5752 C C . ASP B 1 292 ? -9.539 -17.703 23.578 1 88.44 292 ASP B C 1
ATOM 5754 O O . ASP B 1 292 ? -10.438 -18.062 22.828 1 88.44 292 ASP B O 1
ATOM 5758 N N . ALA B 1 293 ? -8.773 -18.516 24.281 1 89.5 293 ALA B N 1
ATOM 5759 C CA . ALA B 1 293 ? -8.789 -19.953 24.031 1 89.5 293 ALA B CA 1
ATOM 5760 C C . ALA B 1 293 ? -10.188 -20.531 24.266 1 89.5 293 ALA B C 1
ATOM 5762 O O . ALA B 1 293 ? -10.633 -21.406 23.516 1 89.5 293 ALA B O 1
ATOM 5763 N N . ALA B 1 294 ? -10.797 -20.047 25.266 1 92.12 294 ALA B N 1
ATOM 5764 C CA . ALA B 1 294 ? -12.133 -20.547 25.578 1 92.12 294 ALA B CA 1
ATOM 5765 C C . ALA B 1 294 ? -13.125 -20.188 24.484 1 92.12 294 ALA B C 1
ATOM 5767 O O . ALA B 1 294 ? -13.977 -21 24.109 1 92.12 294 ALA B O 1
ATOM 5768 N N . ALA B 1 295 ? -13.016 -19 24.016 1 92.44 295 ALA B N 1
ATOM 5769 C CA . ALA B 1 295 ? -13.891 -18.562 22.938 1 92.44 295 ALA B CA 1
ATOM 5770 C C . ALA B 1 295 ? -13.625 -19.344 21.656 1 92.44 295 ALA B C 1
ATOM 5772 O O . ALA B 1 295 ? -14.547 -19.625 20.891 1 92.44 295 ALA B O 1
ATOM 5773 N N . VAL B 1 296 ? -12.398 -19.688 21.406 1 94.56 296 VAL B N 1
ATOM 5774 C CA . VAL B 1 296 ? -12.047 -20.5 20.25 1 94.56 296 VAL B CA 1
ATOM 5775 C C . VAL B 1 296 ? -12.703 -21.875 20.344 1 94.56 296 VAL B C 1
ATOM 5777 O O . VAL B 1 296 ? -13.273 -22.375 19.375 1 94.56 296 VAL B O 1
ATOM 5780 N N . GLU B 1 297 ? -12.609 -22.453 21.484 1 94.06 297 GLU B N 1
ATOM 5781 C CA . GLU B 1 297 ? -13.242 -23.75 21.703 1 94.06 297 GLU B CA 1
ATOM 5782 C C . GLU B 1 297 ? -14.75 -23.688 21.484 1 94.06 297 GLU B C 1
ATOM 5784 O O . GLU B 1 297 ? -15.344 -24.594 20.906 1 94.06 297 GLU B O 1
ATOM 5789 N N . GLY B 1 298 ? -15.297 -22.625 22.031 1 95.19 298 GLY B N 1
ATOM 5790 C CA . GLY B 1 298 ? -16.719 -22.422 21.797 1 95.19 298 GLY B CA 1
ATOM 5791 C C . GLY B 1 298 ? -17.062 -22.297 20.328 1 95.19 298 GLY B C 1
ATOM 5792 O O . GLY B 1 298 ? -18.062 -22.875 19.875 1 95.19 298 GLY B O 1
ATOM 5793 N N . TRP B 1 299 ? -16.25 -21.578 19.609 1 96.12 299 TRP B N 1
ATOM 5794 C CA . TRP B 1 299 ? -16.438 -21.406 18.172 1 96.12 299 TRP B CA 1
ATOM 5795 C C . TRP B 1 299 ? -16.359 -22.75 17.453 1 96.12 299 TRP B C 1
ATOM 5797 O O . TRP B 1 299 ? -17.219 -23.094 16.641 1 96.12 299 TRP B O 1
ATOM 5807 N N . LEU B 1 300 ? -15.414 -23.547 17.797 1 95.38 300 LEU B N 1
ATOM 5808 C CA . LEU B 1 300 ? -15.227 -24.859 17.172 1 95.38 300 LEU B CA 1
ATOM 5809 C C . LEU B 1 300 ? -16.453 -25.75 17.406 1 95.38 300 LEU B C 1
ATOM 5811 O O . LEU B 1 300 ? -16.922 -26.391 16.469 1 95.38 300 LEU B O 1
ATOM 5815 N N . GLY B 1 301 ? -16.875 -25.734 18.609 1 94.56 301 GLY B N 1
ATOM 5816 C CA . GLY B 1 301 ? -18.062 -26.5 18.906 1 94.56 301 GLY B CA 1
ATOM 5817 C C . GLY B 1 301 ? -19.281 -26.062 18.125 1 94.56 301 GLY B C 1
ATOM 5818 O O . GLY B 1 301 ? -20.078 -26.875 17.672 1 94.56 301 GLY B O 1
ATOM 5819 N N . SER B 1 302 ? -19.406 -24.812 17.938 1 96.06 302 SER B N 1
ATOM 5820 C CA . SER B 1 302 ? -20.562 -24.25 17.266 1 96.06 302 SER B CA 1
ATOM 5821 C C . SER B 1 302 ? -20.57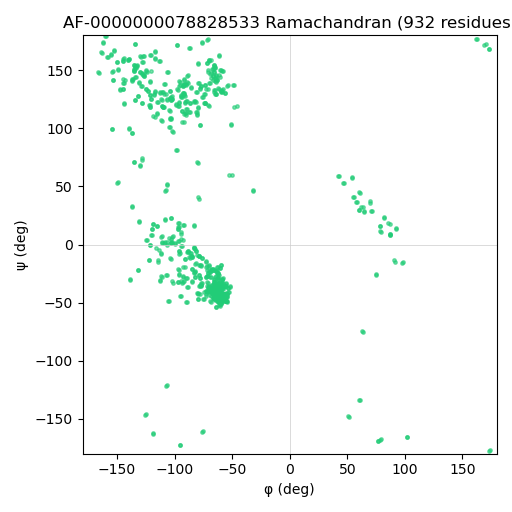8 -24.609 15.781 1 96.06 302 SER B C 1
ATOM 5823 O O . SER B 1 302 ? -21.625 -24.625 15.141 1 96.06 302 SER B O 1
ATOM 5825 N N . LEU B 1 303 ? -19.391 -24.812 15.219 1 96.31 303 LEU B N 1
ATOM 5826 C CA . LEU B 1 303 ? -19.281 -25.125 13.797 1 96.31 303 LEU B CA 1
ATOM 5827 C C . LEU B 1 303 ? -20.031 -26.406 13.445 1 96.31 303 LEU B C 1
ATOM 5829 O O . LEU B 1 303 ? -20.656 -26.5 12.391 1 96.31 303 LEU B O 1
ATOM 5833 N N . PHE B 1 304 ? -19.938 -27.312 14.344 1 92.31 304 PHE B N 1
ATOM 5834 C CA . PHE B 1 304 ? -20.609 -28.609 14.141 1 92.31 304 PHE B CA 1
ATOM 5835 C C . PHE B 1 304 ? -22.109 -28.453 14.289 1 92.31 304 PHE B C 1
ATOM 5837 O O . PHE B 1 304 ? -22.875 -29 13.484 1 92.31 304 PHE B O 1
ATOM 5844 N N . GLU B 1 305 ? -22.422 -27.719 15.32 1 94 305 GLU B N 1
ATOM 5845 C CA . GLU B 1 305 ? -23.828 -27.5 15.586 1 94 305 GLU B CA 1
ATOM 5846 C C . GLU B 1 305 ? -24.516 -26.797 14.414 1 94 305 GLU B C 1
ATOM 5848 O O . GLU B 1 305 ? -25.656 -27.094 14.086 1 94 305 GLU B O 1
ATOM 5853 N N . ARG B 1 306 ? -23.812 -25.922 13.805 1 94.88 306 ARG B N 1
ATOM 5854 C CA . ARG B 1 306 ? -24.359 -25.125 12.727 1 94.88 306 ARG B CA 1
ATOM 5855 C C . ARG B 1 306 ? -24.094 -25.766 11.367 1 94.88 306 ARG B C 1
ATOM 5857 O O . ARG B 1 306 ? -24.359 -25.172 10.328 1 94.88 306 ARG B O 1
ATOM 5864 N N . GLU B 1 307 ? -23.516 -26.922 11.328 1 93.56 307 GLU B N 1
ATOM 5865 C CA . GLU B 1 307 ? -23.25 -27.734 10.156 1 93.56 307 GLU B CA 1
ATOM 5866 C C . GLU B 1 307 ? -22.391 -26.984 9.148 1 93.56 307 GLU B C 1
ATOM 5868 O O . GLU B 1 307 ? -22.625 -27.062 7.938 1 93.56 307 GLU B O 1
ATOM 5873 N N . LEU B 1 308 ? -21.484 -26.219 9.656 1 95.44 308 LEU B N 1
ATOM 5874 C CA . LEU B 1 308 ? -20.562 -25.5 8.789 1 95.44 308 LEU B CA 1
ATOM 5875 C C . LEU B 1 308 ? -19.406 -26.406 8.367 1 95.44 308 LEU B C 1
ATOM 5877 O O . LEU B 1 308 ? -18.719 -26.109 7.387 1 95.44 308 LEU B O 1
ATOM 5881 N N . VAL B 1 309 ? -19.156 -27.422 9.18 1 97 309 VAL B N 1
ATOM 5882 C CA . VAL B 1 309 ? -18.141 -28.406 8.859 1 97 309 VAL B CA 1
ATOM 5883 C C . VAL B 1 309 ? -18.688 -29.812 9.086 1 97 309 VAL B C 1
ATOM 5885 O O . VAL B 1 309 ? -19.625 -30 9.867 1 97 309 VAL B O 1
ATOM 5888 N N . THR B 1 310 ? -18.172 -30.75 8.344 1 96.12 310 THR B N 1
ATOM 5889 C CA . THR B 1 310 ? -18.578 -32.125 8.531 1 96.12 310 THR B CA 1
ATOM 5890 C C . THR B 1 310 ? -17.641 -32.844 9.5 1 96.12 310 THR B C 1
ATOM 5892 O O . THR B 1 310 ? -18.031 -33.844 10.133 1 96.12 310 THR B O 1
ATOM 5895 N N . ASP B 1 311 ? -16.406 -32.406 9.578 1 96.5 311 ASP B N 1
ATOM 5896 C CA . ASP B 1 311 ? -15.391 -32.906 10.5 1 96.5 311 ASP B CA 1
ATOM 5897 C C . ASP B 1 311 ? -14.281 -31.891 10.727 1 96.5 311 ASP B C 1
ATOM 5899 O O . ASP B 1 311 ? -14.188 -30.891 10.008 1 96.5 311 ASP B O 1
ATOM 5903 N N . GLY B 1 312 ? -13.516 -32.094 11.859 1 96.19 312 GLY B N 1
ATOM 5904 C CA . GLY B 1 312 ? -12.445 -31.141 12.172 1 96.19 312 GLY B CA 1
ATOM 5905 C C . GLY B 1 312 ? -11.492 -31.656 13.234 1 96.19 312 GLY B C 1
ATOM 5906 O O . GLY B 1 312 ? -11.883 -32.438 14.094 1 96.19 312 GLY B O 1
ATOM 5907 N N . VAL B 1 313 ? -10.273 -31.25 13.109 1 95.69 313 VAL B N 1
ATOM 5908 C CA . VAL B 1 313 ? -9.273 -31.609 14.109 1 95.69 313 VAL B CA 1
ATOM 5909 C C . VAL B 1 313 ? -8.406 -30.391 14.422 1 95.69 313 VAL B C 1
ATOM 5911 O O . VAL B 1 313 ? -8.109 -29.578 13.531 1 95.69 313 VAL B O 1
ATOM 5914 N N . GLN B 1 314 ? -8.062 -30.188 15.609 1 96 314 GLN B N 1
ATOM 5915 C CA . GLN B 1 314 ? -7.078 -29.203 16.062 1 96 314 GLN B CA 1
ATOM 5916 C C . GLN B 1 314 ? -5.758 -29.875 16.422 1 96 314 GLN B C 1
ATOM 5918 O O . GLN B 1 314 ? -5.742 -30.859 17.156 1 96 314 GLN B O 1
ATOM 5923 N N . ALA B 1 315 ? -4.699 -29.297 15.914 1 96.94 315 ALA B N 1
ATOM 5924 C CA . ALA B 1 315 ? -3.387 -29.828 16.266 1 96.94 315 ALA B CA 1
ATOM 5925 C C . ALA B 1 315 ? -3.104 -29.641 17.75 1 96.94 315 ALA B C 1
ATOM 5927 O O . ALA B 1 315 ? -3.33 -28.547 18.297 1 96.94 315 ALA B O 1
ATOM 5928 N N . GLN B 1 316 ? -2.641 -30.641 18.453 1 92.5 316 GLN B N 1
ATOM 5929 C CA . GLN B 1 316 ? -2.346 -30.594 19.891 1 92.5 316 GLN B CA 1
ATOM 5930 C C . GLN B 1 316 ? -0.876 -30.266 20.125 1 92.5 316 GLN B C 1
ATOM 5932 O O . GLN B 1 316 ? -0.429 -30.219 21.281 1 92.5 316 GLN B O 1
ATOM 5937 N N . GLY B 1 317 ? -0.13 -29.891 19.25 1 92.44 317 GLY B N 1
ATOM 5938 C CA . GLY B 1 317 ? 1.276 -29.531 19.375 1 92.44 317 GLY B CA 1
ATOM 5939 C C . GLY B 1 317 ? 1.939 -29.266 18.047 1 92.44 317 GLY B C 1
ATOM 5940 O O . GLY B 1 317 ? 1.292 -29.344 17 1 92.44 317 GLY B O 1
ATOM 5941 N N . ALA B 1 318 ? 3.191 -29 18.203 1 93.88 318 ALA B N 1
ATOM 5942 C CA . ALA B 1 318 ? 3.955 -28.578 17.031 1 93.88 318 ALA B CA 1
ATOM 5943 C C . ALA B 1 318 ? 4.062 -29.703 16 1 93.88 318 ALA B C 1
ATOM 5945 O O . ALA B 1 318 ? 4.016 -29.469 14.797 1 93.88 318 ALA B O 1
ATOM 5946 N N . ALA B 1 319 ? 4.246 -30.875 16.453 1 95.25 319 ALA B N 1
ATOM 5947 C CA . ALA B 1 319 ? 4.391 -32.031 15.562 1 95.25 319 ALA B CA 1
ATOM 5948 C C . ALA B 1 319 ? 3.117 -32.25 14.758 1 95.25 319 ALA B C 1
ATOM 5950 O O . ALA B 1 319 ? 3.172 -32.438 13.539 1 95.25 319 ALA B O 1
ATOM 5951 N N . GLN B 1 320 ? 2.027 -32.25 15.445 1 96.12 320 GLN B N 1
ATOM 5952 C CA . GLN B 1 320 ? 0.754 -32.469 14.758 1 96.12 320 GLN B CA 1
ATOM 5953 C C . GLN B 1 320 ? 0.459 -31.297 13.805 1 96.12 320 GLN B C 1
ATOM 5955 O O . GLN B 1 320 ? -0.12 -31.5 12.734 1 96.12 320 GLN B O 1
ATOM 5960 N N . ALA B 1 321 ? 0.77 -30.109 14.273 1 97.12 321 ALA B N 1
ATOM 5961 C CA . ALA B 1 321 ? 0.623 -28.953 13.398 1 97.12 321 ALA B CA 1
ATOM 5962 C C . ALA B 1 321 ? 1.42 -29.141 12.109 1 97.12 321 ALA B C 1
ATOM 5964 O O . ALA B 1 321 ? 0.916 -28.875 11.016 1 97.12 321 ALA B O 1
ATOM 5965 N N . ALA B 1 322 ? 2.607 -29.594 12.25 1 95.44 322 ALA B N 1
ATOM 5966 C CA . ALA B 1 322 ? 3.467 -29.844 11.094 1 95.44 322 ALA B CA 1
ATOM 5967 C C . ALA B 1 322 ? 2.869 -30.906 10.18 1 95.44 322 ALA B C 1
ATOM 5969 O O . ALA B 1 322 ? 2.977 -30.812 8.953 1 95.44 322 ALA B O 1
ATOM 5970 N N . GLU B 1 323 ? 2.293 -31.875 10.719 1 95.81 323 GLU B N 1
ATOM 5971 C CA . GLU B 1 323 ? 1.648 -32.938 9.953 1 95.81 323 GLU B CA 1
ATOM 5972 C C . GLU B 1 323 ? 0.484 -32.406 9.133 1 95.81 323 GLU B C 1
ATOM 5974 O O . GLU B 1 323 ? 0.313 -32.75 7.965 1 95.81 323 GLU B O 1
ATOM 5979 N N . LEU B 1 324 ? -0.297 -31.609 9.766 1 97.12 324 LEU B N 1
ATOM 5980 C CA . LEU B 1 324 ? -1.422 -31.016 9.055 1 97.12 324 LEU B CA 1
ATOM 5981 C C . LEU B 1 324 ? -0.933 -30.109 7.926 1 97.12 324 LEU B C 1
ATOM 5983 O O . LEU B 1 324 ? -1.457 -30.156 6.812 1 97.12 324 LEU B O 1
ATOM 5987 N N . TRP B 1 325 ? 0.072 -29.344 8.203 1 96.06 325 TRP B N 1
ATOM 5988 C CA . TRP B 1 325 ? 0.63 -28.453 7.191 1 96.06 325 TRP B CA 1
ATOM 5989 C C . TRP B 1 325 ? 1.252 -29.266 6.051 1 96.06 325 TRP B C 1
ATOM 5991 O O . TRP B 1 325 ? 1.231 -28.828 4.895 1 96.06 325 TRP B O 1
ATOM 6001 N N . ALA B 1 326 ? 1.793 -30.375 6.348 1 95.19 326 ALA B N 1
ATOM 6002 C CA . ALA B 1 326 ? 2.422 -31.219 5.34 1 95.19 326 ALA B CA 1
ATOM 6003 C C . ALA B 1 326 ? 1.425 -31.609 4.254 1 95.19 326 ALA B C 1
ATOM 6005 O O . ALA B 1 326 ? 1.799 -31.797 3.094 1 95.19 326 ALA B O 1
ATOM 6006 N N . LEU B 1 327 ? 0.156 -31.766 4.637 1 96.25 327 LEU B N 1
ATOM 6007 C CA . LEU B 1 327 ? -0.881 -32.062 3.652 1 96.25 327 LEU B CA 1
ATOM 6008 C C . LEU B 1 327 ? -0.94 -30.969 2.584 1 96.25 327 LEU B C 1
ATOM 6010 O O . LEU B 1 327 ? -0.948 -31.281 1.388 1 96.25 327 LEU B O 1
ATOM 6014 N N . ARG B 1 328 ? -0.922 -29.766 3.062 1 95.56 328 ARG B N 1
ATOM 6015 C CA . ARG B 1 328 ? -1.012 -28.625 2.143 1 95.56 328 ARG B CA 1
ATOM 6016 C C . ARG B 1 328 ? 0.307 -28.422 1.406 1 95.56 328 ARG B C 1
ATOM 6018 O O . ARG B 1 328 ? 0.32 -28.219 0.191 1 95.56 328 ARG B O 1
ATOM 6025 N N . GLU B 1 329 ? 1.395 -28.438 2.057 1 92.31 329 GLU B N 1
ATOM 6026 C CA . GLU B 1 329 ? 2.711 -28.109 1.513 1 92.31 329 GLU B CA 1
ATOM 6027 C C . GLU B 1 329 ? 3.199 -29.203 0.568 1 92.31 329 GLU B C 1
ATOM 6029 O O . GLU B 1 329 ? 4.043 -28.953 -0.294 1 92.31 329 GLU B O 1
ATOM 6034 N N . GLY B 1 330 ? 2.68 -30.359 0.699 1 94 330 GLY B N 1
ATOM 6035 C CA . GLY B 1 330 ? 3.113 -31.484 -0.116 1 94 330 GLY B CA 1
ATOM 6036 C C . GLY B 1 330 ? 2.352 -31.609 -1.424 1 94 330 GLY B C 1
ATOM 6037 O O . GLY B 1 330 ? 2.707 -32.406 -2.283 1 94 330 GLY B O 1
ATOM 6038 N N . ILE B 1 331 ? 1.356 -30.812 -1.628 1 96.12 331 ILE B N 1
ATOM 6039 C CA . ILE B 1 331 ? 0.429 -30.984 -2.74 1 96.12 331 ILE B CA 1
ATOM 6040 C C . ILE B 1 331 ? 1.169 -30.797 -4.062 1 96.12 331 ILE B C 1
ATOM 6042 O O . ILE B 1 331 ? 1.144 -31.672 -4.926 1 96.12 331 ILE B O 1
ATOM 6046 N N . SER B 1 332 ? 1.854 -29.703 -4.258 1 93.38 332 SER B N 1
ATOM 6047 C CA . SER B 1 332 ? 2.502 -29.406 -5.531 1 93.38 332 SER B CA 1
ATOM 6048 C C . SER B 1 332 ? 3.461 -30.516 -5.934 1 93.38 332 SER B C 1
ATOM 6050 O O . SER B 1 332 ? 3.438 -30.984 -7.078 1 93.38 332 SER B O 1
ATOM 6052 N N . GLU B 1 333 ? 4.254 -30.938 -5.012 1 93.25 333 GLU B N 1
ATOM 6053 C CA . GLU B 1 333 ? 5.191 -32.031 -5.273 1 93.25 333 GLU B CA 1
ATOM 6054 C C . GLU B 1 333 ? 4.461 -33.312 -5.629 1 93.25 333 GLU B C 1
ATOM 6056 O O . GLU B 1 333 ? 4.875 -34.031 -6.531 1 93.25 333 GLU B O 1
ATOM 6061 N N . SER B 1 334 ? 3.42 -33.594 -4.902 1 96.44 334 SER B N 1
ATOM 6062 C CA . SER B 1 334 ? 2.664 -34.812 -5.121 1 96.44 334 SER B CA 1
ATOM 6063 C C . SER B 1 334 ? 1.982 -34.812 -6.484 1 96.44 334 SER B C 1
ATOM 6065 O O . SER B 1 334 ? 1.881 -35.875 -7.133 1 96.44 334 SER B O 1
ATOM 6067 N N . LEU B 1 335 ? 1.469 -33.688 -6.898 1 96.25 335 LEU B N 1
ATOM 6068 C CA . LEU B 1 335 ? 0.89 -33.594 -8.234 1 96.25 335 LEU B CA 1
ATOM 6069 C C . LEU B 1 335 ? 1.934 -33.906 -9.305 1 96.25 335 LEU B C 1
ATOM 6071 O O . LEU B 1 335 ? 1.678 -34.688 -10.219 1 96.25 335 LEU B O 1
ATOM 6075 N N . SER B 1 336 ? 3.07 -33.344 -9.148 1 93.19 336 SER B N 1
ATOM 6076 C CA . SER B 1 336 ? 4.148 -33.562 -10.117 1 93.19 336 SER B CA 1
ATOM 6077 C C . SER B 1 336 ? 4.629 -35 -10.102 1 93.19 336 SER B C 1
ATOM 6079 O O . SER B 1 336 ? 4.969 -35.562 -11.141 1 93.19 336 SER B O 1
ATOM 6081 N N . ALA B 1 337 ? 4.656 -35.562 -8.961 1 93.88 337 ALA B N 1
ATOM 6082 C CA . ALA B 1 337 ? 5.156 -36.938 -8.789 1 93.88 337 ALA B CA 1
ATOM 6083 C C . ALA B 1 337 ? 4.168 -37.938 -9.352 1 93.88 337 ALA B C 1
ATOM 6085 O O . ALA B 1 337 ? 4.559 -39.031 -9.758 1 93.88 337 ALA B O 1
ATOM 6086 N N . THR B 1 338 ? 2.963 -37.625 -9.375 1 93.94 338 THR B N 1
ATOM 6087 C CA . THR B 1 338 ? 1.943 -38.594 -9.75 1 93.94 338 THR B CA 1
ATOM 6088 C C . THR B 1 338 ? 1.397 -38.312 -11.141 1 93.94 338 THR B C 1
ATOM 6090 O O . THR B 1 338 ? 0.52 -39.031 -11.633 1 93.94 338 THR B O 1
ATOM 6093 N N . GLY B 1 339 ? 1.892 -37.344 -11.695 1 90.75 339 GLY B N 1
ATOM 6094 C CA . GLY B 1 339 ? 1.504 -36.938 -13.031 1 90.75 339 GLY B CA 1
ATOM 6095 C C . GL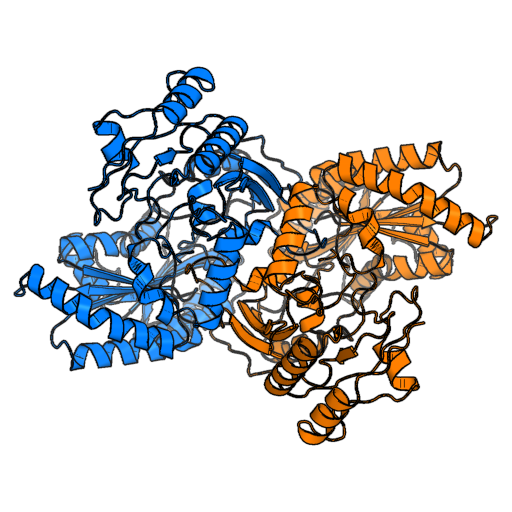Y B 1 339 ? 2.062 -35.594 -13.43 1 90.75 339 GLY B C 1
ATOM 6096 O O . GLY B 1 339 ? 2.705 -34.906 -12.617 1 90.75 339 GLY B O 1
ATOM 6097 N N . LEU B 1 340 ? 1.898 -35.188 -14.68 1 90.31 340 LEU B N 1
ATOM 6098 C CA . LEU B 1 340 ? 2.334 -33.906 -15.156 1 90.31 340 LEU B CA 1
ATOM 6099 C C . LEU B 1 340 ? 1.215 -32.875 -15.023 1 90.31 340 LEU B C 1
ATOM 6101 O O . LEU B 1 340 ? 0.178 -32.969 -15.688 1 90.31 340 LEU B O 1
ATOM 6105 N N . PRO B 1 341 ? 1.412 -31.891 -14.117 1 93.69 341 PRO B N 1
ATOM 6106 C CA . PRO B 1 341 ? 0.398 -30.844 -14 1 93.69 341 PRO B CA 1
ATOM 6107 C C . PRO B 1 341 ? 0.648 -29.672 -14.945 1 93.69 341 PRO B C 1
ATOM 6109 O O . PRO B 1 341 ? 1.801 -29.344 -15.234 1 93.69 341 PRO B O 1
ATOM 6112 N N . HIS B 1 342 ? -0.392 -29.188 -15.508 1 93.56 342 HIS B N 1
ATOM 6113 C CA . HIS B 1 342 ? -0.402 -27.844 -16.078 1 93.56 342 HIS B CA 1
ATOM 6114 C C . HIS B 1 342 ? -0.913 -26.812 -15.078 1 93.56 342 HIS B C 1
ATOM 6116 O O . HIS B 1 342 ? -2.117 -26.734 -14.828 1 93.56 342 HIS B O 1
ATOM 6122 N N . LYS B 1 343 ? 0.018 -26.062 -14.578 1 93 343 LYS B N 1
ATOM 6123 C CA . LYS B 1 343 ? -0.242 -25.25 -13.391 1 93 343 LYS B CA 1
ATOM 6124 C C . LYS B 1 343 ? -0.626 -23.828 -13.773 1 93 343 LYS B C 1
ATOM 6126 O O . LYS B 1 343 ? -0.024 -23.234 -14.672 1 93 343 LYS B O 1
ATOM 6131 N N . ASN B 1 344 ? -1.631 -23.297 -13.102 1 94.19 344 ASN B N 1
ATOM 6132 C CA . ASN B 1 344 ? -2.01 -21.891 -13.164 1 94.19 344 ASN B CA 1
ATOM 6133 C C . ASN B 1 344 ? -2.219 -21.297 -11.773 1 94.19 344 ASN B C 1
ATOM 6135 O O . ASN B 1 344 ? -2.867 -21.922 -10.922 1 94.19 344 ASN B O 1
ATOM 6139 N N . ASP B 1 345 ? -1.562 -20.234 -11.562 1 95.75 345 ASP B N 1
ATOM 6140 C CA . ASP B 1 345 ? -1.71 -19.438 -10.344 1 95.75 345 ASP B CA 1
ATOM 6141 C C . ASP B 1 345 ? -2.529 -18.188 -10.609 1 95.75 345 ASP B C 1
ATOM 6143 O O . ASP B 1 345 ? -2.002 -17.188 -11.109 1 95.75 345 ASP B O 1
ATOM 6147 N N . ILE B 1 346 ? -3.834 -18.188 -10.227 1 97.5 346 ILE B N 1
ATOM 6148 C CA . ILE B 1 346 ? -4.727 -17.078 -10.547 1 97.5 346 ILE B CA 1
ATOM 6149 C C . ILE B 1 346 ? -5.297 -16.5 -9.258 1 97.5 346 ILE B C 1
ATOM 6151 O O . ILE B 1 346 ? -5.141 -17.078 -8.18 1 97.5 346 ILE B O 1
ATOM 6155 N N . SER B 1 347 ? -5.82 -15.336 -9.359 1 98 347 SER B N 1
ATOM 6156 C CA . SER B 1 347 ? -6.547 -14.727 -8.25 1 98 347 SER B CA 1
ATOM 6157 C C . SER B 1 347 ? -7.922 -14.242 -8.695 1 98 347 SER B C 1
ATOM 6159 O O . SER B 1 347 ? -8.117 -13.898 -9.867 1 98 347 SER B O 1
ATOM 6161 N N . LEU B 1 348 ? -8.852 -14.305 -7.809 1 98.12 348 LEU B N 1
ATOM 6162 C CA . LEU B 1 348 ? -10.227 -13.859 -7.992 1 98.12 348 LEU B CA 1
ATOM 6163 C C . LEU B 1 348 ? -10.711 -13.07 -6.781 1 98.12 348 LEU B C 1
ATOM 6165 O O . LEU B 1 348 ? -10.203 -13.25 -5.672 1 98.12 348 LEU B O 1
ATOM 6169 N N . PRO B 1 349 ? -11.68 -12.109 -7.082 1 97.81 349 PRO B N 1
ATOM 6170 C CA . PRO B 1 349 ? -12.414 -11.664 -5.895 1 97.81 349 PRO B CA 1
ATOM 6171 C C . PRO B 1 349 ? -13.031 -12.828 -5.121 1 97.81 349 PRO B C 1
ATOM 6173 O O . PRO B 1 349 ? -13.586 -13.758 -5.723 1 97.81 349 PRO B O 1
ATOM 6176 N N . VAL B 1 350 ? -12.898 -12.758 -3.822 1 96.75 350 VAL B N 1
ATOM 6177 C CA . VAL B 1 350 ? -13.352 -13.867 -2.984 1 96.75 350 VAL B CA 1
ATOM 6178 C C . VAL B 1 350 ? -14.82 -14.148 -3.254 1 96.75 350 VAL B C 1
ATOM 6180 O O . VAL B 1 350 ? -15.234 -15.312 -3.33 1 96.75 350 VAL B O 1
ATOM 6183 N N . ALA B 1 351 ? -15.57 -13.133 -3.504 1 94.31 351 ALA B N 1
ATOM 6184 C CA . ALA B 1 351 ? -17 -13.258 -3.734 1 94.31 351 ALA B CA 1
ATOM 6185 C C . ALA B 1 351 ? -17.297 -14.039 -5.016 1 94.31 351 ALA B C 1
ATOM 6187 O O . ALA B 1 351 ? -18.375 -14.594 -5.18 1 94.31 351 ALA B O 1
ATOM 6188 N N . GLY B 1 352 ? -16.359 -14.117 -5.922 1 95.19 352 GLY B N 1
ATOM 6189 C CA . GLY B 1 352 ? -16.562 -14.758 -7.207 1 95.19 352 GLY B CA 1
ATOM 6190 C C . GLY B 1 352 ? -16.016 -16.172 -7.258 1 95.19 352 GLY B C 1
ATOM 6191 O O . GLY B 1 352 ? -16.234 -16.891 -8.234 1 95.19 352 GLY B O 1
ATOM 6192 N N . LEU B 1 353 ? -15.445 -16.672 -6.188 1 97.12 353 LEU B N 1
ATOM 6193 C CA . LEU B 1 353 ? -14.695 -17.922 -6.199 1 97.12 353 LEU B CA 1
ATOM 6194 C C . LEU B 1 353 ? -15.617 -19.109 -6.434 1 97.12 353 LEU B C 1
ATOM 6196 O O . LEU B 1 353 ? -15.297 -20.016 -7.215 1 97.12 353 LEU B O 1
ATOM 6200 N N . GLU B 1 354 ? -16.797 -19.141 -5.75 1 96.69 354 GLU B N 1
ATOM 6201 C CA . GLU B 1 354 ? -17.734 -20.266 -5.895 1 96.69 354 GLU B CA 1
ATOM 6202 C C . GLU B 1 354 ? -18.219 -20.391 -7.336 1 96.69 354 GLU B C 1
ATOM 6204 O O . GLU B 1 354 ? -18.141 -21.469 -7.93 1 96.69 354 GLU B O 1
ATOM 6209 N N . ALA B 1 355 ? -18.656 -19.297 -7.875 1 97.81 355 ALA B N 1
ATOM 6210 C CA . ALA B 1 355 ? -19.141 -19.281 -9.25 1 97.81 355 ALA B CA 1
ATOM 6211 C C . ALA B 1 355 ? -18.031 -19.656 -10.227 1 97.81 355 ALA B C 1
ATOM 6213 O O . ALA B 1 355 ? -18.266 -20.406 -11.18 1 97.81 355 ALA B O 1
ATOM 6214 N N . PHE B 1 356 ? -16.875 -19.141 -10.031 1 98.12 356 PHE B N 1
ATOM 6215 C CA . PHE B 1 356 ? -15.75 -19.438 -10.898 1 98.12 356 PHE B CA 1
ATOM 6216 C C . PHE B 1 356 ? -15.438 -20.938 -10.898 1 98.12 356 PHE B C 1
ATOM 6218 O O . PHE B 1 356 ? -15.305 -21.547 -11.961 1 98.12 356 PHE B O 1
ATOM 6225 N N . CYS B 1 357 ? -15.297 -21.516 -9.703 1 97.19 357 CYS B N 1
ATOM 6226 C CA . CYS B 1 357 ? -14.953 -22.938 -9.586 1 97.19 357 CYS B CA 1
ATOM 6227 C C . CYS B 1 357 ? -16 -23.797 -10.273 1 97.19 357 CYS B C 1
ATOM 6229 O O . CYS B 1 357 ? -15.656 -24.766 -10.961 1 97.19 357 CYS B O 1
ATOM 6231 N N . ALA B 1 358 ? -17.25 -23.469 -10.062 1 97 358 ALA B N 1
ATOM 6232 C CA . ALA B 1 358 ? -18.344 -24.234 -10.688 1 97 358 ALA B CA 1
ATOM 6233 C C . ALA B 1 358 ? -18.25 -24.141 -12.211 1 97 358 ALA B C 1
ATOM 6235 O O . ALA B 1 358 ? -18.375 -25.156 -12.898 1 97 358 ALA B O 1
ATOM 6236 N N . GLU B 1 359 ? -18.016 -22.984 -12.719 1 97.44 359 GLU B N 1
ATOM 6237 C CA . GLU B 1 359 ? -17.953 -22.797 -14.164 1 97.44 359 GLU B CA 1
ATOM 6238 C C . GLU B 1 359 ? -16.703 -23.453 -14.75 1 97.44 359 GLU B C 1
ATOM 6240 O O . GLU B 1 359 ? -16.734 -23.969 -15.859 1 97.44 359 GLU B O 1
ATOM 6245 N N . LEU B 1 360 ? -15.594 -23.312 -14.023 1 96.31 360 LEU B N 1
ATOM 6246 C CA . LEU B 1 360 ? -14.367 -23.969 -14.453 1 96.31 360 LEU B CA 1
ATOM 6247 C C . LEU B 1 360 ? -14.578 -25.469 -14.609 1 96.31 360 LEU B C 1
ATOM 6249 O O . LEU B 1 360 ? -14.195 -26.047 -15.625 1 96.31 360 LEU B O 1
ATOM 6253 N N . GLU B 1 361 ? -15.188 -26.062 -13.609 1 94.12 361 GLU B N 1
ATOM 6254 C CA . GLU B 1 361 ? -15.461 -27.5 -13.656 1 94.12 361 GLU B CA 1
ATOM 6255 C C . GLU B 1 361 ? -16.359 -27.859 -14.844 1 94.12 361 GLU B C 1
ATOM 6257 O O . GLU B 1 361 ? -16.109 -28.828 -15.547 1 94.12 361 GLU B O 1
ATOM 6262 N N . ALA B 1 362 ? -17.391 -27.109 -14.992 1 95 362 ALA B N 1
ATOM 6263 C CA . ALA B 1 362 ? -18.328 -27.344 -16.094 1 95 362 ALA B CA 1
ATOM 6264 C C . ALA B 1 362 ? -17.625 -27.219 -17.438 1 95 362 ALA B C 1
ATOM 6266 O O . ALA B 1 362 ? -17.828 -28.062 -18.328 1 95 362 ALA B O 1
ATOM 6267 N N . LEU B 1 363 ? -16.859 -26.234 -17.594 1 93.44 363 LEU B N 1
ATOM 6268 C CA . LEU B 1 363 ? -16.156 -25.984 -18.828 1 93.44 363 LEU B CA 1
ATOM 6269 C C . LEU B 1 363 ? -15.188 -27.109 -19.156 1 93.44 363 LEU B C 1
ATOM 6271 O O . LEU B 1 363 ? -15.172 -27.609 -20.281 1 93.44 363 LEU B O 1
ATOM 6275 N N . PHE B 1 364 ? -14.383 -27.516 -18.234 1 90.62 364 PHE B N 1
ATOM 6276 C CA . PHE B 1 364 ? -13.367 -28.531 -18.469 1 90.62 364 PHE B CA 1
ATOM 6277 C C . PHE B 1 364 ? -14.008 -29.906 -18.641 1 90.62 364 PHE B C 1
ATOM 6279 O O . PHE B 1 364 ? -13.539 -30.703 -19.453 1 90.62 364 PHE B O 1
ATOM 6286 N N . SER B 1 365 ? -15.086 -30.156 -17.906 1 91.06 365 SER B N 1
ATOM 6287 C CA . SER B 1 365 ? -15.797 -31.422 -18.078 1 91.06 365 SER B CA 1
ATOM 6288 C C . SER B 1 365 ? -16.375 -31.547 -19.484 1 91.06 365 SER B C 1
ATOM 6290 O O . SER B 1 365 ? -16.406 -32.625 -20.062 1 91.06 365 SER B O 1
ATOM 6292 N N . ALA B 1 366 ? -16.766 -30.484 -20 1 92.5 366 ALA B N 1
ATOM 6293 C CA . ALA B 1 366 ? -17.391 -30.484 -21.312 1 92.5 366 ALA B CA 1
ATOM 6294 C C . ALA B 1 366 ? -16.344 -30.562 -22.422 1 92.5 366 ALA B C 1
ATOM 6296 O O . ALA B 1 366 ? -16.484 -31.344 -23.359 1 92.5 366 ALA B O 1
ATOM 6297 N N . ARG B 1 367 ? -15.297 -29.875 -22.328 1 90.12 367 ARG B N 1
ATOM 6298 C CA . ARG B 1 367 ? -14.344 -29.703 -23.422 1 90.12 367 ARG B CA 1
ATOM 6299 C C . ARG B 1 367 ? -13.227 -30.75 -23.328 1 90.12 367 ARG B C 1
ATOM 6301 O O . ARG B 1 367 ? -12.68 -31.172 -24.344 1 90.12 367 ARG B O 1
ATOM 6308 N N . TYR B 1 368 ? -12.93 -31.078 -22.094 1 87.31 368 TYR B N 1
ATOM 6309 C CA . TYR B 1 368 ? -11.82 -31.984 -21.859 1 87.31 368 TYR B CA 1
ATOM 6310 C C . TYR B 1 368 ? -12.234 -33.125 -20.938 1 87.31 368 TYR B C 1
ATOM 6312 O O . TYR B 1 368 ? -11.68 -33.281 -19.859 1 87.31 368 TYR B O 1
ATOM 6320 N N . PRO B 1 369 ? -13.141 -33.969 -21.516 1 87.06 369 PRO B N 1
ATOM 6321 C CA . PRO B 1 369 ? -13.625 -35.094 -20.672 1 87.06 369 PRO B CA 1
ATOM 6322 C C . PRO B 1 369 ? -12.492 -36 -20.188 1 87.06 369 PRO B C 1
ATOM 6324 O O . PRO B 1 369 ? -11.609 -36.344 -20.969 1 87.06 369 PRO B O 1
ATOM 6327 N N . GLY B 1 370 ? -12.5 -36.281 -18.859 1 85.12 370 GLY B N 1
ATOM 6328 C CA . GLY B 1 370 ? -11.516 -37.188 -18.281 1 85.12 370 GLY B CA 1
ATOM 6329 C C . GLY B 1 370 ? -10.344 -36.469 -17.641 1 85.12 370 GLY B C 1
ATOM 6330 O O . GLY B 1 370 ? -9.555 -37.094 -16.922 1 85.12 370 GLY B O 1
ATOM 6331 N N . TRP B 1 371 ? -10.188 -35.188 -17.969 1 89.5 371 TRP B N 1
ATOM 6332 C CA . TRP B 1 371 ? -9.109 -34.438 -17.328 1 89.5 371 TRP B CA 1
ATOM 6333 C C . TRP B 1 371 ? -9.422 -34.188 -15.859 1 89.5 371 TRP B C 1
ATOM 6335 O O . TRP B 1 371 ? -10.562 -33.875 -15.516 1 89.5 371 TRP B O 1
ATOM 6345 N N . GLU B 1 372 ? -8.461 -34.438 -15.109 1 93.19 372 GLU B N 1
ATOM 6346 C CA . GLU B 1 372 ? -8.586 -34.156 -13.68 1 93.19 372 GLU B CA 1
ATOM 6347 C C . GLU B 1 372 ? -8.062 -32.75 -13.344 1 93.19 372 GLU B C 1
ATOM 6349 O O . GLU B 1 372 ? -6.996 -32.344 -13.805 1 93.19 372 GLU B O 1
ATOM 6354 N N . ILE B 1 373 ? -8.875 -32 -12.602 1 95.44 373 ILE B N 1
ATOM 6355 C CA . ILE B 1 373 ? -8.453 -30.688 -12.117 1 95.44 373 ILE B CA 1
ATOM 6356 C C . ILE B 1 373 ? -8.242 -30.734 -10.602 1 95.44 373 ILE B C 1
ATOM 6358 O O . ILE B 1 373 ? -9.164 -31.062 -9.852 1 95.44 373 ILE B O 1
ATOM 6362 N N . CYS B 1 374 ? -7.051 -30.484 -10.18 1 97.25 374 CYS B N 1
ATOM 6363 C CA . CYS B 1 374 ? -6.723 -30.359 -8.766 1 97.25 374 CYS B CA 1
ATOM 6364 C C . CYS B 1 374 ? -6.66 -28.906 -8.344 1 97.25 374 CYS B C 1
ATOM 6366 O O . CYS B 1 374 ? -5.867 -28.125 -8.883 1 97.25 374 CYS B O 1
ATOM 6368 N N . LEU B 1 375 ? -7.504 -28.547 -7.383 1 97.81 375 LEU B N 1
ATOM 6369 C CA . LEU B 1 375 ? -7.582 -27.172 -6.91 1 97.81 375 LEU B CA 1
ATOM 6370 C C . LEU B 1 375 ? -7.078 -27.062 -5.477 1 97.81 375 LEU B C 1
ATOM 6372 O O . LEU B 1 375 ? -7.418 -27.891 -4.629 1 97.81 375 LEU B O 1
ATOM 6376 N N . PHE B 1 376 ? -6.215 -26.125 -5.219 1 97.62 376 PHE B N 1
ATOM 6377 C CA . PHE B 1 376 ? -5.816 -25.703 -3.881 1 97.62 376 PHE B CA 1
ATOM 6378 C C . PHE B 1 376 ? -5.363 -24.25 -3.881 1 97.62 376 PHE B C 1
ATOM 6380 O O . PHE B 1 376 ? -5.246 -23.641 -4.941 1 97.62 376 PHE B O 1
ATOM 6387 N N . GLY B 1 377 ? -5.219 -23.641 -2.703 1 95.94 377 GLY B N 1
ATOM 6388 C CA . GLY B 1 377 ? -4.711 -22.281 -2.711 1 95.94 377 GLY B CA 1
ATOM 6389 C C . GLY B 1 377 ? -4.988 -21.531 -1.42 1 95.94 377 GLY B C 1
ATOM 6390 O O . GLY B 1 377 ? -5.555 -22.094 -0.479 1 95.94 377 GLY B O 1
ATOM 6391 N N . HIS B 1 378 ? -4.461 -20.281 -1.389 1 95.06 378 HIS B N 1
ATOM 6392 C CA . HIS B 1 378 ? -4.758 -19.312 -0.34 1 95.06 378 HIS B CA 1
ATOM 6393 C C . HIS B 1 378 ? -6.102 -18.641 -0.582 1 95.06 378 HIS B C 1
ATOM 6395 O O . HIS B 1 378 ? -6.156 -17.422 -0.836 1 95.06 378 HIS B O 1
ATOM 6401 N N . ILE B 1 379 ? -7.133 -19.359 -0.418 1 93.75 379 ILE B N 1
ATOM 6402 C CA . ILE B 1 379 ? -8.438 -18.969 -0.925 1 93.75 379 ILE B CA 1
ATOM 6403 C C . ILE B 1 379 ? -8.961 -17.766 -0.141 1 93.75 379 ILE B C 1
ATOM 6405 O O . ILE B 1 379 ? -9.758 -16.969 -0.655 1 93.75 379 ILE B O 1
ATOM 6409 N N . GLY B 1 380 ? -8.461 -17.609 1.05 1 92.88 380 GLY B N 1
ATOM 6410 C CA . GLY B 1 380 ? -8.867 -16.469 1.866 1 92.88 380 GLY B CA 1
ATOM 6411 C C . GLY B 1 380 ? -8.469 -15.133 1.271 1 92.88 380 GLY B C 1
ATOM 6412 O O . GLY B 1 380 ? -9.031 -14.094 1.631 1 92.88 380 GLY B O 1
ATOM 6413 N N . ASP B 1 381 ? -7.5 -15.164 0.458 1 94.62 381 ASP B N 1
ATOM 6414 C CA . ASP B 1 381 ? -7.117 -13.914 -0.198 1 94.62 381 ASP B CA 1
ATOM 6415 C C . ASP B 1 381 ? -7.348 -14 -1.706 1 94.62 381 ASP B C 1
ATOM 6417 O O . ASP B 1 381 ? -6.789 -13.203 -2.467 1 94.62 381 ASP B O 1
ATOM 6421 N N . GLY B 1 382 ? -8.109 -14.977 -2.127 1 96.75 382 GLY B N 1
ATOM 6422 C CA . GLY B 1 382 ? -8.586 -15.062 -3.5 1 96.75 382 GLY B CA 1
ATOM 6423 C C . GLY B 1 382 ? -7.609 -15.773 -4.422 1 96.75 382 GLY B C 1
ATOM 6424 O O . GLY B 1 382 ? -7.812 -15.805 -5.641 1 96.75 382 GLY B O 1
ATOM 6425 N N . ASN B 1 383 ? -6.594 -16.359 -3.889 1 97.5 383 ASN B N 1
ATOM 6426 C CA . ASN B 1 383 ? -5.574 -17.047 -4.676 1 97.5 383 ASN B CA 1
ATOM 6427 C C . ASN B 1 383 ? -5.934 -18.516 -4.906 1 97.5 383 ASN B C 1
ATOM 6429 O O . ASN B 1 383 ? -6.16 -19.266 -3.951 1 97.5 383 ASN B O 1
ATOM 6433 N N . LEU B 1 384 ? -5.992 -18.922 -6.145 1 97.44 384 LEU B N 1
ATOM 6434 C CA . LEU B 1 384 ? -6.363 -20.266 -6.527 1 97.44 384 LEU B CA 1
ATOM 6435 C C . LEU B 1 384 ? -5.328 -20.875 -7.469 1 97.44 384 LEU B C 1
ATOM 6437 O O . LEU B 1 384 ? -5 -20.281 -8.5 1 97.44 384 LEU B O 1
ATOM 6441 N N . HIS B 1 385 ? -4.797 -21.969 -7.039 1 97.06 385 HIS B N 1
ATOM 6442 C CA . HIS B 1 385 ? -3.951 -22.766 -7.918 1 97.06 385 HIS B CA 1
ATOM 6443 C C . HIS B 1 385 ? -4.773 -23.797 -8.688 1 97.06 385 HIS B C 1
ATOM 6445 O O . HIS B 1 385 ? -5.363 -24.703 -8.086 1 97.06 385 HIS B O 1
ATOM 6451 N N . VAL B 1 386 ? -4.77 -23.641 -9.945 1 96.94 386 VAL B N 1
ATOM 6452 C CA . VAL B 1 386 ? -5.484 -24.547 -10.836 1 96.94 386 VAL B CA 1
ATOM 6453 C C . VAL B 1 386 ? -4.492 -25.484 -11.531 1 96.94 386 VAL B C 1
ATOM 6455 O O . VAL B 1 386 ? -3.646 -25.031 -12.305 1 96.94 386 VAL B O 1
ATOM 6458 N N . ASN B 1 387 ? -4.602 -26.734 -11.242 1 96.56 387 ASN B N 1
ATOM 6459 C CA . ASN B 1 387 ? -3.717 -27.734 -11.844 1 96.56 387 ASN B CA 1
ATOM 6460 C C . ASN B 1 387 ? -4.492 -28.734 -12.695 1 96.56 387 ASN B C 1
ATOM 6462 O O . ASN B 1 387 ? -5.258 -29.547 -12.164 1 96.56 387 ASN B O 1
ATOM 6466 N N . VAL B 1 388 ? -4.316 -28.656 -13.977 1 94.69 388 VAL B N 1
ATOM 6467 C CA . VAL B 1 388 ? -4.863 -29.656 -14.883 1 94.69 388 VAL B CA 1
ATOM 6468 C C . VAL B 1 388 ? -3.887 -30.828 -15.023 1 94.69 388 VAL B C 1
ATOM 6470 O O . VAL B 1 388 ? -2.746 -30.641 -15.445 1 94.69 388 VAL B O 1
ATOM 6473 N N . MET B 1 389 ? -4.371 -31.984 -14.688 1 95.31 389 MET B N 1
ATOM 6474 C CA . MET B 1 389 ? -3.484 -33.156 -14.664 1 95.31 389 MET B CA 1
ATOM 6475 C C . MET B 1 389 ? -3.514 -33.875 -16 1 95.31 389 MET B C 1
ATOM 6477 O O . MET B 1 389 ? -4.582 -34.094 -16.578 1 95.31 389 MET B O 1
ATOM 6481 N N . LYS B 1 390 ? -2.346 -34.25 -16.422 1 93.19 390 LYS B N 1
ATOM 6482 C CA . LYS B 1 390 ? -2.264 -35.062 -17.625 1 93.19 390 LYS B CA 1
ATOM 6483 C C . LYS B 1 390 ? -2.93 -36.438 -17.406 1 93.19 390 LYS B C 1
ATOM 6485 O O . LYS B 1 390 ? -2.611 -37.125 -16.453 1 93.19 390 LYS B O 1
ATOM 6490 N N . PRO B 1 391 ? -3.785 -36.75 -18.328 1 91.5 391 PRO B N 1
ATOM 6491 C CA . PRO B 1 391 ? -4.262 -38.156 -18.266 1 91.5 391 PRO B CA 1
ATOM 6492 C C . PRO B 1 391 ? -3.139 -39.156 -18.438 1 91.5 391 PRO B C 1
ATOM 6494 O O . PRO B 1 391 ? -2.215 -38.938 -19.219 1 91.5 391 PRO B O 1
ATOM 6497 N N . ASP B 1 392 ? -3.268 -40.25 -17.766 1 88.06 392 ASP B N 1
ATOM 6498 C CA . ASP B 1 392 ? -2.203 -41.25 -17.75 1 88.06 392 ASP B CA 1
ATOM 6499 C C . ASP B 1 392 ? -1.898 -41.75 -19.156 1 88.06 392 ASP B C 1
ATOM 6501 O O . ASP B 1 392 ? -0.735 -41.969 -19.516 1 88.06 392 ASP B O 1
ATOM 6505 N N . ALA B 1 393 ? -2.873 -41.906 -19.969 1 89.69 393 ALA B N 1
ATOM 6506 C CA . ALA B 1 393 ? -2.721 -42.531 -21.281 1 89.69 393 ALA B CA 1
ATOM 6507 C C . ALA B 1 393 ? -2.289 -41.5 -22.328 1 89.69 393 ALA B C 1
ATOM 6509 O O . ALA B 1 393 ? -1.91 -41.875 -23.438 1 89.69 393 ALA B O 1
ATOM 6510 N N . MET B 1 394 ? -2.268 -40.281 -21.984 1 91.62 394 MET B N 1
ATOM 6511 C CA . MET B 1 394 ? -1.974 -39.219 -22.953 1 91.62 394 MET B CA 1
ATOM 6512 C C . MET B 1 394 ? -0.481 -38.906 -22.984 1 91.62 394 MET B C 1
ATOM 6514 O O . MET B 1 394 ? 0.176 -38.906 -21.938 1 91.62 394 MET B O 1
ATOM 6518 N N . ASP B 1 395 ? 0.009 -38.719 -24.172 1 93.62 395 ASP B N 1
ATOM 6519 C CA . ASP B 1 395 ? 1.405 -38.344 -24.359 1 93.62 395 ASP B CA 1
ATOM 6520 C C . ASP B 1 395 ? 1.647 -36.906 -23.859 1 93.62 395 ASP B C 1
ATOM 6522 O O . ASP B 1 395 ? 0.77 -36.062 -23.969 1 93.62 395 ASP B O 1
ATOM 6526 N N . LYS B 1 396 ? 2.861 -36.719 -23.344 1 90.94 396 LYS B N 1
ATOM 6527 C CA . LYS B 1 396 ? 3.234 -35.406 -22.781 1 90.94 396 LYS B CA 1
ATOM 6528 C C . LYS B 1 396 ? 3.059 -34.312 -23.812 1 90.94 396 LYS B C 1
ATOM 6530 O O . LYS B 1 396 ? 2.486 -33.25 -23.516 1 90.94 396 LYS B O 1
ATOM 6535 N N . ALA B 1 397 ? 3.549 -34.469 -24.984 1 91.62 397 ALA B N 1
ATOM 6536 C CA . ALA B 1 397 ? 3.484 -33.469 -26.031 1 91.62 397 ALA B CA 1
ATOM 6537 C C . ALA B 1 397 ? 2.039 -33.125 -26.391 1 91.62 397 ALA B C 1
ATOM 6539 O O . ALA B 1 397 ? 1.695 -31.984 -26.625 1 91.62 397 ALA B O 1
ATOM 6540 N N . GLU B 1 398 ? 1.259 -34.188 -26.453 1 91.88 398 GLU B N 1
ATOM 6541 C CA . GLU B 1 398 ? -0.163 -34 -26.734 1 91.88 398 GLU B CA 1
ATOM 6542 C C . GLU B 1 398 ? -0.849 -33.219 -25.625 1 91.88 398 GLU B C 1
ATOM 6544 O O . GLU B 1 398 ? -1.643 -32.312 -25.891 1 91.88 398 GLU B O 1
ATOM 6549 N N . PHE B 1 399 ? -0.553 -33.594 -24.422 1 92.62 399 PHE B N 1
ATOM 6550 C CA . PHE B 1 399 ? -1.111 -32.906 -23.266 1 92.62 399 PHE B CA 1
ATOM 6551 C C . PHE B 1 399 ? -0.736 -31.422 -23.281 1 92.62 399 PHE B C 1
ATOM 6553 O O . PHE B 1 399 ? -1.595 -30.562 -23.094 1 92.62 399 PHE B O 1
ATOM 6560 N N . LEU B 1 400 ? 0.503 -31.078 -23.547 1 88.44 400 LEU B N 1
ATOM 6561 C CA . LEU B 1 400 ? 0.988 -29.703 -23.578 1 88.44 400 LEU B CA 1
ATOM 6562 C C . LEU B 1 400 ? 0.31 -28.906 -24.688 1 88.44 400 LEU B C 1
ATOM 6564 O O . LEU B 1 400 ? -0.008 -27.734 -24.516 1 88.44 400 LEU B O 1
ATOM 6568 N N . ALA B 1 401 ? 0.086 -29.562 -25.797 1 89.19 401 ALA B N 1
ATOM 6569 C CA . ALA B 1 401 ? -0.609 -28.906 -26.906 1 89.19 401 ALA B CA 1
ATOM 6570 C C . ALA B 1 401 ? -2.047 -28.562 -26.531 1 89.19 401 ALA B C 1
ATOM 6572 O O . ALA B 1 401 ? -2.539 -27.484 -26.844 1 89.19 401 ALA B O 1
ATOM 6573 N N . HIS B 1 402 ? -2.633 -29.484 -25.844 1 88.75 402 HIS B N 1
ATOM 6574 C CA . HIS B 1 402 ? -4.02 -29.281 -25.438 1 88.75 402 HIS B CA 1
ATOM 6575 C C . HIS B 1 402 ? -4.125 -28.188 -24.375 1 88.75 402 HIS B C 1
ATOM 6577 O O . HIS B 1 402 ? -5.07 -27.406 -24.375 1 88.75 402 HIS B O 1
ATOM 6583 N N . THR B 1 403 ? -3.178 -28.219 -23.484 1 88.75 403 THR B N 1
ATOM 6584 C CA . THR B 1 403 ? -3.23 -27.219 -22.422 1 88.75 403 THR B CA 1
ATOM 6585 C C . THR B 1 403 ? -2.986 -25.828 -22.969 1 88.75 403 THR B C 1
ATOM 6587 O O . THR B 1 403 ? -3.562 -24.844 -22.484 1 88.75 403 THR B O 1
ATOM 6590 N N . LYS B 1 404 ? -2.195 -25.688 -23.906 1 86.25 404 LYS B N 1
ATOM 6591 C CA . LYS B 1 404 ? -1.984 -24.406 -24.562 1 86.25 404 LYS B CA 1
ATOM 6592 C C . LYS B 1 404 ? -3.279 -23.891 -25.188 1 86.25 404 LYS B C 1
ATOM 6594 O O . LYS B 1 404 ? -3.525 -22.672 -25.203 1 86.25 404 LYS B O 1
ATOM 6599 N N . GLN B 1 405 ? -4.02 -24.812 -25.625 1 87.31 405 GLN B N 1
ATOM 6600 C CA . GLN B 1 405 ? -5.309 -24.453 -26.219 1 87.31 405 GLN B CA 1
ATOM 6601 C C . GLN B 1 405 ? -6.34 -24.156 -25.125 1 87.31 405 GLN B C 1
ATOM 6603 O O . GLN B 1 405 ? -7.277 -23.391 -25.344 1 87.31 405 GLN B O 1
ATOM 6608 N N . ALA B 1 406 ? -6.164 -24.719 -24 1 90.38 406 ALA B N 1
ATOM 6609 C CA . ALA B 1 406 ? -7.121 -24.578 -22.906 1 90.38 406 ALA B CA 1
ATOM 6610 C C . ALA B 1 406 ? -6.879 -23.281 -22.141 1 90.38 406 ALA B C 1
ATOM 6612 O O . ALA B 1 406 ? -7.805 -22.719 -21.547 1 90.38 406 ALA B O 1
ATOM 6613 N N . ASP B 1 407 ? -5.684 -22.75 -22.172 1 93.06 407 ASP B N 1
ATOM 6614 C CA . ASP B 1 407 ? -5.297 -21.594 -21.375 1 93.06 407 ASP B CA 1
ATOM 6615 C C . ASP B 1 407 ? -6.156 -20.375 -21.719 1 93.06 407 ASP B C 1
ATOM 6617 O O . ASP B 1 407 ? -6.715 -19.734 -20.812 1 93.06 407 ASP B O 1
ATOM 6621 N N . PRO B 1 408 ? -6.34 -20.062 -23 1 93.5 408 PRO B N 1
ATOM 6622 C CA . PRO B 1 408 ? -7.191 -18.922 -23.312 1 93.5 408 PRO B CA 1
ATOM 6623 C C . PRO B 1 408 ? -8.602 -19.047 -22.75 1 93.5 408 PRO B C 1
ATOM 6625 O O . PRO B 1 408 ? -9.188 -18.062 -22.297 1 93.5 408 PRO B O 1
ATOM 6628 N N . THR B 1 409 ? -9.102 -20.25 -22.797 1 92.69 409 THR B N 1
ATOM 6629 C CA . THR B 1 409 ? -10.438 -20.484 -22.266 1 92.69 409 THR B CA 1
ATOM 6630 C C . THR B 1 409 ? -10.469 -20.266 -20.766 1 92.69 409 THR B C 1
ATOM 6632 O O . THR B 1 409 ? -11.391 -19.625 -20.234 1 92.69 409 THR B O 1
ATOM 6635 N N . MET B 1 410 ? -9.531 -20.797 -20.141 1 94.5 410 MET B N 1
ATOM 6636 C CA . MET B 1 410 ? -9.43 -20.625 -18.688 1 94.5 410 MET B CA 1
ATOM 6637 C C . MET B 1 410 ? -9.258 -19.141 -18.344 1 94.5 410 MET B C 1
ATOM 6639 O O . MET B 1 410 ? -9.938 -18.625 -17.453 1 94.5 410 MET B O 1
ATOM 6643 N N . PHE B 1 411 ? -8.391 -18.406 -19.031 1 97.31 411 PHE B N 1
ATOM 6644 C CA . PHE B 1 411 ? -8.102 -17.016 -18.719 1 97.31 411 PHE B CA 1
ATOM 6645 C C . PHE B 1 411 ? -9.281 -16.125 -19.078 1 97.31 411 PHE B C 1
ATOM 6647 O O . PHE B 1 411 ? -9.523 -15.109 -18.406 1 97.31 411 PHE B O 1
ATOM 6654 N N . ALA B 1 412 ? -10.016 -16.484 -20.125 1 97.19 412 ALA B N 1
ATOM 6655 C CA . ALA B 1 412 ? -11.258 -15.766 -20.406 1 97.19 412 ALA B CA 1
ATOM 6656 C C . ALA B 1 412 ? -12.242 -15.875 -19.234 1 97.19 412 ALA B C 1
ATOM 6658 O O . ALA B 1 412 ? -12.945 -14.914 -18.922 1 97.19 412 ALA B O 1
ATOM 6659 N N . LEU B 1 413 ? -12.289 -17.078 -18.703 1 97.5 413 LEU B N 1
ATOM 6660 C CA . LEU B 1 413 ? -13.133 -17.281 -17.531 1 97.5 413 LEU B CA 1
ATOM 6661 C C . LEU B 1 413 ? -12.656 -16.438 -16.359 1 97.5 413 LEU B C 1
ATOM 6663 O O . LEU B 1 413 ? -13.461 -15.852 -15.633 1 97.5 413 LEU B O 1
ATOM 6667 N N . VAL B 1 414 ? -11.32 -16.406 -16.125 1 98.31 414 VAL B N 1
ATOM 6668 C CA . VAL B 1 414 ? -10.727 -15.562 -15.086 1 98.31 414 VAL B CA 1
ATOM 6669 C C . VAL B 1 414 ? -11.125 -14.109 -15.297 1 98.31 414 VAL B C 1
ATOM 6671 O O . VAL B 1 414 ? -11.562 -13.43 -14.367 1 98.31 414 VAL B O 1
ATOM 6674 N N . GLN B 1 415 ? -11.008 -13.656 -16.5 1 98.19 415 GLN B N 1
ATOM 6675 C CA . GLN B 1 415 ? -11.367 -12.297 -16.859 1 98.19 415 GLN B CA 1
ATOM 6676 C C . GLN B 1 415 ? -12.844 -12.023 -16.594 1 98.19 415 GLN B C 1
ATOM 6678 O O . GLN B 1 415 ? -13.203 -10.977 -16.047 1 98.19 415 GLN B O 1
ATOM 6683 N N . LYS B 1 416 ? -13.703 -12.977 -16.984 1 97.94 416 LYS B N 1
ATOM 6684 C CA . LYS B 1 416 ? -15.141 -12.852 -16.781 1 97.94 416 LYS B CA 1
ATOM 6685 C C . LYS B 1 416 ? -15.477 -12.602 -15.32 1 97.94 416 LYS B C 1
ATOM 6687 O O . LYS B 1 416 ? -16.391 -11.836 -15.008 1 97.94 416 LYS B O 1
ATOM 6692 N N . HIS B 1 417 ? -14.719 -13.203 -14.477 1 98 417 HIS B N 1
ATOM 6693 C CA . HIS B 1 417 ? -15.016 -13.125 -13.047 1 98 417 HIS B CA 1
ATOM 6694 C C . HIS B 1 417 ? -14.188 -12.039 -12.375 1 98 417 HIS B C 1
ATOM 6696 O O . HIS B 1 417 ? -14.117 -11.977 -11.141 1 98 417 HIS B O 1
ATOM 6702 N N . GLY B 1 418 ? -13.555 -11.164 -13.148 1 97.5 418 GLY B N 1
ATOM 6703 C CA . GLY B 1 418 ? -12.805 -10.039 -12.609 1 97.5 418 GLY B CA 1
ATOM 6704 C C . GLY B 1 418 ? -11.516 -10.461 -11.922 1 97.5 418 GLY B C 1
ATOM 6705 O O . GLY B 1 418 ? -11.07 -9.812 -10.977 1 97.5 418 GLY B O 1
ATOM 6706 N N . GLY B 1 419 ? -10.938 -11.578 -12.375 1 98.19 419 GLY B N 1
ATOM 6707 C CA . GLY B 1 419 ? -9.727 -12.094 -11.75 1 98.19 419 GLY B CA 1
ATOM 6708 C C . GLY B 1 419 ? -8.461 -11.656 -12.453 1 98.19 419 GLY B C 1
ATOM 6709 O O . GLY B 1 419 ? -8.477 -10.719 -13.242 1 98.19 419 GLY B O 1
ATOM 6710 N N . SER B 1 420 ? -7.355 -12.242 -11.992 1 98.25 420 SER B N 1
ATOM 6711 C CA . SER B 1 420 ? -6.023 -12 -12.539 1 98.25 420 SER B CA 1
ATOM 6712 C C . SER B 1 420 ? -5.332 -13.305 -12.914 1 98.25 420 SER B C 1
ATOM 6714 O O . SER B 1 420 ? -5.492 -14.32 -12.227 1 98.25 420 SER B O 1
ATOM 6716 N N . ILE B 1 421 ? -4.539 -13.234 -13.938 1 97.81 421 ILE B N 1
ATOM 6717 C CA . ILE B 1 421 ? -3.871 -14.43 -14.445 1 97.81 421 ILE B CA 1
ATOM 6718 C C . ILE B 1 421 ? -2.627 -14.719 -13.602 1 97.81 421 ILE B C 1
ATOM 6720 O O . ILE B 1 421 ? -1.961 -15.734 -13.805 1 97.81 421 ILE B O 1
ATOM 6724 N N . SER B 1 422 ? -2.301 -13.828 -12.68 1 97.25 422 SER B N 1
ATOM 6725 C CA . SER B 1 422 ? -1.15 -14.031 -11.805 1 97.25 422 SER B CA 1
ATOM 6726 C C . SER B 1 422 ? -1.426 -13.5 -10.398 1 97.25 422 SER B C 1
ATOM 6728 O O . SER B 1 422 ? -1.614 -12.297 -10.211 1 97.25 422 SER B O 1
ATOM 6730 N N . ALA B 1 423 ? -1.319 -14.414 -9.453 1 95.88 423 ALA B N 1
ATOM 6731 C CA . ALA B 1 423 ? -1.547 -14.031 -8.062 1 95.88 423 ALA B CA 1
ATOM 6732 C C . ALA B 1 423 ? -0.229 -13.75 -7.348 1 95.88 423 ALA B C 1
ATOM 6734 O 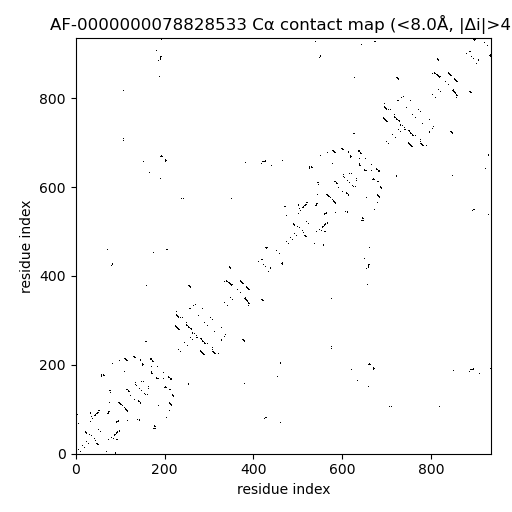O . ALA B 1 423 ? -0.173 -12.906 -6.449 1 95.88 423 ALA B O 1
ATOM 6735 N N . GLU B 1 424 ? 0.84 -14.438 -7.719 1 91.25 424 GLU B N 1
ATOM 6736 C CA . GLU B 1 424 ? 2.018 -14.406 -6.859 1 91.25 424 GLU B CA 1
ATOM 6737 C C . GLU B 1 424 ? 3.299 -14.289 -7.68 1 91.25 424 GLU B C 1
ATOM 6739 O O . GLU B 1 424 ? 4.246 -13.617 -7.273 1 91.25 424 GLU B O 1
ATOM 6744 N N . HIS B 1 425 ? 3.316 -14.805 -8.883 1 89.94 425 HIS B N 1
ATOM 6745 C CA . HIS B 1 425 ? 4.602 -15.109 -9.5 1 89.94 425 HIS B CA 1
ATOM 6746 C C . HIS B 1 425 ? 4.957 -14.086 -10.57 1 89.94 425 HIS B C 1
ATOM 6748 O O . HIS B 1 425 ? 5.914 -14.273 -11.328 1 89.94 425 HIS B O 1
ATOM 6754 N N . GLY B 1 426 ? 4.191 -13.109 -10.688 1 95.06 426 GLY B N 1
ATOM 6755 C CA . GLY B 1 426 ? 4.477 -12.109 -11.703 1 95.06 426 GLY B CA 1
ATOM 6756 C C . GLY B 1 426 ? 4.074 -12.539 -13.094 1 95.06 426 GLY B C 1
ATOM 6757 O O . GLY B 1 426 ? 3.32 -13.5 -13.266 1 95.06 426 GLY B O 1
ATOM 6758 N N . VAL B 1 427 ? 4.512 -11.805 -14.086 1 97.06 427 VAL B N 1
ATOM 6759 C CA . VAL B 1 427 ? 4.176 -12.047 -15.484 1 97.06 427 VAL B CA 1
ATOM 6760 C C . VAL B 1 427 ? 5.371 -12.672 -16.203 1 97.06 427 VAL B C 1
ATOM 6762 O O . VAL B 1 427 ? 5.25 -13.734 -16.812 1 97.06 427 VAL B O 1
ATOM 6765 N N . GLY B 1 428 ? 6.523 -12.023 -15.984 1 96.19 428 GLY B N 1
ATOM 6766 C CA . GLY B 1 428 ? 7.723 -12.492 -16.656 1 96.19 428 GLY B CA 1
ATOM 6767 C C . GLY B 1 428 ? 7.531 -12.664 -18.156 1 96.19 428 GLY B C 1
ATOM 6768 O O . GLY B 1 428 ? 6.93 -11.812 -18.812 1 96.19 428 GLY B O 1
ATOM 6769 N N . LEU B 1 429 ? 8.242 -13.633 -18.688 1 95.38 429 LEU B N 1
ATOM 6770 C CA . LEU B 1 429 ? 8.133 -13.992 -20.094 1 95.38 429 LEU B CA 1
ATOM 6771 C C . LEU B 1 429 ? 6.938 -14.914 -20.328 1 95.38 429 LEU B C 1
ATOM 6773 O O . LEU B 1 429 ? 6.281 -14.828 -21.375 1 95.38 429 LEU B O 1
ATOM 6777 N N . LEU B 1 430 ? 6.57 -15.656 -19.359 1 93 430 LEU B N 1
ATOM 6778 C CA . LEU B 1 430 ? 5.664 -16.781 -19.516 1 93 430 LEU B CA 1
ATOM 6779 C C . LEU B 1 430 ? 4.223 -16.312 -19.656 1 93 430 LEU B C 1
ATOM 6781 O O . LEU B 1 430 ? 3.432 -16.922 -20.391 1 93 430 LEU B O 1
ATOM 6785 N N . LYS B 1 431 ? 3.877 -15.273 -18.984 1 94.56 431 LYS B N 1
ATOM 6786 C CA . LYS B 1 431 ? 2.469 -14.898 -18.922 1 94.56 431 LYS B CA 1
ATOM 6787 C C . LYS B 1 431 ? 2.209 -13.633 -19.734 1 94.56 431 LYS B C 1
ATOM 6789 O O . LYS B 1 431 ? 1.074 -13.148 -19.797 1 94.56 431 LYS B O 1
ATOM 6794 N N . LYS B 1 432 ? 3.188 -13.117 -20.344 1 95.19 432 LYS B N 1
ATOM 6795 C CA . LYS B 1 432 ? 3.111 -11.844 -21.047 1 95.19 432 LYS B CA 1
ATOM 6796 C C . LYS B 1 432 ? 2.002 -11.852 -22.094 1 95.19 432 LYS B C 1
ATOM 6798 O O . LYS B 1 432 ? 1.209 -10.914 -22.188 1 95.19 432 LYS B O 1
ATOM 6803 N N . ASP B 1 433 ? 1.88 -12.922 -22.844 1 94.31 433 ASP B N 1
ATOM 6804 C CA . ASP B 1 433 ? 0.933 -13 -23.938 1 94.31 433 ASP B CA 1
ATOM 6805 C C . ASP B 1 433 ? -0.505 -13.055 -23.438 1 94.31 433 ASP B C 1
ATOM 6807 O O . ASP B 1 433 ? -1.448 -12.836 -24.203 1 94.31 433 ASP B O 1
ATOM 6811 N N . TYR B 1 434 ? -0.685 -13.375 -22.172 1 96 434 TYR B N 1
ATOM 6812 C CA . TYR B 1 434 ? -2.02 -13.531 -21.609 1 96 434 TYR B CA 1
ATOM 6813 C C . TYR B 1 434 ? -2.402 -12.32 -20.766 1 96 434 TYR B C 1
ATOM 6815 O O . TYR B 1 434 ? -3.504 -12.266 -20.219 1 96 434 TYR B O 1
ATOM 6823 N N . LEU B 1 435 ? -1.535 -11.336 -20.688 1 97.06 435 LEU B N 1
ATOM 6824 C CA . LEU B 1 435 ? -1.704 -10.195 -19.797 1 97.06 435 LEU B CA 1
ATOM 6825 C C . LEU B 1 435 ? -3.006 -9.461 -20.094 1 97.06 435 LEU B C 1
ATOM 6827 O O . LEU B 1 435 ? -3.623 -8.891 -19.188 1 97.06 435 LEU B O 1
ATOM 6831 N N . GLY B 1 436 ? -3.447 -9.508 -21.344 1 97 436 GLY B N 1
ATOM 6832 C CA . GLY B 1 436 ? -4.656 -8.82 -21.766 1 97 436 GLY B CA 1
ATOM 6833 C C . GLY B 1 436 ? -5.906 -9.328 -21.062 1 97 436 GLY B C 1
ATOM 6834 O O . GLY B 1 436 ? -6.926 -8.633 -21.031 1 97 436 GLY B O 1
ATOM 6835 N N . TYR B 1 437 ? -5.863 -10.531 -20.484 1 97.44 437 TYR B N 1
ATOM 6836 C CA . TYR B 1 437 ? -7.012 -11.086 -19.781 1 97.44 437 TYR B CA 1
ATOM 6837 C C . TYR B 1 437 ? -7.168 -10.453 -18.406 1 97.44 437 TYR B C 1
ATOM 6839 O O . TYR B 1 437 ? -8.234 -10.547 -17.797 1 97.44 437 TYR B O 1
ATOM 6847 N N . SER B 1 438 ? -6.098 -9.828 -17.922 1 96.5 438 SER B N 1
ATOM 6848 C CA . SER B 1 438 ? -6.133 -9.203 -16.594 1 96.5 438 SER B CA 1
ATOM 6849 C C . SER B 1 438 ? -6.07 -7.68 -16.703 1 96.5 438 SER B C 1
ATOM 6851 O O . SER B 1 438 ? -6.488 -6.973 -15.789 1 96.5 438 SER B O 1
ATOM 6853 N N . ARG B 1 439 ? -5.461 -7.219 -17.734 1 96.88 439 ARG B N 1
ATOM 6854 C CA . ARG B 1 439 ? -5.27 -5.785 -17.922 1 96.88 439 ARG B CA 1
ATOM 6855 C C . ARG B 1 439 ? -5.977 -5.305 -19.188 1 96.88 439 ARG B C 1
ATOM 6857 O O . ARG B 1 439 ? -5.758 -5.848 -20.266 1 96.88 439 ARG B O 1
ATOM 6864 N N . ALA B 1 440 ? -6.785 -4.234 -19 1 96.81 440 ALA B N 1
ATOM 6865 C CA . ALA B 1 440 ? -7.473 -3.656 -20.156 1 96.81 440 ALA B CA 1
ATOM 6866 C C . ALA B 1 440 ? -6.492 -2.951 -21.078 1 96.81 440 ALA B C 1
ATOM 6868 O O . ALA B 1 440 ? -5.387 -2.586 -20.672 1 96.81 440 ALA B O 1
ATOM 6869 N N . PRO B 1 441 ? -6.887 -2.764 -22.359 1 96.81 441 PRO B N 1
ATOM 6870 C CA . PRO B 1 441 ? -6 -2.109 -23.328 1 96.81 441 PRO B CA 1
ATOM 6871 C C . PRO B 1 441 ? -5.508 -0.746 -22.844 1 96.81 441 PRO B C 1
ATOM 6873 O O . PRO B 1 441 ? -4.332 -0.414 -23.016 1 96.81 441 PRO B O 1
ATOM 6876 N N . ALA B 1 442 ? -6.363 0.014 -22.234 1 96.75 442 ALA B N 1
ATOM 6877 C CA . ALA B 1 442 ? -5.98 1.331 -21.734 1 96.75 442 ALA B CA 1
ATOM 6878 C C . ALA B 1 442 ? -4.934 1.215 -20.625 1 96.75 442 ALA B C 1
ATOM 6880 O O . ALA B 1 442 ? -4.039 2.055 -20.531 1 96.75 442 ALA B O 1
ATOM 6881 N N . GLU B 1 443 ? -5.062 0.234 -19.797 1 97.06 443 GLU B N 1
ATOM 6882 C CA . GLU B 1 443 ? -4.059 -0.014 -18.766 1 97.06 443 GLU B CA 1
ATOM 6883 C C . GLU B 1 443 ? -2.707 -0.364 -19.375 1 97.06 443 GLU B C 1
ATOM 6885 O O . GLU B 1 443 ? -1.673 0.148 -18.953 1 97.06 443 GLU B O 1
ATOM 6890 N N . LEU B 1 444 ? -2.781 -1.271 -20.344 1 97.25 444 LEU B N 1
ATOM 6891 C CA . LEU B 1 444 ? -1.552 -1.689 -21 1 97.25 444 LEU B CA 1
ATOM 6892 C C . LEU B 1 444 ? -0.871 -0.504 -21.672 1 97.25 444 LEU B C 1
ATOM 6894 O O . LEU B 1 444 ? 0.356 -0.384 -21.641 1 97.25 444 LEU B O 1
ATOM 6898 N N . ALA B 1 445 ? -1.638 0.354 -22.281 1 96.81 445 ALA B N 1
ATOM 6899 C CA . ALA B 1 445 ? -1.092 1.56 -22.906 1 96.81 445 ALA B CA 1
ATOM 6900 C C . ALA B 1 445 ? -0.391 2.438 -21.875 1 96.81 445 ALA B C 1
ATOM 6902 O O . ALA B 1 445 ? 0.677 2.992 -22.141 1 96.81 445 ALA B O 1
ATOM 6903 N N . LEU B 1 446 ? -0.987 2.535 -20.734 1 96.44 446 LEU B N 1
ATOM 6904 C CA . LEU B 1 446 ? -0.391 3.34 -19.672 1 96.44 446 LEU B CA 1
ATOM 6905 C C . LEU B 1 446 ? 0.902 2.707 -19.172 1 96.44 446 LEU B C 1
ATOM 6907 O O . LEU B 1 446 ? 1.881 3.408 -18.922 1 96.44 446 LEU B O 1
ATOM 6911 N N . LEU B 1 447 ? 0.911 1.387 -19.016 1 97 447 LEU B N 1
ATOM 6912 C CA . LEU B 1 447 ? 2.133 0.695 -18.609 1 97 447 LEU B CA 1
ATOM 6913 C C . LEU B 1 447 ? 3.254 0.959 -19.609 1 97 447 LEU B C 1
ATOM 6915 O O . LEU B 1 447 ? 4.398 1.198 -19.219 1 97 447 LEU B O 1
ATOM 6919 N N . ARG B 1 448 ? 2.912 0.925 -20.875 1 97 448 ARG B N 1
ATOM 6920 C CA . ARG B 1 448 ? 3.9 1.205 -21.906 1 97 448 ARG B CA 1
ATOM 6921 C C . ARG B 1 448 ? 4.391 2.646 -21.828 1 97 448 ARG B C 1
ATOM 6923 O O . ARG B 1 448 ? 5.578 2.916 -22 1 97 448 ARG B O 1
ATOM 6930 N N . THR B 1 449 ? 3.451 3.545 -21.562 1 96.19 449 THR B N 1
ATOM 6931 C CA . THR B 1 449 ? 3.811 4.949 -21.391 1 96.19 449 THR B CA 1
ATOM 6932 C C . THR B 1 449 ? 4.82 5.109 -20.266 1 96.19 449 THR B C 1
ATOM 6934 O O . THR B 1 449 ? 5.824 5.809 -20.406 1 96.19 449 THR B O 1
ATOM 6937 N N . LEU B 1 450 ? 4.594 4.449 -19.188 1 96.12 450 LEU B N 1
ATOM 6938 C CA . LEU B 1 450 ? 5.496 4.516 -18.031 1 96.12 450 LEU B CA 1
ATOM 6939 C C . LEU B 1 450 ? 6.848 3.902 -18.375 1 96.12 450 LEU B C 1
ATOM 6941 O O . LEU B 1 450 ? 7.891 4.461 -18.031 1 96.12 450 LEU B O 1
ATOM 6945 N N . LYS B 1 451 ? 6.797 2.75 -19.062 1 97.44 451 LYS B N 1
ATOM 6946 C CA . LYS B 1 451 ? 8.031 2.078 -19.469 1 97.44 451 LYS B CA 1
ATOM 6947 C C . LYS B 1 451 ? 8.891 2.98 -20.344 1 97.44 451 LYS B C 1
ATOM 6949 O O . LYS B 1 451 ? 10.086 3.123 -20.109 1 97.44 451 LYS B O 1
ATOM 6954 N N . ARG B 1 452 ? 8.305 3.65 -21.25 1 96.38 452 ARG B N 1
ATOM 6955 C CA . ARG B 1 452 ? 9.031 4.535 -22.156 1 96.38 452 ARG B CA 1
ATOM 6956 C C . ARG B 1 452 ? 9.578 5.75 -21.422 1 96.38 452 ARG B C 1
ATOM 6958 O O . ARG B 1 452 ? 10.688 6.207 -21.703 1 96.38 452 ARG B O 1
ATOM 6965 N N . ALA B 1 453 ? 8.789 6.195 -20.516 1 95.19 453 ALA B N 1
ATOM 6966 C CA . ALA B 1 453 ? 9.18 7.398 -19.781 1 95.19 453 ALA B CA 1
ATOM 6967 C C . ALA B 1 453 ? 10.352 7.121 -18.844 1 95.19 453 ALA B C 1
ATOM 6969 O O . ALA B 1 453 ? 11.25 7.957 -18.703 1 95.19 453 ALA B O 1
ATOM 6970 N N . LEU B 1 454 ? 10.398 5.969 -18.234 1 96.69 454 LEU B N 1
ATOM 6971 C CA . LEU B 1 454 ? 11.375 5.676 -17.203 1 96.69 454 LEU B CA 1
ATOM 6972 C C . LEU B 1 454 ? 12.578 4.93 -17.766 1 96.69 454 LEU B C 1
ATOM 6974 O O . LEU B 1 454 ? 13.656 4.922 -17.172 1 96.69 454 LEU B O 1
ATOM 6978 N N . ASP B 1 455 ? 12.43 4.32 -18.828 1 97.19 455 ASP B N 1
ATOM 6979 C CA . ASP B 1 455 ? 13.469 3.572 -19.531 1 97.19 455 ASP B CA 1
ATOM 6980 C C . ASP B 1 455 ? 13.445 3.863 -21.031 1 97.19 455 ASP B C 1
ATOM 6982 O O . ASP B 1 455 ? 13.164 2.975 -21.844 1 97.19 455 ASP B O 1
ATOM 6986 N N . PRO B 1 456 ? 13.844 5.035 -21.375 1 95.69 456 PRO B N 1
ATOM 6987 C CA . PRO B 1 456 ? 13.664 5.504 -22.75 1 95.69 456 PRO B CA 1
ATOM 6988 C C . PRO B 1 456 ? 14.43 4.66 -23.766 1 95.69 456 PRO B C 1
ATOM 6990 O O . PRO B 1 456 ? 14.039 4.602 -24.938 1 95.69 456 PRO B O 1
ATOM 6993 N N . ARG B 1 457 ? 15.477 3.988 -23.406 1 96.88 457 ARG B N 1
ATOM 6994 C CA . ARG B 1 457 ? 16.234 3.164 -24.344 1 96.88 457 ARG B CA 1
ATOM 6995 C C . ARG B 1 457 ? 15.805 1.703 -24.266 1 96.88 457 ARG B C 1
ATOM 6997 O O . ARG B 1 457 ? 16.312 0.859 -25 1 96.88 457 ARG B O 1
ATOM 7004 N N . GLY B 1 458 ? 14.953 1.367 -23.344 1 97.31 458 GLY B N 1
ATOM 7005 C CA . GLY B 1 458 ? 14.383 0.032 -23.219 1 97.31 458 GLY B CA 1
ATOM 7006 C C . GLY B 1 458 ? 15.398 -1.003 -22.766 1 97.31 458 GLY B C 1
ATOM 7007 O O . GLY B 1 458 ? 15.359 -2.152 -23.203 1 97.31 458 GLY B O 1
ATOM 7008 N N . ILE B 1 459 ? 16.266 -0.601 -21.891 1 98.06 459 ILE B N 1
ATOM 7009 C CA . ILE B 1 459 ? 17.359 -1.518 -21.578 1 98.06 459 ILE B CA 1
ATOM 7010 C C . ILE B 1 459 ? 16.969 -2.377 -20.375 1 98.06 459 ILE B C 1
ATOM 7012 O O . ILE B 1 459 ? 17.578 -3.428 -20.141 1 98.06 459 ILE B O 1
ATOM 7016 N N . LEU B 1 460 ? 16.016 -1.971 -19.594 1 98.5 460 LEU B N 1
ATOM 7017 C CA . LEU B 1 460 ? 15.75 -2.654 -18.328 1 98.5 460 LEU B CA 1
ATOM 7018 C C . LEU B 1 460 ? 14.797 -3.828 -18.531 1 98.5 460 LEU B C 1
ATOM 7020 O O . LEU B 1 460 ? 13.633 -3.633 -18.891 1 98.5 460 LEU B O 1
ATOM 7024 N N . ASN B 1 461 ? 15.258 -4.977 -18.328 1 98.25 461 ASN B N 1
ATOM 7025 C CA . ASN B 1 461 ? 14.547 -6.25 -18.391 1 98.25 461 ASN B CA 1
ATOM 7026 C C . ASN B 1 461 ? 13.602 -6.301 -19.594 1 98.25 461 ASN B C 1
ATOM 7028 O O . ASN B 1 461 ? 12.414 -6.594 -19.438 1 98.25 461 ASN B O 1
ATOM 7032 N N . PRO B 1 462 ? 14.148 -6.156 -20.719 1 96.88 462 PRO B N 1
ATOM 7033 C CA . PRO B 1 462 ? 13.305 -6.086 -21.922 1 96.88 462 PRO B CA 1
ATOM 7034 C C . PRO B 1 462 ? 12.547 -7.387 -22.172 1 96.88 462 PRO B C 1
ATOM 7036 O O . PRO B 1 462 ? 13.07 -8.477 -21.938 1 96.88 462 PRO B O 1
ATOM 7039 N N . GLY B 1 463 ? 11.352 -7.238 -22.688 1 95.06 463 GLY B N 1
ATOM 7040 C CA . GLY B 1 463 ? 10.539 -8.383 -23.062 1 95.06 463 GLY B CA 1
ATOM 7041 C C . GLY B 1 463 ? 9.633 -8.867 -21.953 1 95.06 463 GLY B C 1
ATOM 7042 O O . GLY B 1 463 ? 8.719 -9.664 -22.188 1 95.06 463 GLY B O 1
ATOM 7043 N N . LYS B 1 464 ? 9.867 -8.422 -20.781 1 96.94 464 LYS B N 1
ATOM 7044 C CA . LYS B 1 464 ? 9.039 -8.844 -19.656 1 96.94 464 LYS B CA 1
ATOM 7045 C C . LYS B 1 464 ? 7.875 -7.883 -19.438 1 96.94 464 LYS B C 1
ATOM 7047 O O . LYS B 1 464 ? 8.031 -6.668 -19.578 1 96.94 464 LYS B O 1
ATOM 7052 N N . VAL B 1 465 ? 6.668 -8.359 -19.078 1 95.94 465 VAL B N 1
ATOM 7053 C CA . VAL B 1 465 ? 5.434 -7.648 -18.781 1 95.94 465 VAL B CA 1
ATOM 7054 C C . VAL B 1 465 ? 4.949 -6.891 -20.016 1 95.94 465 VAL B C 1
ATOM 7056 O O . VAL B 1 465 ? 4.129 -7.398 -20.781 1 95.94 465 VAL B O 1
ATOM 7059 N N . VAL B 1 466 ? 5.617 -5.758 -20.359 1 93.62 466 VAL B N 1
ATOM 7060 C CA . VAL B 1 466 ? 5.246 -5.012 -21.547 1 93.62 466 VAL B CA 1
ATOM 7061 C C . VAL B 1 466 ? 6.5 -4.621 -22.328 1 93.62 466 VAL B C 1
ATOM 7063 O O . VAL B 1 466 ? 7.57 -4.445 -21.734 1 93.62 466 VAL B O 1
ATOM 7066 N N . ASP B 1 467 ? 6.293 -4.547 -23.625 1 88.69 467 ASP B N 1
ATOM 7067 C CA . ASP B 1 467 ? 7.344 -4 -24.484 1 88.69 467 ASP B CA 1
ATOM 7068 C C . ASP B 1 467 ? 7.211 -2.484 -24.609 1 88.69 467 ASP B C 1
ATOM 7070 O O . ASP B 1 467 ? 6.117 -1.936 -24.453 1 88.69 467 ASP B O 1
ATOM 7074 N N . ALA B 1 468 ? 8.391 -1.842 -24.703 1 79.31 468 ALA B N 1
ATOM 7075 C CA . ALA B 1 468 ? 8.312 -0.393 -24.859 1 79.31 468 ALA B CA 1
ATOM 7076 C C . ALA B 1 468 ? 7.504 -0.024 -26.109 1 79.31 468 ALA B C 1
ATOM 7078 O O . ALA B 1 468 ? 7.426 -0.804 -27.062 1 79.31 468 ALA B O 1
#

Secondary structure (DSSP, 8-state):
-------HHHHHHHHHHS-TTSEE--HHHHHHHT--TT--S----SEEE--SSHHHHHHHHHHHHHHT--EEEESS---SSSTT---SSPEEEE-TT---B---BTTTTEEEEETT-BHHHHHHHHHTTTEE-----GGGGT-BHHHHHHTT---TTHHHH--GGGGEEEEEEE-TTSPEEEESTT-S---SSS-THHHHTTSTTSS-EEEEEEEE-EEPP---EEEEEEESSHHHHHHHHHHHHT-SSEEEEEEEEEEHHHHHHHHHHH----S-SS--SEEEEEEEEES-HHHHHHHHHHHHHTTS-SEEEE--SHHHHHHHHHHHHTHHHHHHHHS-EEEEEEE--GGGHHHHHHHHHHHHHHHSTT-EEEEEE-GGGTEEEEEEEPPTTS-HHHHHHHHHHHHHHHHHHHHHTT-BS-SSS--TTTSGGGGGGTS-HHHHHHHHHHHHHH-TT--BSTTSSS--/----PPPHHHHHHHHHHS-TTSEE--HHHHHHHT--TT--S----SEEE--SSHHHHHHHHHHHHHHT--EEEESS---SSSTT---SSPEEEE-TT---B---BTTTTEEEEETT-BHHHHHHHHHTTTEE-----GGGGT-BHHHHHHTT---TTHHHH--GGGGEEEEEEE-TTSPEEEESTT-S---SSS-THHHHTTSTTSS-EEEEEEEE-EEPP-PPEEEEEEESSHHHHHHHHHHHHT-SSEEEEEEEEEEHHHHHHHHHHH----S-SS--SEEEEEEEEES-HHHHHHHHHHHHHTTS-SEEEE--SHHHHHHHHHHHHTHHHHHHHHS-EEEEEEE--GGGHHHHHHHHHHHHHHHSTT-EEEEEE-GGGTEEEEEEEPPTTS-HHHHHHHHHHHHHHHHHHHHHTT-BS-SSS--TTTSGGGGGGTS-HHHHHHHHHHHHHH-TT--BSTTSSS--

Sequence (936 aa):
MSTAALPADFLQAITEGFPADFLTREPGELQEYGRDWTRVYAPAPAAVALPRTTDEVARLLALCHQHHIAVVPSGGRTGLAGGAVAARGELVLSLQRMTRMGPVDLLGNTVRVQAGAVTEAVHHHCAEHGLTWPVDFASKGSSTVGGNIATNAGGVKVIRYGLTRQWVLGLQVVTAQGEVLELNGALEKNNTGTDLRQLFIGSEGTLGVITEATLKLTQLPGKQDVFLFAVPDVAAVLRLFRDARRQNAFSISAYEFFTDRCMARLGRHRKLRPPFETPSECYVLLEAEAKDAAAVEGWLGSLFERELVTDGVQAQGAAQAAELWALREGISESLSATGLPHKNDISLPVAGLEAFCAELEALFSARYPGWEICLFGHIGDGNLHVNVMKPDAMDKAEFLAHTKQADPTMFALVQKHGGSISAEHGVGLLKKDYLGYSRAPAELALLRTLKRALDPRGILNPGKVVDAMSTAALPADFLQAITEGFPADFLTREPGELQEYGRDWTRVYAPAPAAVALPRTTDEVARLLALCHQHHIAVVPSGGRTGLAGGAVAARGELVLSLQRMTRMGPVDLLGNTVRVQAGAVTEAVHHHCAEHGLTWPVDFASKGSSTVGGNIATNAGGVKVIRYGLTRQWVLGLQVVTAQGEVLELNGALEKNNTGTDLRQLFIGSEGTLGVITEATLKLTQLPGKQDVFLFAVPDVAAVLRLFRDARRQNAFSISAYEFFTDRCMARLGRHRKLRPPFETPSECYVLLEAEAKDAAAVEGWLGSLFERELVTDGVQAQGAAQAAELWALREGISESLSATGLPHKNDISLPVAGLEAFCAELEALFSARYPGWEICLFGHIGDGNLHVNVMKPDAMDKAEFLAHTKQADPTMFALVQKHGGSISAEHGVGLLKKDYLGYSRAPAELALLRTLKRALDPRGILNPGKVVDA

Solvent-accessible surface area (backbone atoms only — not comparable to full-atom values): 46430 Å² total; per-residue (Å²): 122,70,66,50,73,76,52,68,68,57,53,49,50,45,64,74,72,44,62,84,79,29,57,48,69,50,66,69,55,32,52,58,63,10,34,29,60,49,75,80,66,68,48,34,33,53,31,38,36,47,40,70,46,64,67,51,49,18,54,48,29,28,50,26,52,74,69,68,40,38,32,27,57,32,50,42,39,68,43,65,17,39,55,35,44,19,59,72,23,21,32,30,40,33,34,63,64,23,46,58,65,54,71,73,36,75,71,56,34,29,31,41,31,25,16,23,22,35,41,43,57,50,35,56,67,31,43,80,73,52,25,24,55,84,74,54,51,92,54,28,82,52,28,11,45,31,41,38,39,17,27,36,32,53,42,61,39,28,71,54,65,46,46,36,69,78,37,51,40,14,36,29,33,27,34,44,71,24,49,77,42,82,36,64,45,69,29,77,35,64,14,73,35,53,54,67,60,47,59,48,40,19,29,54,33,36,52,35,45,62,46,30,35,25,31,42,44,44,68,53,78,73,72,69,45,34,34,43,34,30,19,78,36,65,63,37,52,51,51,43,45,45,56,56,72,71,41,79,32,41,46,62,39,29,43,32,36,36,29,38,60,38,47,52,34,26,32,73,62,70,66,45,73,74,96,55,96,65,87,46,48,21,36,38,42,38,30,26,35,68,62,31,66,67,53,43,52,51,51,57,57,46,33,53,77,68,62,50,36,83,46,73,51,68,43,87,43,69,68,49,32,50,53,58,47,43,60,65,70,40,33,69,58,16,43,54,73,74,32,57,59,50,76,41,49,26,14,29,22,48,70,40,44,53,62,47,53,54,49,50,50,54,50,42,52,68,75,39,68,82,56,46,72,33,43,33,33,42,46,73,43,16,26,40,35,43,28,41,37,47,48,86,88,54,52,69,70,59,46,52,55,50,47,63,63,43,43,60,58,53,40,49,51,36,33,74,56,56,18,26,78,16,29,38,57,29,24,14,54,71,39,32,87,55,41,66,45,53,37,52,70,68,53,52,51,49,52,30,52,50,33,38,71,49,21,73,83,51,28,41,24,64,70,33,57,59,60,108,122,69,66,50,73,75,53,67,66,57,53,49,49,45,64,72,72,45,64,86,81,29,58,46,70,49,67,69,55,30,52,58,61,10,34,32,60,48,75,81,66,68,46,35,32,54,32,38,36,48,38,69,45,64,64,52,49,17,54,48,31,29,52,26,52,74,69,69,42,37,32,29,56,31,50,42,39,69,44,66,18,40,54,36,46,20,59,71,24,21,32,30,39,33,34,64,63,23,46,58,65,54,73,74,36,76,70,55,34,31,34,41,30,22,16,22,22,35,40,44,58,50,36,56,67,30,43,79,73,52,26,24,56,82,73,52,52,93,54,29,83,52,29,10,45,31,42,37,38,17,27,37,33,54,41,60,38,27,71,54,65,48,45,35,68,78,37,51,40,16,36,30,33,28,35,43,71,24,47,79,43,81,35,66,46,68,31,76,36,65,15,74,34,54,54,67,60,47,58,46,40,18,30,54,31,35,53,35,45,61,45,30,35,26,30,41,43,43,68,56,77,74,71,69,45,34,34,42,32,30,20,76,38,64,63,36,52,51,51,44,47,45,55,56,71,70,42,78,33,40,45,59,39,29,44,33,37,36,28,40,61,38,46,52,33,27,31,74,64,70,67,45,72,74,99,56,93,65,89,45,48,21,34,36,44,37,29,27,35,68,62,31,66,67,52,43,53,51,50,57,56,47,33,53,76,68,62,50,35,81,46,73,50,67,40,88,44,70,67,49,32,50,53,58,48,45,62,65,72,40,33,67,58,17,44,52,72,73,32,56,56,50,76,41,49,25,13,29,22,49,72,39,44,54,61,46,54,53,49,49,51,52,51,42,52,69,76,39,69,83,55,46,72,34,43,34,32,42,46,73,46,14,26,41,33,44,27,41,37,47,48,88,89,53,53,69,70,58,46,54,55,49,47,63,64,43,45,60,57,52,39,50,51,36,33,73,54,55,18,26,78,15,29,38,55,29,24,12,51,72,38,33,89,55,42,67,46,53,37,53,72,70,53,50,52,48,53,28,51,51,34,38,70,48,21,75,82,51,26,40,26,65,69,33,59,59,59,110